Protein AF-00000000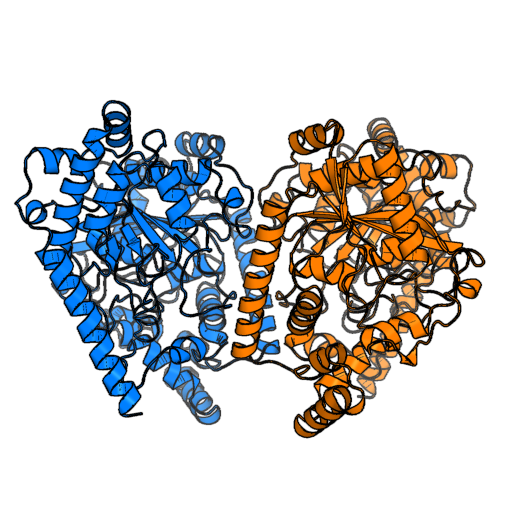80729461 (afdb_homodimer)

Organism: Metarhizium acridum (strain CQMa 102) (NCBI:txid655827)

Secondary structure (DSSP, 8-state):
-HHHHHHHHHHHHHHHHHHHHHHHH-GGGGSPPPHHHHHHHHS-HHHHHHHHHH-TTHHHHHHHHHHHHHHHHHHHH--EEEE-HHHHHHHHHTT-S-TTSTTTT-EEEEETTB--BTS---TT-GGGTT--BSS--HHHHHHHHHT-EEEEEE---TTS-SSS-EETTTEE---SS-TTB---SSSHHHHHHHHTT--EEEEEESSSTTHHHHHHHT-EEEEPPTTTS---SB--SSTT--SS--EEEEEESSHHHHHHHHHHHHHH-GGGT-TTS------HHHHHHHHH-S--EEEE----SSSPPPHHHHHHHHHHHHHHHHTTPEEEE---S-HHHHHHHHHHHHTTTTTHHHHTTPPTT----HHHHHHHHHHHS-HHHHHHHHHIIIIIS--HHHHHHHHT-SPPBHHHHHHHHHHHHHHHHHHHHHHHHHT-SEEEE-SSSSSPPBTTTHHHHTT--HHHHHHHHTT--EEEEEEEE--TTTTPPPTT--GGGS-HHHHHHHTT--TTTTTT-EEEEEEE--TT-HHHHHHHHHHHHHHHGGGPPPPPP--/-HHHHHHHHHHHHHHHHHHHHHHHH-GGGSSPPPHHHHHHHHS-HHHHHHHHHH-TTHHHHHHHHHHHHHHHHHHHH--EEEE-HHHHHHHHHTT-S-TTSTTTT-EEEEETTB--BTS---TT-GGGTT--BSS--HHHHHHHHHT-EEEEEE---GGG-SSS-EETTTEE---SS-TTB---SSSHHHHHHHHTT--EEEEEESSSTTHHHHHHHT-EEEEPPTTTS---SB--SSTT--SS--EEEEEESSHHHHHHHHHHHHHH-GGGT-TTS------HHHHHHHHH-S--EEEE----SSSPPPHHHHHHHHHHHHHHHHTTPEEEE---S-HHHHHHHHHHHHTTTTTHHHHTTPPTT----HHHHHHHHHHHS-HHHHHHHHHIIIIIS--HHHHHHHHT-SPPBHHHHHHHHHHHHHHHHHHHHHHHHHT-SEEEE-SSSSSPPBTTTHHHHTT--HHHHHHHHTT--EEEEEEEE--TTTTPPPTT--GGGS-HHHHHHHTT--TTTTTT-EEEEEEE--TT-HHHHHHHHHHHHHHHGGGPPPPPP--

pLDDT: mean 97.12, std 1.98, range [78.62, 98.94]

Nearest PDB structures (foldseek):
  8wdw-assembly2_B  TM=8.220E-01  e=3.013E-24  uncultured bacterium
  5h6t-assembly1_A  TM=8.114E-01  e=9.518E-24  Microbacterium sp. HM58-2
  3a2q-assembly1_A  TM=7.941E-01  e=1.878E-23  Paenarthrobacter ureafaciens
  3a2p-assembly1_A  TM=7.908E-01  e=3.511E-22  Paenarthrobacter ureafaciens
  8es6-assembly1_A  TM=7.743E-01  e=1.111E-22  Escherichia coli

Solvent-accessible surface area (backbone atoms only — not comparable to full-atom values): 54013 Å² total; per-residue (Å²): 102,69,65,43,30,51,48,40,52,50,45,24,49,49,54,46,48,50,38,51,51,56,56,63,68,40,62,83,36,70,56,78,83,46,73,64,37,53,50,57,67,72,47,58,56,71,58,52,21,51,47,15,59,76,37,62,72,46,25,57,54,46,43,46,39,52,45,23,34,49,52,53,30,25,76,72,16,40,15,58,49,52,77,34,49,72,58,35,55,48,33,71,70,68,66,61,36,30,51,84,29,86,34,10,34,40,53,31,36,33,33,32,28,49,29,39,51,72,35,53,35,35,44,37,36,59,74,34,56,97,49,50,31,91,50,58,11,49,60,48,49,52,37,20,58,32,5,24,35,62,34,35,23,15,29,31,11,38,68,54,76,34,60,44,13,34,24,71,42,76,38,60,29,22,13,78,81,43,70,66,23,16,5,12,8,30,21,7,10,47,20,22,33,24,29,44,52,35,60,36,31,39,30,41,31,50,48,31,9,40,39,38,2,13,26,24,29,40,18,23,22,40,44,47,16,79,30,65,42,55,75,57,38,54,50,74,60,53,64,35,60,63,72,40,54,68,24,37,24,50,30,14,43,41,65,68,46,38,48,52,51,51,50,52,51,37,60,71,38,42,38,80,72,23,90,72,21,51,87,62,69,63,53,64,68,50,29,54,49,55,66,61,53,74,66,47,39,36,29,37,43,77,54,58,85,65,42,66,44,33,52,42,30,42,46,33,44,49,52,51,50,52,22,40,44,73,64,55,32,44,79,39,83,51,83,73,80,56,46,57,58,38,41,46,51,40,51,46,44,67,38,27,41,30,52,47,63,50,52,68,52,56,49,46,86,59,75,68,59,57,31,51,49,50,54,34,52,56,22,66,48,57,64,70,60,48,50,52,52,25,50,43,33,33,68,72,68,59,22,57,69,41,20,59,56,53,64,73,45,34,61,35,43,34,58,55,47,17,49,52,42,36,51,50,53,52,50,42,49,53,47,53,53,49,46,62,73,65,59,52,68,34,34,38,31,41,46,40,37,56,62,53,47,45,69,78,37,41,53,49,24,60,73,54,38,51,60,26,25,39,38,36,64,58,32,26,11,38,29,29,42,38,39,44,53,31,37,46,79,82,20,42,79,60,90,81,73,53,68,84,77,45,46,58,43,30,33,25,48,51,72,72,66,46,29,64,83,40,44,60,34,24,26,21,32,25,36,32,33,52,64,74,29,56,51,48,33,52,29,45,50,51,54,52,51,57,37,38,49,92,55,44,52,78,73,63,77,75,128,100,69,67,42,30,50,49,40,54,49,46,24,50,48,54,45,50,50,39,52,51,55,56,64,68,40,62,84,36,72,54,76,83,46,75,65,38,54,50,57,67,72,46,57,56,72,57,51,24,51,48,16,57,76,37,63,70,46,24,57,54,46,43,46,39,49,45,23,34,49,52,54,32,24,74,75,18,40,16,57,50,52,77,33,49,72,58,33,55,48,32,70,71,70,67,63,36,31,53,84,29,87,33,9,33,41,52,30,37,32,32,34,29,49,29,39,52,74,34,54,34,36,51,40,35,58,74,34,56,94,50,50,32,91,49,58,10,49,59,49,49,52,36,19,60,30,5,25,34,62,33,36,21,14,30,32,7,31,66,53,74,33,57,43,12,32,24,73,44,79,39,61,31,22,14,80,80,44,71,65,22,18,6,12,8,30,21,7,10,46,20,24,32,23,29,44,52,36,59,36,31,40,30,41,30,49,47,30,9,40,38,38,2,12,27,24,29,39,19,23,22,39,44,46,16,79,30,64,42,56,75,55,38,52,49,73,54,53,65,35,61,62,72,40,54,67,24,39,25,49,30,14,42,39,65,70,45,38,48,52,51,53,50,52,53,36,60,72,38,39,37,80,72,22,89,73,22,50,88,61,69,62,53,65,66,52,29,53,49,57,64,63,53,75,66,46,39,35,29,36,43,75,53,57,84,64,42,67,43,33,52,44,28,43,48,33,45,49,54,51,50,52,22,38,44,74,62,54,31,44,80,38,84,50,83,73,80,56,46,57,58,38,40,46,52,41,51,48,44,65,38,27,41,29,51,48,63,46,54,66,51,57,49,46,84,59,73,68,48,58,31,50,49,50,54,35,53,55,23,66,47,56,65,69,59,47,51,51,50,25,50,43,34,34,68,74,67,58,22,57,71,42,20,60,56,53,63,73,46,32,61,34,42,34,58,56,47,18,49,51,41,36,51,49,54,52,50,42,49,54,45,53,51,49,44,62,73,66,60,53,68,33,32,39,30,41,45,40,37,56,62,55,49,45,69,80,40,42,54,50,23,59,73,54,38,51,58,28,24,37,38,37,65,58,31,25,11,36,28,28,42,38,39,44,54,30,37,46,78,82,21,43,79,60,92,81,71,54,68,88,76,44,45,58,44,30,31,25,48,52,72,72,66,46,30,65,84,40,44,61,35,24,26,20,33,25,37,32,30,51,64,74,28,55,52,46,33,51,29,46,49,51,53,51,49,58,37,37,49,91,57,45,53,77,72,62,78,74,127

Radius of gyration: 30.89 Å; Cα contacts (8 Å, |Δi|>4): 2671; chains: 2; bounding box: 71×91×83 Å

Sequence (1118 aa):
MLLDYLQHRRDCRFKQDERVRRIRALTAYHAPFSPLDREIINKPIEELVQEVHKDPSRAADLLHTYGKVALKAHAKTNCVTEVLIEDAEKWIKDGSINFKGPLAGIPVSLKDTIDVKDYDSSVGVTCNVHKPKAEDGVTVKLLKELGAVPYVKTNIPITLLSFESSNDLWGRSTNPYNSKYTPGGSTGGEGALLAMGGRIGIGSDVAGSVRCPAHFSGIYSLKCSTGRWPKLGMTTSMPGQDGIPAVYSPMARTLNDLFYFTRAVLEKGTYNYDYSCHPIPWRADVVKEYKEKKVMRVGVLQTDGVVDPSPACKRALEMTEAALCRAGHEIVEINPPEPYEALYLASRLLCADGLDTVRGFFRTGEWNDRGVAQMRFYAKLPSPIKYLYYLWVRYIRRDTLWAGLLRDWHRTTTTEYWALIGRREAYKRKWWEYWQATKLDFIIAPPNATPAVPHDGMHDAVSSCGYTFMFNLLDYSAGVIPVTHVDKTKDQLPAGFNIRNLNGIARGAYKLYDANDMHGLPVGVQVIGRRLEEEKVLALMERVEDALGDDKFKLLEVDMLLDYLQHRRDCRFKQDERVRRIRALTAYHAPFSPLDREIINKPIEELVQEVHKDPSRAADLLHTYGKVALKAHAKTNCVTEVLIEDAEKWIKDGSINFKGPLAGIPVSLKDTIDVKDYDSSVGVTCNVHKPKAEDGVTVKLLKELGAVPYVKTNIPITLLSFESSNDLWGRSTNPYNSKYTPGGSTGGEGALLAMGGRIGIGSDVAGSVRCPAHFSGIYSLKCSTGRWPKLGMTTSMPGQDGIPAVYSPMARTLNDLFYFTRAVLEKGTYNYDYSCHPIPWRADVVKEYKEKKVMRVGVLQTDGVVDPSPACKRALEMTEAALCRAGHEIVEINPPEPYEALYLASRLLCADGLDTVRGFFRTGEWNDRGVAQMRFYAKLPSPIKYLYYLWVRYIRRDTLWAGLLRDWHRTTTTEYWALIGRREAYKRKWWEYWQATKLDFIIAPPNATPAVPHDGMHDAVSSCGYTFMFNLLDYSAGVIPVTHVDKTKDQLPAGFNIRNLNGIARGAYKLYDANDMHGLPVGVQVIGRRLEEEKVLALMERVEDALGDDKFKLLEVD

InterPro domains:
  IPR023631 Amidase signature domain [PF01425] (63-538)
  IPR036928 Amidase signature (AS) superfamily [G3DSA:3.90.1300.10] (7-554)
  IPR036928 Amidase signature (AS) superfamily [SSF75304] (23-548)

Foldseek 3Di:
DVVLVVLQVVLLCVQQVVQVVVLVVPVLLCDDQDPVLQVLLPDAQQVLLVVCLVPVVCLLVQLSSLSNLLSVLCVQFLWFRFFCSVVLVVCSPPVQADSVASRASAEEEEALFFAAAPDWSQLQASLRGPPHDNHGKLVVSLCRDNRYGYGTHTFAPLQQLWQWGAWSRRGGTAAPQARQFGLTTRNSSVLSSQLQRHFKYKDKDQQQGQNQSCFFRFWKWKFAFWQQAAPTRGHHLDPPQDLQDMGMTMIGRDLSSRLSVSLSSQQVARCVRHVRHDRDGDDVVLLVCLLPDQEFEEEEAQDLVAAGAFLVQNVLSVLLVVLNVVSPYHYDYDDADNLLLLLQLLVCSNCQQLCPRSCVSHTPPIDHQLLSVVLSVLQPDDLVVLCVVLCCLCPVLVQPSVSSNSNPSYHDDVVVSVVSSVVLVVSLVRRVVVCVVSVGLWYKYFQWRYHTFGPSLCNLQSSGRSNRSSCSSNSWMKMKHWQAFQAQPRRDDDDPDDLSPHHRNNSSVCVGDHSVSRGRGIGIMMIIDHHRPSSSSSSVVVVSQVSSPVRGDDRDDND/DVVLVVLQVVLLCVQQVVQVVVLVVPVLLCDDQDPVLQVLLPDFQQVLLVVCLVPVVCLLVQLSSLSNLLSVLCVQFLWFRFFCSVVLVVCSPPVQADSVASRASAEEEEALFFAAAPDWSQLQASLRGPPHDNHGKLVVSLCRDNRYGHGTHTFAPQQQLWQWGAWSRRGGTAAPQARQFGLTTRNSSVLSSQLQRHFKYKDKDQQQGQNQSCFFRFWKWKFAFWQQAAPTRGHHLDPPQVLQDMGMTMIGRDLSSRLSVSLSSQQVARCVRHVRHDRDGDDVVLLVCLLPPQEFEEEEAQDLVAAGAFLVQNVLSVLLQVLNVVSPYHYDYDDADNLLLLLLLLVCSNCQQLCPRNCVSHTPPIDHQLLSVVLSVLQPDDLVVLCVVLCCCCPVLVQPSVSSNSNPSYHDDVVVSVVSSVVLVVSLVRRVVVCVVSVGLWYKYFQWRYHTFGPSLCNLQSSGRSNRSSCSSNSWMKMKHWQAFQAQPRRDDDDPDDLSPHHRNNSSVCVGDHSVSRGRGIGIMMIIDHHRPSSSSSSVVVVSQVSSPVRGDDRDDND

Structure (mmCIF, N/CA/C/O backbone):
data_AF-0000000080729461-model_v1
#
loop_
_entity.id
_entity.type
_entity.pdbx_description
1 polymer amidase
#
loop_
_atom_site.group_PDB
_atom_site.id
_atom_site.type_symbol
_atom_site.label_atom_id
_atom_site.label_alt_id
_atom_site.label_comp_id
_atom_site.label_asym_id
_atom_site.label_entity_id
_atom_site.label_seq_id
_atom_site.pdbx_PDB_ins_code
_atom_site.Cartn_x
_atom_site.Cartn_y
_atom_site.Cartn_z
_atom_site.occupancy
_atom_site.B_iso_or_equiv
_atom_site.auth_seq_id
_atom_site.auth_comp_id
_atom_site.auth_asym_id
_atom_site.auth_atom_id
_atom_site.pdbx_PDB_model_num
ATOM 1 N N . MET A 1 1 ? -35.156 -18.625 -7.285 1 87.19 1 MET A N 1
ATOM 2 C CA . MET A 1 1 ? -34.188 -19.703 -7.16 1 87.19 1 MET A CA 1
ATOM 3 C C . MET A 1 1 ? -34.156 -20.547 -8.43 1 87.19 1 MET A C 1
ATOM 5 O O . MET A 1 1 ? -33.094 -20.703 -9.055 1 87.19 1 MET A O 1
ATOM 9 N N . LEU A 1 2 ? -35.312 -21.078 -8.914 1 91.44 2 LEU A N 1
ATOM 10 C CA . LEU A 1 2 ? -35.344 -21.922 -10.109 1 91.44 2 LEU A CA 1
ATOM 11 C C . LEU A 1 2 ? -34.906 -21.125 -11.336 1 91.44 2 LEU A C 1
ATOM 13 O O . LEU A 1 2 ? -34.156 -21.609 -12.172 1 91.44 2 LEU A O 1
ATOM 17 N N . LEU A 1 3 ? -35.406 -19.938 -11.484 1 93.94 3 LEU A N 1
ATOM 18 C CA . LEU A 1 3 ? -35.031 -19.094 -12.617 1 93.94 3 LEU A CA 1
ATOM 19 C C . LEU A 1 3 ? -33.562 -18.781 -12.617 1 93.94 3 LEU A C 1
ATOM 21 O O . LEU A 1 3 ? -32.938 -18.719 -13.68 1 93.94 3 LEU A O 1
ATOM 25 N N . ASP A 1 4 ? -33.062 -18.547 -11.477 1 93.69 4 ASP A N 1
ATOM 26 C CA . ASP A 1 4 ? -31.641 -18.281 -11.328 1 93.69 4 ASP A CA 1
ATOM 27 C C . ASP A 1 4 ? -30.797 -19.484 -11.711 1 93.69 4 ASP A C 1
ATOM 29 O O . ASP A 1 4 ? -29.766 -19.359 -12.352 1 93.69 4 ASP A O 1
ATOM 33 N N . TYR A 1 5 ? -31.234 -20.656 -11.352 1 95.38 5 TYR A N 1
ATOM 34 C CA . TYR A 1 5 ? -30.562 -21.906 -11.703 1 95.38 5 TYR A CA 1
ATOM 35 C C . TYR A 1 5 ? -30.594 -22.125 -13.211 1 95.38 5 TYR A C 1
ATOM 37 O O . TYR A 1 5 ? -29.594 -22.516 -13.805 1 95.38 5 TYR A O 1
ATOM 45 N N . LEU A 1 6 ? -31.719 -21.922 -13.773 1 96.5 6 LEU A N 1
ATOM 46 C CA . LEU A 1 6 ? -31.844 -22.109 -15.211 1 96.5 6 LEU A CA 1
ATOM 47 C C . LEU A 1 6 ? -30.969 -21.125 -15.969 1 96.5 6 LEU A C 1
ATOM 49 O O . LEU A 1 6 ? -30.391 -21.469 -17 1 96.5 6 LEU A O 1
ATOM 53 N N . GLN A 1 7 ? -30.969 -19.906 -15.484 1 96.62 7 GLN A N 1
ATOM 54 C CA . GLN A 1 7 ? -30.094 -18.906 -16.094 1 96.62 7 GLN A CA 1
ATOM 55 C C . GLN A 1 7 ? -28.641 -19.344 -16.016 1 96.62 7 GLN A C 1
ATOM 57 O O . GLN A 1 7 ? -27.875 -19.156 -16.969 1 96.62 7 GLN A O 1
ATOM 62 N N . HIS A 1 8 ? -28.25 -19.875 -14.859 1 97.19 8 HIS A N 1
ATOM 63 C CA . HIS A 1 8 ? -26.906 -20.406 -14.688 1 97.19 8 HIS A CA 1
ATOM 64 C C . HIS A 1 8 ? -26.594 -21.453 -15.758 1 97.19 8 HIS A C 1
ATOM 66 O O . HIS A 1 8 ? -25.547 -21.359 -16.422 1 97.19 8 HIS A O 1
ATOM 72 N N . ARG A 1 9 ? -27.422 -22.391 -15.977 1 97.38 9 ARG A N 1
ATOM 73 C CA . ARG A 1 9 ? -27.219 -23.453 -16.953 1 97.38 9 ARG A CA 1
ATOM 74 C C . ARG A 1 9 ? -27.156 -22.906 -18.375 1 97.38 9 ARG A C 1
ATOM 76 O O . ARG A 1 9 ? -26.344 -23.359 -19.188 1 97.38 9 ARG A O 1
ATOM 83 N N . ARG A 1 10 ? -28.016 -21.984 -18.641 1 97.69 10 ARG A N 1
ATOM 84 C CA . ARG A 1 10 ? -28.047 -21.359 -19.953 1 97.69 10 ARG A CA 1
ATOM 85 C C . ARG A 1 10 ? -26.75 -20.609 -20.25 1 97.69 10 ARG A C 1
ATOM 87 O O . ARG A 1 10 ? -26.234 -20.688 -21.375 1 97.69 10 ARG A O 1
ATOM 94 N N . ASP A 1 11 ? -26.344 -19.891 -19.25 1 97.75 11 ASP A N 1
ATOM 95 C CA . ASP A 1 11 ? -25.125 -19.125 -19.422 1 97.75 11 ASP A CA 1
ATOM 96 C C . ASP A 1 11 ? -23.922 -20.047 -19.625 1 97.75 11 ASP A C 1
ATOM 98 O O . ASP A 1 11 ? -23.031 -19.75 -20.422 1 97.75 11 ASP A O 1
ATOM 102 N N . CYS A 1 12 ? -23.828 -21.156 -18.875 1 98 12 CYS A N 1
ATOM 103 C CA . CYS A 1 12 ? -22.766 -22.141 -19.078 1 98 12 CYS A CA 1
ATOM 104 C C . CYS A 1 12 ? -22.781 -22.672 -20.5 1 98 12 CYS A C 1
ATOM 106 O O . CYS A 1 12 ? -21.75 -22.703 -21.172 1 98 12 CYS A O 1
ATOM 108 N N . ARG A 1 13 ? -23.922 -23.094 -20.984 1 97.88 13 ARG A N 1
ATOM 109 C CA . ARG A 1 13 ? -24.062 -23.625 -22.328 1 97.88 13 ARG A CA 1
ATOM 110 C C . ARG A 1 13 ? -23.688 -22.594 -23.375 1 97.88 13 ARG A C 1
ATOM 112 O O . ARG A 1 13 ? -23.031 -22.922 -24.375 1 97.88 13 ARG A O 1
ATOM 119 N N . PHE A 1 14 ? -24.172 -21.406 -23.156 1 98.19 14 PHE A N 1
ATOM 120 C CA . PHE A 1 14 ? -23.891 -20.328 -24.109 1 98.19 14 PHE A CA 1
ATOM 121 C C . PHE A 1 14 ? -22.391 -20.141 -24.297 1 98.19 14 PHE A C 1
ATOM 123 O O . PHE A 1 14 ? -21.906 -20.141 -25.422 1 98.19 14 PHE A O 1
ATOM 130 N N . LYS A 1 15 ? -21.641 -19.953 -23.188 1 98.25 15 LYS A N 1
ATOM 131 C CA . LYS A 1 15 ? -20.219 -19.688 -23.266 1 98.25 15 LYS A CA 1
ATOM 132 C C . LYS A 1 15 ? -19.453 -20.891 -23.812 1 98.25 15 LYS A C 1
ATOM 134 O O . LYS A 1 15 ? -18.5 -20.734 -24.578 1 98.25 15 LYS A O 1
ATOM 139 N N . GLN A 1 16 ? -19.812 -22.078 -23.375 1 98.12 16 GLN A N 1
ATOM 140 C CA . GLN A 1 16 ? -19.172 -23.281 -23.875 1 98.12 16 GLN A CA 1
ATOM 141 C C . GLN A 1 16 ? -19.422 -23.453 -25.375 1 98.12 16 GLN A C 1
ATOM 143 O O . GLN A 1 16 ? -18.5 -23.797 -26.125 1 98.12 16 GLN A O 1
ATOM 148 N N . ASP A 1 17 ? -20.625 -23.188 -25.812 1 98.19 17 ASP A N 1
ATOM 149 C CA . ASP A 1 17 ? -20.953 -23.25 -27.234 1 98.19 17 ASP A CA 1
ATOM 150 C C . ASP A 1 17 ? -20.188 -22.203 -28.031 1 98.19 17 ASP A C 1
ATOM 152 O O . ASP A 1 17 ? -19.719 -22.469 -29.141 1 98.19 17 ASP A O 1
ATOM 156 N N . GLU A 1 18 ? -20.188 -21.031 -27.469 1 98.19 18 GLU A N 1
ATOM 157 C CA . GLU A 1 18 ? -19.438 -19.953 -28.125 1 98.19 18 GLU A CA 1
ATOM 158 C C . GLU A 1 18 ? -17.984 -20.344 -28.312 1 98.19 18 GLU A C 1
ATOM 160 O O . GLU A 1 18 ? -17.422 -20.109 -29.391 1 98.19 18 GLU A O 1
ATOM 165 N N . ARG A 1 19 ? -17.359 -20.859 -27.312 1 98.38 19 ARG A N 1
ATOM 166 C CA . ARG A 1 19 ? -15.961 -21.281 -27.406 1 98.38 19 ARG A CA 1
ATOM 167 C C . ARG A 1 19 ? -15.789 -22.359 -28.469 1 98.38 19 ARG A C 1
ATOM 169 O O . ARG A 1 19 ? -14.844 -22.297 -29.266 1 98.38 19 ARG A O 1
ATOM 176 N N . VAL A 1 20 ? -16.656 -23.344 -28.484 1 97.94 20 VAL A N 1
ATOM 177 C CA . VAL A 1 20 ? -16.594 -24.422 -29.453 1 97.94 20 VAL A CA 1
ATOM 178 C C . VAL A 1 20 ? -16.719 -23.859 -30.875 1 97.94 20 VAL A C 1
ATOM 180 O O . VAL A 1 20 ? -15.992 -24.25 -31.781 1 97.94 20 VAL A O 1
ATOM 183 N N . ARG A 1 21 ? -17.656 -22.953 -31.031 1 98.06 21 ARG A N 1
ATOM 184 C CA . ARG A 1 21 ? -17.875 -22.344 -32.344 1 98.06 21 ARG A CA 1
ATOM 185 C C . ARG A 1 21 ? -16.656 -21.562 -32.812 1 98.06 21 ARG A C 1
ATOM 187 O O . ARG A 1 21 ? -16.266 -21.656 -33.969 1 98.06 21 ARG A O 1
ATOM 194 N N . ARG A 1 22 ? -16.078 -20.812 -31.953 1 98.12 22 ARG A N 1
ATOM 195 C CA . ARG A 1 22 ? -14.914 -20.031 -32.312 1 98.12 22 ARG A CA 1
ATOM 196 C C . ARG A 1 22 ? -13.734 -20.922 -32.656 1 98.12 22 ARG A C 1
ATOM 198 O O . ARG A 1 22 ? -12.984 -20.625 -33.594 1 98.12 22 ARG A O 1
ATOM 205 N N . ILE A 1 23 ? -13.562 -21.969 -31.906 1 98.44 23 ILE A N 1
ATOM 206 C CA . ILE A 1 23 ? -12.469 -22.906 -32.156 1 98.44 23 ILE A CA 1
ATOM 207 C C . ILE A 1 23 ? -12.68 -23.578 -33.5 1 98.44 23 ILE A C 1
ATOM 209 O O . ILE A 1 23 ? -11.742 -23.703 -34.312 1 98.44 23 ILE A O 1
ATOM 213 N N . ARG A 1 24 ? -13.898 -23.969 -33.781 1 97.56 24 ARG A N 1
ATOM 214 C CA . ARG A 1 24 ? -14.227 -24.656 -35.031 1 97.56 24 ARG A CA 1
ATOM 215 C C . ARG A 1 24 ? -13.992 -23.734 -36.219 1 97.56 24 ARG A C 1
ATOM 217 O O . ARG A 1 24 ? -13.594 -24.203 -37.281 1 97.56 24 ARG A O 1
ATOM 224 N N . ALA A 1 25 ? -14.219 -22.516 -36.031 1 97.69 25 ALA A N 1
ATOM 225 C CA . ALA A 1 25 ? -14.102 -21.531 -37.125 1 97.69 25 ALA A CA 1
ATOM 226 C C . ALA A 1 25 ? -12.641 -21.312 -37.5 1 97.69 25 ALA A C 1
ATOM 228 O O . ALA A 1 25 ? -12.344 -20.781 -38.562 1 97.69 25 ALA A O 1
ATOM 229 N N . LEU A 1 26 ? -11.719 -21.75 -36.656 1 98.06 26 LEU A N 1
ATOM 230 C CA . LEU A 1 26 ? -10.297 -21.531 -36.906 1 98.06 26 LEU A CA 1
ATOM 231 C C . LEU A 1 26 ? -9.688 -22.672 -37.719 1 98.06 26 LEU A C 1
ATOM 233 O O . LEU A 1 26 ? -8.727 -23.297 -37.281 1 98.06 26 LEU A O 1
ATOM 237 N N . THR A 1 27 ? -10.125 -22.875 -38.906 1 96.81 27 THR A N 1
ATOM 238 C CA . THR A 1 27 ? -9.797 -24.031 -39.719 1 96.81 27 THR A CA 1
ATOM 239 C C . THR A 1 27 ? -8.297 -24.094 -40 1 96.81 27 THR A C 1
ATOM 241 O O . THR A 1 27 ? -7.703 -25.172 -39.938 1 96.81 27 THR A O 1
ATOM 244 N N . ALA A 1 28 ? -7.734 -22.922 -40.219 1 94.94 28 ALA A N 1
ATOM 245 C CA . ALA A 1 28 ? -6.316 -22.875 -40.562 1 94.94 28 ALA A CA 1
ATOM 246 C C . ALA A 1 28 ? -5.445 -23.281 -39.375 1 94.94 28 ALA A C 1
ATOM 248 O O . ALA A 1 28 ? -4.281 -23.641 -39.531 1 94.94 28 ALA A O 1
ATOM 249 N N . TYR A 1 29 ? -5.969 -23.281 -38.219 1 97.44 29 TYR A N 1
ATOM 250 C CA . TYR A 1 29 ? -5.191 -23.484 -37 1 97.44 29 TYR A CA 1
ATOM 251 C C . TYR A 1 29 ? -5.25 -24.938 -36.531 1 97.44 29 TYR A C 1
ATOM 253 O O . TYR A 1 29 ? -4.59 -25.312 -35.562 1 97.44 29 TYR A O 1
ATOM 261 N N . HIS A 1 30 ? -6.02 -25.75 -37.188 1 96.62 30 HIS A N 1
ATOM 262 C CA . HIS A 1 30 ? -6.156 -27.156 -36.781 1 96.62 30 HIS A CA 1
ATOM 263 C C . HIS A 1 30 ? -5.082 -28.016 -37.438 1 96.62 30 HIS A C 1
ATOM 265 O O . HIS A 1 30 ? -4.914 -29.188 -37.094 1 96.62 30 HIS A O 1
ATOM 271 N N . ALA A 1 31 ? -4.293 -27.453 -38.344 1 95 31 ALA A N 1
ATOM 272 C CA . ALA A 1 31 ? -3.242 -28.203 -39.031 1 95 31 ALA A CA 1
ATOM 273 C C . ALA A 1 31 ? -2.137 -28.625 -38.094 1 95 31 ALA A C 1
ATOM 275 O O . ALA A 1 31 ? -1.909 -27.953 -37.062 1 95 31 ALA A O 1
ATOM 276 N N . PRO A 1 32 ? -1.439 -29.734 -38.406 1 95 32 PRO A N 1
ATOM 277 C CA . PRO A 1 32 ? -0.3 -30.141 -37.562 1 95 32 PRO A CA 1
ATOM 278 C C . PRO A 1 32 ? 0.826 -29.109 -37.594 1 95 32 PRO A C 1
ATOM 280 O O . PRO A 1 32 ? 0.869 -28.25 -38.469 1 95 32 PRO A O 1
ATOM 283 N N . PHE A 1 33 ? 1.644 -29.25 -36.656 1 96.38 33 PHE A N 1
ATOM 284 C CA . PHE A 1 33 ? 2.791 -28.359 -36.562 1 96.38 33 PHE A CA 1
ATOM 285 C C . PHE A 1 33 ? 3.725 -28.578 -37.75 1 96.38 33 PHE A C 1
ATOM 287 O O . PHE A 1 33 ? 4.113 -29.719 -38.062 1 96.38 33 PHE A O 1
ATOM 294 N N . SER A 1 34 ? 4.09 -27.547 -38.438 1 95.56 34 SER A N 1
ATOM 295 C CA . SER A 1 34 ? 5.105 -27.562 -39.5 1 95.56 34 SER A CA 1
ATOM 296 C C . SER A 1 34 ? 6.504 -27.375 -38.906 1 95.56 34 SER A C 1
ATOM 298 O O . SER A 1 34 ? 6.648 -27.031 -37.75 1 95.56 34 SER A O 1
ATOM 300 N N . PRO A 1 35 ? 7.555 -27.641 -39.719 1 94.81 35 PRO A N 1
ATOM 301 C CA . PRO A 1 35 ? 8.906 -27.328 -39.25 1 94.81 35 PRO A CA 1
ATOM 302 C C . PRO A 1 35 ? 9.078 -25.859 -38.875 1 94.81 35 PRO A C 1
ATOM 304 O O . PRO A 1 35 ? 9.797 -25.531 -37.938 1 94.81 35 PRO A O 1
ATOM 307 N N . LEU A 1 36 ? 8.398 -25.047 -39.562 1 94.88 36 LEU A N 1
ATOM 308 C CA . LEU A 1 36 ? 8.445 -23.625 -39.25 1 94.88 36 LEU A CA 1
ATOM 309 C C . LEU A 1 36 ? 7.82 -23.344 -37.906 1 94.88 36 LEU A C 1
ATOM 311 O O . LEU A 1 36 ? 8.32 -22.516 -37.125 1 94.88 36 LEU A O 1
ATOM 315 N N . ASP A 1 37 ? 6.719 -23.969 -37.625 1 96.5 37 ASP A N 1
ATOM 316 C CA . ASP A 1 37 ? 6.086 -23.828 -36.312 1 96.5 37 ASP A CA 1
ATOM 317 C C . ASP A 1 37 ? 7.055 -24.203 -35.188 1 96.5 37 ASP A C 1
ATOM 319 O O . ASP A 1 37 ? 7.164 -23.484 -34.188 1 96.5 37 ASP A O 1
ATOM 323 N N . ARG A 1 38 ? 7.703 -25.312 -35.375 1 95.69 38 ARG A N 1
ATOM 324 C CA . ARG A 1 38 ? 8.633 -25.797 -34.344 1 95.69 38 ARG A CA 1
ATOM 325 C C . ARG A 1 38 ? 9.805 -24.828 -34.188 1 95.69 38 ARG A C 1
ATOM 327 O O . ARG A 1 38 ? 10.297 -24.641 -33.062 1 95.69 38 ARG A O 1
ATOM 334 N N . GLU A 1 39 ? 10.258 -24.328 -35.281 1 95.81 39 GLU A N 1
ATOM 335 C CA . GLU A 1 39 ? 11.32 -23.328 -35.219 1 95.81 39 GLU A CA 1
ATOM 336 C C . GLU A 1 39 ? 10.867 -22.094 -34.438 1 95.81 39 GLU A C 1
ATOM 338 O O . GLU A 1 39 ? 11.609 -21.594 -33.594 1 95.81 39 GLU A O 1
ATOM 343 N N . ILE A 1 40 ? 9.68 -21.625 -34.688 1 97.31 40 ILE A N 1
ATOM 344 C CA . ILE A 1 40 ? 9.125 -20.453 -34.031 1 97.31 40 ILE A CA 1
ATOM 345 C C . ILE A 1 40 ? 9 -20.703 -32.531 1 97.31 40 ILE A C 1
ATOM 347 O O . ILE A 1 40 ? 9.375 -19.875 -31.703 1 97.31 40 ILE A O 1
ATOM 351 N N . ILE A 1 41 ? 8.516 -21.859 -32.125 1 97.12 41 ILE A N 1
ATOM 352 C CA . ILE A 1 41 ? 8.273 -22.219 -30.75 1 97.12 41 ILE A CA 1
ATOM 353 C C . ILE A 1 41 ? 9.594 -22.266 -29.984 1 97.12 41 ILE A C 1
ATOM 355 O O . ILE A 1 41 ? 9.656 -21.906 -28.812 1 97.12 41 ILE A O 1
ATOM 359 N N . ASN A 1 42 ? 10.703 -22.641 -30.656 1 95 42 ASN A N 1
ATOM 360 C CA . ASN A 1 42 ? 11.969 -22.875 -29.969 1 95 42 ASN A CA 1
ATOM 361 C C . ASN A 1 42 ? 12.891 -21.656 -30.062 1 95 42 ASN A C 1
ATOM 363 O O . ASN A 1 42 ? 13.938 -21.625 -29.406 1 95 42 ASN A O 1
ATOM 367 N N . LYS A 1 43 ? 12.484 -20.656 -30.797 1 96.44 43 LYS A N 1
ATOM 368 C CA . LYS A 1 43 ? 13.281 -19.438 -30.938 1 96.44 43 LYS A CA 1
ATOM 369 C C . LYS A 1 43 ? 13.023 -18.484 -29.781 1 96.44 43 LYS A C 1
ATOM 371 O O . LYS A 1 43 ? 11.875 -18.297 -29.359 1 96.44 43 LYS A O 1
ATOM 376 N N . PRO A 1 44 ? 14.141 -17.828 -29.266 1 97.06 44 PRO A N 1
ATOM 377 C CA . PRO A 1 44 ? 13.922 -16.828 -28.219 1 97.06 44 PRO A CA 1
ATOM 378 C C . PRO A 1 44 ? 13.031 -15.672 -28.672 1 97.06 44 PRO A C 1
ATOM 380 O O . PRO A 1 44 ? 13.102 -15.258 -29.828 1 97.06 44 PRO A O 1
ATOM 383 N N . ILE A 1 45 ? 12.305 -15.141 -27.766 1 97.38 45 ILE A N 1
ATOM 384 C CA . ILE A 1 45 ? 11.328 -14.094 -28.047 1 97.38 45 ILE A CA 1
ATOM 385 C C . ILE A 1 45 ? 12.023 -12.891 -28.688 1 97.38 45 ILE A C 1
ATOM 387 O O . ILE A 1 45 ? 11.469 -12.25 -29.578 1 97.38 45 ILE A O 1
ATOM 391 N N . GLU A 1 46 ? 13.203 -12.508 -28.234 1 97.56 46 GLU A N 1
ATOM 392 C CA . GLU A 1 46 ? 13.938 -11.367 -28.766 1 97.56 46 GLU A CA 1
ATOM 393 C C . GLU A 1 46 ? 14.18 -11.516 -30.266 1 97.56 46 GLU A C 1
ATOM 395 O O . GLU A 1 46 ? 14.055 -10.555 -31.016 1 97.56 46 GLU A O 1
ATOM 400 N N . GLU A 1 47 ? 14.516 -12.727 -30.672 1 98.12 47 GLU A N 1
ATOM 401 C CA . GLU A 1 47 ? 14.758 -12.992 -32.094 1 98.12 47 GLU A CA 1
ATOM 402 C C . GLU A 1 47 ? 13.469 -12.898 -32.906 1 98.12 47 GLU A C 1
ATOM 404 O O . GLU A 1 47 ? 13.469 -12.383 -34.031 1 98.12 47 GLU A O 1
ATOM 409 N N . LEU A 1 48 ? 12.445 -13.398 -32.375 1 98.44 48 LEU A N 1
ATOM 410 C CA . LEU A 1 48 ? 11.156 -13.312 -33.031 1 98.44 48 LEU A CA 1
ATOM 411 C C . LEU A 1 48 ? 10.742 -11.859 -33.219 1 98.44 48 LEU A C 1
ATOM 413 O O . LEU A 1 48 ? 10.227 -11.492 -34.281 1 98.44 48 LEU A O 1
ATOM 417 N N . VAL A 1 49 ? 10.938 -11.031 -32.188 1 98.69 49 VAL A N 1
ATOM 418 C CA . VAL A 1 49 ? 10.609 -9.609 -32.25 1 98.69 49 VAL A CA 1
ATOM 419 C C . VAL A 1 49 ? 11.414 -8.938 -33.375 1 98.69 49 VAL A C 1
ATOM 421 O O . VAL A 1 49 ? 10.875 -8.141 -34.125 1 98.69 49 VAL A O 1
ATOM 424 N N . GLN A 1 50 ? 12.664 -9.273 -33.5 1 98.38 50 GLN A N 1
ATOM 425 C CA . GLN A 1 50 ? 13.523 -8.703 -34.531 1 98.38 50 GLN A CA 1
ATOM 426 C C . GLN A 1 50 ? 13.023 -9.07 -35.906 1 98.38 50 GLN A C 1
ATOM 428 O O . GLN A 1 50 ? 13.086 -8.258 -36.844 1 98.38 50 GLN A O 1
ATOM 433 N N . GLU A 1 51 ? 12.57 -10.289 -36.031 1 98.25 51 GLU A N 1
ATOM 434 C CA . GLU A 1 51 ? 12.023 -10.719 -37.312 1 98.25 51 GLU A CA 1
ATOM 435 C C . GLU A 1 51 ? 10.789 -9.898 -37.688 1 98.25 51 GLU A C 1
ATOM 437 O O . GLU A 1 51 ? 10.617 -9.531 -38.844 1 98.25 51 GLU A O 1
ATOM 442 N N . VAL A 1 52 ? 9.969 -9.633 -36.719 1 98.62 52 VAL A N 1
ATOM 443 C CA . VAL A 1 52 ? 8.773 -8.836 -36.969 1 98.62 52 VAL A CA 1
ATOM 444 C C . VAL A 1 52 ? 9.172 -7.395 -37.281 1 98.62 52 VAL A C 1
ATOM 446 O O . VAL A 1 52 ? 8.547 -6.742 -38.125 1 98.62 52 VAL A O 1
ATOM 449 N N . HIS A 1 53 ? 10.156 -6.895 -36.594 1 98.44 53 HIS A N 1
ATOM 450 C CA . HIS A 1 53 ? 10.648 -5.551 -36.906 1 98.44 53 HIS A CA 1
ATOM 451 C C . HIS A 1 53 ? 11.086 -5.434 -38.344 1 98.44 53 HIS A C 1
ATOM 453 O O . HIS A 1 53 ? 10.852 -4.41 -39 1 98.44 53 HIS A O 1
ATOM 459 N N . LYS A 1 54 ? 11.727 -6.457 -38.844 1 98.12 54 LYS A N 1
ATOM 460 C CA . LYS A 1 54 ? 12.219 -6.473 -40.219 1 98.12 54 LYS A CA 1
ATOM 461 C C . LYS A 1 54 ? 11.078 -6.688 -41.219 1 98.12 54 LYS A C 1
ATOM 463 O O . LYS A 1 54 ? 11.102 -6.137 -42.312 1 98.12 54 LYS A O 1
ATOM 468 N N . ASP A 1 55 ? 10.188 -7.578 -40.812 1 98.06 55 ASP A N 1
ATOM 469 C CA . ASP A 1 55 ? 9.047 -7.922 -41.656 1 98.06 55 ASP A CA 1
ATOM 470 C C . ASP A 1 55 ? 7.781 -8.109 -40.812 1 98.06 55 ASP A C 1
ATOM 472 O O . ASP A 1 55 ? 7.527 -9.203 -40.312 1 98.06 55 ASP A O 1
ATOM 476 N N . PRO A 1 56 ? 6.965 -7.086 -40.781 1 96.88 56 PRO A N 1
ATOM 477 C CA . PRO A 1 56 ? 5.773 -7.125 -39.938 1 96.88 56 PRO A CA 1
ATOM 478 C C . PRO A 1 56 ? 4.832 -8.273 -40.281 1 96.88 56 PRO A C 1
ATOM 480 O O . PRO A 1 56 ? 4.023 -8.695 -39.438 1 96.88 56 PRO A O 1
ATOM 483 N N . SER A 1 57 ? 4.898 -8.781 -41.469 1 95.88 57 SER A N 1
ATOM 484 C CA . SER A 1 57 ? 4.023 -9.883 -41.875 1 95.88 57 SER A CA 1
ATOM 485 C C . SER A 1 57 ? 4.301 -11.141 -41.062 1 95.88 57 SER A C 1
ATOM 487 O O . SER A 1 57 ? 3.447 -12.023 -40.969 1 95.88 57 SER A O 1
ATOM 489 N N . ARG A 1 58 ? 5.477 -11.156 -40.469 1 97.44 58 ARG A N 1
ATOM 490 C CA . ARG A 1 58 ? 5.848 -12.305 -39.625 1 97.44 58 ARG A CA 1
ATOM 491 C C . ARG A 1 58 ? 4.945 -12.406 -38.406 1 97.44 58 AR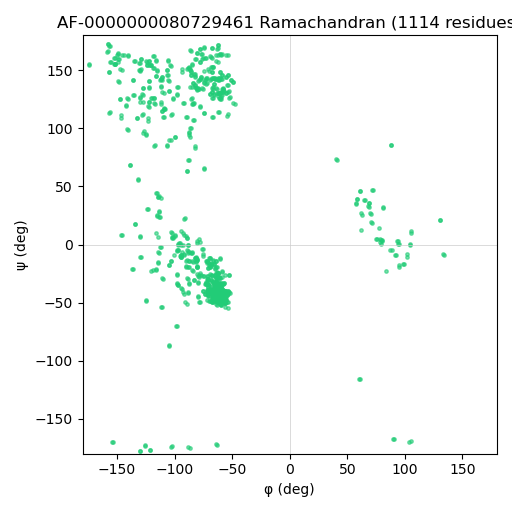G A C 1
ATOM 493 O O . ARG A 1 58 ? 4.82 -13.484 -37.812 1 97.44 58 ARG A O 1
ATOM 500 N N . ALA A 1 59 ? 4.316 -11.336 -38.031 1 98.44 59 ALA A N 1
ATOM 501 C CA . ALA A 1 59 ? 3.412 -11.367 -36.906 1 98.44 59 ALA A CA 1
ATOM 502 C C . ALA A 1 59 ? 2.275 -12.367 -37.125 1 98.44 59 ALA A C 1
ATOM 504 O O . ALA A 1 59 ? 1.834 -13.031 -36.188 1 98.44 59 ALA A O 1
ATOM 505 N N . ALA A 1 60 ? 1.793 -12.445 -38.281 1 97.69 60 ALA A N 1
ATOM 506 C CA . ALA A 1 60 ? 0.724 -13.383 -38.625 1 97.69 60 ALA A CA 1
ATOM 507 C C . ALA A 1 60 ? 1.203 -14.828 -38.469 1 97.69 60 ALA A C 1
ATOM 509 O O . ALA A 1 60 ? 0.443 -15.703 -38.062 1 97.69 60 ALA A O 1
ATOM 510 N N . ASP A 1 61 ? 2.463 -15.07 -38.875 1 97.81 61 ASP A N 1
ATOM 511 C CA . ASP A 1 61 ? 3.045 -16.406 -38.75 1 97.81 61 ASP A CA 1
ATOM 512 C C . ASP A 1 61 ? 3.123 -16.812 -37.281 1 97.81 61 ASP A C 1
ATOM 514 O O . ASP A 1 61 ? 2.842 -17.969 -36.906 1 97.81 61 ASP A O 1
ATOM 518 N N . LEU A 1 62 ? 3.559 -15.867 -36.5 1 98.62 62 LEU A N 1
ATOM 519 C CA . LEU A 1 62 ? 3.645 -16.141 -35.062 1 98.62 62 LEU A CA 1
ATOM 520 C C . LEU A 1 62 ? 2.27 -16.469 -34.469 1 98.62 62 LEU A C 1
ATOM 522 O O . LEU A 1 62 ? 2.119 -17.438 -33.719 1 98.62 62 LEU A O 1
ATOM 526 N N . LEU A 1 63 ? 1.269 -15.633 -34.844 1 98.69 63 LEU A N 1
ATOM 527 C CA . LEU A 1 63 ? -0.088 -15.875 -34.344 1 98.69 63 LEU A CA 1
ATOM 528 C C . LEU A 1 63 ? -0.583 -17.25 -34.812 1 98.69 63 LEU A C 1
ATOM 530 O O . LEU A 1 63 ? -1.23 -17.969 -34.031 1 98.69 63 LEU A O 1
ATOM 534 N N . HIS A 1 64 ? -0.271 -17.562 -36.031 1 98.38 64 HIS A N 1
ATOM 535 C CA . HIS A 1 64 ? -0.697 -18.844 -36.562 1 98.38 64 HIS A CA 1
ATOM 536 C C . HIS A 1 64 ? -0.078 -20 -35.781 1 98.38 64 HIS A C 1
ATOM 538 O O . HIS A 1 64 ? -0.774 -20.938 -35.406 1 98.38 64 HIS A O 1
ATOM 544 N N . THR A 1 65 ? 1.159 -19.922 -35.562 1 98.44 65 THR A N 1
ATOM 545 C CA . THR A 1 65 ? 1.866 -20.969 -34.812 1 98.44 65 THR A CA 1
ATOM 546 C C . THR A 1 65 ? 1.29 -21.109 -33.406 1 98.44 65 THR A C 1
ATOM 548 O O . THR A 1 65 ? 0.952 -22.219 -32.969 1 98.44 65 THR A O 1
ATOM 551 N N . TYR A 1 66 ? 1.182 -20.078 -32.719 1 98.69 66 TYR A N 1
ATOM 552 C CA . TYR A 1 66 ? 0.775 -20.156 -31.312 1 98.69 66 TYR A CA 1
ATOM 553 C C . TYR A 1 66 ? -0.727 -20.375 -31.188 1 98.69 66 TYR A C 1
ATOM 555 O O . TYR A 1 66 ? -1.206 -20.875 -30.172 1 98.69 66 TYR A O 1
ATOM 563 N N . GLY A 1 67 ? -1.497 -19.953 -32.25 1 98.69 67 GLY A N 1
ATOM 564 C CA . GLY A 1 67 ? -2.877 -20.406 -32.312 1 98.69 67 GLY A CA 1
ATOM 565 C C . GLY A 1 67 ? -3.008 -21.922 -32.344 1 98.69 67 GLY A C 1
ATOM 566 O O . GLY A 1 67 ? -3.865 -22.5 -31.688 1 98.69 67 GLY A O 1
ATOM 567 N N . LYS A 1 68 ? -2.146 -22.562 -33.188 1 98.44 68 LYS A N 1
ATOM 568 C CA . LYS A 1 68 ? -2.111 -24.016 -33.219 1 98.44 68 LYS A CA 1
ATOM 569 C C . LYS A 1 68 ? -1.776 -24.609 -31.859 1 98.44 68 LYS A C 1
ATOM 571 O O . LYS A 1 68 ? -2.41 -25.562 -31.406 1 98.44 68 LYS A O 1
ATOM 576 N N . VAL A 1 69 ? -0.798 -24 -31.25 1 98.5 69 VAL A N 1
ATOM 577 C CA . VAL A 1 69 ? -0.39 -24.453 -29.922 1 98.5 69 VAL A CA 1
ATOM 578 C C . VAL A 1 69 ? -1.577 -24.391 -28.969 1 98.5 69 VAL A C 1
ATOM 580 O O . VAL A 1 69 ? -1.839 -25.344 -28.219 1 98.5 69 VAL A O 1
ATOM 583 N N . ALA A 1 70 ? -2.279 -23.281 -28.984 1 98.69 70 ALA A N 1
ATOM 584 C CA . ALA A 1 70 ? -3.389 -23.062 -28.062 1 98.69 70 ALA A CA 1
ATOM 585 C C . ALA A 1 70 ? -4.5 -24.078 -28.281 1 98.69 70 ALA A C 1
ATOM 587 O O . ALA A 1 70 ? -5.074 -24.609 -27.328 1 98.69 70 ALA A O 1
ATOM 588 N N . LEU A 1 71 ? -4.836 -24.344 -29.516 1 98.31 71 LEU A N 1
ATOM 589 C CA . LEU A 1 71 ? -5.906 -25.281 -29.812 1 98.31 71 LEU A CA 1
ATOM 590 C C . LEU A 1 71 ? -5.52 -26.688 -29.391 1 98.31 71 LEU A C 1
ATOM 592 O O . LEU A 1 71 ? -6.34 -27.422 -28.812 1 98.31 71 LEU A O 1
ATOM 596 N N . LYS A 1 72 ? -4.297 -27.062 -29.625 1 97.69 72 LYS A N 1
ATOM 597 C CA . LYS A 1 72 ? -3.824 -28.375 -29.234 1 97.69 72 LYS A CA 1
ATOM 598 C C . LYS A 1 72 ? -3.787 -28.516 -27.703 1 97.69 72 LYS A C 1
ATOM 600 O O . LYS A 1 72 ? -4.191 -29.531 -27.156 1 97.69 72 LYS A O 1
ATOM 605 N N . ALA A 1 73 ? -3.234 -27.516 -27.109 1 98.44 73 ALA A N 1
ATOM 606 C CA . ALA A 1 73 ? -3.189 -27.516 -25.656 1 98.44 73 ALA A CA 1
ATOM 607 C C . ALA A 1 73 ? -4.594 -27.609 -25.062 1 98.44 73 ALA A C 1
ATOM 609 O O . ALA A 1 73 ? -4.816 -28.328 -24.078 1 98.44 73 ALA A O 1
ATOM 610 N N . HIS A 1 74 ? -5.5 -26.844 -25.656 1 98.56 74 HIS A N 1
ATOM 611 C CA . HIS A 1 74 ? -6.875 -26.844 -25.172 1 98.56 74 HIS A CA 1
ATOM 612 C C . HIS A 1 74 ? -7.523 -28.219 -25.328 1 98.56 74 HIS A C 1
ATOM 614 O O . HIS A 1 74 ? -8.203 -28.703 -24.422 1 98.56 74 HIS A O 1
ATOM 620 N N . ALA A 1 75 ? -7.316 -28.797 -26.438 1 97.94 75 ALA A N 1
ATOM 621 C CA . ALA A 1 75 ? -7.879 -30.125 -26.688 1 97.94 75 ALA A CA 1
ATOM 622 C C . ALA A 1 75 ? -7.41 -31.125 -25.641 1 97.94 75 ALA A C 1
ATOM 624 O O . ALA A 1 75 ? -8.172 -32 -25.219 1 97.94 75 ALA A O 1
ATOM 625 N N . LYS A 1 76 ? -6.211 -30.906 -25.219 1 97.88 76 LYS A N 1
ATOM 626 C CA . LYS A 1 76 ? -5.625 -31.859 -24.281 1 97.88 76 LYS A CA 1
ATOM 627 C C . LYS A 1 76 ? -5.977 -31.516 -22.844 1 97.88 76 LYS A C 1
ATOM 629 O O . LYS A 1 76 ? -6.152 -32.406 -22.016 1 97.88 76 LYS A O 1
ATOM 634 N N . THR A 1 77 ? -6.117 -30.25 -22.516 1 98.75 77 THR A N 1
ATOM 635 C CA . THR A 1 77 ? -6.094 -29.891 -21.109 1 98.75 77 THR A CA 1
ATOM 636 C C . THR A 1 77 ? -7.285 -29.016 -20.75 1 98.75 77 THR A C 1
ATOM 638 O O . THR A 1 77 ? -7.492 -28.672 -19.578 1 98.75 77 THR A O 1
ATOM 641 N N . ASN A 1 78 ? -8.031 -28.516 -21.688 1 98.75 78 ASN A N 1
ATOM 642 C CA . ASN A 1 78 ? -9.133 -27.578 -21.453 1 98.75 78 ASN A CA 1
ATOM 643 C C . ASN A 1 78 ? -8.641 -26.281 -20.812 1 98.75 78 ASN A C 1
ATOM 645 O O . ASN A 1 78 ? -9.242 -25.797 -19.859 1 98.75 78 ASN A O 1
ATOM 649 N N . CYS A 1 79 ? -7.574 -25.734 -21.328 1 98.81 79 CYS A N 1
ATOM 650 C CA . CYS A 1 79 ? -6.887 -24.656 -20.641 1 98.81 79 CYS A CA 1
ATOM 651 C C . CYS A 1 79 ? -7.367 -23.297 -21.141 1 98.81 79 CYS A C 1
ATOM 653 O O . CYS A 1 79 ? -7.109 -22.266 -20.516 1 98.81 79 CYS A O 1
ATOM 655 N N . VAL A 1 80 ? -8.125 -23.188 -22.203 1 98.81 80 VAL A N 1
ATOM 656 C CA . VAL A 1 80 ? -8.5 -21.922 -22.797 1 98.81 80 VAL A CA 1
ATOM 657 C C . VAL A 1 80 ? -9.953 -21.594 -22.469 1 98.81 80 VAL A C 1
ATOM 659 O O . VAL A 1 80 ? -10.805 -22.469 -22.438 1 98.81 80 VAL A O 1
ATOM 662 N N . THR A 1 81 ? -10.211 -20.312 -22.203 1 98.69 81 THR A N 1
ATOM 663 C CA . THR A 1 81 ? -11.57 -19.812 -22.016 1 98.69 81 THR A CA 1
ATOM 664 C C . THR A 1 81 ? -12.023 -19.031 -23.25 1 98.69 81 THR A C 1
ATOM 666 O O . THR A 1 81 ? -12.484 -19.625 -24.234 1 98.69 81 THR A O 1
ATOM 669 N N . GLU A 1 82 ? -11.711 -17.703 -23.297 1 98.69 82 GLU A N 1
ATOM 670 C CA . GLU A 1 82 ? -12.023 -16.906 -24.469 1 98.69 82 GLU A CA 1
ATOM 671 C C . GLU A 1 82 ? -10.984 -17.094 -25.562 1 98.69 82 GLU A C 1
ATOM 673 O O . GLU A 1 82 ? -9.781 -17.156 -25.297 1 98.69 82 GLU A O 1
ATOM 678 N N . VAL A 1 83 ? -11.484 -17.281 -26.781 1 98.81 83 VAL A N 1
ATOM 679 C CA . VAL A 1 83 ? -10.633 -17.406 -27.953 1 98.81 83 VAL A CA 1
ATOM 680 C C . VAL A 1 83 ? -10.648 -16.109 -28.734 1 98.81 83 VAL A C 1
ATOM 682 O O . VAL A 1 83 ? -11.656 -15.766 -29.375 1 98.81 83 VAL A O 1
ATOM 685 N N . LEU A 1 84 ? -9.531 -15.43 -28.734 1 98.81 84 LEU A N 1
ATOM 686 C CA . LEU A 1 84 ? -9.453 -14.094 -29.312 1 98.81 84 LEU A CA 1
ATOM 687 C C . LEU A 1 84 ? -8.797 -14.125 -30.688 1 98.81 84 LEU A C 1
ATOM 689 O O . LEU A 1 84 ? -8.609 -13.078 -31.312 1 98.81 84 LEU A O 1
ATOM 693 N N . ILE A 1 85 ? -8.492 -15.219 -31.266 1 98.81 85 ILE A N 1
ATOM 694 C CA . ILE A 1 85 ? -7.586 -15.406 -32.406 1 98.81 85 ILE A CA 1
ATOM 695 C C . ILE A 1 85 ? -8.125 -14.664 -33.625 1 98.81 85 ILE A C 1
ATOM 697 O O . ILE A 1 85 ? -7.367 -13.984 -34.312 1 98.81 85 ILE A O 1
ATOM 701 N N . GLU A 1 86 ? -9.398 -14.789 -33.938 1 98.12 86 GLU A N 1
ATOM 702 C CA . GLU A 1 86 ? -9.969 -14.078 -35.062 1 98.12 86 GLU A CA 1
ATOM 703 C C . GLU A 1 86 ? -9.797 -12.57 -34.938 1 98.12 86 GLU A C 1
ATOM 705 O O . GLU A 1 86 ? -9.453 -11.883 -35.906 1 98.12 86 GLU A O 1
ATOM 710 N N . ASP A 1 87 ? -10.086 -12.078 -33.812 1 98.31 87 ASP A N 1
ATOM 711 C CA . ASP A 1 87 ? -9.898 -10.656 -33.562 1 98.31 87 ASP A CA 1
ATOM 712 C C . ASP A 1 87 ? -8.414 -10.281 -33.562 1 98.31 87 ASP A C 1
ATOM 714 O O . ASP A 1 87 ? -8.055 -9.188 -34.031 1 98.31 87 ASP A O 1
ATOM 718 N N . ALA A 1 88 ? -7.57 -11.156 -33.031 1 98.69 88 ALA A N 1
ATOM 719 C CA . ALA A 1 88 ? -6.129 -10.922 -33.062 1 98.69 88 ALA A CA 1
ATOM 720 C C . ALA A 1 88 ? -5.648 -10.758 -34.5 1 98.69 88 ALA A C 1
ATOM 722 O O . ALA A 1 88 ? -4.777 -9.93 -34.781 1 98.69 88 ALA A O 1
ATOM 723 N N . GLU A 1 89 ? -6.184 -11.539 -35.406 1 98.19 89 GLU A N 1
ATOM 724 C CA . GLU A 1 89 ? -5.867 -11.391 -36.812 1 98.19 89 GLU A CA 1
ATOM 725 C C . GLU A 1 89 ? -6.223 -9.992 -37.312 1 98.19 89 GLU A C 1
ATOM 727 O O . GLU A 1 89 ? -5.465 -9.383 -38.094 1 98.19 89 GLU A O 1
ATOM 732 N N . LYS A 1 90 ? -7.359 -9.57 -36.906 1 98.12 90 LYS A N 1
ATOM 733 C CA . LYS A 1 90 ? -7.793 -8.227 -37.281 1 98.12 90 LYS A CA 1
ATOM 734 C C . LYS A 1 90 ? -6.879 -7.16 -36.688 1 98.12 90 LYS A C 1
ATOM 736 O O . LYS A 1 90 ? -6.523 -6.195 -37.375 1 98.12 90 LYS A O 1
ATOM 741 N N . TRP A 1 91 ? -6.508 -7.297 -35.406 1 98.31 91 TRP A N 1
ATOM 742 C CA . TRP A 1 91 ? -5.66 -6.32 -34.719 1 98.31 91 TRP A CA 1
ATOM 743 C C . TRP A 1 91 ? -4.301 -6.215 -35.406 1 98.31 91 TRP A C 1
ATOM 745 O O . TRP A 1 91 ? -3.711 -5.133 -35.469 1 98.31 91 TRP A O 1
ATOM 755 N N . ILE A 1 92 ? -3.764 -7.336 -35.875 1 98 92 ILE A N 1
ATOM 756 C CA . ILE A 1 92 ? -2.471 -7.379 -36.531 1 98 92 ILE A CA 1
ATOM 757 C C . ILE A 1 92 ? -2.539 -6.574 -37.844 1 98 92 ILE A C 1
ATOM 759 O O . ILE A 1 92 ? -1.554 -5.949 -38.219 1 98 92 ILE A O 1
ATOM 763 N N . LYS A 1 93 ? -3.725 -6.465 -38.469 1 96.38 93 LYS A N 1
ATOM 764 C CA . LYS A 1 93 ? -3.865 -5.871 -39.781 1 96.38 93 LYS A CA 1
ATOM 765 C C . LYS A 1 93 ? -4.312 -4.414 -39.688 1 96.38 93 LYS A C 1
ATOM 767 O O . LYS A 1 93 ? -3.988 -3.602 -40.562 1 96.38 93 LYS A O 1
ATOM 772 N N . ASP A 1 94 ? -4.98 -4.023 -38.656 1 96.31 94 ASP A N 1
ATOM 773 C CA . ASP A 1 94 ? -5.691 -2.75 -38.656 1 96.31 94 ASP A CA 1
ATOM 774 C C . ASP A 1 94 ? -4.914 -1.675 -37.906 1 96.31 94 ASP A C 1
ATOM 776 O O . ASP A 1 94 ? -5.465 -0.625 -37.562 1 96.31 94 ASP A O 1
ATOM 780 N N . GLY A 1 95 ? -3.764 -1.868 -37.469 1 93 95 GLY A N 1
ATOM 781 C CA . GLY A 1 95 ? -2.953 -0.853 -36.812 1 93 95 GLY A CA 1
ATOM 782 C C . GLY A 1 95 ? -3.09 -0.862 -35.281 1 93 95 GLY A C 1
ATOM 783 O O . GLY A 1 95 ? -2.457 -0.059 -34.594 1 93 95 GLY A O 1
ATOM 784 N N . SER A 1 96 ? -3.846 -1.79 -34.719 1 96.31 96 SER A N 1
ATOM 785 C CA . SER A 1 96 ? -4.066 -1.884 -33.281 1 96.31 96 SER A CA 1
ATOM 786 C C . SER A 1 96 ? -2.809 -2.35 -32.562 1 96.31 96 SER A C 1
ATOM 788 O O . SER A 1 96 ? -2.676 -2.156 -31.359 1 96.31 96 SER A O 1
ATOM 790 N N . ILE A 1 97 ? -1.91 -2.953 -33.25 1 98.5 97 ILE A N 1
ATOM 791 C CA . ILE A 1 97 ? -0.691 -3.49 -32.656 1 98.5 97 ILE A CA 1
ATOM 792 C C . ILE A 1 97 ? 0.511 -2.664 -33.125 1 98.5 97 ILE A C 1
ATOM 794 O O . ILE A 1 97 ? 0.702 -2.436 -34.312 1 98.5 97 ILE A O 1
ATOM 798 N N . ASN A 1 98 ? 1.35 -2.246 -32.188 1 98.38 98 ASN A N 1
ATOM 799 C CA . ASN A 1 98 ? 2.539 -1.456 -32.5 1 98.38 98 ASN A CA 1
ATOM 800 C C . ASN A 1 98 ? 3.729 -2.346 -32.844 1 98.38 98 ASN A C 1
ATOM 802 O O . ASN A 1 98 ? 4.465 -2.785 -31.953 1 98.38 98 ASN A O 1
ATOM 806 N N . PHE A 1 99 ? 4.055 -2.535 -34.094 1 98.19 99 PHE A N 1
ATOM 807 C CA . PHE A 1 99 ? 5.09 -3.459 -34.531 1 98.19 99 PHE A CA 1
ATOM 808 C C . PHE A 1 99 ? 6.473 -2.84 -34.375 1 98.19 99 PHE A C 1
ATOM 810 O O . PHE A 1 99 ? 7.484 -3.484 -34.656 1 98.19 99 PHE A O 1
ATOM 817 N N . LYS A 1 100 ? 6.535 -1.658 -33.844 1 97.88 100 LYS A N 1
ATOM 818 C CA . LYS A 1 100 ? 7.824 -1.053 -33.531 1 97.88 100 LYS A CA 1
ATOM 819 C C . LYS A 1 100 ? 8.203 -1.307 -32.062 1 97.88 100 LYS A C 1
ATOM 821 O O . LYS A 1 100 ? 9.336 -1.056 -31.672 1 97.88 100 LYS A O 1
ATOM 826 N N . GLY A 1 101 ? 7.258 -1.818 -31.297 1 98.44 101 GLY A N 1
ATOM 827 C CA . GLY A 1 101 ? 7.477 -2.029 -29.875 1 98.44 101 GLY A CA 1
ATOM 828 C C . GLY A 1 101 ? 8.367 -3.221 -29.578 1 98.44 101 GLY A C 1
ATOM 829 O O . GLY A 1 101 ? 8.625 -4.043 -30.469 1 98.44 101 GLY A O 1
ATOM 830 N N . PRO A 1 102 ? 8.781 -3.354 -28.359 1 98.75 102 PRO A N 1
ATOM 831 C CA . PRO A 1 102 ? 9.727 -4.391 -27.953 1 98.75 102 PRO A CA 1
ATOM 832 C C . PRO A 1 102 ? 9.086 -5.773 -27.859 1 98.75 102 PRO A C 1
ATOM 834 O O . PRO A 1 102 ? 9.773 -6.766 -27.625 1 98.75 102 PRO A O 1
ATOM 837 N N . LEU A 1 103 ? 7.777 -5.883 -28.062 1 98.81 103 LEU A N 1
ATOM 838 C CA . LEU A 1 103 ? 7.098 -7.176 -28.078 1 98.81 103 LEU A CA 1
ATOM 839 C C . LEU A 1 103 ? 6.352 -7.379 -29.391 1 98.81 103 LEU A C 1
ATOM 841 O O . LEU A 1 103 ? 5.344 -8.094 -29.438 1 98.81 103 LEU A O 1
ATOM 845 N N . ALA A 1 104 ? 6.879 -6.797 -30.406 1 98.75 104 ALA A N 1
ATOM 846 C CA . ALA A 1 104 ? 6.23 -6.75 -31.719 1 98.75 104 ALA A CA 1
ATOM 847 C C . ALA A 1 104 ? 5.867 -8.148 -32.188 1 98.75 104 ALA A C 1
ATOM 849 O O . ALA A 1 104 ? 6.75 -8.977 -32.438 1 98.75 104 ALA A O 1
ATOM 850 N N . GLY A 1 105 ? 4.551 -8.367 -32.25 1 98.69 105 GLY A N 1
ATOM 851 C CA . GLY A 1 105 ? 4.023 -9.57 -32.875 1 98.69 105 GLY A CA 1
ATOM 852 C C . GLY A 1 105 ? 3.928 -10.75 -31.906 1 98.69 105 GLY A C 1
ATOM 853 O O . GLY A 1 105 ? 3.373 -11.789 -32.25 1 98.69 105 GLY A O 1
ATOM 854 N N . ILE A 1 106 ? 4.387 -10.602 -30.703 1 98.75 106 ILE A N 1
ATOM 855 C CA . ILE A 1 106 ? 4.484 -11.727 -29.781 1 98.75 106 ILE A CA 1
ATOM 856 C C . ILE A 1 106 ? 3.104 -12.047 -29.203 1 98.75 106 ILE A C 1
ATOM 858 O O . ILE A 1 106 ? 2.488 -11.211 -28.547 1 98.75 106 ILE A O 1
ATOM 862 N N . PRO A 1 107 ? 2.557 -13.242 -29.438 1 98.81 107 PRO A N 1
ATOM 863 C CA . PRO A 1 107 ? 1.286 -13.633 -28.812 1 98.81 107 PRO A CA 1
ATOM 864 C C . PRO A 1 107 ? 1.391 -13.797 -27.297 1 98.81 107 PRO A C 1
ATOM 866 O O . PRO A 1 107 ? 2.344 -14.398 -26.812 1 98.81 107 PRO A O 1
ATOM 869 N N . VAL A 1 108 ? 0.457 -13.258 -26.609 1 98.88 108 VAL A N 1
ATOM 870 C CA . VAL A 1 108 ? 0.417 -13.328 -25.141 1 98.88 108 VAL A CA 1
ATOM 871 C C . VAL A 1 108 ? -0.945 -13.852 -24.688 1 98.88 108 VAL A C 1
ATOM 873 O O . VAL A 1 108 ? -1.984 -13.383 -25.156 1 98.88 108 VAL A O 1
ATOM 876 N N . SER A 1 109 ? -0.955 -14.867 -23.844 1 98.88 109 SER A N 1
ATOM 877 C CA . SER A 1 109 ? -2.189 -15.367 -23.25 1 98.88 109 SER A CA 1
ATOM 878 C C . SER A 1 109 ? -2.512 -14.625 -21.953 1 98.88 109 SER A C 1
ATOM 880 O O . SER A 1 109 ? -1.611 -14.117 -21.281 1 98.88 109 SER A O 1
ATOM 882 N N . LEU A 1 110 ? -3.812 -14.562 -21.672 1 98.81 110 LEU A N 1
ATOM 883 C CA . LEU A 1 110 ? -4.285 -13.758 -20.547 1 98.81 110 LEU A CA 1
ATOM 884 C C . LEU A 1 110 ? -5.172 -14.586 -19.625 1 98.81 110 LEU A C 1
ATOM 886 O O . LEU A 1 110 ? -6.059 -15.312 -20.078 1 98.81 110 LEU A O 1
ATOM 890 N N . LYS A 1 111 ? -4.898 -14.438 -18.281 1 98.44 111 LYS A N 1
ATOM 891 C CA . LYS A 1 111 ? -5.848 -14.984 -17.312 1 98.44 111 LYS A CA 1
ATOM 892 C C . LYS A 1 111 ? -7.258 -14.469 -17.578 1 98.44 111 LYS A C 1
ATOM 894 O O . LYS A 1 111 ? -7.438 -13.297 -17.938 1 98.44 111 LYS A O 1
ATOM 899 N N . ASP A 1 112 ? -8.211 -15.281 -17.328 1 98.5 112 ASP A N 1
ATOM 900 C CA . ASP A 1 112 ? -9.602 -14.977 -17.672 1 98.5 112 ASP A CA 1
ATOM 901 C C . ASP A 1 112 ? -10.07 -13.719 -16.938 1 98.5 112 ASP A C 1
ATOM 903 O O . ASP A 1 112 ? -11.109 -13.156 -17.281 1 98.5 112 ASP A O 1
ATOM 907 N N . THR A 1 113 ? -9.352 -13.242 -15.977 1 98.31 113 THR A N 1
ATOM 908 C CA . THR A 1 113 ? -9.742 -12.078 -15.195 1 98.31 113 THR A CA 1
ATOM 909 C C . THR A 1 113 ? -9.344 -10.781 -15.906 1 98.31 113 THR A C 1
ATOM 911 O O . THR A 1 113 ? -9.805 -9.703 -15.539 1 98.31 113 THR A O 1
ATOM 914 N N . ILE A 1 114 ? -8.516 -10.844 -16.875 1 98.5 114 ILE A N 1
ATOM 915 C CA . ILE A 1 114 ? -7.996 -9.664 -17.562 1 98.5 114 ILE A CA 1
ATOM 916 C C . ILE A 1 114 ? -9 -9.18 -18.594 1 98.5 114 ILE A C 1
ATOM 918 O O . ILE A 1 114 ? -9.516 -9.977 -19.391 1 98.5 114 ILE A O 1
ATOM 922 N N . ASP A 1 115 ? -9.242 -7.891 -18.641 1 98.62 115 ASP A N 1
ATOM 923 C CA . ASP A 1 115 ? -10.297 -7.32 -19.469 1 98.62 115 ASP A CA 1
ATOM 924 C C . ASP A 1 115 ? -9.789 -7.082 -20.891 1 98.62 115 ASP A C 1
ATOM 926 O O . ASP A 1 115 ? -8.742 -6.457 -21.094 1 98.62 115 ASP A O 1
ATOM 930 N N . VAL A 1 116 ? -10.484 -7.629 -21.812 1 98.75 116 VAL A N 1
ATOM 931 C CA . VAL A 1 116 ? -10.266 -7.398 -23.234 1 98.75 116 VAL A CA 1
ATOM 932 C C . VAL A 1 116 ? -11.539 -6.855 -23.875 1 98.75 116 VAL A C 1
ATOM 934 O O . VAL A 1 116 ? -12.641 -7.348 -23.594 1 98.75 116 VAL A O 1
ATOM 937 N N . LYS A 1 117 ? -11.398 -5.832 -24.688 1 98.38 117 LYS A N 1
ATOM 938 C CA . LYS A 1 117 ? -12.555 -5.25 -25.359 1 98.38 117 LYS A CA 1
ATOM 939 C C . LYS A 1 117 ? -13.367 -6.32 -26.094 1 98.38 117 LYS A C 1
ATOM 941 O O . LYS A 1 117 ? -12.797 -7.176 -26.781 1 98.38 117 LYS A O 1
ATOM 946 N N . ASP A 1 118 ? -14.68 -6.336 -25.922 1 98.25 118 ASP A N 1
ATOM 947 C CA . ASP A 1 118 ? -15.68 -7.129 -26.641 1 98.25 118 ASP A CA 1
ATOM 948 C C . ASP A 1 118 ? -15.734 -8.555 -26.094 1 98.25 118 ASP A C 1
ATOM 950 O O . ASP A 1 118 ? -16.469 -9.398 -26.625 1 98.25 118 ASP A O 1
ATOM 954 N N . TYR A 1 119 ? -15.016 -8.891 -25.094 1 98.69 119 TYR A N 1
ATOM 955 C CA . TYR A 1 119 ? -15.039 -10.211 -24.453 1 98.69 119 TYR A CA 1
ATOM 956 C C . TYR A 1 119 ? -15.422 -10.102 -22.984 1 98.69 119 TYR A C 1
ATOM 958 O O . TYR A 1 119 ? -15.266 -9.047 -22.375 1 98.69 119 TYR A O 1
ATOM 966 N N . ASP A 1 120 ? -15.977 -11.141 -22.422 1 98.44 120 ASP A N 1
ATOM 967 C CA . ASP A 1 120 ? -16.266 -11.219 -21 1 98.44 120 ASP A CA 1
ATOM 968 C C . ASP A 1 120 ? -15.008 -11.547 -20.203 1 98.44 120 ASP A C 1
ATOM 970 O O . ASP A 1 120 ? -14.109 -12.227 -20.688 1 98.44 120 ASP A O 1
ATOM 974 N N . SER A 1 121 ? -14.844 -10.992 -19.109 1 98.31 121 SER A N 1
ATOM 975 C CA . SER A 1 121 ? -14.008 -11.508 -18.031 1 98.31 121 SER A CA 1
ATOM 976 C C . SER A 1 121 ? -14.852 -12.203 -16.969 1 98.31 121 SER A C 1
ATOM 978 O O . SER A 1 121 ? -15.289 -11.57 -16 1 98.31 121 SER A O 1
ATOM 980 N N . SER A 1 122 ? -15.008 -13.484 -17.125 1 97.56 122 SER A N 1
ATOM 981 C CA . SER A 1 122 ? -16.047 -14.203 -16.391 1 97.56 122 SER A CA 1
ATOM 982 C C . SER A 1 122 ? -15.609 -14.492 -14.953 1 97.56 122 SER A C 1
ATOM 984 O O . SER A 1 122 ? -16.453 -14.578 -14.047 1 97.56 122 SER A O 1
ATOM 986 N N . VAL A 1 123 ? -14.375 -14.695 -14.766 1 96.88 123 VAL A N 1
ATOM 987 C CA . VAL A 1 123 ? -13.836 -15.039 -13.453 1 96.88 123 VAL A CA 1
ATOM 988 C C . VAL A 1 123 ? -14.43 -16.359 -12.977 1 96.88 123 VAL A C 1
ATOM 990 O O . VAL A 1 123 ? -14.617 -16.562 -11.781 1 96.88 123 VAL A O 1
ATOM 993 N N . GLY A 1 124 ? -14.805 -17.156 -13.898 1 96.88 124 GLY A N 1
ATOM 994 C CA . GLY A 1 124 ? -15.289 -18.5 -13.609 1 96.88 124 GLY A CA 1
ATOM 995 C C . GLY A 1 124 ? -16.719 -18.516 -13.109 1 96.88 124 GLY A C 1
ATOM 996 O O . GLY A 1 124 ? -17.219 -19.562 -12.703 1 96.88 124 GLY A O 1
ATOM 997 N N . VAL A 1 125 ? -17.438 -17.359 -13.07 1 97.81 125 VAL A N 1
ATOM 998 C CA . VAL A 1 125 ? -18.797 -17.328 -12.555 1 97.81 125 VAL A CA 1
ATOM 999 C C . VAL A 1 125 ? -19.75 -16.875 -13.664 1 97.81 125 VAL A C 1
ATOM 1001 O O . VAL A 1 125 ? -19.391 -16.047 -14.508 1 97.81 125 VAL A O 1
ATOM 1004 N N . THR A 1 126 ? -21.016 -17.312 -13.594 1 97.5 126 THR A N 1
ATOM 1005 C CA . THR A 1 126 ? -21.969 -17.062 -14.664 1 97.5 126 THR A CA 1
ATOM 1006 C C . THR A 1 126 ? -22.547 -15.656 -14.562 1 97.5 126 THR A C 1
ATOM 1008 O O . THR A 1 126 ? -23.047 -15.117 -15.547 1 97.5 126 THR A O 1
ATOM 1011 N N . CYS A 1 127 ? -22.453 -15.023 -13.391 1 96.88 127 CYS A N 1
ATOM 1012 C CA . CYS A 1 127 ? -23 -13.688 -13.234 1 96.88 127 CYS A CA 1
ATOM 1013 C C . CYS A 1 127 ? -22.25 -12.68 -14.094 1 96.88 127 CYS A C 1
ATOM 1015 O O . CYS A 1 127 ? -22.75 -11.586 -14.359 1 96.88 127 CYS A O 1
ATOM 1017 N N . ASN A 1 128 ? -21.094 -13.016 -14.555 1 97.62 128 ASN A N 1
ATOM 1018 C CA . ASN A 1 128 ? -20.281 -12.117 -15.367 1 97.62 128 ASN A CA 1
ATOM 1019 C C . ASN A 1 128 ? -20.406 -12.438 -16.844 1 97.62 128 ASN A C 1
ATOM 1021 O O . ASN A 1 128 ? -19.656 -11.906 -17.672 1 97.62 128 ASN A O 1
ATOM 1025 N N . VAL A 1 129 ? -21.297 -13.32 -17.219 1 98.06 129 VAL A N 1
ATOM 1026 C CA . VAL A 1 129 ? -21.547 -13.68 -18.609 1 98.06 129 VAL A CA 1
ATOM 1027 C C . VAL A 1 129 ? -22.469 -12.664 -19.266 1 98.06 129 VAL A C 1
ATOM 1029 O O . VAL A 1 129 ? -23.328 -12.086 -18.594 1 98.06 129 VAL A O 1
ATOM 1032 N N . HIS A 1 130 ? -22.312 -12.391 -20.578 1 97.88 130 HIS A N 1
ATOM 1033 C CA . HIS A 1 130 ? -23.062 -11.422 -21.359 1 97.88 130 HIS A CA 1
ATOM 1034 C C . HIS A 1 130 ? -22.75 -9.992 -20.922 1 97.88 130 HIS A C 1
ATOM 1036 O O . HIS A 1 130 ? -23.641 -9.141 -20.891 1 97.88 130 HIS A O 1
ATOM 1042 N N . LYS A 1 131 ? -21.562 -9.805 -20.516 1 97.56 131 LYS A N 1
ATOM 1043 C CA . LYS A 1 131 ? -21.078 -8.484 -20.125 1 97.56 131 LYS A CA 1
ATOM 1044 C C . LYS A 1 131 ? -19.734 -8.172 -20.781 1 97.56 131 LYS A C 1
ATOM 1046 O O . LYS A 1 131 ? -18.766 -7.871 -20.078 1 97.56 131 LYS A O 1
ATOM 1051 N N . PRO A 1 132 ? -19.688 -8.258 -22.078 1 98.12 132 PRO A N 1
ATOM 1052 C CA . PRO A 1 132 ? -18.406 -7.953 -22.734 1 98.12 132 PRO A CA 1
ATOM 1053 C C . PRO A 1 132 ? -17.875 -6.57 -22.359 1 98.12 132 PRO A C 1
ATOM 1055 O O . PRO A 1 132 ? -18.641 -5.625 -22.203 1 98.12 132 PRO A O 1
ATOM 1058 N N . LYS A 1 133 ? -16.609 -6.441 -22.234 1 98.25 133 LYS A N 1
ATOM 1059 C CA . LYS A 1 133 ? -15.992 -5.176 -21.828 1 98.25 133 LYS A CA 1
ATOM 1060 C C . LYS A 1 133 ? -16.062 -4.156 -22.969 1 98.25 133 LYS A C 1
ATOM 1062 O O . LYS A 1 133 ? -15.898 -4.508 -24.141 1 98.25 133 LYS A O 1
ATOM 1067 N N . ALA A 1 134 ? -16.266 -2.898 -22.641 1 97 134 ALA A N 1
ATOM 1068 C CA . ALA A 1 134 ? -16.422 -1.823 -23.625 1 97 134 ALA A CA 1
ATOM 1069 C C . ALA A 1 134 ? -15.078 -1.386 -24.172 1 97 134 ALA A C 1
ATOM 1071 O O . ALA A 1 134 ? -14.992 -0.864 -25.297 1 97 134 ALA A O 1
ATOM 1072 N N . GLU A 1 135 ? -14.062 -1.563 -23.422 1 97.06 135 GLU A N 1
ATOM 1073 C CA . GLU A 1 135 ? -12.703 -1.194 -23.828 1 97.06 135 GLU A CA 1
ATOM 1074 C C . GLU A 1 135 ? -11.68 -2.176 -23.266 1 97.06 135 GLU A C 1
ATOM 1076 O O . GLU A 1 135 ? -11.984 -2.957 -22.359 1 97.06 135 GLU A O 1
ATOM 1081 N N . ASP A 1 136 ? -10.484 -2.139 -23.844 1 98.12 136 ASP A N 1
ATOM 1082 C CA . ASP A 1 136 ? -9.367 -2.912 -23.297 1 98.12 136 ASP A CA 1
ATOM 1083 C C . ASP A 1 136 ? -8.992 -2.439 -21.906 1 98.12 136 ASP A C 1
ATOM 1085 O O . ASP A 1 136 ? -9.008 -1.238 -21.625 1 98.12 136 ASP A O 1
ATOM 1089 N N . GLY A 1 137 ? -8.812 -3.439 -21.047 1 97.56 137 GLY A N 1
ATOM 1090 C CA . GLY A 1 137 ? -8.188 -3.074 -19.797 1 97.56 137 GLY A CA 1
ATOM 1091 C C . GLY A 1 137 ? -6.785 -2.521 -19.953 1 97.56 137 GLY A C 1
ATOM 1092 O O . GLY A 1 137 ? -6.18 -2.66 -21.016 1 97.56 137 GLY A O 1
ATOM 1093 N N . VAL A 1 138 ? -6.211 -2.008 -18.906 1 96.69 138 VAL A N 1
ATOM 1094 C CA . VAL A 1 138 ? -4.926 -1.316 -18.906 1 96.69 138 VAL A CA 1
ATOM 1095 C C . VAL A 1 138 ? -3.822 -2.275 -19.344 1 96.69 138 VAL A C 1
ATOM 1097 O O . VAL A 1 138 ? -2.949 -1.905 -20.141 1 96.69 138 VAL A O 1
ATOM 1100 N N . THR A 1 139 ? -3.848 -3.48 -18.844 1 97.06 139 THR A N 1
ATOM 1101 C CA . THR A 1 139 ? -2.836 -4.469 -19.188 1 97.06 139 THR A CA 1
ATOM 1102 C C . THR A 1 139 ? -2.846 -4.746 -20.688 1 97.06 139 THR A C 1
ATOM 1104 O O . THR A 1 139 ? -1.791 -4.797 -21.328 1 97.06 139 THR A O 1
ATOM 1107 N N . VAL A 1 140 ? -4.016 -4.887 -21.219 1 98.19 140 VAL A N 1
ATOM 1108 C CA . VAL A 1 140 ? -4.141 -5.199 -22.641 1 98.19 140 VAL A CA 1
ATOM 1109 C C . VAL A 1 140 ? -3.711 -3.994 -23.469 1 98.19 140 VAL A C 1
ATOM 1111 O O . VAL A 1 140 ? -3.014 -4.145 -24.484 1 98.19 140 VAL A O 1
ATOM 1114 N N . LYS A 1 141 ? -4.094 -2.785 -23.078 1 97.75 141 LYS A N 1
ATOM 1115 C CA . LYS A 1 141 ? -3.65 -1.573 -23.75 1 97.75 141 LYS A CA 1
ATOM 1116 C C . LYS A 1 141 ? -2.127 -1.48 -23.781 1 97.75 141 LYS A C 1
ATOM 1118 O O . LYS A 1 141 ? -1.531 -1.202 -24.812 1 97.75 141 LYS A O 1
ATOM 1123 N N . LEU A 1 142 ? -1.567 -1.712 -22.641 1 97.81 142 LEU A N 1
ATOM 1124 C CA . LEU A 1 142 ? -0.116 -1.675 -22.5 1 97.81 142 LEU A CA 1
ATOM 1125 C C . LEU A 1 142 ? 0.544 -2.709 -23.406 1 97.81 142 LEU A C 1
ATOM 1127 O O . LEU A 1 142 ? 1.517 -2.404 -24.109 1 97.81 142 LEU A O 1
ATOM 1131 N N . LEU A 1 143 ? 0.006 -3.906 -23.438 1 98.25 143 LEU A N 1
ATOM 1132 C CA . LEU A 1 143 ? 0.564 -4.988 -24.234 1 98.25 143 LEU A CA 1
ATOM 1133 C C . LEU A 1 143 ? 0.501 -4.656 -25.734 1 98.25 143 LEU A C 1
ATOM 1135 O O . LEU A 1 143 ? 1.484 -4.832 -26.453 1 98.25 143 LEU A O 1
ATOM 1139 N N . LYS A 1 144 ? -0.606 -4.172 -26.156 1 98.56 144 LYS A N 1
ATOM 1140 C CA . LYS A 1 144 ? -0.752 -3.809 -27.562 1 98.56 144 LYS A CA 1
ATOM 1141 C C . LYS A 1 144 ? 0.199 -2.676 -27.938 1 98.56 144 LYS A C 1
ATOM 1143 O O . LYS A 1 144 ? 0.766 -2.674 -29.031 1 98.56 144 LYS A O 1
ATOM 1148 N N . GLU A 1 145 ? 0.355 -1.751 -27.047 1 98.25 145 GLU A N 1
ATOM 1149 C CA . GLU A 1 145 ? 1.285 -0.651 -27.281 1 98.25 145 GLU A CA 1
ATOM 1150 C C . GLU A 1 145 ? 2.723 -1.153 -27.375 1 98.25 145 GLU A C 1
ATOM 1152 O O . GLU A 1 145 ? 3.545 -0.576 -28.078 1 98.25 145 GLU A O 1
ATOM 1157 N N . LEU A 1 146 ? 3.025 -2.195 -26.656 1 98.62 146 LEU A N 1
ATOM 1158 C CA . LEU A 1 146 ? 4.359 -2.789 -26.703 1 98.62 146 LEU A CA 1
ATOM 1159 C C . LEU A 1 146 ? 4.512 -3.699 -27.906 1 98.62 146 LEU A C 1
ATOM 1161 O O . LEU A 1 146 ? 5.621 -4.137 -28.219 1 98.62 146 LEU A O 1
ATOM 1165 N N . GLY A 1 147 ? 3.443 -3.971 -28.547 1 98.75 147 GLY A N 1
ATOM 1166 C CA . GLY A 1 147 ? 3.463 -4.73 -29.781 1 98.75 147 GLY A CA 1
ATOM 1167 C C . GLY A 1 147 ? 3 -6.164 -29.609 1 98.75 147 GLY A C 1
ATOM 1168 O O . GLY A 1 147 ? 2.941 -6.922 -30.578 1 98.75 147 GLY A O 1
ATOM 1169 N N . ALA A 1 148 ? 2.646 -6.543 -28.422 1 98.81 148 ALA A N 1
ATOM 1170 C CA . ALA A 1 148 ? 2.188 -7.906 -28.156 1 98.81 148 ALA A CA 1
ATOM 1171 C C . ALA A 1 148 ? 0.786 -8.125 -28.719 1 98.81 148 ALA A C 1
ATOM 1173 O O . ALA A 1 148 ? 0.047 -7.168 -28.969 1 98.81 148 ALA A O 1
ATOM 1174 N N . VAL A 1 149 ? 0.427 -9.367 -28.906 1 98.81 149 VAL A N 1
ATOM 1175 C CA . VAL A 1 149 ? -0.848 -9.734 -29.516 1 98.81 149 VAL A CA 1
ATOM 1176 C C . VAL A 1 149 ? -1.608 -10.68 -28.578 1 98.81 149 VAL A C 1
ATOM 1178 O O . VAL A 1 149 ? -1.413 -11.898 -28.625 1 98.81 149 VAL A O 1
ATOM 1181 N N . PRO A 1 150 ? -2.521 -10.109 -27.75 1 98.81 150 PRO A N 1
ATOM 1182 C CA . PRO A 1 150 ? -3.383 -11.016 -26.984 1 98.81 150 PRO A CA 1
ATOM 1183 C C . PRO A 1 150 ? -4.188 -11.953 -27.891 1 98.81 150 PRO A C 1
ATOM 1185 O O . PRO A 1 150 ? -4.789 -11.508 -28.875 1 98.81 150 PRO A O 1
ATOM 1188 N N . TYR A 1 151 ? -4.188 -13.281 -27.5 1 98.88 151 TYR A N 1
ATOM 1189 C CA . TYR A 1 151 ? -4.785 -14.148 -28.516 1 98.88 151 TYR A CA 1
ATOM 1190 C C . TYR A 1 151 ? -5.711 -15.172 -27.875 1 98.88 151 TYR A C 1
ATOM 1192 O O . TYR A 1 151 ? -6.578 -15.742 -28.547 1 98.88 151 TYR A O 1
ATOM 1200 N N . VAL A 1 152 ? -5.551 -15.445 -26.578 1 98.88 152 VAL A N 1
ATOM 1201 C CA . VAL A 1 152 ? -6.492 -16.297 -25.859 1 98.88 152 VAL A CA 1
ATOM 1202 C C . VAL A 1 152 ? -6.527 -15.906 -24.391 1 98.88 152 VAL A C 1
ATOM 1204 O O . VAL A 1 152 ? -5.594 -15.273 -23.891 1 98.88 152 VAL A O 1
ATOM 1207 N N . LYS A 1 153 ? -7.613 -16.203 -23.734 1 98.88 153 LYS A N 1
ATOM 1208 C CA . LYS A 1 153 ? -7.684 -16.156 -22.281 1 98.88 153 LYS A CA 1
ATOM 1209 C C . LYS A 1 153 ? -7.688 -17.578 -21.688 1 98.88 153 LYS A C 1
ATOM 1211 O O . LYS A 1 153 ? -8.031 -18.531 -22.375 1 98.88 153 LYS A O 1
ATOM 1216 N N . THR A 1 154 ? -7.297 -17.672 -20.422 1 98.94 154 THR A N 1
ATOM 1217 C CA . THR A 1 154 ? -7.031 -19 -19.875 1 98.94 154 THR A CA 1
ATOM 1218 C C . THR A 1 154 ? -7.867 -19.266 -18.625 1 98.94 154 THR A C 1
ATOM 1220 O O . THR A 1 154 ? -8.281 -18.328 -17.953 1 98.94 154 THR A O 1
ATOM 1223 N N . ASN A 1 155 ? -8.078 -20.5 -18.312 1 98.81 155 ASN A N 1
ATOM 1224 C CA . ASN A 1 155 ? -9.031 -20.984 -17.312 1 98.81 155 ASN A CA 1
ATOM 1225 C C . ASN A 1 155 ? -8.523 -20.75 -15.891 1 98.81 155 ASN A C 1
ATOM 1227 O O . ASN A 1 155 ? -7.324 -20.547 -15.68 1 98.81 155 ASN A O 1
ATOM 1231 N N . ILE A 1 156 ? -9.453 -20.766 -14.945 1 98.5 156 ILE A N 1
ATOM 1232 C CA . ILE A 1 156 ? -9.227 -20.391 -13.555 1 98.5 156 ILE A CA 1
ATOM 1233 C C . ILE A 1 156 ? -10.18 -21.188 -12.656 1 98.5 156 ILE A C 1
ATOM 1235 O O . ILE A 1 156 ? -11.156 -21.766 -13.133 1 98.5 156 ILE A O 1
ATOM 1239 N N . PRO A 1 157 ? -9.898 -21.234 -11.383 1 97.62 157 PRO A N 1
ATOM 1240 C CA . PRO A 1 157 ? -10.93 -21.734 -10.469 1 97.62 157 PRO A CA 1
ATOM 1241 C C . PRO A 1 157 ? -12.055 -20.734 -10.242 1 97.62 157 PRO A C 1
ATOM 1243 O O . PRO A 1 157 ? -11.836 -19.516 -10.312 1 97.62 157 PRO A O 1
ATOM 1246 N N . ILE A 1 158 ? -13.336 -21.031 -9.984 1 94.06 158 ILE A N 1
ATOM 1247 C CA . ILE A 1 158 ? -14.508 -20.188 -9.781 1 94.06 158 ILE A CA 1
ATOM 1248 C C . ILE A 1 158 ? -14.211 -19.141 -8.719 1 94.06 158 ILE A C 1
ATOM 1250 O O . ILE A 1 158 ? -14.523 -17.953 -8.898 1 94.06 158 ILE A O 1
ATOM 1254 N N . THR A 1 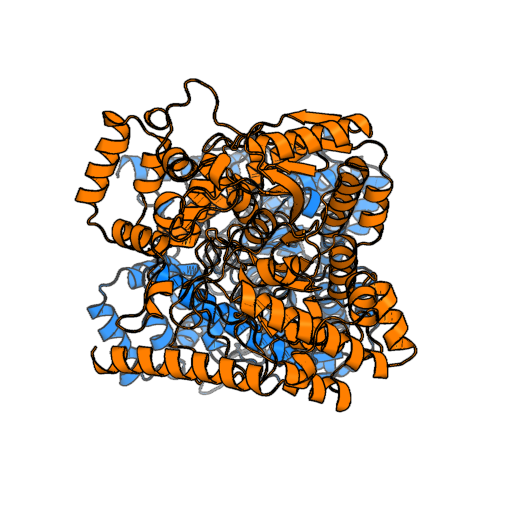159 ? -13.625 -19.141 -7.633 1 92.5 159 THR A N 1
ATOM 1255 C CA . THR A 1 159 ? -13.359 -18.219 -6.543 1 92.5 159 THR A CA 1
ATOM 1256 C C . THR A 1 159 ? -11.945 -17.656 -6.645 1 92.5 159 THR A C 1
ATOM 1258 O O . THR A 1 159 ? -11.602 -16.688 -5.965 1 92.5 159 THR A O 1
ATOM 1261 N N . LEU A 1 160 ? -11.164 -18.125 -7.461 1 95.62 160 LEU A N 1
ATOM 1262 C CA . LEU A 1 160 ? -9.75 -17.797 -7.574 1 95.62 160 LEU A CA 1
ATOM 1263 C C . LEU A 1 160 ? -9 -18.172 -6.301 1 95.62 160 LEU A C 1
ATOM 1265 O O . LEU A 1 160 ? -7.844 -17.781 -6.117 1 95.62 160 LEU A O 1
ATOM 1269 N N . LEU A 1 161 ? -9.648 -18.969 -5.363 1 96.12 161 LEU A N 1
ATOM 1270 C CA . LEU A 1 161 ? -9.055 -19.328 -4.078 1 96.12 161 LEU A CA 1
ATOM 1271 C C . LEU A 1 161 ? -8.727 -20.812 -4.023 1 96.12 161 LEU A C 1
ATOM 1273 O O . LEU A 1 161 ? -8.969 -21.469 -3.01 1 96.12 161 LEU A O 1
ATOM 1277 N N . SER A 1 162 ? -8.227 -21.312 -5.156 1 96.38 162 SER A N 1
ATOM 1278 C CA . SER A 1 162 ? -7.898 -22.734 -5.23 1 96.38 162 SER A CA 1
ATOM 1279 C C . SER A 1 162 ? -6.676 -22.969 -6.113 1 96.38 162 SER A C 1
ATOM 1281 O O . SER A 1 162 ? -6.453 -22.25 -7.082 1 96.38 162 SER A O 1
ATOM 1283 N N . PHE A 1 163 ? -5.973 -24.047 -5.742 1 96.19 163 PHE A N 1
ATOM 1284 C CA . PHE A 1 163 ? -4.871 -24.484 -6.598 1 96.19 163 PHE A CA 1
ATOM 1285 C C . PHE A 1 163 ? -5.348 -25.5 -7.629 1 96.19 163 PHE A C 1
ATOM 1287 O O . PHE A 1 163 ? -4.555 -26.297 -8.141 1 96.19 163 PHE A O 1
ATOM 1294 N N . GLU A 1 164 ? -6.637 -25.5 -7.945 1 96.38 164 GLU A N 1
ATOM 1295 C CA . GLU A 1 164 ? -7.246 -26.297 -9.008 1 96.38 164 GLU A CA 1
ATOM 1296 C C . GLU A 1 164 ? -8.117 -25.422 -9.914 1 96.38 164 GLU A C 1
ATOM 1298 O O . GLU A 1 164 ? -9.086 -24.812 -9.453 1 96.38 164 GLU A O 1
ATOM 1303 N N . SER A 1 165 ? -7.793 -25.438 -11.141 1 97.5 165 SER A N 1
ATOM 1304 C CA . SER A 1 165 ? -8.539 -24.594 -12.078 1 97.5 165 SER A CA 1
ATOM 1305 C C . SER A 1 165 ? -9.773 -25.328 -12.602 1 97.5 165 SER A C 1
ATOM 1307 O O . SER A 1 165 ? -9.703 -26.047 -13.602 1 97.5 165 SER A O 1
ATOM 1309 N N . SER A 1 166 ? -10.875 -25.094 -11.938 1 97.81 166 SER A N 1
ATOM 1310 C CA . SER A 1 166 ? -12.148 -25.703 -12.32 1 97.81 166 SER A CA 1
ATOM 1311 C C . SER A 1 166 ? -13.32 -24.797 -11.969 1 97.81 166 SER A C 1
ATOM 1313 O O . SER A 1 166 ? -13.312 -24.141 -10.93 1 97.81 166 SER A O 1
ATOM 1315 N N . ASN A 1 167 ? -14.289 -24.719 -12.797 1 97.94 167 ASN A N 1
ATOM 1316 C CA . ASN A 1 167 ? -15.555 -24 -12.617 1 97.94 167 ASN A CA 1
ATOM 1317 C C . ASN A 1 167 ? -16.641 -24.547 -13.547 1 97.94 167 ASN A C 1
ATOM 1319 O O . ASN A 1 167 ? -16.344 -25.297 -14.477 1 97.94 167 ASN A O 1
ATOM 1323 N N . ASP A 1 168 ? -17.859 -24.219 -13.328 1 97.56 168 ASP A N 1
ATOM 1324 C CA . ASP A 1 168 ? -18.969 -24.734 -14.117 1 97.56 168 ASP A CA 1
ATOM 1325 C C . ASP A 1 168 ? -18.938 -24.172 -15.539 1 97.56 168 ASP A C 1
ATOM 1327 O O . ASP A 1 168 ? -19.328 -24.844 -16.484 1 97.56 168 ASP A O 1
ATOM 1331 N N . LEU A 1 169 ? -18.547 -23 -15.641 1 97.88 169 LEU A N 1
ATOM 1332 C CA . LEU A 1 169 ? -18.641 -22.234 -16.891 1 97.88 169 LEU A CA 1
ATOM 1333 C C . LEU A 1 169 ? -17.719 -22.828 -17.953 1 97.88 169 LEU A C 1
ATOM 1335 O O . LEU A 1 169 ? -18.141 -23.047 -19.094 1 97.88 169 LEU A O 1
ATOM 1339 N N . TRP A 1 170 ? -16.484 -23.125 -17.609 1 98.38 170 TRP A N 1
ATOM 1340 C CA . TRP A 1 170 ? -15.469 -23.5 -18.578 1 98.38 170 TRP A CA 1
ATOM 1341 C C . TRP A 1 170 ? -15.023 -24.938 -18.391 1 98.38 170 TRP A C 1
ATOM 1343 O O . TRP A 1 170 ? -14.375 -25.531 -19.25 1 98.38 170 TRP A O 1
ATOM 1353 N N . GLY A 1 171 ? -15.352 -25.547 -17.203 1 98.12 171 GLY A N 1
ATOM 1354 C CA . GLY A 1 171 ? -14.93 -26.906 -16.906 1 98.12 171 GLY A CA 1
ATOM 1355 C C . GLY A 1 171 ? -13.586 -26.969 -16.203 1 98.12 171 GLY A C 1
ATOM 1356 O O . GLY A 1 171 ? -13.102 -25.953 -15.688 1 98.12 171 GLY A O 1
ATOM 1357 N N . ARG A 1 172 ? -13.062 -28.172 -16.156 1 98.12 172 ARG A N 1
ATOM 1358 C CA . ARG A 1 172 ? -11.828 -28.453 -15.438 1 98.12 172 ARG A CA 1
ATOM 1359 C C . ARG A 1 172 ? -10.633 -28.469 -16.391 1 98.12 172 ARG A C 1
ATOM 1361 O O . ARG A 1 172 ? -10.68 -29.109 -17.438 1 98.12 172 ARG A O 1
ATOM 1368 N N . SER A 1 173 ? -9.609 -27.719 -16.016 1 98.69 173 SER A N 1
ATOM 1369 C CA . SER A 1 173 ? -8.336 -27.859 -16.703 1 98.69 173 SER A CA 1
ATOM 1370 C C . SER A 1 173 ? -7.496 -28.984 -16.109 1 98.69 173 SER A C 1
ATOM 1372 O O . SER A 1 173 ? -7.48 -29.156 -14.883 1 98.69 173 SER A O 1
ATOM 1374 N N . THR A 1 174 ? -6.742 -29.672 -16.938 1 98.75 174 THR A N 1
ATOM 1375 C CA . THR A 1 174 ? -5.93 -30.797 -16.484 1 98.75 174 THR A CA 1
ATOM 1376 C C . THR A 1 174 ? -4.449 -30.531 -16.719 1 98.75 174 THR A C 1
ATOM 1378 O O . THR A 1 174 ? -4.09 -29.625 -17.469 1 98.75 174 THR A O 1
ATOM 1381 N N . ASN A 1 175 ? -3.631 -31.281 -16.031 1 98.62 175 ASN A N 1
ATOM 1382 C CA . ASN A 1 175 ? -2.182 -31.141 -16.141 1 98.62 175 ASN A CA 1
ATOM 1383 C C . ASN A 1 175 ? -1.65 -31.766 -17.422 1 98.62 175 ASN A C 1
ATOM 1385 O O . ASN A 1 175 ? -2.045 -32.875 -17.781 1 98.62 175 ASN A O 1
ATOM 1389 N N . PRO A 1 176 ? -0.783 -31.078 -18.109 1 97.88 176 PRO A N 1
ATOM 1390 C CA . PRO A 1 176 ? -0.262 -31.594 -19.391 1 97.88 176 PRO A CA 1
ATOM 1391 C C . PRO A 1 176 ? 0.531 -32.875 -19.219 1 97.88 176 PRO A C 1
ATOM 1393 O O . PRO A 1 176 ? 0.644 -33.656 -20.156 1 97.88 176 PRO A O 1
ATOM 1396 N N . TYR A 1 177 ? 1.097 -33.156 -18.094 1 98 177 TYR A N 1
ATOM 1397 C CA . TYR A 1 177 ? 1.942 -34.312 -17.859 1 98 177 TYR A CA 1
ATOM 1398 C C . TYR A 1 177 ? 1.108 -35.531 -17.406 1 98 177 TYR A C 1
ATOM 1400 O O . TYR A 1 177 ? 1.523 -36.656 -17.578 1 98 177 TYR A O 1
ATOM 1408 N N . ASN A 1 178 ? 0.013 -35.25 -16.766 1 98.19 178 ASN A N 1
ATOM 1409 C CA . ASN A 1 178 ? -0.897 -36.281 -16.25 1 98.19 178 ASN A CA 1
ATOM 1410 C C . ASN A 1 178 ? -2.312 -35.719 -16.078 1 98.19 178 ASN A C 1
ATOM 1412 O O . ASN A 1 178 ? -2.574 -34.938 -15.18 1 98.19 178 ASN A O 1
ATOM 1416 N N . SER A 1 179 ? -3.26 -36.188 -16.844 1 98.31 179 SER A N 1
ATOM 1417 C CA . SER A 1 179 ? -4.594 -35.625 -16.938 1 98.31 179 SER A CA 1
ATOM 1418 C C . SER A 1 179 ? -5.387 -35.844 -15.648 1 98.31 179 SER A C 1
ATOM 1420 O O . SER A 1 179 ? -6.426 -35.219 -15.438 1 98.31 179 SER A O 1
ATOM 1422 N N . LYS A 1 180 ? -4.898 -36.656 -14.781 1 98.31 180 LYS A N 1
ATOM 1423 C CA . LYS A 1 180 ? -5.586 -36.906 -13.516 1 98.31 180 LYS A CA 1
ATOM 1424 C C . LYS A 1 180 ? -5.219 -35.875 -12.469 1 98.31 180 LYS A C 1
ATOM 1426 O O . LYS A 1 180 ? -5.84 -35.812 -11.406 1 98.31 180 LYS A O 1
ATOM 1431 N N . TYR A 1 181 ? -4.301 -35.062 -12.781 1 98.56 181 TYR A N 1
ATOM 1432 C CA . TYR A 1 181 ? -3.793 -34.062 -11.844 1 98.56 181 TYR A CA 1
ATOM 1433 C C . TYR A 1 181 ? -4.086 -32.656 -12.336 1 98.56 181 TYR A C 1
ATOM 1435 O O . TYR A 1 181 ? -4.402 -32.438 -13.516 1 98.56 181 TYR A O 1
ATOM 1443 N N . THR A 1 182 ? -4.078 -31.719 -11.438 1 98.25 182 THR A N 1
ATOM 1444 C CA . THR A 1 182 ? -4.367 -30.312 -11.75 1 98.25 182 THR A CA 1
ATOM 1445 C C . THR A 1 182 ? -3.127 -29.609 -12.289 1 98.25 182 THR A C 1
ATOM 1447 O O . THR A 1 182 ? -2.002 -29.938 -11.906 1 98.25 182 THR A O 1
ATOM 1450 N N . PRO A 1 183 ? -3.289 -28.703 -13.219 1 98.62 183 PRO A N 1
ATOM 1451 C CA . PRO A 1 183 ? -2.174 -27.844 -13.594 1 98.62 183 PRO A CA 1
ATOM 1452 C C . PRO A 1 183 ? -1.946 -26.703 -12.594 1 98.62 183 PRO A C 1
ATOM 1454 O O . PRO A 1 183 ? -1.074 -25.859 -12.797 1 98.62 183 PRO A O 1
ATOM 1457 N N . GLY A 1 184 ? -2.691 -26.672 -11.492 1 97.25 184 GLY A N 1
ATOM 1458 C CA . GLY A 1 184 ? -2.594 -25.625 -10.477 1 97.25 184 GLY A CA 1
ATOM 1459 C C . GLY A 1 184 ? -3.729 -24.625 -10.547 1 97.25 184 GLY A C 1
ATOM 1460 O O . GLY A 1 184 ? -4.742 -24.859 -11.195 1 97.25 184 GLY A O 1
ATOM 1461 N N . GLY A 1 185 ? -3.621 -23.578 -9.828 1 96.62 185 GLY A N 1
ATOM 1462 C CA . GLY A 1 185 ? -4.543 -22.469 -9.703 1 96.62 185 GLY A CA 1
ATOM 1463 C C . GLY A 1 185 ? -3.998 -21.344 -8.836 1 96.62 185 GLY A C 1
ATOM 1464 O O . GLY A 1 185 ? -3.07 -21.547 -8.055 1 96.62 185 GLY A O 1
ATOM 1465 N N . SER A 1 186 ? -4.438 -20.047 -9.008 1 96.69 186 SER A N 1
ATOM 1466 C CA . SER A 1 186 ? -5.629 -19.719 -9.789 1 96.69 186 SER A CA 1
ATOM 1467 C C . SER A 1 186 ? -5.27 -19.375 -11.234 1 96.69 186 SER A C 1
ATOM 1469 O O . SER A 1 186 ? -6.066 -18.781 -11.953 1 96.69 186 SER A O 1
ATOM 1471 N N . THR A 1 187 ? -4.02 -19.641 -11.656 1 98.44 187 THR A N 1
ATOM 1472 C CA . THR A 1 187 ? -3.607 -19.406 -13.039 1 98.44 187 THR A CA 1
ATOM 1473 C C . THR A 1 187 ? -3.238 -20.719 -13.727 1 98.44 187 THR A C 1
ATOM 1475 O O . THR A 1 187 ? -2.217 -20.797 -14.414 1 98.44 187 THR A O 1
ATOM 1478 N N . GLY A 1 188 ? -4.055 -21.672 -13.516 1 98.56 188 GLY A N 1
ATOM 1479 C CA . GLY A 1 188 ? -3.75 -23.016 -13.984 1 98.56 188 GLY A CA 1
ATOM 1480 C C . GLY A 1 188 ? -3.848 -23.156 -15.492 1 98.56 188 GLY A C 1
ATOM 1481 O O . GLY A 1 188 ? -3.08 -23.906 -16.094 1 98.56 188 GLY A O 1
ATOM 1482 N N . GLY A 1 189 ? -4.879 -22.5 -16.125 1 98.81 189 GLY A N 1
ATOM 1483 C CA . GLY A 1 189 ? -4.949 -22.516 -17.578 1 98.81 189 GLY A CA 1
ATOM 1484 C C . GLY A 1 189 ? -3.678 -22.031 -18.234 1 98.81 189 GLY A C 1
ATOM 1485 O O . GLY A 1 189 ? -3.227 -22.609 -19.234 1 98.81 189 GLY A O 1
ATOM 1486 N N . GLU A 1 190 ? -3.135 -20.969 -17.719 1 98.69 190 GLU A N 1
ATOM 1487 C CA . GLU A 1 190 ? -1.87 -20.453 -18.219 1 98.69 190 GLU A CA 1
ATOM 1488 C C . GLU A 1 190 ? -0.754 -21.484 -18.094 1 98.69 190 GLU A C 1
ATOM 1490 O O . GLU A 1 190 ? 0.044 -21.672 -19.016 1 98.69 190 GLU A O 1
ATOM 1495 N N . GLY A 1 191 ? -0.71 -22.109 -16.891 1 98.75 191 GLY A N 1
ATOM 1496 C CA . GLY A 1 191 ? 0.312 -23.109 -16.672 1 98.75 191 GLY A CA 1
ATOM 1497 C C . GLY A 1 191 ? 0.276 -24.234 -17.703 1 98.75 191 GLY A C 1
ATOM 1498 O O . GLY A 1 191 ? 1.311 -24.609 -18.25 1 98.75 191 GLY A O 1
ATOM 1499 N N . ALA A 1 192 ? -0.881 -24.734 -17.953 1 98.81 192 ALA A N 1
ATOM 1500 C CA . ALA A 1 192 ? -1.052 -25.828 -18.906 1 98.81 192 ALA A CA 1
ATOM 1501 C C . ALA A 1 192 ? -0.679 -25.391 -20.312 1 98.81 192 ALA A C 1
ATOM 1503 O O . ALA A 1 192 ? 0.042 -26.094 -21.016 1 98.81 192 ALA A O 1
ATOM 1504 N N . LEU A 1 193 ? -1.182 -24.234 -20.719 1 98.88 193 LEU A N 1
ATOM 1505 C CA . LEU A 1 193 ? -0.934 -23.719 -22.062 1 98.88 193 LEU A CA 1
ATOM 1506 C C . LEU A 1 193 ? 0.559 -23.5 -22.297 1 98.88 193 LEU A C 1
ATOM 1508 O O . LEU A 1 193 ? 1.09 -23.922 -23.328 1 98.88 193 LEU A O 1
ATOM 1512 N N . LEU A 1 194 ? 1.229 -22.906 -21.375 1 98.75 194 LEU A N 1
ATOM 1513 C CA . LEU A 1 194 ? 2.646 -22.594 -21.531 1 98.75 194 LEU A CA 1
ATOM 1514 C C . LEU A 1 194 ? 3.484 -23.875 -21.547 1 98.75 194 LEU A C 1
ATOM 1516 O O . LEU A 1 194 ? 4.449 -23.969 -22.312 1 98.75 194 LEU A O 1
ATOM 1520 N N . ALA A 1 195 ? 3.109 -24.812 -20.719 1 98.5 195 ALA A N 1
ATOM 1521 C CA . ALA A 1 195 ? 3.836 -26.094 -20.703 1 98.5 195 ALA A CA 1
ATOM 1522 C C . ALA A 1 195 ? 3.752 -26.781 -22.062 1 98.5 195 ALA A C 1
ATOM 1524 O O . ALA A 1 195 ? 4.684 -27.484 -22.469 1 98.5 195 ALA A O 1
ATOM 1525 N N . MET A 1 196 ? 2.715 -26.531 -22.766 1 98 196 MET A N 1
ATOM 1526 C CA . MET A 1 196 ? 2.471 -27.266 -24 1 98 196 MET A CA 1
ATOM 1527 C C . MET A 1 196 ? 2.984 -26.469 -25.203 1 98 196 MET A C 1
ATOM 1529 O O . MET A 1 196 ? 2.764 -26.859 -26.359 1 98 196 MET A O 1
ATOM 1533 N N . GLY A 1 197 ? 3.535 -25.375 -24.953 1 97.88 197 GLY A N 1
ATOM 1534 C CA . GLY A 1 197 ? 4.184 -24.688 -26.062 1 97.88 197 GLY A CA 1
ATOM 1535 C C . GLY A 1 197 ? 3.844 -23.219 -26.141 1 97.88 197 GLY A C 1
ATOM 1536 O O . GLY A 1 197 ? 4.414 -22.484 -26.938 1 97.88 197 GLY A O 1
ATOM 1537 N N . GLY A 1 198 ? 2.885 -22.75 -25.312 1 97.81 198 GLY A N 1
ATOM 1538 C CA . GLY A 1 198 ? 2.627 -21.328 -25.266 1 97.81 198 GLY A CA 1
ATOM 1539 C C . GLY A 1 198 ? 3.867 -20.5 -24.953 1 97.81 198 GLY A C 1
ATOM 1540 O O . GLY A 1 198 ? 4.879 -21.047 -24.5 1 97.81 198 GLY A O 1
ATOM 1541 N N . ARG A 1 199 ? 3.844 -19.234 -25.203 1 96.56 199 ARG A N 1
ATOM 1542 C CA . ARG A 1 199 ? 5.031 -18.391 -25.109 1 96.56 199 ARG A CA 1
ATOM 1543 C C . ARG A 1 199 ? 5.078 -17.641 -23.766 1 96.56 199 ARG A C 1
ATOM 1545 O O . ARG A 1 199 ? 5.918 -17.938 -22.922 1 96.56 199 ARG A O 1
ATOM 1552 N N . ILE A 1 200 ? 4.199 -16.688 -23.594 1 98.06 200 ILE A N 1
ATOM 1553 C CA . ILE A 1 200 ? 4.113 -15.82 -22.422 1 98.06 200 ILE A CA 1
ATOM 1554 C C . ILE A 1 200 ? 2.654 -15.664 -22 1 98.06 200 ILE A C 1
ATOM 1556 O O . ILE A 1 200 ? 1.758 -15.633 -22.844 1 98.06 200 ILE A O 1
ATOM 1560 N N . GLY A 1 201 ? 2.475 -15.648 -20.719 1 98.5 201 GLY A N 1
ATOM 1561 C CA . GLY A 1 201 ? 1.152 -15.367 -20.188 1 98.5 201 GLY A CA 1
ATOM 1562 C C . GLY A 1 201 ? 1.183 -14.477 -18.953 1 98.5 201 GLY A C 1
ATOM 1563 O O . GLY A 1 201 ? 2.244 -14.25 -18.375 1 98.5 201 GLY A O 1
ATOM 1564 N N . ILE A 1 202 ? 0.035 -13.906 -18.656 1 98.62 202 ILE A N 1
ATOM 1565 C CA . ILE A 1 202 ? -0.121 -13.07 -17.469 1 98.62 202 ILE A CA 1
ATOM 1566 C C . ILE A 1 202 ? -1.151 -13.688 -16.531 1 98.62 202 ILE A C 1
ATOM 1568 O O . ILE A 1 202 ? -2.256 -14.039 -16.953 1 98.62 202 ILE A O 1
ATOM 1572 N N . GLY A 1 203 ? -0.749 -13.883 -15.312 1 98.19 203 GLY A N 1
ATOM 1573 C CA . GLY A 1 203 ? -1.633 -14.359 -14.258 1 98.19 203 GLY A CA 1
ATOM 1574 C C . GLY A 1 203 ? -1.645 -13.453 -13.039 1 98.19 203 GLY A C 1
ATOM 1575 O O . GLY A 1 203 ? -1.21 -12.305 -13.109 1 98.19 203 GLY A O 1
ATOM 1576 N N . SER A 1 204 ? -2.301 -13.891 -12.016 1 97.56 204 SER A N 1
ATOM 1577 C CA . SER A 1 204 ? -2.332 -13.164 -10.75 1 97.56 204 SER A CA 1
ATOM 1578 C C . SER A 1 204 ? -1.999 -14.086 -9.578 1 97.56 204 SER A C 1
ATOM 1580 O O . SER A 1 204 ? -2.125 -15.305 -9.688 1 97.56 204 SER A O 1
ATOM 1582 N N . ASP A 1 205 ? -1.533 -13.469 -8.508 1 98.25 205 ASP A N 1
ATOM 1583 C CA . ASP A 1 205 ? -1.044 -14.219 -7.355 1 98.25 205 ASP A CA 1
ATOM 1584 C C . ASP A 1 205 ? -1.425 -13.523 -6.051 1 98.25 205 ASP A C 1
ATOM 1586 O O . ASP A 1 205 ? -1.027 -12.383 -5.809 1 98.25 205 ASP A O 1
ATOM 1590 N N . VAL A 1 206 ? -2.213 -14.242 -5.223 1 97.25 206 VAL A N 1
ATOM 1591 C CA . VAL A 1 206 ? -2.584 -13.727 -3.91 1 97.25 206 VAL A CA 1
ATOM 1592 C C . VAL A 1 206 ? -2.074 -14.656 -2.816 1 97.25 206 VAL A C 1
ATOM 1594 O O . VAL A 1 206 ? -1.874 -14.242 -1.675 1 97.25 206 VAL A O 1
ATOM 1597 N N . ALA A 1 207 ? -1.824 -15.93 -3.186 1 97.5 207 ALA A N 1
ATOM 1598 C CA . ALA A 1 207 ? -1.359 -16.938 -2.236 1 97.5 207 ALA A CA 1
ATOM 1599 C C . ALA A 1 207 ? -0.417 -17.938 -2.908 1 97.5 207 ALA A C 1
ATOM 1601 O O . ALA A 1 207 ? -0.083 -18.969 -2.33 1 97.5 207 ALA A O 1
ATOM 1602 N N . GLY A 1 208 ? -0.051 -17.672 -4.113 1 98 208 GLY A N 1
ATOM 1603 C CA . GLY A 1 208 ? 0.784 -18.594 -4.867 1 98 208 GLY A CA 1
ATOM 1604 C C . GLY A 1 208 ? 0.238 -18.891 -6.246 1 98 208 GLY A C 1
ATOM 1605 O O . GLY A 1 208 ? 0.711 -19.812 -6.918 1 98 208 GLY A O 1
ATOM 1606 N N . SER A 1 209 ? -0.567 -18.078 -6.762 1 97.81 209 SER A N 1
ATOM 1607 C CA . SER A 1 209 ? -1.426 -18.422 -7.891 1 97.81 209 SER A CA 1
ATOM 1608 C C . SER A 1 209 ? -0.664 -18.344 -9.211 1 97.81 209 SER A C 1
ATOM 1610 O O . SER A 1 209 ? -1.149 -18.812 -10.242 1 97.81 209 SER A O 1
ATOM 1612 N N . VAL A 1 210 ? 0.447 -17.797 -9.281 1 98.56 210 VAL A N 1
ATOM 1613 C CA . VAL A 1 210 ? 1.268 -17.953 -10.484 1 98.56 210 VAL A CA 1
ATOM 1614 C C . VAL A 1 210 ? 2.412 -18.922 -10.203 1 98.56 210 VAL A C 1
ATOM 1616 O O . VAL A 1 210 ? 2.99 -19.5 -11.125 1 98.56 210 VAL A O 1
ATOM 1619 N N . ARG A 1 211 ? 2.732 -19.188 -8.953 1 98.75 211 ARG A N 1
ATOM 1620 C CA . ARG A 1 211 ? 3.879 -20 -8.555 1 98.75 211 ARG A CA 1
ATOM 1621 C C . ARG A 1 211 ? 3.504 -21.469 -8.477 1 98.75 211 ARG A C 1
ATOM 1623 O O . ARG A 1 211 ? 4.258 -22.328 -8.93 1 98.75 211 ARG A O 1
ATOM 1630 N N . CYS A 1 212 ? 2.334 -21.703 -7.941 1 98.56 212 CYS A N 1
ATOM 1631 C CA . CYS A 1 212 ? 1.9 -23.094 -7.871 1 98.56 212 CYS A CA 1
ATOM 1632 C C . CYS A 1 212 ? 1.655 -23.672 -9.266 1 98.56 212 CYS A C 1
ATOM 1634 O O . CYS A 1 212 ? 2.137 -24.75 -9.594 1 98.56 212 CYS A O 1
ATOM 1636 N N . PRO A 1 213 ? 0.95 -22.906 -10.109 1 98.69 213 PRO A N 1
ATOM 1637 C CA . PRO A 1 213 ? 0.8 -23.422 -11.477 1 98.69 213 PRO A CA 1
ATOM 1638 C C . PRO A 1 213 ? 2.141 -23.625 -12.18 1 98.69 213 PRO A C 1
ATOM 1640 O O . PRO A 1 213 ? 2.301 -24.594 -12.938 1 98.69 213 PRO A O 1
ATOM 1643 N N . ALA A 1 214 ? 3.066 -22.781 -11.938 1 98.88 214 ALA A N 1
ATOM 1644 C CA . ALA A 1 214 ? 4.391 -22.953 -12.531 1 98.88 214 ALA A CA 1
ATOM 1645 C C . ALA A 1 214 ? 5.055 -24.234 -12 1 98.88 214 ALA A C 1
ATOM 1647 O O . ALA A 1 214 ? 5.625 -25 -12.773 1 98.88 214 ALA A O 1
ATOM 1648 N N . HIS A 1 215 ? 4.977 -24.453 -10.727 1 98.75 215 HIS A N 1
ATOM 1649 C CA . HIS A 1 215 ? 5.504 -25.641 -10.047 1 98.75 215 HIS A CA 1
ATOM 1650 C C . HIS A 1 215 ? 4.836 -26.906 -10.562 1 98.75 215 HIS A C 1
ATOM 1652 O O . HIS A 1 215 ? 5.516 -27.891 -10.852 1 98.75 215 HIS A O 1
ATOM 1658 N N . PHE A 1 216 ? 3.527 -26.891 -10.75 1 98.75 216 PHE A N 1
ATOM 1659 C CA . PHE A 1 216 ? 2.725 -28.062 -11.078 1 98.75 216 PHE A CA 1
ATOM 1660 C C . PHE A 1 216 ? 2.824 -28.391 -12.562 1 98.75 216 PHE A C 1
ATOM 1662 O O . PHE A 1 216 ? 2.641 -29.531 -12.961 1 98.75 216 PHE A O 1
ATOM 1669 N N . SER A 1 217 ? 3.123 -27.359 -13.414 1 98.56 217 SER A N 1
ATOM 1670 C CA . SER A 1 217 ? 3.072 -27.578 -14.859 1 98.56 217 SER A CA 1
ATOM 1671 C C . SER A 1 217 ? 4.465 -27.5 -15.477 1 98.56 217 SER A C 1
ATOM 1673 O O . SER A 1 217 ? 4.629 -27.719 -16.688 1 98.56 217 SER A O 1
ATOM 1675 N N . GLY A 1 218 ? 5.469 -27.219 -14.711 1 98.44 218 GLY A N 1
ATOM 1676 C CA . GLY A 1 218 ? 6.836 -27.203 -15.203 1 98.44 218 GLY A CA 1
ATOM 1677 C C . GLY A 1 218 ? 7.137 -26.016 -16.094 1 98.44 218 GLY A C 1
ATOM 1678 O O . GLY A 1 218 ? 7.688 -26.172 -17.188 1 98.44 218 GLY A O 1
ATOM 1679 N N . ILE A 1 219 ? 6.746 -24.844 -15.68 1 98.69 219 ILE A N 1
ATOM 1680 C CA . ILE A 1 219 ? 7.047 -23.609 -16.406 1 98.69 219 ILE A CA 1
ATOM 1681 C C . ILE A 1 219 ? 7.629 -22.578 -15.438 1 98.69 219 ILE A C 1
ATOM 1683 O O . ILE A 1 219 ? 7.965 -22.906 -14.297 1 98.69 219 ILE A O 1
ATOM 1687 N N . TYR A 1 220 ? 7.914 -21.359 -15.938 1 98.88 220 TYR A N 1
ATOM 1688 C CA . TYR A 1 220 ? 8.539 -20.297 -15.164 1 98.88 220 TYR A CA 1
ATOM 1689 C C . TYR A 1 220 ? 7.531 -19.219 -14.805 1 98.88 220 TYR A C 1
ATOM 1691 O O . TYR A 1 220 ? 6.598 -18.953 -15.57 1 98.88 220 TYR A O 1
ATOM 1699 N N . SER A 1 221 ? 7.664 -18.625 -13.68 1 98.88 221 SER A N 1
ATOM 1700 C CA . SER A 1 221 ? 6.832 -17.5 -13.289 1 98.88 221 SER A CA 1
ATOM 1701 C C . SER A 1 221 ? 7.594 -16.531 -12.383 1 98.88 221 SER A C 1
ATOM 1703 O O . SER A 1 221 ? 8.648 -16.875 -11.852 1 98.88 221 SER A O 1
ATOM 1705 N N . LEU A 1 222 ? 7.137 -15.312 -12.289 1 98.81 222 LEU A N 1
ATOM 1706 C CA . LEU A 1 222 ? 7.613 -14.297 -11.359 1 98.81 222 LEU A CA 1
ATOM 1707 C C . LEU A 1 222 ? 6.449 -13.609 -10.656 1 98.81 222 LEU A C 1
ATOM 1709 O O . LEU A 1 222 ? 5.66 -12.906 -11.289 1 98.81 222 LEU A O 1
ATOM 1713 N N . LYS A 1 223 ? 6.301 -13.898 -9.367 1 98.75 223 LYS A N 1
ATOM 1714 C CA . LYS A 1 223 ? 5.375 -13.086 -8.578 1 98.75 223 LYS A CA 1
ATOM 1715 C C . LYS A 1 223 ? 5.969 -11.719 -8.273 1 98.75 223 LYS A C 1
ATOM 1717 O O . LYS A 1 223 ? 6.941 -11.609 -7.52 1 98.75 223 LYS A O 1
ATOM 1722 N N . CYS A 1 224 ? 5.406 -10.703 -8.805 1 98.44 224 CYS A N 1
ATOM 1723 C CA . CYS A 1 224 ? 5.855 -9.344 -8.547 1 98.44 224 CYS A CA 1
ATOM 1724 C C . CYS A 1 224 ? 5.383 -8.859 -7.184 1 98.44 224 CYS A C 1
ATOM 1726 O O . CYS A 1 224 ? 4.574 -9.523 -6.531 1 98.44 224 CYS A O 1
ATOM 1728 N N . SER A 1 225 ? 5.992 -7.797 -6.723 1 98.12 225 SER A N 1
ATOM 1729 C CA . SER A 1 225 ? 5.496 -7.098 -5.543 1 98.12 225 SER A CA 1
ATOM 1730 C C . SER A 1 225 ? 4.355 -6.148 -5.902 1 98.12 225 SER A C 1
ATOM 1732 O O . SER A 1 225 ? 4.203 -5.766 -7.062 1 98.12 225 SER A O 1
ATOM 1734 N N . THR A 1 226 ? 3.572 -5.797 -4.871 1 97.44 226 THR A N 1
ATOM 1735 C CA . THR A 1 226 ? 2.5 -4.824 -5.043 1 97.44 226 THR A CA 1
ATOM 1736 C C . THR A 1 226 ? 3.053 -3.5 -5.566 1 97.44 226 THR A C 1
ATOM 1738 O O . THR A 1 226 ? 4.062 -3 -5.066 1 97.44 226 THR A O 1
ATOM 1741 N N . GLY A 1 227 ? 2.393 -3 -6.586 1 97 227 GLY A N 1
ATOM 1742 C CA . GLY A 1 227 ? 2.752 -1.69 -7.105 1 97 227 GLY A CA 1
ATOM 1743 C C . GLY A 1 227 ? 3.717 -1.755 -8.273 1 97 227 GLY A C 1
ATOM 1744 O O . GLY A 1 227 ? 4.109 -0.722 -8.82 1 97 227 GLY A O 1
ATOM 1745 N N . ARG A 1 228 ? 4.117 -2.984 -8.703 1 97.19 228 ARG A N 1
ATOM 1746 C CA . ARG A 1 228 ? 5.059 -3.105 -9.812 1 97.19 228 ARG A CA 1
ATOM 1747 C C . ARG A 1 228 ? 4.328 -3.361 -11.125 1 97.19 228 ARG A C 1
ATOM 1749 O O . ARG A 1 228 ? 4.785 -2.941 -12.188 1 97.19 228 ARG A O 1
ATOM 1756 N N . TRP A 1 229 ? 3.225 -4.105 -11.078 1 96.94 229 TRP A N 1
ATOM 1757 C CA . TRP A 1 229 ? 2.4 -4.492 -12.219 1 96.94 229 TRP A CA 1
ATOM 1758 C C . TRP A 1 229 ? 1.004 -3.889 -12.109 1 96.94 229 TRP A C 1
ATOM 1760 O O . TRP A 1 229 ? 0.467 -3.742 -11.008 1 96.94 229 TRP A O 1
ATOM 1770 N N . PRO A 1 230 ? 0.39 -3.512 -13.266 1 96.12 230 PRO A N 1
ATOM 1771 C CA . PRO A 1 230 ? -0.94 -2.9 -13.195 1 96.12 230 PRO A CA 1
ATOM 1772 C C . PRO A 1 230 ? -1.989 -3.836 -12.594 1 96.12 230 PRO A C 1
ATOM 1774 O O . PRO A 1 230 ? -1.979 -5.039 -12.875 1 96.12 230 PRO A O 1
ATOM 1777 N N . LYS A 1 231 ? -2.855 -3.25 -11.852 1 93.25 231 LYS A N 1
ATOM 1778 C CA . LYS A 1 231 ? -3.971 -4.027 -11.32 1 93.25 231 LYS A CA 1
ATOM 1779 C C . LYS A 1 231 ? -5.301 -3.547 -11.891 1 93.25 231 LYS A C 1
ATOM 1781 O O . LYS A 1 231 ? -6.348 -4.141 -11.625 1 93.25 231 LYS A O 1
ATOM 1786 N N . LEU A 1 232 ? -5.281 -2.441 -12.656 1 92.94 232 LEU A N 1
ATOM 1787 C CA . LEU A 1 232 ? -6.492 -1.955 -13.305 1 92.94 232 LEU A CA 1
ATOM 1788 C C . LEU A 1 232 ? -6.801 -2.775 -14.555 1 92.94 232 LEU A C 1
ATOM 1790 O O . LEU A 1 232 ? -5.898 -3.344 -15.172 1 92.94 232 LEU A O 1
ATOM 1794 N N . GLY A 1 233 ? -8.039 -2.756 -14.93 1 94.12 233 GLY A N 1
ATOM 1795 C CA . GLY A 1 233 ? -8.453 -3.424 -16.156 1 94.12 233 GLY A CA 1
ATOM 1796 C C . GLY A 1 233 ? -8.648 -4.918 -15.977 1 94.12 233 GLY A C 1
ATOM 1797 O O . GLY A 1 233 ? -8.391 -5.695 -16.906 1 94.12 233 GLY A O 1
ATOM 1798 N N . MET A 1 234 ? -9.047 -5.324 -14.82 1 96.06 234 MET A N 1
ATOM 1799 C CA . MET A 1 234 ? -9.328 -6.719 -14.5 1 96.06 234 MET A CA 1
ATOM 1800 C C . MET A 1 234 ? -10.648 -6.848 -13.742 1 96.06 234 MET A C 1
ATOM 1802 O O . MET A 1 234 ? -11.133 -5.871 -13.164 1 96.06 234 MET A O 1
ATOM 1806 N N . THR A 1 235 ? -11.203 -7.953 -13.773 1 96.38 235 THR A N 1
ATOM 1807 C CA . THR A 1 235 ? -12.359 -8.32 -12.969 1 96.38 235 THR A CA 1
ATOM 1808 C C . THR A 1 235 ? -11.953 -9.242 -11.82 1 96.38 235 THR A C 1
ATOM 1810 O O . THR A 1 235 ? -11.148 -10.156 -12.008 1 96.38 235 THR A O 1
ATOM 1813 N N . THR A 1 236 ? -12.391 -8.961 -10.656 1 94.69 236 THR A N 1
ATOM 1814 C CA . THR A 1 236 ? -11.969 -9.727 -9.484 1 94.69 236 THR A CA 1
ATOM 1815 C C . THR A 1 236 ? -13.18 -10.328 -8.773 1 94.69 236 THR A C 1
ATOM 1817 O O . THR A 1 236 ? -14.305 -9.844 -8.922 1 94.69 236 THR A O 1
ATOM 1820 N N . SER A 1 237 ? -12.883 -11.375 -8.016 1 94.38 237 SER A N 1
ATOM 1821 C CA . SER A 1 237 ? -13.914 -12.008 -7.207 1 94.38 237 SER A CA 1
ATOM 1822 C C . SER A 1 237 ? -13.961 -11.414 -5.801 1 94.38 237 SER A C 1
ATOM 1824 O O . SER A 1 237 ? -14.883 -11.695 -5.031 1 94.38 237 SER A O 1
ATOM 1826 N N . MET A 1 238 ? -13.055 -10.617 -5.477 1 94.44 238 MET A N 1
ATOM 1827 C CA . MET A 1 238 ? -12.992 -10.07 -4.125 1 94.44 238 MET A CA 1
ATOM 1828 C C . MET A 1 238 ? -12.625 -8.586 -4.156 1 94.44 238 MET A C 1
ATOM 1830 O O . MET A 1 238 ? -11.586 -8.195 -3.629 1 94.44 238 MET A O 1
ATOM 1834 N N . PRO A 1 239 ? -13.516 -7.789 -4.652 1 94.25 239 PRO A N 1
ATOM 1835 C CA . PRO A 1 239 ? -13.203 -6.359 -4.703 1 94.25 239 PRO A CA 1
ATOM 1836 C C . PRO A 1 239 ? -12.961 -5.758 -3.32 1 94.25 239 PRO A C 1
ATOM 1838 O O . PRO A 1 239 ? -13.727 -6.016 -2.387 1 94.25 239 PRO A O 1
ATOM 1841 N N . GLY A 1 240 ? -11.875 -5.043 -3.178 1 94.94 240 GLY A N 1
ATOM 1842 C CA . GLY A 1 240 ? -11.617 -4.312 -1.948 1 94.94 240 GLY A CA 1
ATOM 1843 C C . GLY A 1 240 ? -10.75 -5.082 -0.971 1 94.94 240 GLY A C 1
ATOM 1844 O O . GLY A 1 240 ? -10.203 -4.504 -0.024 1 94.94 240 GLY A O 1
ATOM 1845 N N . GLN A 1 241 ? -10.617 -6.418 -1.127 1 95.38 241 GLN A N 1
ATOM 1846 C CA . GLN A 1 241 ? -9.742 -7.191 -0.258 1 95.38 241 GLN A CA 1
ATOM 1847 C C . GLN A 1 241 ? -8.289 -6.746 -0.405 1 95.38 241 GLN A C 1
ATOM 1849 O O . GLN A 1 241 ? -7.703 -6.859 -1.484 1 95.38 241 GLN A O 1
ATOM 1854 N N . ASP A 1 242 ? -7.758 -6.164 0.724 1 92.19 242 ASP A N 1
ATOM 1855 C CA . ASP A 1 242 ? -6.398 -5.641 0.619 1 92.19 242 ASP A CA 1
ATOM 1856 C C . ASP A 1 242 ? -5.523 -6.148 1.764 1 92.19 242 ASP A C 1
ATOM 1858 O O . ASP A 1 242 ? -4.402 -5.676 1.95 1 92.19 242 ASP A O 1
ATOM 1862 N N . GLY A 1 243 ? -6.094 -7.074 2.561 1 95.94 243 GLY A N 1
ATOM 1863 C CA . GLY A 1 243 ? -5.262 -7.695 3.58 1 95.94 243 GLY A CA 1
ATOM 1864 C C . GLY A 1 243 ? -4.062 -8.422 3.008 1 95.94 243 GLY A C 1
ATOM 1865 O O . GLY A 1 243 ? -2.961 -8.344 3.559 1 95.94 243 GLY A O 1
ATOM 1866 N N . ILE A 1 244 ? -4.332 -9.117 1.949 1 97.5 244 ILE A N 1
ATOM 1867 C CA . ILE A 1 244 ? -3.314 -9.734 1.105 1 97.5 244 ILE A CA 1
ATOM 1868 C C . ILE A 1 244 ? -3.533 -9.32 -0.349 1 97.5 244 ILE A C 1
ATOM 1870 O O . ILE A 1 244 ? -4.266 -9.984 -1.085 1 97.5 244 ILE A O 1
ATOM 1874 N N . PRO A 1 245 ? -2.836 -8.336 -0.755 1 95.25 245 PRO A N 1
ATOM 1875 C CA . PRO A 1 245 ? -3.105 -7.816 -2.098 1 95.25 245 PRO A CA 1
ATOM 1876 C C . PRO A 1 245 ? -2.771 -8.82 -3.199 1 95.25 245 PRO A C 1
ATOM 1878 O O . PRO A 1 245 ? -1.751 -9.508 -3.121 1 95.25 245 PRO A O 1
ATOM 1881 N N . ALA A 1 246 ? -3.658 -8.875 -4.176 1 95.75 246 ALA A N 1
ATOM 1882 C CA . ALA A 1 246 ? -3.355 -9.648 -5.379 1 95.75 246 ALA A CA 1
ATOM 1883 C C . ALA A 1 246 ? -2.393 -8.891 -6.289 1 95.75 246 ALA A C 1
ATOM 1885 O O . ALA A 1 246 ? -2.494 -7.668 -6.43 1 95.75 246 ALA A O 1
ATOM 1886 N N . VAL A 1 247 ? -1.526 -9.625 -6.914 1 97.12 247 VAL A N 1
ATOM 1887 C CA . VAL A 1 247 ? -0.564 -9 -7.82 1 97.12 247 VAL A CA 1
ATOM 1888 C C . VAL A 1 247 ? -0.568 -9.734 -9.156 1 97.12 247 VAL A C 1
ATOM 1890 O O . VAL A 1 247 ? -0.517 -10.969 -9.203 1 97.12 247 VAL A O 1
ATOM 1893 N N . TYR A 1 248 ? -0.76 -8.992 -10.195 1 97.88 248 TYR A N 1
ATOM 1894 C CA . TYR A 1 248 ? -0.61 -9.586 -11.516 1 97.88 248 TYR A CA 1
ATOM 1895 C C . TYR A 1 248 ? 0.861 -9.75 -11.875 1 97.88 248 TYR A C 1
ATOM 1897 O O . TYR A 1 248 ? 1.7 -8.945 -11.469 1 97.88 248 TYR A O 1
ATOM 1905 N N . SER A 1 249 ? 1.153 -10.836 -12.531 1 97.88 249 SER A N 1
ATOM 1906 C CA . SER A 1 249 ? 2.541 -11.242 -12.742 1 97.88 249 SER A CA 1
ATOM 1907 C C . SER A 1 249 ? 2.693 -12.07 -14.016 1 97.88 249 SER A C 1
ATOM 1909 O O . SER A 1 249 ? 1.732 -12.688 -14.477 1 97.88 249 SER A O 1
ATOM 1911 N N . PRO A 1 250 ? 3.881 -12.055 -14.562 1 98.69 250 PRO A N 1
ATOM 1912 C CA . PRO A 1 250 ? 4.133 -12.789 -15.805 1 98.69 250 PRO A CA 1
ATOM 1913 C C . PRO A 1 250 ? 4.516 -14.25 -15.555 1 98.69 250 PRO A C 1
ATOM 1915 O O . PRO A 1 250 ? 5.059 -14.578 -14.5 1 98.69 250 PRO A O 1
ATOM 1918 N N . MET A 1 251 ? 4.191 -15.078 -16.469 1 98.81 251 MET A N 1
ATOM 1919 C CA . MET A 1 251 ? 4.586 -16.484 -16.594 1 98.81 251 MET A CA 1
ATOM 1920 C C . MET A 1 251 ? 5.113 -16.781 -17.984 1 98.81 251 MET A C 1
ATOM 1922 O O . MET A 1 251 ? 4.73 -16.109 -18.953 1 98.81 251 MET A O 1
ATOM 1926 N N . ALA A 1 252 ? 6.023 -17.719 -18.094 1 98.81 252 ALA A N 1
ATOM 1927 C CA . ALA A 1 252 ? 6.582 -18.016 -19.422 1 98.81 252 ALA A CA 1
ATOM 1928 C C . ALA A 1 252 ? 7.043 -19.469 -19.5 1 98.81 252 ALA A C 1
ATOM 1930 O O . ALA A 1 252 ? 7.266 -20.125 -18.484 1 98.81 252 ALA A O 1
ATOM 1931 N N . ARG A 1 253 ? 7.156 -19.891 -20.719 1 98.19 253 ARG A N 1
ATOM 1932 C CA . ARG A 1 253 ? 7.664 -21.234 -20.984 1 98.19 253 ARG A CA 1
ATOM 1933 C C . ARG A 1 253 ? 9.156 -21.328 -20.688 1 98.19 253 ARG A C 1
ATOM 1935 O O . ARG A 1 253 ? 9.648 -22.359 -20.219 1 98.19 253 ARG A O 1
ATOM 1942 N N . THR A 1 254 ? 9.906 -20.25 -20.984 1 98.06 254 THR A N 1
ATOM 1943 C CA . THR A 1 254 ? 11.344 -20.219 -20.734 1 98.06 254 THR A CA 1
ATOM 1944 C C . THR A 1 254 ? 11.719 -19.031 -19.844 1 98.06 254 THR A C 1
ATOM 1946 O O . THR A 1 254 ? 11.016 -18.031 -19.828 1 98.06 254 THR A O 1
ATOM 1949 N N . LEU A 1 255 ? 12.828 -19.234 -19.156 1 98.38 255 LEU A N 1
ATOM 1950 C CA . LEU A 1 255 ? 13.32 -18.156 -18.297 1 98.38 255 LEU A CA 1
ATOM 1951 C C . LEU A 1 255 ? 13.742 -16.953 -19.141 1 98.38 255 LEU A C 1
ATOM 1953 O O . LEU A 1 255 ? 13.5 -15.805 -18.734 1 98.38 255 LEU A O 1
ATOM 1957 N N . ASN A 1 256 ? 14.391 -17.219 -20.266 1 97.81 256 ASN A N 1
ATOM 1958 C CA . ASN A 1 256 ? 14.812 -16.141 -21.172 1 97.81 256 ASN A CA 1
ATOM 1959 C C . ASN A 1 256 ? 13.633 -15.266 -21.594 1 97.81 256 ASN A C 1
ATOM 1961 O O . ASN A 1 256 ? 13.734 -14.039 -21.578 1 97.81 256 ASN A O 1
ATOM 1965 N N . ASP A 1 257 ? 12.531 -15.875 -21.938 1 98.19 257 ASP A N 1
ATOM 1966 C CA . ASP A 1 257 ? 11.336 -15.148 -22.344 1 98.19 257 ASP A CA 1
ATOM 1967 C C . ASP A 1 257 ? 10.734 -14.367 -21.172 1 98.19 257 ASP A C 1
ATOM 1969 O O . ASP A 1 257 ? 10.273 -13.242 -21.344 1 98.19 257 ASP A O 1
ATOM 1973 N N . LEU A 1 258 ? 10.727 -15.016 -20.016 1 98.75 258 LEU A N 1
ATOM 1974 C CA . LEU A 1 258 ? 10.211 -14.352 -18.828 1 98.75 258 LEU A CA 1
ATOM 1975 C C . LEU A 1 258 ? 10.984 -13.07 -18.531 1 98.75 258 LEU A C 1
ATOM 1977 O O . LEU A 1 258 ? 10.391 -12.031 -18.25 1 98.75 258 LEU A O 1
ATOM 1981 N N . PHE A 1 259 ? 12.305 -13.211 -18.609 1 98.69 259 PHE A N 1
ATOM 1982 C CA . PHE A 1 259 ? 13.195 -12.086 -18.344 1 98.69 259 PHE A CA 1
ATOM 1983 C C . PHE A 1 259 ? 12.977 -10.969 -19.344 1 98.69 259 PHE A C 1
ATOM 1985 O O . PHE A 1 259 ? 12.727 -9.82 -18.969 1 98.69 259 PHE A O 1
ATOM 1992 N N . TYR A 1 260 ? 12.961 -11.297 -20.625 1 98.69 260 TYR A N 1
ATOM 1993 C CA . TYR A 1 260 ? 12.805 -10.32 -21.703 1 98.69 260 TYR A CA 1
ATOM 1994 C C . TYR A 1 260 ? 11.469 -9.602 -21.594 1 98.69 260 TYR A C 1
ATOM 1996 O O . TYR A 1 260 ? 11.406 -8.375 -21.672 1 98.69 260 TYR A O 1
ATOM 2004 N N . PHE A 1 261 ? 10.43 -10.367 -21.453 1 98.62 261 PHE A N 1
ATOM 2005 C CA . PHE A 1 261 ? 9.078 -9.828 -21.375 1 98.62 261 PHE A CA 1
ATOM 2006 C C . PHE A 1 261 ? 8.922 -8.875 -20.203 1 98.62 261 PHE A C 1
ATOM 2008 O O . PHE A 1 261 ? 8.398 -7.77 -20.359 1 98.62 261 PHE A O 1
ATOM 2015 N N . THR A 1 262 ? 9.367 -9.328 -19.031 1 98.69 262 THR A N 1
ATOM 2016 C CA . THR A 1 262 ? 9.242 -8.516 -17.828 1 98.69 262 THR A CA 1
ATOM 2017 C C . THR A 1 262 ? 10 -7.203 -17.969 1 98.69 262 THR A C 1
ATOM 2019 O O . THR A 1 262 ? 9.492 -6.137 -17.625 1 98.69 262 THR A O 1
ATOM 2022 N N . ARG A 1 263 ? 11.195 -7.285 -18.516 1 98.62 263 ARG A N 1
ATOM 2023 C CA . ARG A 1 263 ? 11.992 -6.086 -18.75 1 98.62 263 ARG A CA 1
ATOM 2024 C C . ARG A 1 263 ? 11.273 -5.125 -19.688 1 98.62 263 ARG A C 1
ATOM 2026 O O . ARG A 1 263 ? 11.188 -3.928 -19.406 1 98.62 263 ARG A O 1
ATOM 2033 N N . ALA A 1 264 ? 10.695 -5.641 -20.797 1 98.5 264 ALA A N 1
ATOM 2034 C CA . ALA A 1 264 ? 10.008 -4.805 -21.766 1 98.5 264 ALA A CA 1
ATOM 2035 C C . ALA A 1 264 ? 8.836 -4.059 -21.141 1 98.5 264 ALA A C 1
ATOM 2037 O O . ALA A 1 264 ? 8.641 -2.869 -21.391 1 98.5 264 ALA A O 1
ATOM 2038 N N . VAL A 1 265 ? 8.117 -4.727 -20.297 1 98.19 265 VAL A N 1
ATOM 2039 C CA . VAL A 1 265 ? 6.93 -4.148 -19.688 1 98.19 265 VAL A CA 1
ATOM 2040 C C . VAL A 1 265 ? 7.344 -3.08 -18.672 1 98.19 265 VAL A C 1
ATOM 2042 O O . VAL A 1 265 ? 6.805 -1.97 -18.672 1 98.19 265 VAL A O 1
ATOM 2045 N N . LEU A 1 266 ? 8.273 -3.395 -17.828 1 97.88 266 LEU A N 1
ATOM 2046 C CA . LEU A 1 266 ? 8.656 -2.477 -16.75 1 97.88 266 LEU A CA 1
ATOM 2047 C C . LEU A 1 266 ? 9.422 -1.281 -17.312 1 97.88 266 LEU A C 1
ATOM 2049 O O . LEU A 1 266 ? 9.328 -0.176 -16.781 1 97.88 266 LEU A O 1
ATOM 2053 N N . GLU A 1 267 ? 10.141 -1.485 -18.422 1 97.75 267 GLU A N 1
ATOM 2054 C CA . GLU A 1 267 ? 10.836 -0.374 -19.062 1 97.75 267 GLU A CA 1
ATOM 2055 C C . GLU A 1 267 ? 9.852 0.634 -19.641 1 97.75 267 GLU A C 1
ATOM 2057 O O . GLU A 1 267 ? 10.148 1.826 -19.734 1 97.75 267 GLU A O 1
ATOM 2062 N N . LYS A 1 268 ? 8.711 0.144 -20.078 1 96.5 268 LYS A N 1
ATOM 2063 C CA . LYS A 1 268 ? 7.684 1.038 -20.594 1 96.5 268 LYS A CA 1
ATOM 2064 C C . LYS A 1 268 ? 7.18 1.989 -19.516 1 96.5 268 LYS A C 1
ATOM 2066 O O . LYS A 1 268 ? 6.754 3.105 -19.812 1 96.5 268 LYS A O 1
ATOM 2071 N N . GLY A 1 269 ? 7.254 1.552 -18.219 1 96.19 269 GLY A N 1
ATOM 2072 C CA . GLY A 1 269 ? 6.75 2.355 -17.125 1 96.19 269 GLY A CA 1
ATOM 2073 C C . GLY A 1 269 ? 5.277 2.123 -16.844 1 96.19 269 GLY A C 1
ATOM 2074 O O . GLY A 1 269 ? 4.43 2.924 -17.234 1 96.19 269 GLY A O 1
ATOM 2075 N N . THR A 1 270 ? 4.996 1.1 -16.031 1 96.88 270 THR A N 1
ATOM 2076 C CA . THR A 1 270 ? 3.621 0.716 -15.727 1 96.88 270 THR A CA 1
ATOM 2077 C C . THR A 1 270 ? 2.908 1.821 -14.953 1 96.88 270 THR A C 1
ATOM 2079 O O . THR A 1 270 ? 1.684 1.948 -15.031 1 96.88 270 THR A O 1
ATOM 2082 N N . TYR A 1 271 ? 3.635 2.654 -14.211 1 95.44 271 TYR A N 1
ATOM 2083 C CA . TYR A 1 271 ? 3.084 3.744 -13.414 1 95.44 271 TYR A CA 1
ATOM 2084 C C . TYR A 1 271 ? 2.471 4.816 -14.305 1 95.44 271 TYR A C 1
ATOM 2086 O O . TYR A 1 271 ? 1.713 5.668 -13.836 1 95.44 271 TYR A O 1
ATOM 2094 N N . ASN A 1 272 ? 2.734 4.797 -15.594 1 93.88 272 ASN A N 1
ATOM 2095 C CA . ASN A 1 272 ? 2.123 5.727 -16.531 1 93.88 272 ASN A CA 1
ATOM 2096 C C . ASN A 1 272 ? 0.72 5.277 -16.938 1 93.88 272 ASN A C 1
ATOM 2098 O O . ASN A 1 272 ? -0.045 6.055 -17.516 1 93.88 272 ASN A O 1
ATOM 2102 N N . TYR A 1 273 ? 0.372 4.059 -16.609 1 95.06 273 TYR A N 1
ATOM 2103 C CA . TYR A 1 273 ? -0.881 3.477 -17.078 1 95.06 273 TYR A CA 1
ATOM 2104 C C . TYR A 1 273 ? -1.809 3.17 -15.906 1 95.06 273 TYR A C 1
ATOM 2106 O O . TYR A 1 273 ? -3.02 3.025 -16.094 1 95.06 273 TYR A O 1
ATOM 2114 N N . ASP A 1 274 ? -1.271 3.041 -14.781 1 96.69 274 ASP A N 1
ATOM 2115 C CA . ASP A 1 274 ? -2.016 2.674 -13.586 1 96.69 274 ASP A CA 1
ATOM 2116 C C . ASP A 1 274 ? -1.518 3.449 -12.367 1 96.69 274 ASP A C 1
ATOM 2118 O O . ASP A 1 274 ? -0.353 3.328 -11.984 1 96.69 274 ASP A O 1
ATOM 2122 N N . TYR A 1 275 ? -2.439 4.137 -11.68 1 95 275 TYR A N 1
ATOM 2123 C CA . TYR A 1 275 ? -2.107 5.027 -10.57 1 95 275 TYR A CA 1
ATOM 2124 C C . TYR A 1 275 ? -1.614 4.234 -9.367 1 95 275 TYR A C 1
ATOM 2126 O O . TYR A 1 275 ? -1.016 4.797 -8.445 1 95 275 TYR A O 1
ATOM 2134 N N . SER A 1 276 ? -1.895 2.902 -9.281 1 95.12 276 SER A N 1
ATOM 2135 C CA . SER A 1 276 ? -1.482 2.08 -8.148 1 95.12 276 SER A CA 1
ATOM 2136 C C . SER A 1 276 ? -0.034 1.624 -8.289 1 95.12 276 SER A C 1
ATOM 2138 O O . SER A 1 276 ? 0.57 1.14 -7.332 1 95.12 276 SER A O 1
ATOM 2140 N N . CYS A 1 277 ? 0.583 1.791 -9.445 1 97.38 277 CYS A N 1
ATOM 2141 C CA . CYS A 1 277 ? 1.964 1.38 -9.672 1 97.38 277 CYS A CA 1
ATOM 2142 C C . CYS A 1 277 ? 2.938 2.439 -9.164 1 97.38 277 CYS A C 1
ATOM 2144 O O . CYS A 1 277 ? 2.682 3.639 -9.305 1 97.38 277 CYS A O 1
ATOM 2146 N N . HIS A 1 278 ? 3.986 1.98 -8.5 1 97.88 278 HIS A N 1
ATOM 2147 C CA . HIS A 1 278 ? 5.031 2.883 -8.031 1 97.88 278 HIS A CA 1
ATOM 2148 C C . HIS A 1 278 ? 5.91 3.354 -9.188 1 97.88 278 HIS A C 1
ATOM 2150 O O . HIS A 1 278 ? 6.219 2.578 -10.094 1 97.88 278 HIS A O 1
ATOM 2156 N N . PRO A 1 279 ? 6.281 4.625 -9.203 1 97 279 PRO A N 1
ATOM 2157 C CA . PRO A 1 279 ? 7.156 5.129 -10.266 1 97 279 PRO A CA 1
ATOM 2158 C C . PRO A 1 279 ? 8.609 4.684 -10.102 1 97 279 PRO A C 1
ATOM 2160 O O . PRO A 1 279 ? 9.5 5.52 -9.922 1 97 279 PRO A O 1
ATOM 2163 N N . ILE A 1 280 ? 8.844 3.379 -10.211 1 97.25 280 ILE A N 1
ATOM 2164 C CA . ILE A 1 280 ? 10.156 2.746 -10.141 1 97.25 280 ILE A CA 1
ATOM 2165 C C . ILE A 1 280 ? 10.562 2.236 -11.516 1 97.25 280 ILE A C 1
ATOM 2167 O O . ILE A 1 280 ? 9.945 1.312 -12.055 1 97.25 280 ILE A O 1
ATOM 2171 N N . PRO A 1 281 ? 11.508 2.842 -12.125 1 95.38 281 PRO A N 1
ATOM 2172 C CA . PRO A 1 281 ? 11.953 2.371 -13.438 1 95.38 281 PRO A CA 1
ATOM 2173 C C . PRO A 1 281 ? 12.664 1.021 -13.375 1 95.38 281 PRO A C 1
ATOM 2175 O O . PRO A 1 281 ? 13.023 0.562 -12.289 1 95.38 281 PRO A O 1
ATOM 2178 N N . TRP A 1 282 ? 12.75 0.354 -14.578 1 97.94 282 TRP A N 1
ATOM 2179 C CA . TRP A 1 282 ? 13.602 -0.826 -14.672 1 97.94 282 TRP A CA 1
ATOM 2180 C C . TRP A 1 282 ? 15.023 -0.501 -14.242 1 97.94 282 TRP A C 1
ATOM 2182 O O . TRP A 1 282 ? 15.609 0.482 -14.695 1 97.94 282 TRP A O 1
ATOM 2192 N N . ARG A 1 283 ? 15.625 -1.298 -13.344 1 97.94 283 ARG A N 1
ATOM 2193 C CA . ARG A 1 283 ? 16.953 -1.04 -12.781 1 97.94 283 ARG A CA 1
ATOM 2194 C C . ARG A 1 283 ? 17.984 -1.987 -13.367 1 97.94 283 ARG A C 1
ATOM 2196 O O . ARG A 1 283 ? 18.297 -3.023 -12.781 1 97.94 283 ARG A O 1
ATOM 2203 N N . ALA A 1 284 ? 18.5 -1.603 -14.469 1 98.31 284 ALA A N 1
ATOM 2204 C CA . ALA A 1 284 ? 19.453 -2.426 -15.203 1 98.31 284 ALA A CA 1
ATOM 2205 C C . ALA A 1 284 ? 20.734 -2.623 -14.406 1 98.31 284 ALA A C 1
ATOM 2207 O O . ALA A 1 284 ? 21.391 -3.662 -14.523 1 98.31 284 ALA A O 1
ATOM 2208 N N . ASP A 1 285 ? 21.078 -1.67 -13.57 1 97.88 285 ASP A N 1
ATOM 2209 C CA . ASP A 1 285 ? 22.297 -1.76 -12.75 1 97.88 285 ASP A CA 1
ATOM 2210 C C . ASP A 1 285 ? 22.188 -2.904 -11.75 1 97.88 285 ASP A C 1
ATOM 2212 O O . ASP A 1 285 ? 23.188 -3.576 -11.461 1 97.88 285 ASP A O 1
ATOM 2216 N N . VAL A 1 286 ? 20.984 -3.139 -11.227 1 98.12 286 VAL A N 1
ATOM 2217 C CA . VAL A 1 286 ? 20.781 -4.242 -10.297 1 98.12 286 VAL A CA 1
ATOM 2218 C C . VAL A 1 286 ? 20.969 -5.574 -11.023 1 98.12 286 VAL A C 1
ATOM 2220 O O . VAL A 1 286 ? 21.578 -6.496 -10.484 1 98.12 286 VAL A O 1
ATOM 2223 N N . VAL A 1 287 ? 20.406 -5.688 -12.25 1 98.56 287 VAL A N 1
ATOM 2224 C CA . VAL A 1 287 ? 20.562 -6.895 -13.055 1 98.56 287 VAL A CA 1
ATOM 2225 C C . VAL A 1 287 ? 22.062 -7.18 -13.25 1 98.56 287 VAL A C 1
ATOM 2227 O O . VAL A 1 287 ? 22.516 -8.305 -13.039 1 98.56 287 VAL A O 1
ATOM 2230 N N . LYS A 1 288 ? 22.812 -6.152 -13.688 1 98.44 288 LYS A N 1
ATOM 2231 C CA . LYS A 1 288 ? 24.25 -6.301 -13.93 1 98.44 288 LYS A CA 1
ATOM 2232 C C . LYS A 1 288 ? 24.969 -6.738 -12.664 1 98.44 288 LYS A C 1
ATOM 2234 O O . LYS A 1 288 ? 25.812 -7.641 -12.695 1 98.44 288 LYS A O 1
ATOM 2239 N N . GLU A 1 289 ? 24.625 -6.16 -11.586 1 98.25 289 GLU A N 1
ATOM 2240 C CA . GLU A 1 289 ? 25.25 -6.461 -10.305 1 98.25 289 GLU A CA 1
ATOM 2241 C C . GLU A 1 289 ? 25.109 -7.938 -9.953 1 98.25 289 GLU A C 1
ATOM 2243 O O . GLU A 1 289 ? 26.094 -8.602 -9.633 1 98.25 289 GLU A O 1
ATOM 2248 N N . TYR A 1 290 ? 23.953 -8.5 -10.078 1 98.19 290 TYR A N 1
ATOM 2249 C CA . TYR A 1 290 ? 23.703 -9.844 -9.57 1 98.19 290 TYR A CA 1
ATOM 2250 C C . TYR A 1 290 ? 24.047 -10.891 -10.625 1 98.19 290 TYR A C 1
ATOM 2252 O O . TYR A 1 290 ? 24.219 -12.07 -10.305 1 98.19 290 TYR A O 1
ATOM 2260 N N . LYS A 1 291 ? 24.125 -10.5 -11.883 1 97.31 291 LYS A N 1
ATOM 2261 C CA . LYS A 1 291 ? 24.672 -11.406 -12.891 1 97.31 291 LYS A CA 1
ATOM 2262 C C . LYS A 1 291 ? 26.172 -11.578 -12.727 1 97.31 291 LYS A C 1
ATOM 2264 O O . LYS A 1 291 ? 26.719 -12.633 -13.062 1 97.31 291 LYS A O 1
ATOM 2269 N N . GLU A 1 292 ? 26.812 -10.539 -12.156 1 97.25 292 GLU A N 1
ATOM 2270 C CA . GLU A 1 292 ? 28.281 -10.539 -12.102 1 97.25 292 GLU A CA 1
ATOM 2271 C C . GLU A 1 292 ? 28.766 -10.898 -10.703 1 97.25 292 GLU A C 1
ATOM 2273 O O . GLU A 1 292 ? 29.938 -11.234 -10.523 1 97.25 292 GLU A O 1
ATOM 2278 N N . LYS A 1 293 ? 27.906 -10.875 -9.734 1 97.19 293 LYS A N 1
ATOM 2279 C CA . LYS A 1 293 ? 28.344 -11.188 -8.375 1 97.19 293 LYS A CA 1
ATOM 2280 C C . LYS A 1 293 ? 28.922 -12.602 -8.289 1 97.19 293 LYS A C 1
ATOM 2282 O O . LYS A 1 293 ? 28.25 -13.57 -8.656 1 97.19 293 LYS A O 1
ATOM 2287 N N . LYS A 1 294 ? 30.078 -12.758 -7.793 1 97.56 294 LYS A N 1
ATOM 2288 C CA . LYS A 1 294 ? 30.812 -14.023 -7.855 1 97.56 294 LYS A CA 1
ATOM 2289 C C . LYS A 1 294 ? 30.297 -15.008 -6.809 1 97.56 294 LYS A C 1
ATOM 2291 O O . LYS A 1 294 ? 30.094 -16.188 -7.109 1 97.56 294 LYS A O 1
ATOM 2296 N N . VAL A 1 295 ? 30.188 -14.555 -5.59 1 98.38 295 VAL A N 1
ATOM 2297 C CA . VAL A 1 295 ? 29.75 -15.422 -4.504 1 98.38 295 VAL A CA 1
ATOM 2298 C C . VAL A 1 295 ? 28.5 -14.82 -3.854 1 98.38 295 VAL A C 1
ATOM 2300 O O . VAL A 1 295 ? 28.516 -13.68 -3.396 1 98.38 295 VAL A O 1
ATOM 2303 N N . MET A 1 296 ? 27.5 -15.602 -3.857 1 98.31 296 MET A N 1
ATOM 2304 C CA . MET A 1 296 ? 26.266 -15.18 -3.223 1 98.31 296 MET A CA 1
ATOM 2305 C C . MET A 1 296 ? 25.984 -15.992 -1.963 1 98.31 296 MET A C 1
ATOM 2307 O O . MET A 1 296 ? 26.406 -17.141 -1.863 1 98.31 296 MET A O 1
ATOM 2311 N N . ARG A 1 297 ? 25.422 -15.32 -0.987 1 98.62 297 ARG A N 1
ATOM 2312 C CA . ARG A 1 297 ? 24.938 -15.992 0.214 1 98.62 297 ARG A CA 1
ATOM 2313 C C . ARG A 1 297 ? 23.484 -16.422 0.043 1 98.62 297 ARG A C 1
ATOM 2315 O O . ARG A 1 297 ? 22.578 -15.594 0.056 1 98.62 297 ARG A O 1
ATOM 2322 N N . VAL A 1 298 ? 23.219 -17.719 -0.064 1 98.81 298 VAL A N 1
ATOM 2323 C CA . VAL A 1 298 ? 21.906 -18.281 -0.416 1 98.81 298 VAL A CA 1
ATOM 2324 C C . VAL A 1 298 ? 21.281 -18.938 0.807 1 98.81 298 VAL A C 1
ATOM 2326 O O . VAL A 1 298 ? 21.844 -19.875 1.367 1 98.81 298 VAL A O 1
ATOM 2329 N N . GLY A 1 299 ? 20.141 -18.375 1.228 1 98.88 299 GLY A N 1
ATOM 2330 C CA . GLY A 1 299 ? 19.375 -19.047 2.266 1 98.88 299 GLY A CA 1
ATOM 2331 C C . GLY A 1 299 ? 18.531 -20.188 1.736 1 98.88 299 GLY A C 1
ATOM 2332 O O . GLY A 1 299 ? 17.844 -20.031 0.719 1 98.88 299 GLY A O 1
ATOM 2333 N N . VAL A 1 300 ? 18.531 -21.344 2.391 1 98.81 300 VAL A N 1
ATOM 2334 C CA . VAL A 1 300 ? 17.703 -22.484 2.014 1 98.81 300 VAL A CA 1
ATOM 2335 C C . VAL A 1 300 ? 16.625 -22.719 3.068 1 98.81 300 VAL A C 1
ATOM 2337 O O . VAL A 1 300 ? 16.922 -23 4.23 1 98.81 300 VAL A O 1
ATOM 2340 N N . LEU A 1 301 ? 15.406 -22.547 2.701 1 98.56 301 LEU A N 1
ATOM 2341 C CA . LEU A 1 301 ? 14.273 -22.891 3.553 1 98.56 301 LEU A CA 1
ATOM 2342 C C . LEU A 1 301 ? 13.875 -24.344 3.359 1 98.56 301 LEU A C 1
ATOM 2344 O O . LEU A 1 301 ? 13.047 -24.656 2.504 1 98.56 301 LEU A O 1
ATOM 2348 N N . GLN A 1 302 ? 14.352 -25.172 4.211 1 97.75 302 GLN A N 1
ATOM 2349 C CA . GLN A 1 302 ? 14.141 -26.609 4.074 1 97.75 302 GLN A CA 1
ATOM 2350 C C . GLN A 1 302 ? 12.703 -27 4.414 1 97.75 302 GLN A C 1
ATOM 2352 O O . GLN A 1 302 ? 12.164 -27.953 3.863 1 97.75 302 GLN A O 1
ATOM 2357 N N . THR A 1 303 ? 12.164 -26.297 5.332 1 97.56 303 THR A N 1
ATOM 2358 C CA . THR A 1 303 ? 10.797 -26.562 5.785 1 97.56 303 THR A CA 1
ATOM 2359 C C . THR A 1 303 ? 10.195 -25.312 6.418 1 97.56 303 THR A C 1
ATOM 2361 O O . THR A 1 303 ? 10.922 -24.469 6.973 1 97.56 303 THR A O 1
ATOM 2364 N N . ASP A 1 304 ? 8.914 -25.156 6.297 1 96.81 304 ASP A N 1
ATOM 2365 C CA . ASP A 1 304 ? 8.234 -24.047 6.977 1 96.81 304 ASP A CA 1
ATOM 2366 C C . ASP A 1 304 ? 7.809 -24.453 8.383 1 96.81 304 ASP A C 1
ATOM 2368 O O . ASP A 1 304 ? 7.199 -23.656 9.102 1 96.81 304 ASP A O 1
ATOM 2372 N N . GLY A 1 305 ? 8.102 -25.672 8.742 1 96.19 305 GLY A N 1
ATOM 2373 C CA . GLY A 1 305 ? 7.773 -26.141 10.078 1 96.19 305 GLY A CA 1
ATOM 2374 C C . GLY A 1 305 ? 6.312 -26.531 10.234 1 96.19 305 GLY A C 1
ATOM 2375 O O . GLY A 1 305 ? 5.891 -26.953 11.305 1 96.19 305 GLY A O 1
ATOM 2376 N N . VAL A 1 306 ? 5.539 -26.422 9.18 1 97.25 306 VAL A N 1
ATOM 2377 C CA . VAL A 1 306 ? 4.113 -26.75 9.195 1 97.25 306 VAL A CA 1
ATOM 2378 C C . VAL A 1 306 ? 3.852 -28 8.359 1 97.25 306 VAL A C 1
ATOM 2380 O O . VAL A 1 306 ? 3.244 -28.953 8.844 1 97.25 306 VAL A O 1
ATOM 2383 N N . VAL A 1 307 ? 4.281 -28 7.16 1 97.81 307 VAL A N 1
ATOM 2384 C CA . VAL A 1 307 ? 4.238 -29.141 6.246 1 97.81 307 VAL A CA 1
ATOM 2385 C C . VAL A 1 307 ? 5.629 -29.391 5.66 1 97.81 307 VAL A C 1
ATOM 2387 O O . VAL A 1 307 ? 6.117 -28.594 4.859 1 97.81 307 VAL A O 1
ATOM 2390 N N . ASP A 1 308 ? 6.234 -30.453 5.988 1 97.44 308 ASP A N 1
ATOM 2391 C CA . ASP A 1 308 ? 7.523 -30.781 5.387 1 97.44 308 ASP A CA 1
ATOM 2392 C C . ASP A 1 308 ? 7.383 -31.031 3.891 1 97.44 308 ASP A C 1
ATOM 2394 O O . ASP A 1 308 ? 6.391 -31.625 3.449 1 97.44 308 ASP A O 1
ATOM 2398 N N . PRO A 1 309 ? 8.375 -30.594 3.127 1 98.19 309 PRO A N 1
ATOM 2399 C CA . PRO A 1 309 ? 8.297 -30.922 1.702 1 98.19 309 PRO A CA 1
ATOM 2400 C C . PRO A 1 309 ? 8.305 -32.438 1.446 1 98.19 309 PRO A C 1
ATOM 2402 O O . PRO A 1 309 ? 9.008 -33.156 2.135 1 98.19 309 PRO A O 1
ATOM 2405 N N . SER A 1 310 ? 7.551 -32.875 0.482 1 98.44 310 SER A N 1
ATOM 2406 C CA . SER A 1 310 ? 7.566 -34.281 0.054 1 98.44 310 SER A CA 1
ATOM 2407 C C . SER A 1 310 ? 8.953 -34.688 -0.439 1 98.44 310 SER A C 1
ATOM 2409 O O . SER A 1 310 ? 9.789 -33.812 -0.73 1 98.44 310 SER A O 1
ATOM 2411 N N . PRO A 1 311 ? 9.172 -35.969 -0.53 1 98.56 311 PRO A N 1
ATOM 2412 C CA . PRO A 1 311 ? 10.469 -36.438 -1.036 1 98.56 311 PRO A CA 1
ATOM 2413 C C . PRO A 1 311 ? 10.82 -35.812 -2.393 1 98.56 311 PRO A C 1
ATOM 2415 O O . PRO A 1 311 ? 11.969 -35.438 -2.625 1 98.56 311 PRO A O 1
ATOM 2418 N N . ALA A 1 312 ? 9.883 -35.719 -3.266 1 98.75 312 ALA A N 1
ATOM 2419 C CA . ALA A 1 312 ? 10.125 -35.125 -4.586 1 98.75 312 ALA A CA 1
ATOM 2420 C C . ALA A 1 312 ? 10.531 -33.656 -4.484 1 98.75 312 ALA A C 1
ATOM 2422 O O . ALA A 1 312 ? 11.484 -33.219 -5.141 1 98.75 312 ALA A O 1
ATOM 2423 N N . CYS A 1 313 ? 9.781 -32.875 -3.707 1 98.75 313 CYS A N 1
ATOM 2424 C CA . CYS A 1 313 ? 10.062 -31.469 -3.547 1 98.75 313 CYS A CA 1
ATOM 2425 C C . CYS A 1 313 ? 11.383 -31.25 -2.82 1 98.75 313 CYS A C 1
ATOM 2427 O O . CYS A 1 313 ? 12.141 -30.328 -3.148 1 98.75 313 CYS A O 1
ATOM 2429 N N . LYS A 1 314 ? 11.625 -32.062 -1.835 1 98.62 314 LYS A N 1
ATOM 2430 C CA . LYS A 1 314 ? 12.914 -32.031 -1.14 1 98.62 314 LYS A CA 1
ATOM 2431 C C . LYS A 1 314 ? 14.062 -32.312 -2.098 1 98.62 314 LYS A C 1
ATOM 2433 O O . LYS A 1 314 ? 15.102 -31.641 -2.051 1 98.62 314 LYS A O 1
ATOM 2438 N N . ARG A 1 315 ? 13.906 -33.281 -2.918 1 98.69 315 ARG A N 1
ATOM 2439 C CA . ARG A 1 315 ? 14.945 -33.656 -3.873 1 98.69 315 ARG A CA 1
ATOM 2440 C C . ARG A 1 315 ? 15.227 -32.5 -4.844 1 98.69 315 ARG A C 1
ATOM 2442 O O . ARG A 1 315 ? 16.375 -32.219 -5.156 1 98.69 315 ARG A O 1
ATOM 2449 N N . ALA A 1 316 ? 14.188 -31.875 -5.34 1 98.75 316 ALA A N 1
ATOM 2450 C CA . ALA A 1 316 ? 14.367 -30.719 -6.219 1 98.75 316 ALA A CA 1
ATOM 2451 C C . ALA A 1 316 ? 15.164 -29.625 -5.527 1 98.75 316 ALA A C 1
ATOM 2453 O O . ALA A 1 316 ? 16.047 -29 -6.133 1 98.75 316 ALA A O 1
ATOM 2454 N N . LEU A 1 317 ? 14.805 -29.344 -4.277 1 98.75 317 LEU A N 1
ATOM 2455 C CA . LEU A 1 317 ? 15.508 -28.328 -3.502 1 98.75 317 LEU A CA 1
ATOM 2456 C C . LEU A 1 317 ? 16.969 -28.719 -3.295 1 98.75 317 LEU A C 1
ATOM 2458 O O . LEU A 1 317 ? 17.859 -27.875 -3.441 1 98.75 317 LEU A O 1
ATOM 2462 N N . GLU A 1 318 ? 17.203 -29.984 -2.961 1 98.5 318 GLU A N 1
ATOM 2463 C CA . GLU A 1 318 ? 18.547 -30.484 -2.74 1 98.5 318 GLU A CA 1
ATOM 2464 C C . GLU A 1 318 ? 19.391 -30.422 -4.02 1 98.5 318 GLU A C 1
ATOM 2466 O O . GLU A 1 318 ? 20.578 -30.094 -3.977 1 98.5 318 GLU A O 1
ATOM 2471 N N . MET A 1 319 ? 18.781 -30.781 -5.125 1 98.62 319 MET A N 1
ATOM 2472 C CA . MET A 1 319 ? 19.469 -30.672 -6.414 1 98.62 319 MET A CA 1
ATOM 2473 C C . MET A 1 319 ? 19.922 -29.234 -6.668 1 98.62 319 MET A C 1
ATOM 2475 O O . MET A 1 319 ? 21.047 -29 -7.117 1 98.62 319 MET A O 1
ATOM 2479 N N . THR A 1 320 ? 19.047 -28.281 -6.398 1 98.75 320 THR A N 1
ATOM 2480 C CA . THR A 1 320 ? 19.328 -26.875 -6.605 1 98.75 320 THR A CA 1
ATOM 2481 C C . THR A 1 320 ? 20.422 -26.406 -5.652 1 98.75 320 THR A C 1
ATOM 2483 O O . THR A 1 320 ? 21.344 -25.688 -6.059 1 98.75 320 THR A O 1
ATOM 2486 N N . GLU A 1 321 ? 20.297 -26.797 -4.43 1 98.5 321 GLU A N 1
ATOM 2487 C CA . GLU A 1 321 ? 21.312 -26.469 -3.424 1 98.5 321 GLU A CA 1
ATOM 2488 C C . GLU A 1 321 ? 22.688 -26.969 -3.838 1 98.5 321 GLU A C 1
ATOM 2490 O O . GLU A 1 321 ? 23.672 -26.234 -3.771 1 98.5 321 GLU A O 1
ATOM 2495 N N . ALA A 1 322 ? 22.734 -28.203 -4.203 1 98.38 322 ALA A N 1
ATOM 2496 C CA . ALA A 1 322 ? 24 -28.812 -4.613 1 98.38 322 ALA A CA 1
ATOM 2497 C C . ALA A 1 322 ? 24.594 -28.094 -5.816 1 98.38 322 ALA A C 1
ATOM 2499 O O . ALA A 1 322 ? 25.812 -27.891 -5.887 1 98.38 322 ALA A O 1
ATOM 2500 N N . ALA A 1 323 ? 23.797 -27.766 -6.766 1 98.56 323 ALA A N 1
ATOM 2501 C CA . ALA A 1 323 ? 24.25 -27.047 -7.953 1 98.56 323 ALA A CA 1
ATOM 2502 C C . ALA A 1 323 ? 24.859 -25.688 -7.582 1 98.56 323 ALA A C 1
ATOM 2504 O O . ALA A 1 323 ? 25.891 -25.297 -8.125 1 98.56 323 ALA A O 1
ATOM 2505 N N . LEU A 1 324 ? 24.188 -24.938 -6.711 1 98.56 324 LEU A N 1
ATOM 2506 C CA . LEU A 1 324 ? 24.672 -23.625 -6.281 1 98.56 324 LEU A CA 1
ATOM 2507 C C . LEU A 1 324 ? 25.969 -23.75 -5.492 1 98.56 324 LEU A C 1
ATOM 2509 O O . LEU A 1 324 ? 26.859 -22.922 -5.617 1 98.56 324 LEU A O 1
ATOM 2513 N N . CYS A 1 325 ? 26 -24.812 -4.699 1 98.06 325 CYS A N 1
ATOM 2514 C CA . CYS A 1 325 ? 27.219 -25.078 -3.965 1 98.06 325 CYS A CA 1
ATOM 2515 C C . CYS A 1 325 ? 28.391 -25.344 -4.918 1 98.06 325 CYS A C 1
ATOM 2517 O O . CYS A 1 325 ? 29.484 -24.797 -4.734 1 98.06 325 CYS A O 1
ATOM 2519 N N . ARG A 1 326 ? 28.188 -26.125 -5.891 1 97.69 326 ARG A N 1
ATOM 2520 C CA . ARG A 1 326 ? 29.219 -26.438 -6.879 1 97.69 326 ARG A CA 1
ATOM 2521 C C . ARG A 1 326 ? 29.656 -25.188 -7.633 1 97.69 326 ARG A C 1
ATOM 2523 O O . ARG A 1 326 ? 30.812 -25.062 -8.008 1 97.69 326 ARG A O 1
ATOM 2530 N N . ALA A 1 327 ? 28.703 -24.312 -7.84 1 97.62 327 ALA A N 1
ATOM 2531 C CA . ALA A 1 327 ? 29 -23.078 -8.555 1 97.62 327 ALA A CA 1
ATOM 2532 C C . ALA A 1 327 ? 29.766 -22.109 -7.668 1 97.62 327 ALA A C 1
ATOM 2534 O O . ALA A 1 327 ? 30.172 -21.031 -8.117 1 97.62 327 ALA A O 1
ATOM 2535 N N . GLY A 1 328 ? 29.938 -22.344 -6.387 1 98.06 328 GLY A N 1
ATOM 2536 C CA . GLY A 1 328 ? 30.812 -21.578 -5.52 1 98.06 328 GLY A CA 1
ATOM 2537 C C . GLY A 1 328 ? 30.062 -20.641 -4.594 1 98.06 328 GLY A C 1
ATOM 2538 O O . GLY A 1 328 ? 30.672 -19.797 -3.926 1 98.06 328 GLY A O 1
ATOM 2539 N N . HIS A 1 329 ? 28.766 -20.766 -4.496 1 98.56 329 HIS A N 1
ATOM 2540 C CA . HIS A 1 329 ? 27.969 -19.906 -3.631 1 98.56 329 HIS A CA 1
ATOM 2541 C C . HIS A 1 329 ? 27.938 -20.422 -2.201 1 98.56 329 HIS A C 1
ATOM 2543 O O . HIS A 1 329 ? 28.203 -21.609 -1.965 1 98.56 329 HIS A O 1
ATOM 2549 N N . GLU A 1 330 ? 27.719 -19.484 -1.253 1 98.5 330 GLU A N 1
ATOM 2550 C CA . GLU A 1 330 ? 27.578 -19.844 0.154 1 98.5 330 GLU A CA 1
ATOM 2551 C C . GLU A 1 330 ? 26.141 -20.266 0.474 1 98.5 330 GLU A C 1
ATOM 2553 O O . GLU A 1 330 ? 25.219 -19.484 0.276 1 98.5 330 GLU A O 1
ATOM 2558 N N . ILE A 1 331 ? 26.016 -21.5 0.952 1 98.31 331 ILE A N 1
ATOM 2559 C CA . ILE A 1 331 ? 24.688 -22.016 1.286 1 98.31 331 ILE A CA 1
ATOM 2560 C C . ILE A 1 331 ? 24.469 -21.953 2.795 1 98.31 331 ILE A C 1
ATOM 2562 O O . ILE A 1 331 ? 25.297 -22.438 3.574 1 98.31 331 ILE A O 1
ATOM 2566 N N . VAL A 1 332 ? 23.391 -21.312 3.166 1 97.56 332 VAL A N 1
ATOM 2567 C CA . VAL A 1 332 ? 23.031 -21.156 4.574 1 97.56 332 VAL A CA 1
ATOM 2568 C C . VAL A 1 332 ? 21.656 -21.734 4.832 1 97.56 332 VAL A C 1
ATOM 2570 O O . VAL A 1 332 ? 20.672 -21.328 4.215 1 97.56 332 VAL A O 1
ATOM 2573 N N . GLU A 1 333 ? 21.531 -22.766 5.707 1 96.5 333 GLU A N 1
ATOM 2574 C CA . GLU A 1 333 ? 20.203 -23.203 6.152 1 96.5 333 GLU A CA 1
ATOM 2575 C C . GLU A 1 333 ? 19.562 -22.156 7.055 1 96.5 333 GLU A C 1
ATOM 2577 O O . GLU A 1 333 ? 20.172 -21.688 8.016 1 96.5 333 GLU A O 1
ATOM 2582 N N . ILE A 1 334 ? 18.344 -21.828 6.703 1 97 334 ILE A N 1
ATOM 2583 C CA . ILE A 1 334 ? 17.766 -20.719 7.461 1 97 334 ILE A CA 1
ATOM 2584 C C . ILE A 1 334 ? 16.578 -21.203 8.273 1 97 334 ILE A C 1
ATOM 2586 O O . ILE A 1 334 ? 15.938 -22.203 7.918 1 97 334 ILE A O 1
ATOM 2590 N N . ASN A 1 335 ? 16.344 -20.547 9.438 1 95.06 335 ASN A N 1
ATOM 2591 C CA . ASN A 1 335 ? 15.148 -20.672 10.281 1 95.06 335 ASN A CA 1
ATOM 2592 C C . ASN A 1 335 ? 14.398 -19.344 10.383 1 95.06 335 ASN A C 1
ATOM 2594 O O . ASN A 1 335 ? 14.562 -18.609 11.359 1 95.06 335 ASN A O 1
ATOM 2598 N N . PRO A 1 336 ? 13.562 -19.141 9.406 1 94.44 336 PRO A N 1
ATOM 2599 C CA . PRO A 1 336 ? 12.898 -17.828 9.359 1 94.44 336 PRO A CA 1
ATOM 2600 C C . PRO A 1 336 ? 11.922 -17.625 10.516 1 94.44 336 PRO A C 1
ATOM 2602 O O . PRO A 1 336 ? 11.562 -18.578 11.203 1 94.44 336 PRO A O 1
ATOM 2605 N N . PRO A 1 337 ? 11.438 -16.344 10.672 1 95.31 337 PRO A N 1
ATOM 2606 C CA . PRO A 1 337 ? 10.539 -16.016 11.781 1 95.31 337 PRO A CA 1
ATOM 2607 C C . PRO A 1 337 ? 9.172 -16.688 11.648 1 95.31 337 PRO A C 1
ATOM 2609 O O . PRO A 1 337 ? 8.359 -16.297 10.812 1 95.31 337 PRO A O 1
ATOM 2612 N N . GLU A 1 338 ? 8.859 -17.625 12.445 1 95.81 338 GLU A N 1
ATOM 2613 C CA . GLU A 1 338 ? 7.566 -18.234 12.742 1 95.81 338 GLU A CA 1
ATOM 2614 C C . GLU A 1 338 ? 6.734 -18.406 11.469 1 95.81 338 GLU A C 1
ATOM 2616 O O . GLU A 1 338 ? 5.676 -17.797 11.328 1 95.81 338 GLU A O 1
ATOM 2621 N N . PRO A 1 339 ? 7.047 -19.312 10.648 1 97.12 339 PRO A N 1
ATOM 2622 C CA . PRO A 1 339 ? 6.301 -19.516 9.406 1 97.12 339 PRO A CA 1
ATOM 2623 C C . PRO A 1 339 ? 4.828 -19.828 9.648 1 97.12 339 PRO A C 1
ATOM 2625 O O . PRO A 1 339 ? 3.971 -19.453 8.844 1 97.12 339 PRO A O 1
ATOM 2628 N N . TYR A 1 340 ? 4.496 -20.531 10.75 1 97.62 340 TYR A N 1
ATOM 2629 C CA . TYR A 1 340 ? 3.098 -20.812 11.07 1 97.62 340 TYR A CA 1
ATOM 2630 C C . TYR A 1 340 ? 2.311 -19.516 11.25 1 97.62 340 TYR A C 1
ATOM 2632 O O . TYR A 1 340 ? 1.151 -19.422 10.836 1 97.62 340 TYR A O 1
ATOM 2640 N N . GLU A 1 341 ? 2.895 -18.516 11.906 1 97.94 341 GLU A N 1
ATOM 2641 C CA . GLU A 1 341 ? 2.238 -17.234 12.094 1 97.94 341 GLU A CA 1
ATOM 2642 C C . GLU A 1 341 ? 1.891 -16.594 10.758 1 97.94 341 GLU A C 1
ATOM 2644 O O . GLU A 1 341 ? 0.85 -15.938 10.625 1 97.94 341 GLU A O 1
ATOM 2649 N N . ALA A 1 342 ? 2.781 -16.734 9.781 1 98.06 342 ALA A N 1
ATOM 2650 C CA . ALA A 1 342 ? 2.502 -16.234 8.438 1 98.06 342 ALA A CA 1
ATOM 2651 C C . ALA A 1 342 ? 1.249 -16.891 7.859 1 98.06 342 ALA A C 1
ATOM 2653 O O . ALA A 1 342 ? 0.398 -16.203 7.285 1 98.06 342 ALA A O 1
ATOM 2654 N N . LEU A 1 343 ? 1.179 -18.203 7.98 1 98.06 343 LEU A N 1
ATOM 2655 C CA . LEU A 1 343 ? 0.022 -18.938 7.469 1 98.06 343 LEU A CA 1
ATOM 2656 C C . LEU A 1 343 ? -1.255 -18.484 8.172 1 98.06 343 LEU A C 1
ATOM 2658 O O . LEU A 1 343 ? -2.277 -18.25 7.52 1 98.06 343 LEU A O 1
ATOM 2662 N N . TYR A 1 344 ? -1.163 -18.375 9.492 1 97.81 344 TYR A N 1
ATOM 2663 C CA . TYR A 1 344 ? -2.305 -17.953 10.289 1 97.81 344 TYR A CA 1
ATOM 2664 C C . TYR A 1 344 ? -2.779 -16.562 9.883 1 97.81 344 TYR A C 1
ATOM 2666 O O . TYR A 1 344 ? -3.957 -16.375 9.562 1 97.81 344 TYR A O 1
ATOM 2674 N N . LEU A 1 345 ? -1.878 -15.562 9.828 1 98.06 345 LEU A N 1
ATOM 2675 C CA . LEU A 1 345 ? -2.225 -14.18 9.531 1 98.06 345 LEU A CA 1
ATOM 2676 C C . LEU A 1 345 ? -2.754 -14.047 8.109 1 98.06 345 LEU A C 1
ATOM 2678 O O . LEU A 1 345 ? -3.783 -13.406 7.883 1 98.06 345 LEU A O 1
ATOM 2682 N N . ALA A 1 346 ? -2.049 -14.672 7.176 1 98.06 346 ALA A N 1
ATOM 2683 C CA . ALA A 1 346 ? -2.426 -14.539 5.77 1 98.06 346 ALA A CA 1
ATOM 2684 C C . ALA A 1 346 ? -3.807 -15.141 5.512 1 98.06 346 ALA A C 1
ATOM 2686 O O . ALA A 1 346 ? -4.621 -14.547 4.797 1 98.06 346 ALA A O 1
ATOM 2687 N N . SER A 1 347 ? -4.047 -16.281 6.082 1 97.69 347 SER A N 1
ATOM 2688 C CA . SER A 1 347 ? -5.336 -16.938 5.875 1 97.69 347 SER A CA 1
ATOM 2689 C C . SER A 1 347 ? -6.469 -16.125 6.504 1 97.69 347 SER A C 1
ATOM 2691 O O . SER A 1 347 ? -7.531 -15.961 5.895 1 97.69 347 SER A O 1
ATOM 2693 N N . ARG A 1 348 ? 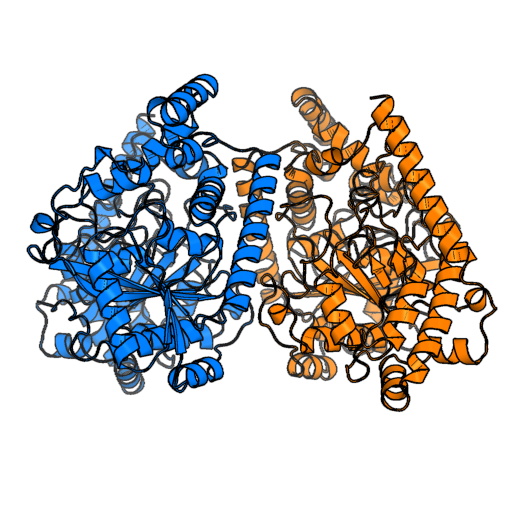-6.219 -15.602 7.695 1 97.56 348 ARG A N 1
ATOM 2694 C CA . ARG A 1 348 ? -7.242 -14.82 8.383 1 97.56 348 ARG A CA 1
ATOM 2695 C C . ARG A 1 348 ? -7.516 -13.508 7.656 1 97.56 348 ARG A C 1
ATOM 2697 O O . ARG A 1 348 ? -8.664 -13.07 7.562 1 97.56 348 ARG A O 1
ATOM 2704 N N . LEU A 1 349 ? -6.512 -12.898 7.156 1 98 349 LEU A N 1
ATOM 2705 C CA . LEU A 1 349 ? -6.664 -11.625 6.457 1 98 349 LEU A CA 1
ATOM 2706 C C . LEU A 1 349 ? -7.355 -11.82 5.113 1 98 349 LEU A C 1
ATOM 2708 O O . LEU A 1 349 ? -8.25 -11.055 4.754 1 98 349 LEU A O 1
ATOM 2712 N N . LEU A 1 350 ? -6.969 -12.836 4.355 1 97.44 350 LEU A N 1
ATOM 2713 C CA . LEU A 1 350 ? -7.523 -13.102 3.031 1 97.44 350 LEU A CA 1
ATOM 2714 C C . LEU A 1 350 ? -8.992 -13.492 3.125 1 97.44 350 LEU A C 1
ATOM 2716 O O . LEU A 1 350 ? -9.789 -13.156 2.244 1 97.44 350 LEU A O 1
ATOM 2720 N N . CYS A 1 351 ? -9.359 -14.18 4.191 1 97.31 351 CYS A N 1
ATOM 2721 C CA . CYS A 1 351 ? -10.711 -14.711 4.34 1 97.31 351 CYS A CA 1
ATOM 2722 C C . CYS A 1 351 ? -11.438 -14.031 5.492 1 97.31 351 CYS A C 1
ATOM 2724 O O . CYS A 1 351 ? -12.312 -14.633 6.125 1 97.31 351 CYS A O 1
ATOM 2726 N N . ALA A 1 352 ? -11.094 -12.805 5.789 1 96.81 352 ALA A N 1
ATOM 2727 C CA . ALA A 1 352 ? -11.57 -12.102 6.977 1 96.81 352 ALA A CA 1
ATOM 2728 C C . ALA A 1 352 ? -13.086 -11.93 6.938 1 96.81 352 ALA A C 1
ATOM 2730 O O . ALA A 1 352 ? -13.727 -11.773 7.977 1 96.81 352 ALA A O 1
ATOM 2731 N N . ASP A 1 353 ? -13.719 -11.938 5.746 1 96.44 353 ASP A N 1
ATOM 2732 C CA . ASP A 1 353 ? -15.156 -11.727 5.625 1 96.44 353 ASP A CA 1
ATOM 2733 C C . ASP A 1 353 ? -15.914 -13.047 5.727 1 96.44 353 ASP A C 1
ATOM 2735 O O . ASP A 1 353 ? -17.109 -13.102 5.449 1 96.44 353 ASP A O 1
ATOM 2739 N N . GLY A 1 354 ? -15.156 -14.156 6.031 1 95.25 354 GLY A N 1
ATOM 2740 C CA . GLY A 1 354 ? -15.781 -15.469 6.09 1 95.25 354 GLY A CA 1
ATOM 2741 C C . GLY A 1 354 ? -16.188 -16 4.727 1 95.25 354 GLY A C 1
ATOM 2742 O O . GLY A 1 354 ? -17.125 -16.797 4.621 1 95.25 354 GLY A O 1
ATOM 2743 N N . LEU A 1 355 ? -15.609 -15.445 3.67 1 96.06 355 LEU A N 1
ATOM 2744 C CA . LEU A 1 355 ? -15.82 -15.844 2.283 1 96.06 355 LEU A CA 1
ATOM 2745 C C . LEU A 1 355 ? -17.219 -15.461 1.816 1 96.06 355 LEU A C 1
ATOM 2747 O O . LEU A 1 355 ? -17.781 -16.109 0.932 1 96.06 355 LEU A O 1
ATOM 2751 N N . ASP A 1 356 ? -17.766 -14.43 2.436 1 94.31 356 ASP A N 1
ATOM 2752 C CA . ASP A 1 356 ? -19.078 -13.898 2.043 1 94.31 356 ASP A CA 1
ATOM 2753 C C . ASP A 1 356 ? -19 -13.211 0.681 1 94.31 356 ASP A C 1
ATOM 2755 O O . ASP A 1 356 ? -19.891 -13.391 -0.156 1 94.31 356 ASP A O 1
ATOM 2759 N N . THR A 1 357 ? -18 -12.477 0.424 1 94.81 357 THR A N 1
ATOM 2760 C CA . THR A 1 357 ? -17.875 -11.695 -0.798 1 94.81 357 THR A CA 1
ATOM 2761 C C . THR A 1 357 ? -17.812 -12.602 -2.021 1 94.81 357 THR A C 1
ATOM 2763 O O . THR A 1 357 ? -18.547 -12.391 -2.994 1 94.81 357 THR A O 1
ATOM 2766 N N . VAL A 1 358 ? -16.984 -13.617 -2.004 1 94.44 358 VAL A N 1
ATOM 2767 C CA . VAL A 1 358 ? -16.828 -14.492 -3.162 1 94.44 358 VAL A CA 1
ATOM 2768 C C . VAL A 1 358 ? -18.141 -15.242 -3.414 1 94.44 358 VAL A C 1
ATOM 2770 O O . VAL A 1 358 ? -18.484 -15.523 -4.562 1 94.44 358 VAL A O 1
ATOM 2773 N N . ARG A 1 359 ? -18.812 -15.609 -2.383 1 94.19 359 ARG A N 1
ATOM 2774 C CA . ARG A 1 359 ? -20.047 -16.359 -2.51 1 94.19 359 ARG A CA 1
ATOM 2775 C C . ARG A 1 359 ? -21.156 -15.484 -3.115 1 94.19 359 ARG A C 1
ATOM 2777 O O . ARG A 1 359 ? -22.078 -16 -3.744 1 94.19 359 ARG A O 1
ATOM 2784 N N . GLY A 1 360 ? -21.016 -14.211 -2.926 1 93.75 360 GLY A N 1
ATOM 2785 C CA . GLY A 1 360 ? -22.031 -13.289 -3.4 1 93.75 360 GLY A CA 1
ATOM 2786 C C . GLY A 1 360 ? -22.172 -13.273 -4.91 1 93.75 360 GLY A C 1
ATOM 2787 O O . GLY A 1 360 ? -23.188 -12.828 -5.445 1 93.75 360 GLY A O 1
ATOM 2788 N N . PHE A 1 361 ? -21.25 -13.82 -5.609 1 95 361 PHE A N 1
ATOM 2789 C CA . PHE A 1 361 ? -21.25 -13.789 -7.07 1 95 361 PHE A CA 1
ATOM 2790 C C . PHE A 1 361 ? -21.844 -15.07 -7.641 1 95 361 PHE A C 1
ATOM 2792 O O . PHE A 1 361 ? -21.984 -15.203 -8.859 1 95 361 PHE A O 1
ATOM 2799 N N . PHE A 1 362 ? -22.25 -15.961 -6.766 1 96.12 362 PHE A N 1
ATOM 2800 C CA . PHE A 1 362 ? -22.734 -17.25 -7.223 1 96.12 362 PHE A CA 1
ATOM 2801 C C . PHE A 1 362 ? -24.219 -17.188 -7.559 1 96.12 362 PHE A C 1
ATOM 2803 O O . PHE A 1 362 ? -25 -16.547 -6.84 1 96.12 362 PHE A O 1
ATOM 2810 N N . ARG A 1 363 ? -24.562 -17.75 -8.625 1 95.44 363 ARG A N 1
ATOM 2811 C CA . ARG A 1 363 ? -25.969 -18.047 -8.883 1 95.44 363 ARG A CA 1
ATOM 2812 C C . ARG A 1 363 ? -26.406 -19.312 -8.164 1 95.44 363 ARG A C 1
ATOM 2814 O O . ARG A 1 363 ? -25.562 -20.109 -7.723 1 95.44 363 ARG A O 1
ATOM 2821 N N . THR A 1 364 ? -27.719 -19.438 -8.102 1 94.81 364 THR A N 1
ATOM 2822 C CA . THR A 1 364 ? -28.25 -20.656 -7.504 1 94.81 364 THR A CA 1
ATOM 2823 C C . THR A 1 364 ? -27.797 -21.875 -8.281 1 94.81 364 THR A C 1
ATOM 2825 O O . THR A 1 364 ? -27.922 -21.938 -9.5 1 94.81 364 THR A O 1
ATOM 2828 N N . GLY A 1 365 ? -27.203 -22.812 -7.551 1 93.56 365 GLY A N 1
ATOM 2829 C CA . GLY A 1 365 ? -26.812 -24.078 -8.156 1 93.56 365 GLY A CA 1
ATOM 2830 C C . GLY A 1 365 ? -25.391 -24.078 -8.695 1 93.56 365 GLY A C 1
ATOM 2831 O O . GLY A 1 365 ? -24.891 -25.109 -9.141 1 93.56 365 GLY A O 1
ATOM 2832 N N . GLU A 1 366 ? -24.797 -22.969 -8.727 1 95.75 366 GLU A N 1
ATOM 2833 C CA . GLU A 1 366 ? -23.422 -22.891 -9.211 1 95.75 366 GLU A CA 1
ATOM 2834 C C . GLU A 1 366 ? -22.469 -23.609 -8.258 1 95.75 366 GLU A C 1
ATOM 2836 O O . GLU A 1 366 ? -22.578 -23.484 -7.039 1 95.75 366 GLU A O 1
ATOM 2841 N N . TRP A 1 367 ? -21.641 -24.438 -8.867 1 94.38 367 TRP A N 1
ATOM 2842 C CA . TRP A 1 367 ? -20.719 -25.281 -8.109 1 94.38 367 TRP A CA 1
ATOM 2843 C C . TRP A 1 367 ? -19.641 -24.438 -7.441 1 94.38 367 TRP A C 1
ATOM 2845 O O . TRP A 1 367 ? -19.188 -23.438 -8.008 1 94.38 367 TRP A O 1
ATOM 2855 N N . ASN A 1 368 ? -19.281 -24.844 -6.215 1 93.81 368 ASN A N 1
ATOM 2856 C CA . ASN A 1 368 ? -18.203 -24.203 -5.484 1 93.81 368 ASN A CA 1
ATOM 2857 C C . ASN A 1 368 ? -17 -25.125 -5.309 1 93.81 368 ASN A C 1
ATOM 2859 O O . ASN A 1 368 ? -17.172 -26.344 -5.188 1 93.81 368 ASN A O 1
ATOM 2863 N N . ASP A 1 369 ? -15.797 -24.547 -5.418 1 93.94 369 ASP A N 1
ATOM 2864 C CA . ASP A 1 369 ? -14.602 -25.328 -5.094 1 93.94 369 ASP A CA 1
ATOM 2865 C C . ASP A 1 369 ? -14.758 -26.031 -3.748 1 93.94 369 ASP A C 1
ATOM 2867 O O . ASP A 1 369 ? -15.195 -25.422 -2.77 1 93.94 369 ASP A O 1
ATOM 2871 N N . ARG A 1 370 ? -14.328 -27.219 -3.65 1 93.25 370 ARG A N 1
ATOM 2872 C CA . ARG A 1 370 ? -14.57 -28.016 -2.457 1 93.25 370 ARG A CA 1
ATOM 2873 C C . ARG A 1 370 ? -13.789 -27.484 -1.265 1 93.25 370 ARG A C 1
ATOM 2875 O O . ARG A 1 370 ? -14.258 -27.531 -0.128 1 93.25 370 ARG A O 1
ATOM 2882 N N . GLY A 1 371 ? -12.57 -27.125 -1.526 1 94.38 371 GLY A N 1
ATOM 2883 C CA . GLY A 1 371 ? -11.797 -26.5 -0.458 1 94.38 371 GLY A CA 1
ATOM 2884 C C . GLY A 1 371 ? -12.414 -25.219 0.058 1 94.38 371 GLY A C 1
ATOM 2885 O O . GLY A 1 371 ? -12.508 -25.016 1.27 1 94.38 371 GLY A O 1
ATOM 2886 N N . VAL A 1 372 ? -12.906 -24.391 -0.796 1 95.12 372 VAL A N 1
ATOM 2887 C CA . VAL A 1 372 ? -13.508 -23.109 -0.436 1 95.12 372 VAL A CA 1
ATOM 2888 C C . VAL A 1 372 ? -14.844 -23.344 0.271 1 95.12 372 VAL A C 1
ATOM 2890 O O . VAL A 1 372 ? -15.172 -22.656 1.238 1 95.12 372 VAL A O 1
ATOM 2893 N N . ALA A 1 373 ? -15.57 -24.328 -0.239 1 95.31 373 ALA A N 1
ATOM 2894 C CA . ALA A 1 373 ? -16.844 -24.672 0.383 1 95.31 373 ALA A CA 1
ATOM 2895 C C . ALA A 1 373 ? -16.656 -25.078 1.839 1 95.31 373 ALA A C 1
ATOM 2897 O O . ALA A 1 373 ? -17.453 -24.703 2.707 1 95.31 373 ALA A O 1
ATOM 2898 N N . GLN A 1 374 ? -15.648 -25.828 2.057 1 95.12 374 GLN A N 1
ATOM 2899 C CA . GLN A 1 374 ? -15.352 -26.281 3.41 1 95.12 374 GLN A CA 1
ATOM 2900 C C . GLN A 1 374 ? -14.969 -25.125 4.312 1 95.12 374 GLN A C 1
ATOM 2902 O O . GLN A 1 374 ? -15.391 -25.047 5.469 1 95.12 374 GLN A O 1
ATOM 2907 N N . MET A 1 375 ? -14.141 -24.25 3.834 1 95.69 375 MET A N 1
ATOM 2908 C CA . MET A 1 375 ? -13.734 -23.078 4.598 1 95.69 375 MET A CA 1
ATOM 2909 C C . MET A 1 375 ? -14.938 -22.219 4.969 1 95.69 375 MET A C 1
ATOM 2911 O O . MET A 1 375 ? -15.047 -21.766 6.105 1 95.69 375 MET A O 1
ATOM 2915 N N . ARG A 1 376 ? -15.828 -22.031 3.988 1 95.56 376 ARG A N 1
ATOM 2916 C CA . ARG A 1 376 ? -17 -21.203 4.227 1 95.56 376 ARG A CA 1
ATOM 2917 C C . ARG A 1 376 ? -17.953 -21.875 5.227 1 95.56 376 ARG A C 1
ATOM 2919 O O . ARG A 1 376 ? -18.516 -21.203 6.094 1 95.56 376 ARG A O 1
ATOM 2926 N N . PHE A 1 377 ? -18.125 -23.188 5.098 1 95.88 377 PHE A N 1
ATOM 2927 C CA . PHE A 1 377 ? -18.953 -23.938 6.023 1 95.88 377 PHE A CA 1
ATOM 2928 C C . PHE A 1 377 ? -18.484 -23.75 7.457 1 95.88 377 PHE A C 1
ATOM 2930 O O . PHE A 1 377 ? -19.266 -23.422 8.344 1 95.88 377 PHE A O 1
ATOM 2937 N N . TYR A 1 378 ? -17.203 -23.938 7.648 1 96.12 378 TYR A N 1
ATOM 2938 C CA . TYR A 1 378 ? -16.641 -23.812 8.992 1 96.12 378 TYR A CA 1
ATOM 2939 C C . TYR A 1 378 ? -16.781 -22.391 9.516 1 96.12 378 TYR A C 1
ATOM 2941 O O . TYR A 1 378 ? -17.047 -22.188 10.703 1 96.12 378 TYR A O 1
ATOM 2949 N N . ALA A 1 379 ? -16.609 -21.422 8.664 1 95.75 379 ALA A N 1
ATOM 2950 C CA . ALA A 1 379 ? -16.719 -20.016 9.07 1 95.75 379 ALA A CA 1
ATOM 2951 C C . ALA A 1 379 ? -18.125 -19.703 9.586 1 95.75 379 ALA A C 1
ATOM 2953 O O . ALA A 1 379 ? -18.297 -18.844 10.453 1 95.75 379 ALA A O 1
ATOM 2954 N N . LYS A 1 380 ? -19.109 -20.391 9.133 1 95.12 380 LYS A N 1
ATOM 2955 C CA . LYS A 1 380 ? -20.5 -20.062 9.438 1 95.12 380 LYS A CA 1
ATOM 2956 C C . LYS A 1 380 ? -20.984 -20.859 10.648 1 95.12 380 LYS A C 1
ATOM 2958 O O . LYS A 1 380 ? -22.047 -20.578 11.195 1 95.12 380 LYS A O 1
ATOM 2963 N N . LEU A 1 381 ? -20.172 -21.797 11.062 1 95.81 381 LEU A N 1
ATOM 2964 C CA . LEU A 1 381 ? -20.562 -22.578 12.234 1 95.81 381 LEU A CA 1
ATOM 2965 C C . LEU A 1 381 ? -20.734 -21.688 13.453 1 95.81 381 LEU A C 1
ATOM 2967 O O . LEU A 1 381 ? -19.953 -20.734 13.648 1 95.81 381 LEU A O 1
ATOM 2971 N N . PRO A 1 382 ? -21.75 -22 14.32 1 95.38 382 PRO A N 1
ATOM 2972 C CA . PRO A 1 382 ? -21.922 -21.219 15.555 1 95.38 382 PRO A CA 1
ATOM 2973 C C . PRO A 1 382 ? -20.688 -21.266 16.453 1 95.38 382 PRO A C 1
ATOM 2975 O O . PRO A 1 382 ? -20.047 -22.312 16.562 1 95.38 382 PRO A O 1
ATOM 2978 N N . SER A 1 383 ? -20.453 -20.234 17.094 1 93.62 383 SER A N 1
ATOM 2979 C CA . SER A 1 383 ? -19.234 -20.047 17.875 1 93.62 383 SER A CA 1
ATOM 2980 C C . SER A 1 383 ? -19.062 -21.141 18.922 1 93.62 383 SER A C 1
ATOM 2982 O O . SER A 1 383 ? -17.953 -21.625 19.141 1 93.62 383 SER A O 1
ATOM 2984 N N . PRO A 1 384 ? -20.141 -21.562 19.641 1 95.69 384 PRO A N 1
ATOM 2985 C CA . PRO A 1 384 ? -19.938 -22.609 20.641 1 95.69 384 PRO A CA 1
ATOM 2986 C C . PRO A 1 384 ? -19.5 -23.938 20.047 1 95.69 384 PRO A C 1
ATOM 2988 O O . PRO A 1 384 ? -18.688 -24.656 20.641 1 95.69 384 PRO A O 1
ATOM 2991 N N . ILE A 1 385 ? -20.031 -24.25 18.891 1 96.5 385 ILE A N 1
ATOM 2992 C CA . ILE A 1 385 ? -19.656 -25.484 18.203 1 96.5 385 ILE A CA 1
ATOM 2993 C C . ILE A 1 385 ? -18.203 -25.406 17.75 1 96.5 385 ILE A C 1
ATOM 2995 O O . ILE A 1 385 ? -17.453 -26.375 17.922 1 96.5 385 ILE A O 1
ATOM 2999 N N . LYS A 1 386 ? -17.828 -24.344 17.188 1 95.44 386 LYS A N 1
ATOM 3000 C CA . LYS A 1 386 ? -16.453 -24.125 16.75 1 95.44 386 LYS A CA 1
ATOM 3001 C C . LYS A 1 386 ? -15.484 -24.219 17.922 1 95.44 386 LYS A C 1
ATOM 3003 O O . LYS A 1 386 ? -14.414 -24.828 17.812 1 95.44 386 LYS A O 1
ATOM 3008 N N . TYR A 1 387 ? -15.898 -23.625 19.016 1 95.62 387 TYR A N 1
ATOM 3009 C CA . TYR A 1 387 ? -15.023 -23.625 20.188 1 95.62 387 TYR A CA 1
ATOM 3010 C C . TYR A 1 387 ? -14.828 -25.031 20.719 1 95.62 387 TYR A C 1
ATOM 3012 O O . TYR A 1 387 ? -13.711 -25.422 21.094 1 95.62 387 TYR A O 1
ATOM 3020 N N . LEU A 1 388 ? -15.844 -25.812 20.75 1 96.69 388 LEU A N 1
ATOM 3021 C CA . LEU A 1 388 ? -15.75 -27.203 21.203 1 96.69 388 LEU A CA 1
ATOM 3022 C C . LEU A 1 388 ? -14.852 -28.016 20.281 1 96.69 388 LEU A C 1
ATOM 3024 O O . LEU A 1 388 ? -14.055 -28.844 20.75 1 96.69 388 LEU A O 1
ATOM 3028 N N . TYR A 1 389 ? -15.094 -27.828 19.031 1 96.25 389 TYR A N 1
ATOM 3029 C CA . TYR A 1 389 ? -14.25 -28.531 18.078 1 96.25 389 TYR A CA 1
ATOM 3030 C C . TYR A 1 389 ? -12.789 -28.125 18.234 1 96.25 389 TYR A C 1
ATOM 3032 O O . TYR A 1 389 ? -11.891 -28.969 18.156 1 96.25 389 TYR A O 1
ATOM 3040 N N . TYR A 1 390 ? -12.523 -26.859 18.453 1 96.06 390 TYR A N 1
ATOM 3041 C CA . TYR A 1 390 ? -11.18 -26.344 18.703 1 96.06 390 TYR A CA 1
ATOM 3042 C C . TYR A 1 390 ? -10.555 -27.047 19.906 1 96.06 390 TYR A C 1
ATOM 3044 O O . TYR A 1 390 ? -9.406 -27.484 19.844 1 96.06 390 TYR A O 1
ATOM 3052 N N . LEU A 1 391 ? -11.297 -27.141 20.969 1 97 391 LEU A N 1
ATOM 3053 C CA . LEU A 1 391 ? -10.797 -27.781 22.172 1 97 391 LEU A CA 1
ATOM 3054 C C . LEU A 1 391 ? -10.461 -29.25 21.906 1 97 391 LEU A C 1
ATOM 3056 O O . LEU A 1 391 ? -9.453 -29.766 22.391 1 97 391 LEU A O 1
ATOM 3060 N N . TRP A 1 392 ? -11.305 -29.891 21.141 1 97.25 392 TRP A N 1
ATOM 3061 C CA . TRP A 1 392 ? -11.078 -31.281 20.797 1 97.25 392 TRP A CA 1
ATOM 3062 C C . TRP A 1 392 ? -9.797 -31.438 19.984 1 97.25 392 TRP A C 1
ATOM 3064 O O . TRP A 1 392 ? -8.969 -32.312 20.281 1 97.25 392 TRP A O 1
ATOM 3074 N N . VAL A 1 393 ? -9.594 -30.625 19 1 96.94 393 VAL A N 1
ATOM 3075 C CA . VAL A 1 393 ? -8.422 -30.688 18.125 1 96.94 393 VAL A CA 1
ATOM 3076 C C . VAL A 1 393 ? -7.168 -30.328 18.938 1 96.94 393 VAL A C 1
ATOM 3078 O O . VAL A 1 393 ? -6.125 -30.969 18.781 1 96.94 393 VAL A O 1
ATOM 3081 N N . ARG A 1 394 ? -7.277 -29.344 19.797 1 96.94 394 ARG A N 1
ATOM 3082 C CA . ARG A 1 394 ? -6.129 -28.828 20.531 1 96.94 394 ARG A CA 1
ATOM 3083 C C . ARG A 1 394 ? -5.691 -29.797 21.625 1 96.94 394 ARG A C 1
ATOM 3085 O O . ARG A 1 394 ? -4.496 -30.047 21.797 1 96.94 394 ARG A O 1
ATOM 3092 N N . TYR A 1 395 ? -6.605 -30.375 22.359 1 96.31 395 TYR A N 1
ATOM 3093 C CA . TYR A 1 395 ? -6.23 -31.062 23.594 1 96.31 395 TYR A CA 1
ATOM 3094 C C . TYR A 1 395 ? -6.391 -32.562 23.453 1 96.31 395 TYR A C 1
ATOM 3096 O O . TYR A 1 395 ? -5.707 -33.344 24.125 1 96.31 395 TYR A O 1
ATOM 3104 N N . ILE A 1 396 ? -7.297 -33.094 22.656 1 95.88 396 ILE A N 1
ATOM 3105 C CA . ILE A 1 396 ? -7.488 -34.5 22.453 1 95.88 396 ILE A CA 1
ATOM 3106 C C . ILE A 1 396 ? -6.617 -35 21.312 1 95.88 396 ILE A C 1
ATOM 3108 O O . ILE A 1 396 ? -5.797 -35.906 21.484 1 95.88 396 ILE A O 1
ATOM 3112 N N . ARG A 1 397 ? -6.684 -34.344 20.188 1 95.12 397 ARG A N 1
ATOM 3113 C CA . ARG A 1 397 ? -5.836 -34.719 19.062 1 95.12 397 ARG A CA 1
ATOM 3114 C C . ARG A 1 397 ? -4.434 -34.125 19.219 1 95.12 397 ARG A C 1
ATOM 3116 O O . ARG A 1 397 ? -3.51 -34.531 18.5 1 95.12 397 ARG A O 1
ATOM 3123 N N . ARG A 1 398 ? -4.254 -33.156 20.125 1 96.25 398 ARG A N 1
ATOM 3124 C CA . ARG A 1 398 ? -2.99 -32.531 20.453 1 96.25 398 ARG A CA 1
ATOM 3125 C C . ARG A 1 398 ? -2.348 -31.906 19.219 1 96.25 398 ARG A C 1
ATOM 3127 O O . ARG A 1 398 ? -1.147 -32.062 19 1 96.25 398 ARG A O 1
ATOM 3134 N N . ASP A 1 399 ? -3.152 -31.375 18.359 1 96.94 399 ASP A N 1
ATOM 3135 C CA . ASP A 1 399 ? -2.727 -30.672 17.156 1 96.94 399 ASP A CA 1
ATOM 3136 C C . ASP A 1 399 ? -2.873 -29.172 17.312 1 96.94 399 ASP A C 1
ATOM 3138 O O . ASP A 1 399 ? -3.881 -28.594 16.906 1 96.94 399 ASP A O 1
ATOM 3142 N N . THR A 1 400 ? -1.859 -28.531 17.781 1 95.75 400 THR A N 1
ATOM 3143 C CA . THR A 1 400 ? -1.902 -27.109 18.094 1 95.75 400 THR A CA 1
ATOM 3144 C C . THR A 1 400 ? -1.94 -26.266 16.828 1 95.75 400 THR A C 1
ATOM 3146 O O . THR A 1 400 ? -2.562 -25.203 16.797 1 95.75 400 THR A O 1
ATOM 3149 N N . LEU A 1 401 ? -1.289 -26.719 15.773 1 95.94 401 LEU A N 1
ATOM 3150 C CA . LEU A 1 401 ? -1.231 -25.953 14.531 1 95.94 401 LEU A CA 1
ATOM 3151 C C . LEU A 1 401 ? -2.605 -25.875 13.875 1 95.94 401 LEU A C 1
ATOM 3153 O O . LEU A 1 401 ? -3.078 -24.797 13.531 1 95.94 401 LEU A O 1
ATOM 3157 N N . TRP A 1 402 ? -3.223 -27.016 13.758 1 96 402 TRP A N 1
ATOM 3158 C CA . TRP A 1 402 ? -4.551 -27.047 13.156 1 96 402 TRP A CA 1
ATOM 3159 C C . TRP A 1 402 ? -5.562 -26.312 14.031 1 96 402 TRP A C 1
ATOM 3161 O O . TRP A 1 402 ? -6.398 -25.562 13.523 1 96 402 TRP A O 1
ATOM 3171 N N . ALA A 1 403 ? -5.488 -26.562 15.312 1 96.94 403 ALA A N 1
ATOM 3172 C CA . ALA A 1 403 ? -6.391 -25.906 16.25 1 96.94 403 ALA A CA 1
ATOM 3173 C C . ALA A 1 403 ? -6.277 -24.391 16.156 1 96.94 403 ALA A C 1
ATOM 3175 O O . ALA A 1 403 ? -7.281 -23.672 16.25 1 96.94 403 ALA A O 1
ATOM 3176 N N . GLY A 1 404 ? -5.066 -23.938 16 1 95.69 404 GLY A N 1
ATOM 3177 C CA . GLY A 1 404 ? -4.848 -22.5 15.891 1 95.69 404 GLY A CA 1
ATOM 3178 C C . GLY A 1 404 ? -5.531 -21.875 14.688 1 95.69 404 GLY A C 1
ATOM 3179 O O . GLY A 1 404 ? -6.047 -20.766 14.766 1 95.69 404 GLY A O 1
ATOM 3180 N N . LEU A 1 405 ? -5.551 -22.547 13.562 1 95.19 405 LEU A N 1
ATOM 3181 C CA . LEU A 1 405 ? -6.199 -22.047 12.352 1 95.19 405 LEU A CA 1
ATOM 3182 C C . LEU A 1 405 ? -7.715 -22.062 12.5 1 95.19 405 LEU A C 1
ATOM 3184 O O . LEU A 1 405 ? -8.406 -21.219 11.922 1 95.19 405 LEU A O 1
ATOM 3188 N N . LEU A 1 406 ? -8.219 -22.969 13.266 1 94.75 406 LEU A N 1
ATOM 3189 C CA . LEU A 1 406 ? -9.656 -23.188 13.375 1 94.75 406 LEU A CA 1
ATOM 3190 C C . LEU A 1 406 ? -10.281 -22.219 14.375 1 94.75 406 LEU A C 1
ATOM 3192 O O . LEU A 1 406 ? -11.445 -21.828 14.219 1 94.75 406 LEU A O 1
ATOM 3196 N N . ARG A 1 407 ? -9.555 -21.828 15.352 1 93.19 407 ARG A N 1
ATOM 3197 C CA . ARG A 1 407 ? -10.094 -21.125 16.516 1 93.19 407 ARG A CA 1
ATOM 3198 C C . ARG A 1 407 ? -10.82 -19.859 16.109 1 93.19 407 ARG A C 1
ATOM 3200 O O . ARG A 1 407 ? -11.945 -19.609 16.547 1 93.19 407 ARG A O 1
ATOM 3207 N N . ASP A 1 408 ? -10.203 -19.078 15.195 1 90.5 408 ASP A N 1
ATOM 3208 C CA . ASP A 1 408 ? -10.727 -17.75 14.898 1 90.5 408 ASP A CA 1
ATOM 3209 C C . ASP A 1 408 ? -11.219 -17.672 13.453 1 90.5 408 ASP A C 1
ATOM 3211 O O . ASP A 1 408 ? -11.258 -16.578 12.867 1 90.5 408 ASP A O 1
ATOM 3215 N N . TRP A 1 409 ? -11.578 -18.844 12.914 1 95.06 409 TRP A N 1
ATOM 3216 C CA . TRP A 1 409 ? -12.008 -18.859 11.523 1 95.06 409 TRP A CA 1
ATOM 3217 C C . TRP A 1 409 ? -13.477 -18.453 11.398 1 95.06 409 TRP A C 1
ATOM 3219 O O . TRP A 1 409 ? -14.359 -19.297 11.32 1 95.06 409 TRP A O 1
ATOM 3229 N N . HIS A 1 410 ? -13.805 -17.219 11.367 1 94.5 410 HIS A N 1
ATOM 3230 C CA . HIS A 1 410 ? -15.133 -16.641 11.219 1 94.5 410 HIS A CA 1
ATOM 3231 C C . HIS A 1 410 ? -15.047 -15.219 10.656 1 94.5 410 HIS A C 1
ATOM 3233 O O . HIS A 1 410 ? -13.961 -14.672 10.516 1 94.5 410 HIS A O 1
ATOM 3239 N N . ARG A 1 411 ? -16.203 -14.656 10.289 1 93.88 411 ARG A N 1
ATOM 3240 C CA . ARG A 1 411 ? -16.266 -13.266 9.859 1 93.88 411 ARG A CA 1
ATOM 3241 C C . ARG A 1 411 ? -15.766 -12.328 10.961 1 93.88 411 ARG A C 1
ATOM 3243 O O . ARG A 1 411 ? -16.188 -12.43 12.109 1 93.88 411 ARG A O 1
ATOM 3250 N N . THR A 1 412 ? -14.844 -11.422 10.57 1 94.44 412 THR A N 1
ATOM 3251 C CA . THR A 1 412 ? -14.258 -10.531 11.562 1 94.44 412 THR A CA 1
ATOM 3252 C C . THR A 1 412 ? -14.867 -9.141 11.477 1 94.44 412 THR A C 1
ATOM 3254 O O . THR A 1 412 ? -15.422 -8.766 10.438 1 94.44 412 THR A O 1
ATOM 3257 N N . THR A 1 413 ? -14.844 -8.383 12.641 1 94.25 413 THR A N 1
ATOM 3258 C CA . THR A 1 413 ? -15.141 -6.953 12.656 1 94.25 413 THR A CA 1
ATOM 3259 C C . THR A 1 413 ? -13.945 -6.148 12.156 1 94.25 413 THR A C 1
ATOM 3261 O O . THR A 1 413 ? -12.844 -6.688 12.023 1 94.25 413 THR A O 1
ATOM 3264 N N . THR A 1 414 ? -14.219 -4.902 11.914 1 95.81 414 THR A N 1
ATOM 3265 C CA . THR A 1 414 ? -13.109 -4.062 11.477 1 95.81 414 THR A CA 1
ATOM 3266 C C . THR A 1 414 ? -12.094 -3.885 12.609 1 95.81 414 THR A C 1
ATOM 3268 O O . THR A 1 414 ? -10.891 -3.785 12.359 1 95.81 414 THR A O 1
ATOM 3271 N N . THR A 1 415 ? -12.523 -3.879 13.859 1 95.56 415 THR A N 1
ATOM 3272 C CA . THR A 1 415 ? -11.617 -3.807 15 1 95.56 415 THR A CA 1
ATOM 3273 C C . THR A 1 415 ? -10.664 -5 15.008 1 95.56 415 THR A C 1
ATOM 3275 O O . THR A 1 415 ? -9.453 -4.836 15.164 1 95.56 415 THR A O 1
ATOM 3278 N N . GLU A 1 416 ? -11.227 -6.164 14.797 1 95.38 416 GLU A N 1
ATOM 3279 C CA . GLU A 1 416 ? -10.422 -7.383 14.742 1 95.38 416 GLU A CA 1
ATOM 3280 C C . GLU A 1 416 ? -9.508 -7.383 13.516 1 95.38 416 GLU A C 1
ATOM 3282 O O . GLU A 1 416 ? -8.352 -7.805 13.602 1 95.38 416 GLU A O 1
ATOM 3287 N N . TYR A 1 417 ? -10.109 -6.941 12.477 1 97.06 417 TYR A N 1
ATOM 3288 C CA . TYR A 1 417 ? -9.375 -6.898 11.219 1 97.06 417 TYR A CA 1
ATOM 3289 C C . TYR A 1 417 ? -8.148 -5.996 11.336 1 97.06 417 TYR A C 1
ATOM 3291 O O . TYR A 1 417 ? -7.055 -6.363 10.891 1 97.06 417 TYR A O 1
ATOM 3299 N N . TRP A 1 418 ? -8.297 -4.82 11.977 1 97.31 418 TRP A N 1
ATOM 3300 C CA . TRP A 1 418 ? -7.18 -3.902 12.18 1 97.31 418 TRP A CA 1
ATOM 3301 C C . TRP A 1 418 ? -6.117 -4.523 13.078 1 97.31 418 TRP A C 1
ATOM 3303 O O . TRP A 1 418 ? -4.918 -4.332 12.859 1 97.31 418 TRP A O 1
ATOM 3313 N N . ALA A 1 419 ? -6.531 -5.238 14.031 1 96.62 419 ALA A N 1
ATOM 3314 C CA . ALA A 1 419 ? -5.578 -5.922 14.898 1 96.62 419 ALA A CA 1
ATOM 3315 C C . ALA A 1 419 ? -4.738 -6.922 14.117 1 96.62 419 ALA A C 1
ATOM 3317 O O . ALA A 1 419 ? -3.531 -7.039 14.336 1 96.62 419 ALA A O 1
ATOM 3318 N N . LEU A 1 420 ? -5.391 -7.629 13.211 1 97.75 420 LEU A N 1
ATOM 3319 C CA . LEU A 1 420 ? -4.68 -8.57 12.352 1 97.75 420 LEU A CA 1
ATOM 3320 C C . LEU A 1 420 ? -3.693 -7.836 11.445 1 97.75 420 LEU A C 1
ATOM 3322 O O . LEU A 1 420 ? -2.576 -8.312 11.234 1 97.75 420 LEU A O 1
ATOM 3326 N N . ILE A 1 421 ? -4.105 -6.695 10.953 1 97.81 421 ILE A N 1
ATOM 3327 C CA . ILE A 1 421 ? -3.221 -5.898 10.109 1 97.81 421 ILE A CA 1
ATOM 3328 C C . ILE A 1 421 ? -2.008 -5.445 10.914 1 97.81 421 ILE A C 1
ATOM 3330 O O . ILE A 1 421 ? -0.877 -5.48 10.422 1 97.81 421 ILE A O 1
ATOM 3334 N N . GLY A 1 422 ? -2.262 -4.984 12.164 1 96.94 422 GLY A N 1
ATOM 3335 C CA . GLY A 1 422 ? -1.149 -4.629 13.031 1 96.94 422 GLY A CA 1
ATOM 3336 C C . GLY A 1 422 ? -0.153 -5.758 13.219 1 96.94 422 GLY A C 1
ATOM 3337 O O . GLY A 1 422 ? 1.059 -5.535 13.172 1 96.94 422 GLY A O 1
ATOM 3338 N N . ARG A 1 423 ? -0.626 -6.953 13.391 1 97.5 423 ARG A N 1
ATOM 3339 C CA . ARG A 1 423 ? 0.225 -8.125 13.539 1 97.5 423 ARG A CA 1
ATOM 3340 C C . ARG A 1 423 ? 0.972 -8.438 12.25 1 97.5 423 ARG A C 1
ATOM 3342 O O . ARG A 1 423 ? 2.129 -8.859 12.281 1 97.5 423 ARG A O 1
ATOM 3349 N N . ARG A 1 424 ? 0.287 -8.297 11.086 1 97.81 424 ARG A N 1
ATOM 3350 C CA . ARG A 1 424 ? 0.929 -8.469 9.789 1 97.81 424 ARG A CA 1
ATOM 3351 C C . ARG A 1 424 ? 2.141 -7.555 9.648 1 97.81 424 ARG A C 1
ATOM 3353 O O . ARG A 1 424 ? 3.215 -7.996 9.242 1 97.81 424 ARG A O 1
ATOM 3360 N N . GLU A 1 425 ? 1.959 -6.285 10 1 96.69 425 GLU A N 1
ATOM 3361 C CA . GLU A 1 425 ? 3.053 -5.328 9.875 1 96.69 425 GLU A CA 1
ATOM 3362 C C . GLU A 1 425 ? 4.195 -5.664 10.82 1 96.69 425 GLU A C 1
ATOM 3364 O O . GLU A 1 425 ? 5.367 -5.527 10.469 1 96.69 425 GLU A O 1
ATOM 3369 N N . ALA A 1 426 ? 3.82 -6.066 12.008 1 96.69 426 ALA A N 1
ATOM 3370 C CA . ALA A 1 426 ? 4.852 -6.504 12.945 1 96.69 426 ALA A CA 1
ATOM 3371 C C . ALA A 1 426 ? 5.617 -7.703 12.398 1 96.69 426 ALA A C 1
ATOM 3373 O O . ALA A 1 426 ? 6.832 -7.805 12.578 1 96.69 426 ALA A O 1
ATOM 3374 N N . TYR A 1 427 ? 4.922 -8.648 11.805 1 97.81 427 TYR A N 1
ATOM 3375 C CA . TYR A 1 427 ? 5.543 -9.82 11.203 1 97.81 427 TYR A CA 1
ATOM 3376 C C . TYR A 1 427 ? 6.488 -9.422 10.07 1 97.81 427 TYR A C 1
ATOM 3378 O O . TYR A 1 427 ? 7.598 -9.945 9.969 1 97.81 427 TYR A O 1
ATOM 3386 N N . LYS A 1 428 ? 6.043 -8.523 9.211 1 97.81 428 LYS A N 1
ATOM 3387 C CA . LYS A 1 428 ? 6.891 -8.008 8.141 1 97.81 428 LYS A CA 1
ATOM 3388 C C . LYS A 1 428 ? 8.188 -7.418 8.695 1 97.81 428 LYS A C 1
ATOM 3390 O O . LYS A 1 428 ? 9.258 -7.621 8.133 1 97.81 428 LYS A O 1
ATOM 3395 N N . ARG A 1 429 ? 8.117 -6.723 9.758 1 96.38 429 ARG A N 1
ATOM 3396 C CA . ARG A 1 429 ? 9.297 -6.133 10.383 1 96.38 429 ARG A CA 1
ATOM 3397 C C . ARG A 1 429 ? 10.266 -7.215 10.852 1 96.38 429 ARG A C 1
ATOM 3399 O O . ARG A 1 429 ? 11.469 -7.109 10.633 1 96.38 429 ARG A O 1
ATOM 3406 N N . LYS A 1 430 ? 9.727 -8.25 11.492 1 97.25 430 LYS A N 1
ATOM 3407 C CA . LYS A 1 430 ? 10.562 -9.344 11.969 1 97.25 430 LYS A CA 1
ATOM 3408 C C . LYS A 1 430 ? 11.359 -9.969 10.828 1 97.25 430 LYS A C 1
ATOM 3410 O O . LYS A 1 430 ? 12.547 -10.258 10.977 1 97.25 430 LYS A O 1
ATOM 3415 N N . TRP A 1 431 ? 10.695 -10.188 9.75 1 98 431 TRP A N 1
ATOM 3416 C CA . TRP A 1 431 ? 11.352 -10.781 8.594 1 98 431 TRP A CA 1
ATOM 3417 C C . TRP A 1 431 ? 12.414 -9.844 8.023 1 98 431 TRP A C 1
ATOM 3419 O O . TRP A 1 431 ? 13.484 -10.289 7.602 1 98 431 TRP A O 1
ATOM 3429 N N . TRP A 1 432 ? 12.078 -8.547 7.91 1 96.88 432 TRP A N 1
ATOM 3430 C CA . TRP A 1 432 ? 13.031 -7.551 7.418 1 96.88 432 TRP A CA 1
ATOM 3431 C C . TRP A 1 432 ? 14.297 -7.539 8.266 1 96.88 432 TRP A C 1
ATOM 3433 O O . TRP A 1 432 ? 15.406 -7.551 7.73 1 96.88 432 TRP A O 1
ATOM 3443 N N . GLU A 1 433 ? 14.125 -7.547 9.586 1 96.12 433 GLU A N 1
ATOM 3444 C CA . GLU A 1 433 ? 15.258 -7.562 10.508 1 96.12 433 GLU A CA 1
ATOM 3445 C C . GLU A 1 433 ? 16.047 -8.859 10.383 1 96.12 433 GLU A C 1
ATOM 3447 O O . GLU A 1 433 ? 17.281 -8.844 10.422 1 96.12 433 GLU A O 1
ATOM 3452 N N . TYR A 1 434 ? 15.367 -10 10.234 1 97.69 434 TYR A N 1
ATOM 3453 C CA . TYR A 1 434 ? 16.016 -11.289 10.055 1 97.69 434 TYR A CA 1
ATOM 3454 C C . TYR A 1 434 ? 16.875 -11.297 8.797 1 97.69 434 TYR A C 1
ATOM 3456 O O . TYR A 1 434 ? 18.016 -11.773 8.828 1 97.69 434 TYR A O 1
ATOM 3464 N N . TRP A 1 435 ? 16.312 -10.781 7.723 1 97.75 435 TRP A N 1
ATOM 3465 C CA . TRP A 1 435 ? 17.047 -10.727 6.461 1 97.75 435 TRP A CA 1
ATOM 3466 C C . TRP A 1 435 ? 18.281 -9.836 6.586 1 97.75 435 TRP A C 1
ATOM 3468 O O . TRP A 1 435 ? 19.359 -10.172 6.078 1 97.75 435 TRP A O 1
ATOM 3478 N N . GLN A 1 436 ? 18.156 -8.711 7.277 1 95.12 436 GLN A N 1
ATOM 3479 C CA . GLN A 1 436 ? 19.281 -7.816 7.512 1 95.12 436 GLN A CA 1
ATOM 3480 C C . GLN A 1 436 ? 20.375 -8.516 8.312 1 95.12 436 GLN A C 1
ATOM 3482 O O . GLN A 1 436 ? 21.562 -8.406 7.984 1 95.12 436 GLN A O 1
ATOM 3487 N N . ALA A 1 437 ? 19.969 -9.266 9.297 1 96.25 437 ALA A N 1
ATOM 3488 C CA . ALA A 1 437 ? 20.922 -9.914 10.203 1 96.25 437 ALA A CA 1
ATOM 3489 C C . ALA A 1 437 ? 21.656 -11.047 9.5 1 96.25 437 ALA A C 1
ATOM 3491 O O . ALA A 1 437 ? 22.844 -11.289 9.766 1 96.25 437 ALA A O 1
ATOM 3492 N N . THR A 1 438 ? 20.969 -11.719 8.609 1 97.38 438 THR A N 1
ATOM 3493 C CA . THR A 1 438 ? 21.547 -12.906 7.973 1 97.38 438 THR A CA 1
ATOM 3494 C C . THR A 1 438 ? 22.297 -12.523 6.703 1 97.38 438 THR A C 1
ATOM 3496 O O . THR A 1 438 ? 23.078 -13.32 6.176 1 97.38 438 THR A O 1
ATOM 3499 N N . LYS A 1 439 ? 22.062 -11.375 6.141 1 97.12 439 LYS A N 1
ATOM 3500 C CA . LYS A 1 439 ? 22.734 -10.82 4.973 1 97.12 439 LYS A CA 1
ATOM 3501 C C . LYS A 1 439 ? 22.594 -11.742 3.766 1 97.12 439 LYS A C 1
ATOM 3503 O O . LYS A 1 439 ? 23.578 -11.977 3.047 1 97.12 439 LYS A O 1
ATOM 3508 N N . LEU A 1 440 ? 21.438 -12.328 3.629 1 98.25 440 LEU A N 1
ATOM 3509 C CA . LEU A 1 440 ? 21.172 -13.211 2.498 1 98.25 440 LEU A CA 1
ATOM 3510 C C . LEU A 1 440 ? 21 -12.406 1.212 1 98.25 440 LEU A C 1
ATOM 3512 O O . LEU A 1 440 ? 20.453 -11.305 1.227 1 98.25 440 LEU A O 1
ATOM 3516 N N . ASP A 1 441 ? 21.516 -12.953 0.138 1 98.62 441 ASP A N 1
ATOM 3517 C CA . ASP A 1 441 ? 21.219 -12.375 -1.171 1 98.62 441 ASP A CA 1
ATOM 3518 C C . ASP A 1 441 ? 19.828 -12.812 -1.66 1 98.62 441 ASP A C 1
ATOM 3520 O O . ASP A 1 441 ? 19.094 -12.016 -2.24 1 98.62 441 ASP A O 1
ATOM 3524 N N . PHE A 1 442 ? 19.531 -14.039 -1.525 1 98.75 442 PHE A N 1
ATOM 3525 C CA . PHE A 1 442 ? 18.203 -14.562 -1.857 1 98.75 442 PHE A CA 1
ATOM 3526 C C . PHE A 1 442 ? 17.953 -15.875 -1.126 1 98.75 442 PHE A C 1
ATOM 3528 O O . PHE A 1 442 ? 18.812 -16.375 -0.4 1 98.75 442 PHE A O 1
ATOM 3535 N N . ILE A 1 443 ? 16.719 -16.359 -1.226 1 98.88 443 ILE A N 1
ATOM 3536 C CA . ILE A 1 443 ? 16.297 -17.609 -0.587 1 98.88 443 ILE A CA 1
ATOM 3537 C C . ILE A 1 443 ? 15.773 -18.578 -1.643 1 98.88 443 ILE A C 1
ATOM 3539 O O . ILE A 1 443 ? 15.125 -18.156 -2.605 1 98.88 443 ILE A O 1
ATOM 3543 N N . ILE A 1 444 ? 16.094 -19.844 -1.472 1 98.88 444 ILE A N 1
ATOM 3544 C CA . ILE A 1 444 ? 15.414 -20.875 -2.25 1 98.88 444 ILE A CA 1
ATOM 3545 C C . ILE A 1 444 ? 14.531 -21.719 -1.333 1 98.88 444 ILE A C 1
ATOM 3547 O O . ILE A 1 444 ? 14.875 -21.953 -0.175 1 98.88 444 ILE A O 1
ATOM 3551 N N . ALA A 1 445 ? 13.422 -22.109 -1.789 1 98.81 445 ALA A N 1
ATOM 3552 C CA . ALA A 1 445 ? 12.422 -22.875 -1.05 1 98.81 445 ALA A CA 1
ATOM 3553 C C . ALA A 1 445 ? 11.516 -23.656 -2 1 98.81 445 ALA A C 1
ATOM 3555 O O . ALA A 1 445 ? 11.469 -23.359 -3.197 1 98.81 445 ALA A O 1
ATOM 3556 N N . PRO A 1 446 ? 10.898 -24.719 -1.505 1 98.56 446 PRO A N 1
ATOM 3557 C CA . PRO A 1 446 ? 9.844 -25.297 -2.336 1 98.56 446 PRO A CA 1
ATOM 3558 C C . PRO A 1 446 ? 8.695 -24.328 -2.592 1 98.56 446 PRO A C 1
ATOM 3560 O O . PRO A 1 446 ? 8.32 -23.562 -1.703 1 98.56 446 PRO A O 1
ATOM 3563 N N . PRO A 1 447 ? 8.133 -24.344 -3.805 1 98.38 447 PRO A N 1
ATOM 3564 C CA . PRO A 1 447 ? 6.93 -23.531 -4.016 1 98.38 447 PRO A CA 1
ATOM 3565 C C . PRO A 1 447 ? 5.723 -24.062 -3.254 1 98.38 447 PRO A C 1
ATOM 3567 O O . PRO A 1 447 ? 4.824 -23.297 -2.893 1 98.38 447 PRO A O 1
ATOM 3570 N N . ASN A 1 448 ? 5.676 -25.328 -3.064 1 98 448 ASN A N 1
ATOM 3571 C CA . ASN A 1 448 ? 4.672 -26.062 -2.303 1 98 448 ASN A CA 1
ATOM 3572 C C . ASN A 1 448 ? 5.254 -27.312 -1.669 1 98 448 ASN A C 1
ATOM 3574 O O . ASN A 1 448 ? 6.328 -27.781 -2.066 1 98 448 ASN A O 1
ATOM 3578 N N . ALA A 1 449 ? 4.574 -27.922 -0.709 1 97.88 449 ALA A N 1
ATOM 3579 C CA . ALA A 1 449 ? 5.09 -29.094 0.003 1 97.88 449 ALA A CA 1
ATOM 3580 C C . ALA A 1 449 ? 5.008 -30.344 -0.864 1 97.88 449 ALA A C 1
ATOM 3582 O O . ALA A 1 449 ? 5.781 -31.281 -0.677 1 97.88 449 ALA A O 1
ATOM 3583 N N . THR A 1 450 ? 4.078 -30.344 -1.77 1 98.19 450 THR A N 1
ATOM 3584 C CA . THR A 1 450 ? 3.885 -31.5 -2.637 1 98.19 450 THR A CA 1
ATOM 3585 C C . THR A 1 450 ? 3.842 -31.078 -4.102 1 98.19 450 THR A C 1
ATOM 3587 O O . THR A 1 450 ? 3.672 -29.891 -4.406 1 98.19 450 THR A O 1
ATOM 3590 N N . PRO A 1 451 ? 4.109 -32.094 -5.066 1 98.31 451 PRO A N 1
ATOM 3591 C CA . PRO A 1 451 ? 3.793 -31.828 -6.473 1 98.31 451 PRO A CA 1
ATOM 3592 C C . PRO A 1 451 ? 2.301 -31.609 -6.711 1 98.31 451 PRO A C 1
ATOM 3594 O O . PRO A 1 451 ? 1.532 -31.453 -5.758 1 98.31 451 PRO A O 1
ATOM 3597 N N . ALA A 1 452 ? 1.865 -31.516 -7.98 1 98.31 452 ALA A N 1
ATOM 3598 C CA . ALA A 1 452 ? 0.466 -31.281 -8.328 1 98.31 452 ALA A CA 1
ATOM 3599 C C . ALA A 1 452 ? -0.449 -32.281 -7.605 1 98.31 452 ALA A C 1
ATOM 3601 O O . ALA A 1 452 ? -0.105 -33.438 -7.441 1 98.31 452 ALA A O 1
ATOM 3602 N N . VAL A 1 453 ? -1.551 -31.828 -7.191 1 96.5 453 VAL A N 1
ATOM 3603 C CA . VAL A 1 453 ? -2.518 -32.688 -6.5 1 96.5 453 VAL A CA 1
ATOM 3604 C C . VAL A 1 453 ? -3.518 -33.25 -7.504 1 96.5 453 VAL A C 1
ATOM 3606 O O . VAL A 1 453 ? -3.766 -32.656 -8.547 1 96.5 453 VAL A O 1
ATOM 3609 N N . PRO A 1 454 ? -4.023 -34.438 -7.18 1 97.38 454 PRO A N 1
ATOM 3610 C CA . PRO A 1 454 ? -5.086 -34.938 -8.047 1 97.38 454 PRO A CA 1
ATOM 3611 C C . PRO A 1 454 ? -6.344 -34.062 -8.016 1 97.38 454 PRO A C 1
ATOM 3613 O O . PRO A 1 454 ? -6.535 -33.312 -7.074 1 97.38 454 PRO A O 1
ATOM 3616 N N . HIS A 1 455 ? -7.141 -34.156 -9.047 1 97.06 455 HIS A N 1
ATOM 3617 C CA . HIS A 1 455 ? -8.375 -33.375 -9.109 1 97.06 455 HIS A CA 1
ATOM 3618 C C . HIS A 1 455 ? -9.227 -33.625 -7.867 1 97.06 455 HIS A C 1
ATOM 3620 O O . HIS A 1 455 ? -9.312 -34.719 -7.363 1 97.06 455 HIS A O 1
ATOM 3626 N N . ASP A 1 456 ? -9.781 -32.469 -7.352 1 94.62 456 ASP A N 1
ATOM 3627 C CA . ASP A 1 456 ? -10.641 -32.438 -6.176 1 94.62 456 ASP A CA 1
ATOM 3628 C C . ASP A 1 456 ? -9.828 -32.594 -4.891 1 94.62 456 ASP A C 1
ATOM 3630 O O . ASP A 1 456 ? -10.391 -32.656 -3.799 1 94.62 456 ASP A O 1
ATOM 3634 N N . GLY A 1 457 ? -8.539 -32.625 -5.051 1 94.5 457 GLY A N 1
ATOM 3635 C CA . GLY A 1 457 ? -7.648 -32.812 -3.912 1 94.5 457 GLY A CA 1
ATOM 3636 C C . GLY A 1 457 ? -7.605 -31.625 -2.988 1 94.5 457 GLY A C 1
ATOM 3637 O O . GLY A 1 457 ? -7.227 -31.734 -1.822 1 94.5 457 GLY A O 1
ATOM 3638 N N . MET A 1 458 ? -8.047 -30.469 -3.445 1 92.75 458 MET A N 1
ATOM 3639 C CA . MET A 1 458 ? -7.969 -29.25 -2.643 1 92.75 458 MET A CA 1
ATOM 3640 C C . MET A 1 458 ? -8.977 -29.281 -1.504 1 92.75 458 MET A C 1
ATOM 3642 O O . MET A 1 458 ? -8.883 -28.484 -0.561 1 92.75 458 MET A O 1
ATOM 3646 N N . HIS A 1 459 ? -9.906 -30.219 -1.604 1 93.88 459 HIS A N 1
ATOM 3647 C CA . HIS A 1 459 ? -10.75 -30.484 -0.44 1 93.88 459 HIS A CA 1
ATOM 3648 C C . HIS A 1 459 ? -9.906 -30.766 0.799 1 93.88 459 HIS A C 1
ATOM 3650 O O . HIS A 1 459 ? -10.227 -30.297 1.895 1 93.88 459 HIS A O 1
ATOM 3656 N N . ASP A 1 460 ? -8.836 -31.5 0.576 1 94.5 460 ASP A N 1
ATOM 3657 C CA . ASP A 1 460 ? -7.992 -31.938 1.684 1 94.5 460 ASP A CA 1
ATOM 3658 C C . ASP A 1 460 ? -6.777 -31.031 1.842 1 94.5 460 ASP A C 1
ATOM 3660 O O . ASP A 1 460 ? -6.332 -30.766 2.961 1 94.5 460 ASP A O 1
ATOM 3664 N N . ALA A 1 461 ? -6.27 -30.516 0.787 1 93.75 461 ALA A N 1
ATOM 3665 C CA . ALA A 1 461 ? -4.953 -29.891 0.795 1 93.75 461 ALA A CA 1
ATOM 3666 C C . ALA A 1 461 ? -5.07 -28.375 0.808 1 93.75 461 ALA A C 1
ATOM 3668 O O . ALA A 1 461 ? -4.07 -27.656 0.683 1 93.75 461 ALA A O 1
ATOM 3669 N N . VAL A 1 462 ? -6.195 -27.812 1.011 1 92.25 462 VAL A N 1
ATOM 3670 C CA . VAL A 1 462 ? -6.48 -26.391 0.832 1 92.25 462 VAL A CA 1
ATOM 3671 C C . VAL A 1 462 ? -5.629 -25.562 1.792 1 92.25 462 VAL A C 1
ATOM 3673 O O . VAL A 1 462 ? -5.23 -24.438 1.472 1 92.25 462 VAL A O 1
ATOM 3676 N N . SER A 1 463 ? -5.289 -26.125 2.914 1 92.19 463 SER A N 1
ATOM 3677 C CA . SER A 1 463 ? -4.562 -25.359 3.928 1 92.19 463 SER A CA 1
ATOM 3678 C C . SER A 1 463 ? -3.057 -25.469 3.727 1 92.19 463 SER A C 1
ATOM 3680 O O . SER A 1 463 ? -2.281 -24.828 4.438 1 92.19 463 SER A O 1
ATOM 3682 N N . SER A 1 464 ? -2.637 -26.281 2.762 1 93.06 464 SER A N 1
ATOM 3683 C CA . SER A 1 464 ? -1.217 -26.453 2.48 1 93.06 464 SER A CA 1
ATOM 3684 C C . SER A 1 464 ? -0.714 -25.422 1.484 1 93.06 464 SER A C 1
ATOM 3686 O O . SER A 1 464 ? -0.452 -25.734 0.323 1 93.06 464 SER A O 1
ATOM 3688 N N . CYS A 1 465 ? -0.589 -24.203 1.901 1 94.56 465 CYS A N 1
ATOM 3689 C CA . CYS A 1 465 ? -0.181 -23.125 1.002 1 94.56 465 CYS A CA 1
ATOM 3690 C C . CYS A 1 465 ? 0.885 -22.25 1.647 1 94.56 465 CYS A C 1
ATOM 3692 O O . CYS A 1 465 ? 1.157 -21.156 1.174 1 94.56 465 CYS A O 1
ATOM 3694 N N . GLY A 1 466 ? 1.52 -22.75 2.678 1 97.38 466 GLY A N 1
ATOM 3695 C CA . GLY A 1 466 ? 2.398 -21.938 3.506 1 97.38 466 GLY A CA 1
ATOM 3696 C C . GLY A 1 466 ? 3.621 -21.438 2.762 1 97.38 466 GLY A C 1
ATOM 3697 O O . GLY A 1 466 ? 4.059 -20.297 2.975 1 97.38 466 GLY A O 1
ATOM 3698 N N . TYR A 1 467 ? 4.156 -22.156 1.841 1 98.06 467 TYR A N 1
ATOM 3699 C CA . TYR A 1 467 ? 5.434 -21.859 1.21 1 98.06 467 TYR A CA 1
ATOM 3700 C C . TYR A 1 467 ? 5.309 -20.672 0.261 1 98.06 467 TYR A C 1
ATOM 3702 O O . TYR A 1 467 ? 6.266 -19.922 0.067 1 98.06 467 TYR A O 1
ATOM 3710 N N . THR A 1 468 ? 4.176 -20.516 -0.353 1 98.06 468 THR A N 1
ATOM 3711 C CA . THR A 1 468 ? 3.975 -19.359 -1.222 1 98.06 468 THR A CA 1
ATOM 3712 C C . THR A 1 468 ? 3.309 -18.219 -0.459 1 98.06 468 THR A C 1
ATOM 3714 O O . THR A 1 468 ? 3.674 -17.047 -0.63 1 98.06 468 THR A O 1
ATOM 3717 N N . PHE A 1 469 ? 2.381 -18.594 0.426 1 98.19 469 PHE A N 1
ATOM 3718 C CA . PHE A 1 469 ? 1.519 -17.625 1.099 1 98.19 469 PHE A CA 1
ATOM 3719 C C . PHE A 1 469 ? 2.342 -16.672 1.951 1 98.19 469 PHE A C 1
ATOM 3721 O O . PHE A 1 469 ? 2.008 -15.492 2.064 1 98.19 469 PHE A O 1
ATOM 3728 N N . MET A 1 470 ? 3.395 -17.203 2.539 1 98.44 470 MET A N 1
ATOM 3729 C CA . MET A 1 470 ? 4.285 -16.406 3.377 1 98.44 470 MET A CA 1
ATOM 3730 C C . MET A 1 470 ? 4.828 -15.211 2.607 1 98.44 470 MET A C 1
ATOM 3732 O O . MET A 1 470 ? 4.852 -14.094 3.127 1 98.44 470 MET A O 1
ATOM 3736 N N . PHE A 1 471 ? 5.16 -15.375 1.411 1 98.62 471 PHE A N 1
ATOM 3737 C CA . PHE A 1 471 ? 5.816 -14.32 0.646 1 98.62 471 PHE A CA 1
ATOM 3738 C C . PHE A 1 471 ? 4.793 -13.398 -0.005 1 98.62 471 PHE A C 1
ATOM 3740 O O . PHE A 1 471 ? 5.141 -12.328 -0.506 1 98.62 471 PHE A O 1
ATOM 3747 N N . ASN A 1 472 ? 3.5 -13.836 -0.052 1 98.62 472 ASN A N 1
ATOM 3748 C CA . ASN A 1 472 ? 2.426 -12.891 -0.33 1 98.62 472 ASN A CA 1
ATOM 3749 C C . ASN A 1 472 ? 2.188 -11.953 0.848 1 98.62 472 ASN A C 1
ATOM 3751 O O . ASN A 1 472 ? 1.99 -10.75 0.659 1 98.62 472 ASN A O 1
ATOM 3755 N N . LEU A 1 473 ? 2.205 -12.586 2.055 1 98.5 473 LEU A N 1
ATOM 3756 C CA . LEU A 1 473 ? 2.039 -11.773 3.256 1 98.5 473 LEU A CA 1
ATOM 3757 C C . LEU A 1 473 ? 3.135 -10.719 3.354 1 98.5 473 LEU A C 1
ATOM 3759 O O . LEU A 1 473 ? 2.867 -9.562 3.709 1 98.5 473 LEU A O 1
ATOM 3763 N N . LEU A 1 474 ? 4.336 -11.086 3.023 1 98.44 474 LEU A N 1
ATOM 3764 C CA . LEU A 1 474 ? 5.492 -10.203 3.127 1 98.44 474 LEU A CA 1
ATOM 3765 C C . LEU A 1 474 ? 5.562 -9.258 1.933 1 98.44 474 LEU A C 1
ATOM 3767 O O . LEU A 1 474 ? 6.285 -8.258 1.967 1 98.44 474 LEU A O 1
ATOM 3771 N N . ASP A 1 475 ? 4.891 -9.57 0.841 1 98.25 475 ASP A N 1
ATOM 3772 C CA . ASP A 1 475 ? 4.926 -8.859 -0.432 1 98.25 475 ASP A CA 1
ATOM 3773 C C . ASP A 1 475 ? 6.309 -8.945 -1.07 1 98.25 475 ASP A C 1
ATOM 3775 O O . ASP A 1 475 ? 6.789 -7.965 -1.651 1 98.25 475 ASP A O 1
ATOM 3779 N N . TYR A 1 476 ? 6.934 -10.086 -0.951 1 98.56 476 TYR A N 1
ATOM 3780 C CA . TYR A 1 476 ? 8.25 -10.305 -1.536 1 98.56 476 TYR A CA 1
ATOM 3781 C C . TYR A 1 476 ? 8.133 -10.781 -2.979 1 98.56 476 TYR A C 1
ATOM 3783 O O . TYR A 1 476 ? 7.098 -11.312 -3.379 1 98.56 476 TYR A O 1
ATOM 3791 N N . SER A 1 477 ? 9.156 -10.484 -3.793 1 98.56 477 SER A N 1
ATOM 3792 C CA . SER A 1 477 ? 9.258 -11.016 -5.148 1 98.56 477 SER A CA 1
ATOM 3793 C C . SER A 1 477 ? 9.781 -12.453 -5.145 1 98.56 477 SER A C 1
ATOM 3795 O O . SER A 1 477 ? 10.711 -12.773 -4.395 1 98.56 477 SER A O 1
ATOM 3797 N N . ALA A 1 478 ? 9.102 -13.281 -5.93 1 98.81 478 ALA A N 1
ATOM 3798 C CA . ALA A 1 478 ? 9.477 -14.688 -5.914 1 98.81 478 ALA A CA 1
ATOM 3799 C C . ALA A 1 478 ? 9.258 -15.336 -7.277 1 98.81 478 ALA A C 1
ATOM 3801 O O . ALA A 1 478 ? 8.164 -15.234 -7.844 1 98.81 478 ALA A O 1
ATOM 3802 N N . GLY A 1 479 ? 10.305 -15.945 -7.824 1 98.81 479 GLY A N 1
ATOM 3803 C CA . GLY A 1 479 ? 10.203 -16.656 -9.086 1 98.81 479 GLY A CA 1
ATOM 3804 C C . GLY A 1 479 ? 10.25 -18.172 -8.922 1 98.81 479 GLY A C 1
ATOM 3805 O O . GLY A 1 479 ? 10.828 -18.672 -7.957 1 98.81 479 GLY A O 1
ATOM 3806 N N . VAL A 1 480 ? 9.602 -18.922 -9.805 1 98.94 480 VAL A N 1
ATOM 3807 C CA . VAL A 1 480 ? 9.641 -20.375 -9.797 1 98.94 480 VAL A CA 1
ATOM 3808 C C . VAL A 1 480 ? 10.406 -20.891 -11.016 1 98.94 480 VAL A C 1
ATOM 3810 O O . VAL A 1 480 ? 10.234 -20.359 -12.125 1 98.94 480 VAL A O 1
ATOM 3813 N N . ILE A 1 481 ? 11.281 -21.875 -10.789 1 98.62 481 ILE A N 1
ATOM 3814 C CA . ILE A 1 481 ? 12.023 -22.609 -11.82 1 98.62 481 ILE A CA 1
ATOM 3815 C C . ILE A 1 481 ? 11.688 -24.094 -11.75 1 98.62 481 ILE A C 1
ATOM 3817 O O . ILE A 1 481 ? 11.766 -24.703 -10.68 1 98.62 481 ILE A O 1
ATOM 3821 N N . PRO A 1 482 ? 11.258 -24.672 -12.867 1 98.75 482 PRO A N 1
ATOM 3822 C CA . PRO A 1 482 ? 11.172 -26.125 -12.836 1 98.75 482 PRO A CA 1
ATOM 3823 C C . PRO A 1 482 ? 12.539 -26.797 -12.734 1 98.75 482 PRO A C 1
ATOM 3825 O O . PRO A 1 482 ? 13.5 -26.359 -13.359 1 98.75 482 PRO A O 1
ATOM 3828 N N . VAL A 1 483 ? 12.648 -27.891 -12 1 98.69 483 VAL A N 1
ATOM 3829 C CA . VAL A 1 483 ? 13.961 -28.469 -11.711 1 98.69 483 VAL A CA 1
ATOM 3830 C C . VAL A 1 483 ? 13.992 -29.922 -12.141 1 98.69 483 VAL A C 1
ATOM 3832 O O . VAL A 1 483 ? 14.961 -30.375 -12.773 1 98.69 483 VAL A O 1
ATOM 3835 N N . THR A 1 484 ? 13 -30.703 -11.773 1 98.44 484 THR A N 1
ATOM 3836 C CA . THR A 1 484 ? 12.984 -32.125 -12.062 1 98.44 484 THR A CA 1
ATOM 3837 C C . THR A 1 484 ? 11.555 -32.656 -12.133 1 98.44 484 THR A C 1
ATOM 3839 O O . THR A 1 484 ? 10.617 -31.875 -12.312 1 98.44 484 THR A O 1
ATOM 3842 N N . HIS A 1 485 ? 11.406 -34 -12.18 1 98.56 485 HIS A N 1
ATOM 3843 C CA . HIS A 1 485 ? 10.117 -34.688 -12.164 1 98.56 485 HIS A CA 1
ATOM 3844 C C . HIS A 1 485 ? 10.023 -35.656 -10.992 1 98.56 485 HIS A C 1
ATOM 3846 O O . HIS A 1 485 ? 11.047 -36.094 -10.469 1 98.56 485 HIS A O 1
ATOM 3852 N N . VAL A 1 486 ? 8.805 -35.875 -10.625 1 98.81 486 VAL A N 1
ATOM 3853 C CA . VAL A 1 486 ? 8.609 -36.938 -9.625 1 98.81 486 VAL A CA 1
ATOM 3854 C C . VAL A 1 486 ? 9.133 -38.25 -10.172 1 98.81 486 VAL A C 1
ATOM 3856 O O . VAL A 1 486 ? 8.867 -38.625 -11.32 1 98.81 486 VAL A O 1
ATOM 3859 N N . ASP A 1 487 ? 9.914 -38.906 -9.367 1 98.69 487 ASP A N 1
ATOM 3860 C CA . ASP A 1 487 ? 10.438 -40.219 -9.703 1 98.69 487 ASP A CA 1
ATOM 3861 C C . ASP A 1 487 ? 9.844 -41.312 -8.797 1 98.69 487 ASP A C 1
ATOM 3863 O O . ASP A 1 487 ? 10.008 -41.25 -7.578 1 98.69 487 ASP A O 1
ATOM 3867 N N . LYS A 1 488 ? 9.188 -42.281 -9.391 1 98.25 488 LYS A N 1
ATOM 3868 C CA . LYS A 1 488 ? 8.445 -43.281 -8.625 1 98.25 488 LYS A CA 1
ATOM 3869 C C . LYS A 1 488 ? 9.375 -44.094 -7.707 1 98.25 488 LYS A C 1
ATOM 3871 O O . LYS A 1 488 ? 8.953 -44.594 -6.664 1 98.25 488 LYS A O 1
ATOM 3876 N N . THR A 1 489 ? 10.633 -44.188 -8.031 1 98.25 489 THR A N 1
ATOM 3877 C CA . THR A 1 489 ? 11.578 -44.938 -7.223 1 98.25 489 THR A CA 1
ATOM 3878 C C . THR A 1 489 ? 12.258 -44.062 -6.191 1 98.25 489 THR A C 1
ATOM 3880 O O . THR A 1 489 ? 12.344 -44.406 -5.016 1 98.25 489 THR A O 1
ATOM 3883 N N . LYS A 1 490 ? 12.664 -42.844 -6.566 1 98.25 490 LYS A N 1
ATOM 3884 C CA . LYS A 1 490 ? 13.484 -42 -5.727 1 98.25 490 LYS A CA 1
ATOM 3885 C C . LYS A 1 490 ? 12.633 -41.219 -4.723 1 98.25 490 LYS A C 1
ATOM 3887 O O . LYS A 1 490 ? 13.125 -40.812 -3.67 1 98.25 490 LYS A O 1
ATOM 3892 N N . ASP A 1 491 ? 11.367 -41.062 -5.059 1 98.69 491 ASP A N 1
ATOM 3893 C CA . ASP A 1 491 ? 10.586 -40.094 -4.309 1 98.69 491 ASP A CA 1
ATOM 3894 C C . ASP A 1 491 ? 9.508 -40.75 -3.469 1 98.69 491 ASP A C 1
ATOM 3896 O O . ASP A 1 491 ? 8.484 -40.156 -3.146 1 98.69 491 ASP A O 1
ATOM 3900 N N . GLN A 1 492 ? 9.734 -42 -3.158 1 98.12 492 GLN A N 1
ATOM 3901 C CA . GLN A 1 492 ? 8.828 -42.719 -2.273 1 98.12 492 GLN A CA 1
ATOM 3902 C C . GLN A 1 492 ? 8.875 -42.156 -0.856 1 98.12 492 GLN A C 1
ATOM 3904 O O . GLN A 1 492 ? 9.906 -41.625 -0.419 1 98.12 492 GLN A O 1
ATOM 3909 N N . LEU A 1 493 ? 7.707 -42.25 -0.201 1 97.06 493 LEU A N 1
ATOM 3910 C CA . LEU A 1 493 ? 7.723 -41.938 1.222 1 97.06 493 LEU A CA 1
ATOM 3911 C C . LEU A 1 493 ? 8.617 -42.906 1.988 1 97.06 493 LEU A C 1
ATOM 3913 O O . LEU A 1 493 ? 8.719 -44.062 1.624 1 97.06 493 LEU A O 1
ATOM 3917 N N . PRO A 1 494 ? 9.344 -42.344 2.982 1 93.88 494 PRO A N 1
ATOM 3918 C CA . PRO A 1 494 ? 10.242 -43.219 3.723 1 93.88 494 PRO A CA 1
ATOM 3919 C C . PRO A 1 494 ? 9.492 -44.375 4.391 1 93.88 494 PRO A C 1
ATOM 3921 O O . PRO A 1 494 ? 8.305 -44.281 4.688 1 93.88 494 PRO A O 1
ATOM 3924 N N . ALA A 1 495 ? 10.383 -45.344 4.75 1 90.19 495 ALA A N 1
ATOM 3925 C CA . ALA A 1 495 ? 9.828 -46.469 5.484 1 90.19 495 ALA A CA 1
ATOM 3926 C C . ALA A 1 495 ? 9.352 -46.062 6.867 1 90.19 495 ALA A C 1
ATOM 3928 O O . ALA A 1 495 ? 10 -45.25 7.539 1 90.19 495 ALA A O 1
ATOM 3929 N N . GLY A 1 496 ? 8.211 -46.281 7.266 1 91.38 496 GLY A N 1
ATOM 3930 C CA . GLY A 1 496 ? 7.699 -45.906 8.578 1 91.38 496 GLY A CA 1
ATOM 3931 C C . GLY A 1 496 ? 6.832 -44.688 8.562 1 91.38 496 GLY A C 1
ATOM 3932 O O . GLY A 1 496 ? 6.301 -44.281 9.594 1 91.38 496 GLY A O 1
ATOM 3933 N N . PHE A 1 497 ? 6.863 -44 7.336 1 93.69 497 PHE A N 1
ATOM 3934 C CA . PHE A 1 497 ? 5.996 -42.844 7.23 1 93.69 497 PHE A CA 1
ATOM 3935 C C . PHE A 1 497 ? 4.59 -43.156 7.723 1 93.69 497 PHE A C 1
ATOM 3937 O O . PHE A 1 497 ? 3.986 -44.156 7.293 1 93.69 497 PHE A O 1
ATOM 3944 N N . ASN A 1 498 ? 4.117 -42.406 8.75 1 94.38 498 ASN A N 1
ATOM 3945 C CA . ASN A 1 498 ? 2.771 -42.562 9.297 1 94.38 498 ASN A CA 1
ATOM 3946 C C . ASN A 1 498 ? 2.01 -41.219 9.234 1 94.38 498 ASN A C 1
ATOM 3948 O O . ASN A 1 498 ? 2.287 -40.312 10.016 1 94.38 498 ASN A O 1
ATOM 3952 N N . ILE A 1 499 ? 1.061 -41.156 8.367 1 94.19 499 ILE A N 1
ATOM 3953 C CA . ILE A 1 499 ? 0.289 -39.938 8.109 1 94.19 499 ILE A CA 1
ATOM 3954 C C . ILE A 1 499 ? -0.404 -39.469 9.398 1 94.19 499 ILE A C 1
ATOM 3956 O O . ILE A 1 499 ? -0.684 -38.281 9.57 1 94.19 499 ILE A O 1
ATOM 3960 N N . ARG A 1 500 ? -0.746 -40.375 10.352 1 91.94 500 ARG A N 1
ATOM 3961 C CA . ARG A 1 500 ? -1.46 -40.062 11.586 1 91.94 500 ARG A CA 1
ATOM 3962 C C . ARG A 1 500 ? -0.603 -39.219 12.531 1 91.94 500 ARG A C 1
ATOM 3964 O O . ARG A 1 500 ? -1.122 -38.594 13.445 1 91.94 500 ARG A O 1
ATOM 3971 N N . ASN A 1 501 ? 0.714 -39.25 12.281 1 93.06 501 ASN A N 1
ATOM 3972 C CA . ASN A 1 501 ? 1.633 -38.5 13.133 1 93.06 501 ASN A CA 1
ATOM 3973 C C . ASN A 1 501 ? 1.751 -37.031 12.688 1 93.06 501 ASN A C 1
ATOM 3975 O O . ASN A 1 501 ? 2.344 -36.219 13.391 1 93.06 501 ASN A O 1
ATOM 3979 N N . LEU A 1 502 ? 1.158 -36.719 11.609 1 95.69 502 LEU A N 1
ATOM 3980 C CA . LEU A 1 502 ? 1.249 -35.375 11.062 1 95.69 502 LEU A CA 1
ATOM 3981 C C . LEU A 1 502 ? 0.189 -34.469 11.672 1 95.69 502 LEU A C 1
ATOM 3983 O O . LEU A 1 502 ? -0.857 -34.938 12.125 1 95.69 502 LEU A O 1
ATOM 3987 N N . ASN A 1 503 ? 0.531 -33.125 11.805 1 95.69 503 ASN A N 1
ATOM 3988 C CA . ASN A 1 503 ? -0.525 -32.188 12.133 1 95.69 503 ASN A CA 1
ATOM 3989 C C . ASN A 1 503 ? -1.594 -32.156 11.039 1 95.69 503 ASN A C 1
ATOM 3991 O O . ASN A 1 503 ? -1.393 -32.688 9.945 1 95.69 503 ASN A O 1
ATOM 3995 N N . GLY A 1 504 ? -2.701 -31.5 11.344 1 95.19 504 GLY A N 1
ATOM 3996 C CA . GLY A 1 504 ? -3.863 -31.531 10.469 1 95.19 504 GLY A CA 1
ATOM 3997 C C . GLY A 1 504 ? -3.596 -30.922 9.109 1 95.19 504 GLY A C 1
ATOM 3998 O O . GLY A 1 504 ? -4.121 -31.391 8.102 1 95.19 504 GLY A O 1
ATOM 3999 N N . ILE A 1 505 ? -2.781 -29.906 9 1 96.12 505 ILE A N 1
ATOM 4000 C CA . ILE A 1 505 ? -2.465 -29.25 7.734 1 96.12 505 ILE A CA 1
ATOM 4001 C C . ILE A 1 505 ? -1.633 -30.188 6.863 1 96.12 505 ILE A C 1
ATOM 4003 O O . ILE A 1 505 ? -1.94 -30.391 5.684 1 96.12 505 ILE A O 1
ATOM 4007 N N . ALA A 1 506 ? -0.612 -30.766 7.418 1 97.25 506 ALA A N 1
ATOM 4008 C CA . ALA A 1 506 ? 0.269 -31.688 6.719 1 97.25 506 ALA A CA 1
ATOM 4009 C C . ALA A 1 506 ? -0.483 -32.938 6.305 1 97.25 506 ALA A C 1
ATOM 4011 O O . ALA A 1 506 ? -0.209 -33.531 5.246 1 97.25 506 ALA A O 1
ATOM 4012 N N . ARG A 1 507 ? -1.372 -33.375 7.18 1 96.69 507 ARG A N 1
ATOM 4013 C CA . ARG A 1 507 ? -2.168 -34.562 6.844 1 96.69 507 ARG A CA 1
ATOM 4014 C C . ARG A 1 507 ? -2.967 -34.344 5.562 1 96.69 507 ARG A C 1
ATOM 4016 O O . ARG A 1 507 ? -3.088 -35.25 4.734 1 96.69 507 ARG A O 1
ATOM 4023 N N . GLY A 1 508 ? -3.535 -33.188 5.48 1 94.88 508 GLY A N 1
ATOM 4024 C CA . GLY A 1 508 ? -4.277 -32.875 4.273 1 94.88 508 GLY A CA 1
ATOM 4025 C C . GLY A 1 508 ? -3.416 -32.875 3.025 1 94.88 508 GLY A C 1
ATOM 4026 O O . GLY A 1 508 ? -3.859 -33.312 1.963 1 94.88 508 GLY A O 1
ATOM 4027 N N . ALA A 1 509 ? -2.229 -32.438 3.105 1 93.75 509 ALA A N 1
ATOM 4028 C CA . ALA A 1 509 ? -1.299 -32.375 1.981 1 93.75 509 ALA A CA 1
ATOM 4029 C C . ALA A 1 509 ? -0.837 -33.75 1.559 1 93.75 509 ALA A C 1
ATOM 4031 O O . ALA A 1 509 ? -0.744 -34.062 0.365 1 93.75 509 ALA A O 1
ATOM 4032 N N . TYR A 1 510 ? -0.541 -34.625 2.516 1 96.5 510 TYR A N 1
ATOM 4033 C CA . TYR A 1 510 ? 0.118 -35.906 2.24 1 96.5 510 TYR A CA 1
ATOM 4034 C C . TYR A 1 510 ? -0.904 -37 1.953 1 96.5 510 TYR A C 1
ATOM 4036 O O . TYR A 1 510 ? -0.553 -38.062 1.455 1 96.5 510 TYR A O 1
ATOM 4044 N N . LYS A 1 511 ? -2.164 -36.656 2.289 1 95.81 511 LYS A N 1
ATOM 4045 C CA . LYS A 1 511 ? -3.221 -37.625 2.031 1 95.81 511 LYS A CA 1
ATOM 4046 C C . LYS A 1 511 ? -3.199 -38.094 0.577 1 95.81 511 LYS A C 1
ATOM 4048 O O . LYS A 1 511 ? -3.523 -39.25 0.282 1 95.81 511 LYS A O 1
ATOM 4053 N N . LEU A 1 512 ? -2.693 -37.25 -0.25 1 93.56 512 LEU A N 1
ATOM 4054 C CA . LEU A 1 512 ? -2.82 -37.5 -1.679 1 93.56 512 LEU A CA 1
ATOM 4055 C C . LEU A 1 512 ? -1.453 -37.75 -2.312 1 93.56 512 LEU A C 1
ATOM 4057 O O . LEU A 1 512 ? -1.339 -37.844 -3.537 1 93.56 512 LEU A O 1
ATOM 4061 N N . TYR A 1 513 ? -0.429 -37.844 -1.572 1 97.56 513 TYR A N 1
ATOM 4062 C CA . TYR A 1 513 ? 0.905 -38.031 -2.131 1 97.56 513 TYR A CA 1
ATOM 4063 C C . TYR A 1 513 ? 1.166 -39.5 -2.445 1 97.56 513 TYR A C 1
ATOM 4065 O O . TYR A 1 513 ? 1.097 -40.375 -1.557 1 97.56 513 TYR A O 1
ATOM 4073 N N . ASP A 1 514 ? 1.458 -39.812 -3.635 1 97.62 514 ASP A N 1
ATOM 4074 C CA . ASP A 1 514 ? 1.862 -41.156 -4.109 1 97.62 514 ASP A CA 1
ATOM 4075 C C . ASP A 1 514 ? 2.867 -41.031 -5.254 1 97.62 514 ASP A C 1
ATOM 4077 O O . ASP A 1 514 ? 2.5 -40.688 -6.375 1 97.62 514 ASP A O 1
ATOM 4081 N N . ALA A 1 515 ? 4.09 -41.438 -4.965 1 98 515 ALA A N 1
ATOM 4082 C CA . ALA A 1 515 ? 5.168 -41.219 -5.93 1 98 515 ALA A CA 1
ATOM 4083 C C . ALA A 1 515 ? 4.906 -42 -7.219 1 98 515 ALA A C 1
ATOM 4085 O O . ALA A 1 515 ? 5.27 -41.562 -8.305 1 98 515 ALA A O 1
ATOM 4086 N N . ASN A 1 516 ? 4.293 -43.188 -7.09 1 98.06 516 ASN A N 1
ATOM 4087 C CA . ASN A 1 516 ? 4.004 -43.969 -8.273 1 98.06 516 ASN A CA 1
ATOM 4088 C C . ASN A 1 516 ? 3.016 -43.25 -9.203 1 98.06 516 ASN A C 1
ATOM 4090 O O . ASN A 1 516 ? 3.256 -43.156 -10.406 1 98.06 516 ASN A O 1
ATOM 4094 N N . ASP A 1 517 ? 1.951 -42.844 -8.641 1 98 517 ASP A N 1
ATOM 4095 C CA . ASP A 1 517 ? 0.907 -42.188 -9.422 1 98 517 ASP A CA 1
ATOM 4096 C C . ASP A 1 517 ? 1.379 -40.844 -9.945 1 98 517 ASP A C 1
ATOM 4098 O O . ASP A 1 517 ? 0.91 -40.375 -10.984 1 98 517 ASP A O 1
ATOM 4102 N N . MET A 1 518 ? 2.311 -40.25 -9.258 1 98.44 518 MET A N 1
ATOM 4103 C CA . MET A 1 518 ? 2.762 -38.875 -9.562 1 98.44 518 MET A CA 1
ATOM 4104 C C . MET A 1 518 ? 3.977 -38.906 -10.484 1 98.44 518 MET A C 1
ATOM 4106 O O . MET A 1 518 ? 4.496 -37.875 -10.867 1 98.44 518 MET A O 1
ATOM 4110 N N . HIS A 1 519 ? 4.426 -40.125 -10.836 1 98.62 519 HIS A N 1
ATOM 4111 C CA . HIS A 1 519 ? 5.637 -40.25 -11.648 1 98.62 519 HIS A CA 1
ATOM 4112 C C . HIS A 1 519 ? 5.543 -39.375 -12.906 1 98.62 519 HIS A C 1
ATOM 4114 O O . HIS A 1 519 ? 4.551 -39.438 -13.633 1 98.62 519 HIS A O 1
ATOM 4120 N N . GLY A 1 520 ? 6.594 -38.531 -13.086 1 98.31 520 GLY A N 1
ATOM 4121 C CA . GLY A 1 520 ? 6.66 -37.719 -14.297 1 98.31 520 GLY A CA 1
ATOM 4122 C C . GLY A 1 520 ? 6.16 -36.312 -14.102 1 98.31 520 GLY A C 1
ATOM 4123 O O . GLY A 1 520 ? 6.43 -35.438 -14.922 1 98.31 520 GLY A O 1
ATOM 4124 N N . LEU A 1 521 ? 5.406 -36 -13.016 1 98.75 521 LEU A N 1
ATOM 4125 C CA . LEU A 1 521 ? 4.941 -34.656 -12.75 1 98.75 521 LEU A CA 1
ATOM 4126 C C . LEU A 1 521 ? 6.113 -33.719 -12.453 1 98.75 521 LEU A C 1
ATOM 4128 O O . LEU A 1 521 ? 7.09 -34.125 -11.812 1 98.75 521 LEU A O 1
ATOM 4132 N N . PRO A 1 522 ? 6.027 -32.5 -12.898 1 98.75 522 PRO A N 1
ATOM 4133 C CA . PRO A 1 522 ? 7.117 -31.547 -12.672 1 98.75 522 PRO A CA 1
ATOM 4134 C C . PRO A 1 522 ? 7.234 -31.125 -11.203 1 98.75 522 PRO A C 1
ATOM 4136 O O . PRO A 1 522 ? 6.242 -31.156 -10.477 1 98.75 522 PRO A O 1
ATOM 4139 N N . VAL A 1 523 ? 8.406 -30.844 -10.82 1 98.75 523 VAL A N 1
ATOM 4140 C CA . VAL A 1 523 ? 8.711 -30.281 -9.508 1 98.75 523 VAL A CA 1
ATOM 4141 C C . VAL A 1 523 ? 9.711 -29.125 -9.664 1 98.75 523 VAL A C 1
ATOM 4143 O O . VAL A 1 523 ? 10.703 -29.25 -10.383 1 98.75 523 VAL A O 1
ATOM 4146 N N . GLY A 1 524 ? 9.344 -27.969 -9.055 1 98.62 524 GLY A N 1
ATOM 4147 C CA . GLY A 1 524 ? 10.211 -26.812 -9.188 1 98.62 524 GLY A CA 1
ATOM 4148 C C . GLY A 1 524 ? 10.695 -26.281 -7.852 1 98.62 524 GLY A C 1
ATOM 4149 O O . GLY A 1 524 ? 10.5 -26.906 -6.816 1 98.62 524 GLY A O 1
ATOM 4150 N N . VAL A 1 525 ? 11.445 -25.188 -7.887 1 98.81 525 VAL A N 1
ATOM 4151 C CA . VAL A 1 525 ? 11.945 -24.453 -6.73 1 98.81 525 VAL A CA 1
ATOM 4152 C C . VAL A 1 525 ? 11.609 -22.969 -6.871 1 98.81 525 VAL A C 1
ATOM 4154 O O . VAL A 1 525 ? 11.445 -22.469 -7.988 1 98.81 525 VAL A O 1
ATOM 4157 N N . GLN A 1 526 ? 11.461 -22.391 -5.762 1 98.62 526 GLN A N 1
ATOM 4158 C CA . GLN A 1 526 ? 11.203 -20.953 -5.688 1 98.62 526 GLN A CA 1
ATOM 4159 C C . GLN A 1 526 ? 12.492 -20.172 -5.398 1 98.62 526 GLN A C 1
ATOM 4161 O O . GLN A 1 526 ? 13.32 -20.625 -4.59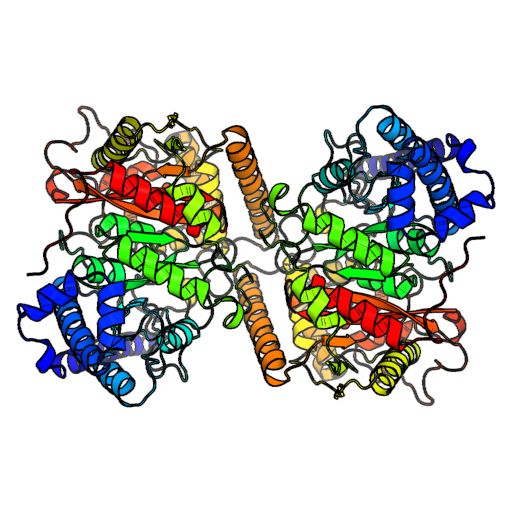8 1 98.62 526 GLN A O 1
ATOM 4166 N N . VAL A 1 527 ? 12.711 -19.094 -6.102 1 98.94 527 VAL A N 1
ATOM 4167 C CA . VAL A 1 527 ? 13.781 -18.125 -5.852 1 98.94 527 VAL A CA 1
ATOM 4168 C C . VAL A 1 527 ? 13.18 -16.828 -5.32 1 98.94 527 VAL A C 1
ATOM 4170 O O . VAL A 1 527 ? 12.422 -16.141 -6.023 1 98.94 527 VAL A O 1
ATOM 4173 N N . ILE A 1 528 ? 13.562 -16.484 -4.074 1 98.88 528 ILE A N 1
ATOM 4174 C CA . ILE A 1 528 ? 12.836 -15.414 -3.383 1 98.88 528 ILE A CA 1
ATOM 4175 C C . ILE A 1 528 ? 13.789 -14.25 -3.098 1 98.88 528 ILE A C 1
ATOM 4177 O O . ILE A 1 528 ? 14.891 -14.453 -2.576 1 98.88 528 ILE A O 1
ATOM 4181 N N . GLY A 1 529 ? 13.477 -13.094 -3.588 1 98.75 529 GLY A N 1
ATOM 4182 C CA . GLY A 1 529 ? 14.062 -11.836 -3.156 1 98.75 529 GLY A CA 1
ATOM 4183 C C . GLY A 1 529 ? 13.156 -11.031 -2.238 1 98.75 529 GLY A C 1
ATOM 4184 O O . GLY A 1 529 ? 12.18 -11.562 -1.708 1 98.75 529 GLY A O 1
ATOM 4185 N N . ARG A 1 530 ? 13.516 -9.805 -1.889 1 97.88 530 ARG A N 1
ATOM 4186 C CA . ARG A 1 530 ? 12.711 -8.961 -1.019 1 97.88 530 ARG A CA 1
ATOM 4187 C C . ARG A 1 530 ? 11.695 -8.156 -1.827 1 97.88 530 ARG A C 1
ATOM 4189 O O . ARG A 1 530 ? 11.422 -8.477 -2.986 1 97.88 530 ARG A O 1
ATOM 4196 N N . ARG A 1 531 ? 10.93 -7.215 -1.174 1 98.06 531 ARG A N 1
ATOM 4197 C CA . ARG A 1 531 ? 9.891 -6.383 -1.771 1 98.06 531 ARG A CA 1
ATOM 4198 C C . ARG A 1 531 ? 10.461 -5.496 -2.871 1 98.06 531 ARG A C 1
ATOM 4200 O O . ARG A 1 531 ? 11.469 -4.812 -2.666 1 98.06 531 ARG A O 1
ATOM 4207 N N . LEU A 1 532 ? 9.875 -5.555 -4.113 1 98.25 532 LEU A N 1
ATOM 4208 C CA . LEU A 1 532 ? 10.164 -4.703 -5.258 1 98.25 532 LEU A CA 1
ATOM 4209 C C . LEU A 1 532 ? 11.555 -4.992 -5.809 1 98.25 532 LEU A C 1
ATOM 4211 O O . LEU A 1 532 ? 12.266 -4.07 -6.227 1 98.25 532 LEU A O 1
ATOM 4215 N N . GLU A 1 533 ? 11.969 -6.273 -5.773 1 98.44 533 GLU A N 1
ATOM 4216 C CA . GLU A 1 533 ? 13.273 -6.691 -6.285 1 98.44 533 GLU A CA 1
ATOM 4217 C C . GLU A 1 533 ? 13.125 -7.613 -7.492 1 98.44 533 GLU A C 1
ATOM 4219 O O . GLU A 1 533 ? 13.883 -8.578 -7.641 1 98.44 533 GLU A O 1
ATOM 4224 N N . GLU A 1 534 ? 12.203 -7.316 -8.391 1 98.75 534 GLU A N 1
ATOM 4225 C CA . GLU A 1 534 ? 11.945 -8.164 -9.547 1 98.75 534 GLU A CA 1
ATOM 4226 C C . GLU A 1 534 ? 13.203 -8.344 -10.398 1 98.75 534 GLU A C 1
ATOM 4228 O O . GLU A 1 534 ? 13.516 -9.453 -10.836 1 98.75 534 GLU A O 1
ATOM 4233 N N . GLU A 1 535 ? 13.992 -7.254 -10.617 1 98.81 535 GLU A N 1
ATOM 4234 C CA . GLU A 1 535 ? 15.219 -7.32 -11.406 1 98.81 535 GLU A CA 1
ATOM 4235 C C . GLU A 1 535 ? 16.219 -8.305 -10.797 1 98.81 535 GLU A C 1
ATOM 4237 O O . GLU A 1 535 ? 16.781 -9.148 -11.5 1 98.81 535 GLU A O 1
ATOM 4242 N N . LYS A 1 536 ? 16.359 -8.195 -9.539 1 98.81 536 LYS A N 1
ATOM 4243 C CA . LYS A 1 536 ? 17.281 -9.055 -8.797 1 98.81 536 LYS A CA 1
ATOM 4244 C C . LYS A 1 536 ? 16.859 -10.516 -8.883 1 98.81 536 LYS A C 1
ATOM 4246 O O . LYS A 1 536 ? 17.672 -11.398 -9.156 1 98.81 536 LYS A O 1
ATOM 4251 N N . VAL A 1 537 ? 15.578 -10.789 -8.695 1 98.88 537 VAL A N 1
ATOM 4252 C CA . VAL A 1 537 ? 15.062 -12.156 -8.664 1 98.88 537 VAL A CA 1
ATOM 4253 C C . VAL A 1 537 ? 15.234 -12.797 -10.047 1 98.88 537 VAL A C 1
ATOM 4255 O O . VAL A 1 537 ? 15.633 -13.961 -10.156 1 98.88 537 VAL A O 1
ATOM 4258 N N . LEU A 1 538 ? 14.914 -12.047 -11.086 1 98.88 538 LEU A N 1
ATOM 4259 C CA . LEU A 1 538 ? 15.102 -12.562 -12.438 1 98.88 538 LEU A CA 1
ATOM 4260 C C . LEU A 1 538 ? 16.562 -12.922 -12.688 1 98.88 538 LEU A C 1
ATOM 4262 O O . LEU A 1 538 ? 16.859 -13.992 -13.219 1 98.88 538 LEU A O 1
ATOM 4266 N N . ALA A 1 539 ? 17.484 -12.031 -12.305 1 98.81 539 ALA A N 1
ATOM 4267 C CA . ALA A 1 539 ? 18.906 -12.305 -12.461 1 98.81 539 ALA A CA 1
ATOM 4268 C C . ALA A 1 539 ? 19.328 -13.547 -11.688 1 98.81 539 ALA A C 1
ATOM 4270 O O . ALA A 1 539 ? 20.109 -14.367 -12.18 1 98.81 539 ALA A O 1
ATOM 4271 N N . LEU A 1 540 ? 18.781 -13.672 -10.508 1 98.81 540 LEU A N 1
ATOM 4272 C CA . LEU A 1 540 ? 19.125 -14.805 -9.656 1 98.81 540 LEU A CA 1
ATOM 4273 C C . LEU A 1 540 ? 18.547 -16.109 -10.203 1 98.81 540 LEU A C 1
ATOM 4275 O O . LEU A 1 540 ? 19.156 -17.172 -10.07 1 98.81 540 LEU A O 1
ATOM 4279 N N . MET A 1 541 ? 17.328 -16.078 -10.734 1 98.88 541 MET A N 1
ATOM 4280 C CA . MET A 1 541 ? 16.766 -17.25 -11.398 1 98.88 541 MET A CA 1
ATOM 4281 C C . MET A 1 541 ? 17.688 -17.75 -12.508 1 98.88 541 MET A C 1
ATOM 4283 O O . MET A 1 541 ? 17.891 -18.953 -12.664 1 98.88 541 MET A O 1
ATOM 4287 N N . GLU A 1 542 ? 18.234 -16.812 -13.273 1 98.5 542 GLU A N 1
ATOM 4288 C CA . GLU A 1 542 ? 19.188 -17.188 -14.32 1 98.5 542 GLU A CA 1
ATOM 4289 C C . GLU A 1 542 ? 20.422 -17.859 -13.719 1 98.5 542 GLU A C 1
ATOM 4291 O O . GLU A 1 542 ? 20.922 -18.859 -14.25 1 98.5 542 GLU A O 1
ATOM 4296 N N . ARG A 1 543 ? 20.922 -17.281 -12.609 1 98.25 543 ARG A N 1
ATOM 4297 C CA . ARG A 1 543 ? 22.078 -17.844 -11.945 1 98.25 543 ARG A CA 1
ATOM 4298 C C . ARG A 1 543 ? 21.812 -19.266 -11.453 1 98.25 543 ARG A C 1
ATOM 4300 O O . ARG A 1 543 ? 22.703 -20.109 -11.477 1 98.25 543 ARG A O 1
ATOM 4307 N N . VAL A 1 544 ? 20.641 -19.484 -10.953 1 98.62 544 VAL A N 1
ATOM 4308 C CA . VAL A 1 544 ? 20.25 -20.797 -10.461 1 98.62 544 VAL A CA 1
ATOM 4309 C C . VAL A 1 544 ? 20.156 -21.781 -11.633 1 98.62 544 VAL A C 1
ATOM 4311 O O . VAL A 1 544 ? 20.656 -22.906 -11.539 1 98.62 544 VAL A O 1
ATOM 4314 N N . GLU A 1 545 ? 19.469 -21.391 -12.672 1 98.06 545 GLU A N 1
ATOM 4315 C CA . GLU A 1 545 ? 19.344 -22.266 -13.844 1 98.06 545 GLU A CA 1
ATOM 4316 C C . GLU A 1 545 ? 20.719 -22.594 -14.422 1 98.06 545 GLU A C 1
ATOM 4318 O O . GLU A 1 545 ? 20.969 -23.75 -14.805 1 98.06 545 GLU A O 1
ATOM 4323 N N . ASP A 1 546 ? 21.609 -21.625 -14.5 1 97.38 546 ASP A N 1
ATOM 4324 C CA . ASP A 1 546 ? 22.969 -21.844 -14.984 1 97.38 546 ASP A CA 1
ATOM 4325 C C . ASP A 1 546 ? 23.719 -22.844 -14.102 1 97.38 546 ASP A C 1
ATOM 4327 O O . ASP A 1 546 ? 24.453 -23.688 -14.602 1 97.38 546 ASP A O 1
ATOM 4331 N N . ALA A 1 547 ? 23.531 -22.719 -12.852 1 98 547 ALA A N 1
ATOM 4332 C CA . ALA A 1 547 ? 24.203 -23.609 -11.906 1 98 547 ALA A CA 1
ATOM 4333 C C . ALA A 1 547 ? 23.734 -25.062 -12.102 1 98 547 ALA A C 1
ATOM 4335 O O . ALA A 1 547 ? 24.516 -26 -11.922 1 98 547 ALA A O 1
ATOM 4336 N N . LEU A 1 548 ? 22.484 -25.266 -12.375 1 97.75 548 LEU A N 1
ATOM 4337 C CA . LEU A 1 548 ? 21.953 -26.594 -12.594 1 97.75 548 LEU A CA 1
ATOM 4338 C C . LEU A 1 548 ? 22.625 -27.25 -13.805 1 97.75 548 LEU A C 1
ATOM 4340 O O . LEU A 1 548 ? 22.75 -28.484 -13.859 1 97.75 548 LEU A O 1
ATOM 4344 N N . GLY A 1 549 ? 23.016 -26.453 -14.875 1 95 549 GLY A N 1
ATOM 4345 C CA . GLY A 1 549 ? 23.781 -26.953 -16 1 95 549 GLY A CA 1
ATOM 4346 C C . GLY A 1 549 ? 23.078 -28.047 -16.766 1 95 549 GLY A C 1
ATOM 4347 O O . GLY A 1 549 ? 21.938 -27.875 -17.203 1 95 549 GLY A O 1
ATOM 4348 N N . ASP A 1 550 ? 23.688 -29.234 -16.734 1 91.88 550 ASP A N 1
ATOM 4349 C CA . ASP A 1 550 ? 23.141 -30.359 -17.484 1 91.88 550 ASP A CA 1
ATOM 4350 C C . ASP A 1 550 ? 21.875 -30.891 -16.812 1 91.88 550 ASP A C 1
ATOM 4352 O O . ASP A 1 550 ? 21.094 -31.609 -17.422 1 91.88 550 ASP A O 1
ATOM 4356 N N . ASP A 1 551 ? 21.688 -30.484 -15.617 1 92.06 551 ASP A N 1
ATOM 4357 C CA . ASP A 1 551 ? 20.516 -30.953 -14.867 1 92.06 551 ASP A CA 1
ATOM 4358 C C . ASP A 1 551 ? 19.344 -30 -15.055 1 92.06 551 ASP A C 1
ATOM 4360 O O . ASP A 1 551 ? 18.297 -30.188 -14.43 1 92.06 551 ASP A O 1
ATOM 4364 N N . LYS A 1 552 ? 19.562 -29.109 -15.938 1 94.56 552 LYS A N 1
ATOM 4365 C CA . LYS A 1 552 ? 18.469 -28.188 -16.219 1 94.56 552 LYS A CA 1
ATOM 4366 C C . LYS A 1 552 ? 17.219 -28.922 -16.688 1 94.56 552 LYS A C 1
ATOM 4368 O O . LYS A 1 552 ? 17.328 -29.891 -17.453 1 94.56 552 LYS A O 1
ATOM 4373 N N . PHE A 1 553 ? 16.109 -28.484 -16.297 1 96.69 553 PHE A N 1
ATOM 4374 C CA . PHE A 1 553 ? 14.812 -29.062 -16.594 1 96.69 553 PHE A CA 1
ATOM 4375 C C . PHE A 1 553 ? 14.594 -29.141 -18.109 1 96.69 553 PHE A C 1
ATOM 4377 O O . PHE A 1 553 ? 14.867 -28.188 -18.828 1 96.69 553 PHE A O 1
ATOM 4384 N N . LYS A 1 554 ? 14.125 -30.25 -18.562 1 94.75 554 LYS A N 1
ATOM 4385 C CA . LYS A 1 554 ? 13.781 -30.422 -19.969 1 94.75 554 LYS A CA 1
ATOM 4386 C C . LYS A 1 554 ? 12.305 -30.109 -20.219 1 94.75 554 LYS A C 1
ATOM 4388 O O . LYS A 1 554 ? 11.43 -30.797 -19.703 1 94.75 554 LYS A O 1
ATOM 4393 N N . LEU A 1 555 ? 12.07 -29.172 -21.078 1 94.44 555 LEU A N 1
ATOM 4394 C CA . LEU A 1 555 ? 10.703 -28.75 -21.359 1 94.44 555 LEU A CA 1
ATOM 4395 C C . LEU A 1 555 ? 9.93 -29.844 -22.078 1 94.44 555 LEU A C 1
ATOM 4397 O O . LEU A 1 555 ? 10.516 -30.672 -22.781 1 94.44 555 LEU A O 1
ATOM 4401 N N . LEU A 1 556 ? 8.656 -29.797 -21.875 1 92.94 556 LEU A N 1
ATOM 4402 C CA . LEU A 1 556 ? 7.781 -30.734 -22.562 1 92.94 556 LEU A CA 1
ATOM 4403 C C . LEU A 1 556 ? 7.844 -30.531 -24.078 1 92.94 556 LEU A C 1
ATOM 4405 O O . LEU A 1 556 ? 7.727 -29.391 -24.562 1 92.94 556 LEU A O 1
ATOM 4409 N N . GLU A 1 557 ? 8.031 -31.594 -24.766 1 90 557 GLU A N 1
ATOM 4410 C CA . GLU A 1 557 ? 8.109 -31.484 -26.219 1 90 557 GLU A CA 1
ATOM 4411 C C . GLU A 1 557 ? 6.742 -31.188 -26.828 1 90 557 GLU A C 1
ATOM 4413 O O . GLU A 1 557 ? 5.73 -31.75 -26.391 1 90 557 GLU A O 1
ATOM 4418 N N . VAL A 1 558 ? 6.777 -30.328 -27.781 1 87.56 558 VAL A N 1
ATOM 4419 C CA . VAL A 1 558 ? 5.547 -30 -28.5 1 87.56 558 VAL A CA 1
ATOM 4420 C C . VAL A 1 558 ? 5.301 -31.031 -29.609 1 87.56 558 VAL A C 1
ATOM 4422 O O . VAL A 1 558 ? 6.137 -31.203 -30.5 1 87.56 558 VAL A O 1
ATOM 4425 N N . ASP A 1 559 ? 4.297 -31.984 -29.5 1 78.75 559 ASP A N 1
ATOM 4426 C CA . ASP A 1 559 ? 4.012 -33.031 -30.453 1 78.75 559 ASP A CA 1
ATOM 4427 C C . ASP A 1 559 ? 2.832 -32.656 -31.359 1 78.75 559 ASP A C 1
ATOM 4429 O O . ASP A 1 559 ? 1.926 -31.953 -30.922 1 78.75 559 ASP A O 1
ATOM 4433 N N . MET B 1 1 ? -12.383 0.68 38.438 1 87 1 MET B N 1
ATOM 4434 C CA . MET B 1 1 ? -12.742 1.994 37.906 1 87 1 MET B CA 1
ATOM 4435 C C . MET B 1 1 ? -12.07 3.104 38.719 1 87 1 MET B C 1
ATOM 4437 O O . MET B 1 1 ? -11.336 3.924 38.156 1 87 1 MET B O 1
ATOM 4441 N N . LEU B 1 2 ? -12.234 3.125 40.062 1 91.19 2 LEU B N 1
ATOM 4442 C CA . LEU B 1 2 ? -11.641 4.18 40.875 1 91.19 2 LEU B CA 1
ATOM 4443 C C . LEU B 1 2 ? -10.117 4.109 40.844 1 91.19 2 LEU B C 1
ATOM 4445 O O . LEU B 1 2 ? -9.445 5.137 40.719 1 91.19 2 LEU B O 1
ATOM 4449 N N . LEU B 1 3 ? -9.555 2.953 40.938 1 93.5 3 LEU B N 1
ATOM 4450 C CA . LEU B 1 3 ? -8.109 2.771 40.875 1 93.5 3 LEU B CA 1
ATOM 4451 C C . LEU B 1 3 ? -7.559 3.227 39.531 1 93.5 3 LEU B C 1
ATOM 4453 O O . LEU B 1 3 ? -6.473 3.805 39.469 1 93.5 3 LEU B O 1
ATOM 4457 N N . ASP B 1 4 ? -8.281 2.916 38.562 1 93.31 4 ASP B N 1
ATOM 4458 C CA . ASP B 1 4 ? -7.891 3.316 37.188 1 93.31 4 ASP B CA 1
ATOM 4459 C C . ASP B 1 4 ? -7.922 4.836 37.062 1 93.31 4 ASP B C 1
ATOM 4461 O O . ASP B 1 4 ? -7.035 5.422 36.438 1 93.31 4 ASP B O 1
ATOM 4465 N N . TYR B 1 5 ? -8.906 5.477 37.625 1 95.25 5 TYR B N 1
ATOM 4466 C CA . TYR B 1 5 ? -9.023 6.93 37.594 1 95.25 5 TYR B CA 1
ATOM 4467 C C . TYR B 1 5 ? -7.879 7.578 38.375 1 95.25 5 TYR B C 1
ATOM 4469 O O . TYR B 1 5 ? -7.289 8.562 37.906 1 95.25 5 TYR B O 1
ATOM 4477 N N . LEU B 1 6 ? -7.602 7.051 39.5 1 96.44 6 LEU B N 1
ATOM 4478 C CA . LEU B 1 6 ? -6.523 7.59 40.312 1 96.44 6 LEU B CA 1
ATOM 4479 C C . LEU B 1 6 ? -5.18 7.438 39.594 1 96.44 6 LEU B C 1
ATOM 4481 O O . LEU B 1 6 ? -4.32 8.32 39.688 1 96.44 6 LEU B O 1
ATOM 4485 N N . GLN B 1 7 ? -5.012 6.273 39 1 96.62 7 GLN B N 1
ATOM 4486 C CA . GLN B 1 7 ? -3.787 6.066 38.25 1 96.62 7 GLN B CA 1
ATOM 4487 C C . GLN B 1 7 ? -3.664 7.09 37.125 1 96.62 7 GLN B C 1
ATOM 4489 O O . GLN B 1 7 ? -2.574 7.602 36.844 1 96.62 7 GLN B O 1
ATOM 4494 N N . HIS B 1 8 ? -4.785 7.34 36.438 1 97.06 8 HIS B N 1
ATOM 4495 C CA . HIS B 1 8 ? -4.82 8.367 35.406 1 97.06 8 HIS B CA 1
ATOM 4496 C C . HIS B 1 8 ? -4.34 9.711 35.938 1 97.06 8 HIS B C 1
ATOM 4498 O O . HIS B 1 8 ? -3.461 10.344 35.344 1 97.06 8 HIS B O 1
ATOM 4504 N N . ARG B 1 9 ? -4.824 10.156 37.031 1 97.38 9 ARG B N 1
ATOM 4505 C CA . ARG B 1 9 ? -4.465 11.445 37.625 1 97.38 9 ARG B CA 1
ATOM 4506 C C . ARG B 1 9 ? -3 11.469 38.031 1 97.38 9 ARG B C 1
ATOM 4508 O O . ARG B 1 9 ? -2.318 12.484 37.875 1 97.38 9 ARG B O 1
ATOM 4515 N N . ARG B 1 10 ? -2.568 10.375 38.594 1 97.69 10 ARG B N 1
ATOM 4516 C CA . ARG B 1 10 ? -1.179 10.266 39.031 1 97.69 10 ARG B CA 1
ATOM 4517 C C . ARG B 1 10 ? -0.225 10.359 37.844 1 97.69 10 ARG B C 1
ATOM 4519 O O . ARG B 1 10 ? 0.82 11.008 37.938 1 97.69 10 ARG B O 1
ATOM 4526 N N . ASP B 1 11 ? -0.604 9.641 36.812 1 97.75 11 ASP B N 1
ATOM 4527 C CA . ASP B 1 11 ? 0.241 9.648 35.625 1 97.75 11 ASP B CA 1
ATOM 4528 C C . ASP B 1 11 ? 0.295 11.047 35 1 97.75 11 ASP B C 1
ATOM 4530 O O . ASP B 1 11 ? 1.347 11.477 34.531 1 97.75 11 ASP B O 1
ATOM 4534 N N . CYS B 1 12 ? -0.836 11.758 34.938 1 97.94 12 CYS B N 1
ATOM 4535 C CA . CYS B 1 12 ? -0.853 13.133 34.438 1 97.94 12 CYS B CA 1
ATOM 4536 C C . CYS B 1 12 ? 0.075 14.016 35.281 1 97.94 12 CYS B C 1
ATOM 4538 O O . CYS B 1 12 ? 0.9 14.75 34.719 1 97.94 12 CYS B O 1
ATOM 4540 N N . ARG B 1 13 ? -0.034 13.945 36.562 1 97.94 13 ARG B N 1
ATOM 4541 C CA . ARG B 1 13 ? 0.795 14.75 37.469 1 97.94 13 ARG B CA 1
ATOM 4542 C C . ARG B 1 13 ? 2.273 14.414 37.281 1 97.94 13 ARG B C 1
ATOM 4544 O O . ARG B 1 13 ? 3.123 15.305 37.281 1 97.94 13 ARG B O 1
ATOM 4551 N N . PHE B 1 14 ? 2.535 13.148 37.25 1 98.12 14 PHE B N 1
ATOM 4552 C CA . PHE B 1 14 ? 3.912 12.688 37.094 1 98.12 14 PHE B CA 1
ATOM 4553 C C . PHE B 1 14 ? 4.566 13.312 35.875 1 98.12 14 PHE B C 1
ATOM 4555 O O . PHE B 1 14 ? 5.648 13.898 35.969 1 98.12 14 PHE B O 1
ATOM 4562 N N . LYS B 1 15 ? 3.922 13.164 34.688 1 98.25 15 LYS B N 1
ATOM 4563 C CA . LYS B 1 15 ? 4.512 13.656 33.438 1 98.25 15 LYS B CA 1
ATOM 4564 C C . LYS B 1 15 ? 4.594 15.18 33.406 1 98.25 15 LYS B C 1
ATOM 4566 O O . LYS B 1 15 ? 5.559 15.75 32.906 1 98.25 15 LYS B O 1
ATOM 4571 N N . GLN B 1 16 ? 3.564 15.844 33.875 1 98.12 16 GLN B N 1
ATOM 4572 C CA . GLN B 1 16 ? 3.58 17.297 33.938 1 98.12 16 GLN B CA 1
ATOM 4573 C C . GLN B 1 16 ? 4.684 17.797 34.875 1 98.12 16 GLN B C 1
ATOM 4575 O O . GLN B 1 16 ? 5.391 18.75 34.562 1 98.12 16 GLN B O 1
ATOM 4580 N N . ASP B 1 17 ? 4.855 17.125 36 1 98.19 17 ASP B N 1
ATOM 4581 C CA . ASP B 1 17 ? 5.922 17.484 36.938 1 98.19 17 ASP B CA 1
ATOM 4582 C C . ASP B 1 17 ? 7.297 17.234 36.344 1 98.19 17 ASP B C 1
ATOM 4584 O O . ASP B 1 17 ? 8.219 18.031 36.531 1 98.19 17 ASP B O 1
ATOM 4588 N N . GLU B 1 18 ? 7.387 16.094 35.719 1 98.19 18 GLU B N 1
ATOM 4589 C CA . GLU B 1 18 ? 8.648 15.773 35.062 1 98.19 18 GLU B CA 1
ATOM 4590 C C . GLU B 1 18 ? 9.031 16.844 34.031 1 98.19 18 GLU B C 1
ATOM 4592 O O . GLU B 1 18 ? 10.188 17.266 33.969 1 98.19 18 GLU B O 1
ATOM 4597 N N . ARG B 1 19 ? 8.094 17.25 33.219 1 98.38 19 ARG B N 1
ATOM 4598 C CA . ARG B 1 19 ? 8.344 18.297 32.219 1 98.38 19 ARG B CA 1
ATOM 4599 C C . ARG B 1 19 ? 8.781 19.594 32.906 1 98.38 19 ARG B C 1
ATOM 4601 O O . ARG B 1 19 ? 9.719 20.266 32.469 1 98.38 19 ARG B O 1
ATOM 4608 N N . VAL B 1 20 ? 8.078 20 33.938 1 97.94 20 VAL B N 1
ATOM 4609 C CA . VAL B 1 20 ? 8.391 21.234 34.656 1 97.94 20 VAL B CA 1
ATOM 4610 C C . VAL B 1 20 ? 9.805 21.141 35.219 1 97.94 20 VAL B C 1
ATOM 4612 O O . VAL B 1 20 ? 10.578 22.094 35.156 1 97.94 20 VAL B O 1
ATOM 4615 N N . ARG B 1 21 ? 10.133 20.016 35.812 1 98.06 21 ARG B N 1
ATOM 4616 C CA . ARG B 1 21 ? 11.453 19.812 36.375 1 98.06 21 ARG B CA 1
ATOM 4617 C C . ARG B 1 21 ? 12.547 19.906 35.312 1 98.06 21 ARG B C 1
ATOM 4619 O O . ARG B 1 21 ? 13.586 20.531 35.562 1 98.06 21 ARG B O 1
ATOM 4626 N N . ARG B 1 22 ? 12.336 19.297 34.25 1 98.12 22 ARG B N 1
ATOM 4627 C CA . ARG B 1 22 ? 13.328 19.312 33.156 1 98.12 22 ARG B CA 1
ATOM 4628 C C . ARG B 1 22 ? 13.523 20.734 32.625 1 98.12 22 ARG B C 1
ATOM 4630 O O . ARG B 1 22 ? 14.641 21.141 32.344 1 98.12 22 ARG B O 1
ATOM 4637 N N . ILE B 1 23 ? 12.43 21.422 32.469 1 98.44 23 ILE B N 1
ATOM 4638 C CA . ILE B 1 23 ? 12.492 22.797 31.969 1 98.44 23 ILE B CA 1
ATOM 4639 C C . ILE B 1 23 ? 13.242 23.688 32.969 1 98.44 23 ILE B C 1
ATOM 4641 O O . ILE B 1 23 ? 14.094 24.484 32.594 1 98.44 23 ILE B O 1
ATOM 4645 N N . ARG B 1 24 ? 12.938 23.5 34.219 1 97.62 24 ARG B N 1
ATOM 4646 C CA . ARG B 1 24 ? 13.57 24.297 35.281 1 97.62 24 ARG B CA 1
ATOM 4647 C C . ARG B 1 24 ? 15.07 24.031 35.344 1 97.62 24 ARG B C 1
ATOM 4649 O O . ARG B 1 24 ? 15.852 24.938 35.625 1 97.62 24 ARG B O 1
ATOM 4656 N N . ALA B 1 25 ? 15.445 22.859 35.062 1 97.69 25 ALA B N 1
ATOM 4657 C CA . ALA B 1 25 ? 16.844 22.453 35.125 1 97.69 25 ALA B CA 1
ATOM 4658 C C . ALA B 1 25 ? 17.672 23.094 34.031 1 97.69 25 ALA B C 1
ATOM 4660 O O . ALA B 1 25 ? 18.891 23.141 34.094 1 97.69 25 ALA B O 1
ATOM 4661 N N . LEU B 1 26 ? 17.016 23.625 33.031 1 98.06 26 LEU B N 1
ATOM 4662 C CA . LEU B 1 26 ? 17.688 24.203 31.859 1 98.06 26 LEU B CA 1
ATOM 4663 C C . LEU B 1 26 ? 17.984 25.672 32.094 1 98.06 26 LEU B C 1
ATOM 4665 O O . LEU B 1 26 ? 17.594 26.516 31.281 1 98.06 26 LEU B O 1
ATOM 4669 N N . THR B 1 27 ? 18.781 26.016 33.031 1 96.88 27 THR B N 1
ATOM 4670 C CA . THR B 1 27 ? 19 27.375 33.5 1 96.88 27 THR B CA 1
ATOM 4671 C C . THR B 1 27 ? 19.594 28.234 32.375 1 96.88 27 THR B C 1
ATOM 4673 O O . THR B 1 27 ? 19.203 29.391 32.188 1 96.88 27 THR B O 1
ATOM 4676 N N . ALA B 1 28 ? 20.5 27.625 31.641 1 95 28 ALA B N 1
ATOM 4677 C CA . ALA B 1 28 ? 21.203 28.375 30.594 1 95 28 ALA B CA 1
ATOM 4678 C C . ALA B 1 28 ? 20.25 28.75 29.469 1 95 28 ALA B C 1
ATOM 4680 O O . ALA B 1 28 ? 20.531 29.656 28.688 1 95 28 ALA B O 1
ATOM 4681 N N . TYR B 1 29 ? 19.141 28.125 29.391 1 97.44 29 TYR B N 1
ATOM 4682 C CA . TYR B 1 29 ? 18.234 28.266 28.25 1 97.44 29 TYR B CA 1
ATOM 4683 C C . TYR B 1 29 ? 17.141 29.281 28.547 1 97.44 29 TYR B C 1
ATOM 4685 O O . TYR B 1 29 ? 16.328 29.609 27.672 1 97.44 29 TYR B O 1
ATOM 4693 N N . HIS B 1 30 ? 17.078 29.812 29.734 1 96.69 30 HIS B N 1
ATOM 4694 C CA . HIS B 1 30 ? 16.047 30.766 30.109 1 96.69 30 HIS B CA 1
ATOM 4695 C C . HIS B 1 30 ? 16.469 32.188 29.781 1 96.69 30 HIS B C 1
ATOM 4697 O O . HIS B 1 30 ? 15.648 33.125 29.844 1 96.69 30 HIS B O 1
ATOM 4703 N N . ALA B 1 31 ? 17.703 32.375 29.359 1 95.12 31 ALA B N 1
ATOM 4704 C CA . ALA B 1 31 ? 18.203 33.719 29.016 1 95.12 31 ALA B CA 1
ATOM 4705 C C . ALA B 1 31 ? 17.5 34.281 27.797 1 95.12 31 ALA B C 1
ATOM 4707 O O . ALA B 1 31 ? 17.031 33.531 26.938 1 95.12 31 ALA B O 1
ATOM 4708 N N . PRO B 1 32 ? 17.422 35.625 27.719 1 95.06 32 PRO B N 1
ATOM 4709 C CA . PRO B 1 32 ? 16.844 36.25 26.516 1 95.06 32 PRO B CA 1
ATOM 4710 C C . PRO B 1 32 ? 17.656 35.938 25.25 1 95.06 32 PRO B C 1
ATOM 4712 O O . PRO B 1 32 ? 18.812 35.531 25.344 1 95.06 32 PRO B O 1
ATOM 4715 N N . PHE B 1 33 ? 17.016 36.156 24.203 1 96.38 33 PHE B N 1
ATOM 4716 C CA . PHE B 1 33 ? 17.703 35.938 22.922 1 96.38 33 PHE B CA 1
ATOM 4717 C C . PHE B 1 33 ? 18.844 36.938 22.75 1 96.38 33 PHE B C 1
ATOM 4719 O O . PHE B 1 33 ? 18.641 38.156 22.922 1 96.38 33 PHE B O 1
ATOM 4726 N N . SER B 1 34 ? 20 36.5 22.438 1 95.56 34 SER B N 1
ATOM 4727 C CA . SER B 1 34 ? 21.141 37.344 22.062 1 95.56 34 SER B CA 1
ATOM 4728 C C . SER B 1 34 ? 21.125 37.656 20.578 1 95.56 34 SER B C 1
ATOM 4730 O O . SER B 1 34 ? 20.359 37.094 19.812 1 95.56 34 SER B O 1
ATOM 4732 N N . PRO B 1 35 ? 21.969 38.625 20.156 1 94.81 35 PRO B N 1
ATOM 4733 C CA . PRO B 1 35 ? 22.094 38.875 18.719 1 94.81 35 PRO B CA 1
ATOM 4734 C C . PRO B 1 35 ? 22.531 37.625 17.938 1 94.81 35 PRO B C 1
ATOM 4736 O O . PRO B 1 35 ? 22.094 37.406 16.812 1 94.81 35 PRO B O 1
ATOM 4739 N N . LEU B 1 36 ? 23.312 36.875 18.562 1 94.88 36 LEU B N 1
ATOM 4740 C CA . LEU B 1 36 ? 23.734 35.625 17.922 1 94.88 36 LEU B CA 1
ATOM 4741 C C . LEU B 1 36 ? 22.562 34.656 17.75 1 94.88 36 LEU B C 1
ATOM 4743 O O . LEU B 1 36 ? 22.469 33.969 16.719 1 94.88 36 LEU B O 1
ATOM 4747 N N . ASP B 1 37 ? 21.75 34.562 18.734 1 96.56 37 ASP B N 1
ATOM 4748 C CA . ASP B 1 37 ? 20.562 33.719 18.625 1 96.56 37 ASP B CA 1
ATOM 4749 C C . ASP B 1 37 ? 19.703 34.156 17.438 1 96.56 37 ASP B C 1
ATOM 4751 O O . ASP B 1 37 ? 19.234 33.312 16.672 1 96.56 37 ASP B O 1
ATOM 4755 N N . ARG B 1 38 ? 19.5 35.406 17.328 1 95.69 38 ARG B N 1
ATOM 4756 C CA . ARG B 1 38 ? 18.672 35.938 16.25 1 95.69 38 ARG B CA 1
ATOM 4757 C C . ARG B 1 38 ? 19.297 35.656 14.891 1 95.69 38 ARG B C 1
ATOM 4759 O O . ARG B 1 38 ? 18.594 35.375 13.914 1 95.69 38 ARG B O 1
ATOM 4766 N N . GLU B 1 39 ? 20.578 35.812 14.852 1 95.81 39 GLU B N 1
ATOM 4767 C CA . GLU B 1 39 ? 21.297 35.469 13.617 1 95.81 39 GLU B CA 1
ATOM 4768 C C . GLU B 1 39 ? 21.109 34 13.25 1 95.81 39 GLU B C 1
ATOM 4770 O O . GLU B 1 39 ? 20.828 33.688 12.094 1 95.81 39 GLU B O 1
ATOM 4775 N N . ILE B 1 40 ? 21.219 33.125 14.203 1 97.31 40 ILE B N 1
ATOM 4776 C CA . ILE B 1 40 ? 21.078 31.688 13.992 1 97.31 40 ILE B CA 1
ATOM 4777 C C . ILE B 1 40 ? 19.672 31.375 13.508 1 97.31 40 ILE B C 1
ATOM 4779 O O . ILE B 1 40 ? 19.484 30.609 12.562 1 97.31 40 ILE B O 1
ATOM 4783 N N . ILE B 1 41 ? 18.656 31.969 14.109 1 97.12 41 ILE B N 1
ATOM 4784 C CA . ILE B 1 41 ? 17.266 31.703 13.797 1 97.12 41 ILE B CA 1
ATOM 4785 C C . ILE B 1 41 ? 16.953 32.125 12.359 1 97.12 41 ILE B C 1
ATOM 4787 O O . ILE B 1 41 ? 16.172 31.5 11.664 1 97.12 41 ILE B O 1
ATOM 4791 N N . ASN B 1 42 ? 17.641 33.188 11.844 1 95.06 42 ASN B N 1
ATOM 4792 C CA . ASN B 1 42 ? 17.297 33.781 10.555 1 95.06 42 ASN B CA 1
ATOM 4793 C C . ASN B 1 42 ? 18.203 33.25 9.445 1 95.06 42 ASN B C 1
ATOM 4795 O O . ASN B 1 42 ? 17.953 33.5 8.266 1 95.06 42 ASN B O 1
ATOM 4799 N N . LYS B 1 43 ? 19.188 32.469 9.797 1 96.38 43 LYS B N 1
ATOM 4800 C CA . LYS B 1 43 ? 20.109 31.891 8.812 1 96.38 43 LYS B CA 1
ATOM 4801 C C . LYS B 1 43 ? 19.516 30.609 8.203 1 96.38 43 LYS B C 1
ATOM 4803 O O . LYS B 1 43 ? 18.938 29.781 8.914 1 96.38 43 LYS B O 1
ATOM 4808 N N . PRO B 1 44 ? 19.703 30.453 6.84 1 97 44 PRO B N 1
ATOM 4809 C CA . PRO B 1 44 ? 19.25 29.203 6.234 1 97 44 PRO B CA 1
ATOM 4810 C C . PRO B 1 44 ? 19.938 27.969 6.816 1 97 44 PRO B C 1
ATOM 4812 O O . PRO B 1 44 ? 21.125 28.031 7.152 1 97 44 PRO B O 1
ATOM 4815 N N . ILE B 1 45 ? 19.234 26.906 6.844 1 97.44 45 ILE B N 1
ATOM 4816 C CA . ILE B 1 45 ? 19.703 25.672 7.461 1 97.44 45 ILE B CA 1
ATOM 4817 C C . ILE B 1 45 ? 21 25.219 6.789 1 97.44 45 ILE B C 1
ATOM 4819 O O . ILE B 1 45 ? 21.906 24.703 7.453 1 97.44 45 ILE B O 1
ATOM 4823 N N . GLU B 1 46 ? 21.125 25.312 5.48 1 97.5 46 GLU B N 1
ATOM 4824 C CA . GLU B 1 46 ? 22.312 24.891 4.754 1 97.5 46 GLU B CA 1
ATOM 4825 C C . GLU B 1 46 ? 23.562 25.609 5.27 1 97.5 46 GLU B C 1
ATOM 4827 O O . GLU B 1 46 ? 24.625 24.984 5.414 1 97.5 46 GLU B O 1
ATOM 4832 N N . GLU B 1 47 ? 23.422 26.891 5.555 1 98.12 47 GLU B N 1
ATOM 4833 C CA . GLU B 1 47 ? 24.531 27.672 6.07 1 98.12 47 GLU B CA 1
ATOM 4834 C C . GLU B 1 47 ? 24.906 27.234 7.484 1 98.12 47 GLU B C 1
ATOM 4836 O O . GLU B 1 47 ? 26.094 27.156 7.824 1 98.12 47 GLU B O 1
ATOM 4841 N N . LEU B 1 48 ? 23.953 26.984 8.258 1 98.44 48 LEU B N 1
ATOM 4842 C CA . LEU B 1 48 ? 24.219 26.516 9.609 1 98.44 48 LEU B CA 1
ATOM 4843 C C . LEU B 1 48 ? 24.953 25.188 9.578 1 98.44 48 LEU B C 1
ATOM 4845 O O . LEU B 1 48 ? 25.875 24.969 10.375 1 98.44 48 LEU B O 1
ATOM 4849 N N . VAL B 1 49 ? 24.531 24.266 8.688 1 98.69 49 VAL B N 1
ATOM 4850 C CA . VAL B 1 49 ? 25.172 22.969 8.539 1 98.69 49 VAL B CA 1
ATOM 4851 C C . VAL B 1 49 ? 26.641 23.156 8.164 1 98.69 49 VAL B C 1
ATOM 4853 O O . VAL B 1 49 ? 27.516 22.484 8.703 1 98.69 49 VAL B O 1
ATOM 4856 N N . GLN B 1 50 ? 26.922 24.047 7.277 1 98.38 50 GLN B N 1
ATOM 4857 C CA . GLN B 1 50 ? 28.297 24.328 6.848 1 98.38 50 GLN B CA 1
ATOM 4858 C C . GLN B 1 50 ? 29.141 24.828 8.008 1 98.38 50 GLN B C 1
ATOM 4860 O O . GLN B 1 50 ? 30.328 24.469 8.117 1 98.38 50 GLN B O 1
ATOM 4865 N N . GLU B 1 51 ? 28.531 25.641 8.812 1 98.25 51 GLU B N 1
ATOM 4866 C CA . GLU B 1 51 ? 29.234 26.141 9.984 1 98.25 51 GLU B CA 1
ATOM 4867 C C . GLU B 1 51 ? 29.609 25 10.922 1 98.25 51 GLU B C 1
ATOM 4869 O O . GLU B 1 51 ? 30.719 24.969 11.477 1 98.25 51 GLU B O 1
ATOM 4874 N N . VAL B 1 52 ? 28.719 24.078 11.094 1 98.62 52 VAL B N 1
ATOM 4875 C CA . VAL B 1 52 ? 28.984 22.938 11.961 1 98.62 52 VAL B CA 1
ATOM 4876 C C . VAL B 1 52 ? 30.047 22.047 11.312 1 98.62 52 VAL B C 1
ATOM 4878 O O . VAL B 1 52 ? 30.891 21.469 12.008 1 98.62 52 VAL B O 1
ATOM 4881 N N . HIS B 1 53 ? 29.969 21.875 10.016 1 98.44 53 HIS B N 1
ATOM 4882 C CA . HIS B 1 53 ? 30.984 21.109 9.32 1 98.44 53 HIS B CA 1
ATOM 4883 C C . HIS B 1 53 ? 32.375 21.672 9.57 1 98.44 53 HIS B C 1
ATOM 4885 O O . HIS B 1 53 ? 33.344 20.922 9.742 1 98.44 53 HIS B O 1
ATOM 4891 N N . LYS B 1 54 ? 32.5 22.984 9.586 1 98.12 54 LYS B N 1
ATOM 4892 C CA . LYS B 1 54 ? 33.75 23.656 9.797 1 98.12 54 LYS B CA 1
ATOM 4893 C C . LYS B 1 54 ? 34.188 23.609 11.266 1 98.12 54 LYS B C 1
ATOM 4895 O O . LYS B 1 54 ? 35.375 23.5 11.57 1 98.12 54 LYS B O 1
ATOM 4900 N N . ASP B 1 55 ? 33.188 23.781 12.109 1 98.06 55 ASP B N 1
ATOM 4901 C CA . ASP B 1 55 ? 33.406 23.781 13.555 1 98.06 55 ASP B CA 1
ATOM 4902 C C . ASP B 1 55 ? 32.281 23.062 14.289 1 98.06 55 ASP B C 1
ATOM 4904 O O . ASP B 1 55 ? 31.266 23.688 14.617 1 98.06 55 ASP B O 1
ATOM 4908 N N . PRO B 1 56 ? 32.5 21.828 14.633 1 96.88 56 PRO B N 1
ATOM 4909 C CA . PRO B 1 56 ? 31.469 21.016 15.258 1 96.88 56 PRO B CA 1
ATOM 4910 C C . PRO B 1 56 ? 30.953 21.625 16.562 1 96.88 56 PRO B C 1
ATOM 4912 O O . PRO B 1 56 ? 29.844 21.328 17 1 96.88 56 PRO B O 1
ATOM 4915 N N . SER B 1 57 ? 31.734 22.453 17.219 1 95.88 57 SER B N 1
ATOM 4916 C CA . SER B 1 57 ? 31.312 23.062 18.469 1 95.88 57 SER B CA 1
ATOM 4917 C C . SER B 1 57 ? 30.094 23.969 18.266 1 95.88 57 SER B C 1
ATOM 4919 O O . SER B 1 57 ? 29.375 24.266 19.219 1 95.88 57 SER B O 1
ATOM 4921 N N . ARG B 1 58 ? 29.906 24.359 17.016 1 97.44 58 ARG B N 1
ATOM 4922 C CA . ARG B 1 58 ? 28.766 25.219 16.688 1 97.44 58 ARG B CA 1
ATOM 4923 C C . ARG B 1 58 ? 27.438 24.484 16.922 1 97.44 58 ARG B C 1
ATOM 4925 O O . ARG B 1 58 ? 26.406 25.109 17.109 1 97.44 58 ARG B O 1
ATOM 4932 N N . ALA B 1 59 ? 27.484 23.188 16.953 1 98.44 59 ALA B N 1
ATOM 4933 C CA . ALA B 1 59 ? 26.266 22.422 17.203 1 98.44 59 ALA B CA 1
ATOM 4934 C C . ALA B 1 59 ? 25.672 22.766 18.562 1 98.44 59 ALA B C 1
ATOM 4936 O O . ALA B 1 59 ? 24.453 22.797 18.719 1 98.44 59 ALA B O 1
ATOM 4937 N N . ALA B 1 60 ? 26.484 22.969 19.516 1 97.75 60 ALA B N 1
ATOM 4938 C CA . ALA B 1 60 ? 26.016 23.328 20.859 1 97.75 60 ALA B CA 1
ATOM 4939 C C . ALA B 1 60 ? 25.344 24.703 20.859 1 97.75 60 ALA B C 1
ATOM 4941 O O . ALA B 1 60 ? 24.375 24.922 21.578 1 97.75 60 ALA B O 1
ATOM 4942 N N . ASP B 1 61 ? 25.906 25.625 20.047 1 97.81 61 ASP B N 1
ATOM 4943 C CA . ASP B 1 61 ? 25.297 26.953 19.922 1 97.81 61 ASP B CA 1
ATOM 4944 C C . ASP B 1 61 ? 23.906 26.859 19.312 1 97.81 61 ASP B C 1
ATOM 4946 O O . ASP B 1 61 ? 22.984 27.562 19.766 1 97.81 61 ASP B O 1
ATOM 4950 N N . LEU B 1 62 ? 23.812 26.047 18.312 1 98.62 62 LEU B N 1
ATOM 4951 C CA . LEU B 1 62 ? 22.516 25.859 17.688 1 98.62 62 LEU B CA 1
ATOM 4952 C C . LEU B 1 62 ? 21.5 25.297 18.672 1 98.62 62 LEU B C 1
ATOM 4954 O O . LEU B 1 62 ? 20.375 25.781 18.766 1 98.62 62 LEU B O 1
ATOM 4958 N N . LEU B 1 63 ? 21.922 24.234 19.406 1 98.69 63 LEU B N 1
ATOM 4959 C CA . LEU B 1 63 ? 21.047 23.641 20.406 1 98.69 63 LEU B CA 1
ATOM 4960 C C . LEU B 1 63 ? 20.641 24.656 21.453 1 98.69 63 LEU B C 1
ATOM 4962 O O . LEU B 1 63 ? 19.484 24.703 21.875 1 98.69 63 LEU B O 1
ATOM 4966 N N . HIS B 1 64 ? 21.594 25.453 21.844 1 98.38 64 HIS B N 1
ATOM 4967 C CA . HIS B 1 64 ? 21.297 26.469 22.844 1 98.38 64 HIS B CA 1
ATOM 4968 C C . HIS B 1 64 ? 20.266 27.469 22.344 1 98.38 64 HIS B C 1
ATOM 4970 O O . HIS B 1 64 ? 19.312 27.797 23.047 1 98.38 64 HIS B O 1
ATOM 4976 N N . THR B 1 65 ? 20.438 27.938 21.172 1 98.44 65 THR B N 1
ATOM 4977 C CA . THR B 1 65 ? 19.516 28.891 20.578 1 98.44 65 THR B CA 1
ATOM 4978 C C . THR B 1 65 ? 18.109 28.297 20.469 1 98.44 65 THR B C 1
ATOM 4980 O O . THR B 1 65 ? 17.141 28.906 20.906 1 98.44 65 THR B O 1
ATOM 4983 N N . TYR B 1 66 ? 18 27.172 19.922 1 98.62 66 TYR B N 1
ATOM 4984 C CA . TYR B 1 66 ? 16.688 26.594 19.656 1 98.62 66 TYR B CA 1
ATOM 4985 C C . TYR B 1 66 ? 16.078 26.031 20.938 1 98.62 66 TYR B C 1
ATOM 4987 O O . TYR B 1 66 ? 14.852 25.875 21.031 1 98.62 66 TYR B O 1
ATOM 4995 N N . GLY B 1 67 ? 16.953 25.641 21.922 1 98.69 67 GLY B N 1
ATOM 4996 C CA . GLY B 1 67 ? 16.406 25.375 23.234 1 98.69 67 GLY B CA 1
ATOM 4997 C C . GLY B 1 67 ? 15.695 26.562 23.844 1 98.69 67 GLY B C 1
ATOM 4998 O O . GLY B 1 67 ? 14.633 26.422 24.453 1 98.69 67 GLY B O 1
ATOM 4999 N N . LYS B 1 68 ? 16.297 27.766 23.703 1 98.44 68 LYS B N 1
ATOM 5000 C CA . LYS B 1 68 ? 15.656 29 24.156 1 98.44 68 LYS B CA 1
ATOM 5001 C C . LYS B 1 68 ? 14.32 29.203 23.438 1 98.44 68 LYS B C 1
ATOM 5003 O O . LYS B 1 68 ? 13.32 29.547 24.078 1 98.44 68 LYS B O 1
ATOM 5008 N N . VAL B 1 69 ? 14.367 28.984 22.156 1 98.5 69 VAL B N 1
ATOM 5009 C CA . VAL B 1 69 ? 13.156 29.141 21.359 1 98.5 69 VAL B CA 1
ATOM 5010 C C . VAL B 1 69 ? 12.07 28.203 21.906 1 98.5 69 VAL B C 1
ATOM 5012 O O . VAL B 1 69 ? 10.922 28.625 22.078 1 98.5 69 VAL B O 1
ATOM 5015 N N . ALA B 1 70 ? 12.422 26.969 22.156 1 98.69 70 ALA B N 1
ATOM 5016 C CA . ALA B 1 70 ? 11.453 25.969 22.594 1 98.69 70 ALA B CA 1
ATOM 5017 C C . ALA B 1 70 ? 10.852 26.344 23.938 1 98.69 70 ALA B C 1
ATOM 5019 O O . ALA B 1 70 ? 9.648 26.203 24.156 1 98.69 70 ALA B O 1
ATOM 5020 N N . LEU B 1 71 ? 11.664 26.781 24.859 1 98.31 71 LEU B N 1
ATOM 5021 C CA . LEU B 1 71 ? 11.18 27.141 26.188 1 98.31 71 LEU B CA 1
ATOM 5022 C C . LEU B 1 71 ? 10.25 28.344 26.109 1 98.31 71 LEU B C 1
ATOM 5024 O O . LEU B 1 71 ? 9.203 28.375 26.766 1 98.31 71 LEU B O 1
ATOM 5028 N N . LYS B 1 72 ? 10.609 29.312 25.312 1 97.69 72 LYS B N 1
ATOM 5029 C CA . LYS B 1 72 ? 9.766 30.5 25.156 1 97.69 72 LYS B CA 1
ATOM 5030 C C . LYS B 1 72 ? 8.445 30.141 24.469 1 97.69 72 LYS B C 1
ATOM 5032 O O . LYS B 1 72 ? 7.387 30.609 24.891 1 97.69 72 LYS B O 1
ATOM 5037 N N . ALA B 1 73 ? 8.57 29.406 23.438 1 98.44 73 ALA B N 1
ATOM 5038 C CA . ALA B 1 73 ? 7.363 28.953 22.734 1 98.44 73 ALA B CA 1
ATOM 5039 C C . ALA B 1 73 ? 6.445 28.172 23.672 1 98.44 73 ALA B C 1
ATOM 5041 O O . ALA B 1 73 ? 5.223 28.359 23.641 1 98.44 73 ALA B O 1
ATOM 5042 N N . HIS B 1 74 ? 7.059 27.312 24.453 1 98.56 74 HIS B N 1
ATOM 5043 C CA . HIS B 1 74 ? 6.281 26.5 25.391 1 98.56 74 HIS B CA 1
ATOM 5044 C C . HIS B 1 74 ? 5.59 27.375 26.438 1 98.56 74 HIS B C 1
ATOM 5046 O O . HIS B 1 74 ? 4.418 27.156 26.75 1 98.56 74 HIS B O 1
ATOM 5052 N N . ALA B 1 75 ? 6.293 28.281 26.938 1 97.94 75 ALA B N 1
ATOM 5053 C CA . ALA B 1 75 ? 5.715 29.188 27.938 1 97.94 75 ALA B CA 1
ATOM 5054 C C . ALA B 1 75 ? 4.488 29.906 27.391 1 97.94 75 ALA B C 1
ATOM 5056 O O . ALA B 1 75 ? 3.512 30.125 28.109 1 97.94 75 ALA B O 1
ATOM 5057 N N . LYS B 1 76 ? 4.562 30.156 26.125 1 97.88 76 LYS B N 1
ATOM 5058 C CA . LYS B 1 76 ? 3.484 30.938 25.516 1 97.88 76 LYS B CA 1
ATOM 5059 C C . LYS B 1 76 ? 2.35 30.016 25.062 1 97.88 76 LYS B C 1
ATOM 5061 O O . LYS B 1 76 ? 1.179 30.406 25.109 1 97.88 76 LYS B O 1
ATOM 5066 N N . THR B 1 77 ? 2.648 28.828 24.625 1 98.75 77 THR B N 1
ATOM 5067 C CA . THR B 1 77 ? 1.643 28.094 23.859 1 98.75 77 THR B CA 1
ATOM 5068 C C . THR B 1 77 ? 1.448 26.688 24.422 1 98.75 77 THR B C 1
ATOM 5070 O O . THR B 1 77 ? 0.577 25.953 23.953 1 98.75 77 THR B O 1
ATOM 5073 N N . ASN B 1 78 ? 2.26 26.219 25.312 1 98.75 78 ASN B N 1
ATOM 5074 C CA . ASN B 1 78 ? 2.217 24.859 25.844 1 98.75 78 ASN B CA 1
ATOM 5075 C C . ASN B 1 78 ? 2.439 23.828 24.734 1 98.75 78 ASN B C 1
ATOM 5077 O O . ASN B 1 78 ? 1.713 22.844 24.656 1 98.75 78 ASN B O 1
ATOM 5081 N N . CYS B 1 79 ? 3.422 24.047 23.906 1 98.81 79 CYS B N 1
ATOM 5082 C CA . CYS B 1 79 ? 3.545 23.266 22.672 1 98.81 79 CYS B CA 1
ATOM 5083 C C . CYS B 1 79 ? 4.48 22.078 22.875 1 98.81 79 CYS B C 1
ATOM 5085 O O . CYS B 1 79 ? 4.508 21.156 22.047 1 98.81 79 CYS B O 1
ATOM 5087 N N . VAL B 1 80 ? 5.211 21.969 23.953 1 98.81 80 VAL B N 1
ATOM 5088 C CA . VAL B 1 80 ? 6.223 20.938 24.125 1 98.81 80 VAL B CA 1
ATOM 5089 C C . VAL B 1 80 ? 5.707 19.875 25.094 1 98.81 80 VAL B C 1
ATOM 5091 O O . VAL B 1 80 ? 5.031 20.188 26.062 1 98.81 80 VAL B O 1
ATOM 5094 N N . THR B 1 81 ? 6.031 18.609 24.781 1 98.69 81 THR B N 1
ATOM 5095 C CA . THR B 1 81 ? 5.758 17.5 25.688 1 98.69 81 THR B CA 1
ATOM 5096 C C . THR B 1 81 ? 7.039 17.031 26.375 1 98.69 81 THR B C 1
ATOM 5098 O O . THR B 1 81 ? 7.453 17.594 27.391 1 98.69 81 THR B O 1
ATOM 5101 N N . GLU B 1 82 ? 7.785 16.109 25.719 1 98.69 82 GLU B N 1
ATOM 5102 C CA . GLU B 1 82 ? 9.07 15.664 26.25 1 98.69 82 GLU B CA 1
ATOM 5103 C C . GLU B 1 82 ? 10.172 16.656 25.938 1 98.69 82 GLU B C 1
ATOM 5105 O O . GLU B 1 82 ? 10.242 17.203 24.828 1 98.69 82 GLU B O 1
ATOM 5110 N N . VAL B 1 83 ? 10.961 16.969 26.969 1 98.81 83 VAL B N 1
ATOM 5111 C CA . VAL B 1 83 ? 12.117 17.844 26.812 1 98.81 83 VAL B CA 1
ATOM 5112 C C . VAL B 1 83 ? 13.398 17.016 26.781 1 98.81 83 VAL B C 1
ATOM 5114 O O . VAL B 1 83 ? 13.812 16.453 27.797 1 98.81 83 VAL B O 1
ATOM 5117 N N . LEU B 1 84 ? 14.016 17 25.641 1 98.81 84 LEU B N 1
ATOM 5118 C CA . LEU B 1 84 ? 15.156 16.125 25.406 1 98.81 84 LEU B CA 1
ATOM 5119 C C . LEU B 1 84 ? 16.469 16.891 25.484 1 98.81 84 LEU B C 1
ATOM 5121 O O . LEU B 1 84 ? 17.547 16.328 25.297 1 98.81 84 LEU B O 1
ATOM 5125 N N . ILE B 1 85 ? 16.516 18.125 25.828 1 98.81 85 ILE B N 1
ATOM 5126 C CA . ILE B 1 85 ? 17.609 19.062 25.641 1 98.81 85 ILE B CA 1
ATOM 5127 C C . ILE B 1 85 ? 18.844 18.578 26.406 1 98.81 85 ILE B C 1
ATOM 5129 O O . ILE B 1 85 ? 19.953 18.609 25.891 1 98.81 85 ILE B O 1
ATOM 5133 N N . GLU B 1 86 ? 18.688 18.172 27.656 1 98.12 86 GLU B N 1
ATOM 5134 C CA . GLU B 1 86 ? 19.828 17.672 28.422 1 98.12 86 GLU B CA 1
ATOM 5135 C C . GLU B 1 86 ? 20.484 16.484 27.734 1 98.12 86 GLU B C 1
ATOM 5137 O O . GLU B 1 86 ? 21.703 16.391 27.672 1 98.12 86 GLU B O 1
ATOM 5142 N N . ASP B 1 87 ? 19.703 15.578 27.312 1 98.31 87 ASP B N 1
ATOM 5143 C CA . ASP B 1 87 ? 20.219 14.422 26.609 1 98.31 87 ASP B CA 1
ATOM 5144 C C . ASP B 1 87 ? 20.828 14.836 25.266 1 98.31 87 ASP B C 1
ATOM 5146 O O . ASP B 1 87 ? 21.828 14.25 24.828 1 98.31 87 ASP B O 1
ATOM 5150 N N . ALA B 1 88 ? 20.156 15.766 24.578 1 98.69 88 ALA B N 1
ATOM 5151 C CA . ALA B 1 88 ? 20.703 16.281 23.312 1 98.69 88 ALA B CA 1
ATOM 5152 C C . ALA B 1 88 ? 22.109 16.828 23.5 1 98.69 88 ALA B C 1
ATOM 5154 O O . ALA B 1 88 ? 22.969 16.656 22.641 1 98.69 88 ALA B O 1
ATOM 5155 N N . GLU B 1 89 ? 22.344 17.516 24.609 1 98.19 89 GLU B N 1
ATOM 5156 C CA . GLU B 1 89 ? 23.688 17.984 24.938 1 98.19 89 GLU B CA 1
ATOM 5157 C C . GLU B 1 89 ? 24.688 16.828 25.016 1 98.19 89 GLU B C 1
ATOM 5159 O O . GLU B 1 89 ? 25.812 16.938 24.531 1 98.19 89 GLU B O 1
ATOM 5164 N N . LYS B 1 90 ? 24.234 15.797 25.641 1 98.12 90 LYS B N 1
ATOM 5165 C CA . LYS B 1 90 ? 25.078 14.617 25.75 1 98.12 90 LYS B CA 1
ATOM 5166 C C . LYS B 1 90 ? 25.328 13.992 24.391 1 98.12 90 LYS B C 1
ATOM 5168 O O . LYS B 1 90 ? 26.453 13.578 24.094 1 98.12 90 LYS B O 1
ATOM 5173 N N . TRP B 1 91 ? 24.297 13.867 23.547 1 98.31 91 TRP B N 1
ATOM 5174 C CA . TRP B 1 91 ? 24.422 13.258 22.219 1 98.31 91 TRP B CA 1
ATOM 5175 C C . TRP B 1 91 ? 25.406 14.039 21.359 1 98.31 91 TRP B C 1
ATOM 5177 O O . TRP B 1 91 ? 26.125 13.453 20.547 1 98.31 91 TRP B O 1
ATOM 5187 N N . ILE B 1 92 ? 25.391 15.359 21.469 1 98.06 92 ILE B N 1
ATOM 5188 C CA . ILE B 1 92 ? 26.281 16.219 20.703 1 98.06 92 ILE B CA 1
ATOM 5189 C C . ILE B 1 92 ? 27.734 15.938 21.094 1 98.06 92 ILE B C 1
ATOM 5191 O O . ILE B 1 92 ? 28.641 16.031 20.25 1 98.06 92 ILE B O 1
ATOM 5195 N N . LYS B 1 93 ? 27.984 15.477 22.328 1 96.38 93 LYS B N 1
ATOM 5196 C CA . LYS B 1 93 ? 29.344 15.336 22.844 1 96.38 93 LYS B CA 1
ATOM 5197 C C . LYS B 1 93 ? 29.844 13.898 22.719 1 96.38 93 LYS B C 1
ATOM 5199 O O . LYS B 1 93 ? 31.047 13.664 22.609 1 96.38 93 LYS B O 1
ATOM 5204 N N . ASP B 1 94 ? 28.969 12.938 22.688 1 96.38 94 ASP B N 1
ATOM 5205 C CA . ASP B 1 94 ? 29.406 11.562 22.891 1 96.38 94 ASP B CA 1
ATOM 5206 C C . ASP B 1 94 ? 29.5 10.812 21.562 1 96.38 94 ASP B C 1
ATOM 5208 O O . ASP B 1 94 ? 29.562 9.578 21.547 1 96.38 94 ASP B O 1
ATOM 5212 N N . GLY B 1 95 ? 29.344 11.375 20.469 1 93 95 GLY B N 1
ATOM 5213 C CA . GLY B 1 95 ? 29.5 10.719 19.172 1 93 95 GLY B CA 1
ATOM 5214 C C . GLY B 1 95 ? 28.188 10.188 18.609 1 93 95 GLY B C 1
ATOM 5215 O O . GLY B 1 95 ? 28.172 9.617 17.531 1 93 95 GLY B O 1
ATOM 5216 N N . SER B 1 96 ? 27.078 10.414 19.281 1 96.31 96 SER B N 1
ATOM 5217 C CA . SER B 1 96 ? 25.766 9.93 18.844 1 96.31 96 SER B CA 1
ATOM 5218 C C . SER B 1 96 ? 25.281 10.688 17.609 1 96.31 96 SER B C 1
ATOM 5220 O O . SER B 1 96 ? 24.406 10.211 16.891 1 96.31 96 SER B O 1
ATOM 5222 N N . ILE B 1 97 ? 25.812 11.828 17.375 1 98.5 97 ILE B N 1
ATOM 5223 C CA . ILE B 1 97 ? 25.391 12.664 16.25 1 98.5 97 ILE B CA 1
ATOM 5224 C C . ILE B 1 97 ? 26.484 12.703 15.188 1 98.5 97 ILE B C 1
ATOM 5226 O O . ILE B 1 97 ? 27.656 12.984 15.5 1 98.5 97 ILE B O 1
ATOM 5230 N N . ASN B 1 98 ? 26.156 12.469 13.938 1 98.38 98 ASN B N 1
ATOM 5231 C CA . ASN B 1 98 ? 27.109 12.484 12.836 1 98.38 98 ASN B CA 1
ATOM 5232 C C . ASN B 1 98 ? 27.297 13.898 12.281 1 98.38 98 ASN B C 1
ATOM 5234 O O . ASN B 1 98 ? 26.531 14.336 11.414 1 98.38 98 ASN B O 1
ATOM 5238 N N . PHE B 1 99 ? 28.328 14.594 12.617 1 98.19 99 PHE B N 1
ATOM 5239 C CA . PHE B 1 99 ? 28.547 15.984 12.25 1 98.19 99 PHE B CA 1
ATOM 5240 C C . PHE B 1 99 ? 29.078 16.094 10.82 1 98.19 99 PHE B C 1
ATOM 5242 O O . PHE B 1 99 ? 29.266 17.188 10.312 1 98.19 99 PHE B O 1
ATOM 5249 N N . LYS B 1 100 ? 29.219 14.992 10.164 1 97.88 100 LYS B N 1
ATOM 5250 C CA . LYS B 1 100 ? 29.578 15.008 8.75 1 97.88 100 LYS B CA 1
ATOM 5251 C C . LYS B 1 100 ? 28.344 14.938 7.863 1 97.88 100 LYS B C 1
ATOM 5253 O O . LYS B 1 100 ? 28.438 15.148 6.648 1 97.88 100 LYS B O 1
ATOM 5258 N N . GLY B 1 101 ? 27.203 14.664 8.469 1 98.44 101 GLY B N 1
ATOM 5259 C CA . GLY B 1 101 ? 25.969 14.5 7.707 1 98.44 101 GLY B CA 1
ATOM 5260 C C . GLY B 1 101 ? 25.391 15.805 7.203 1 98.44 101 GLY B C 1
ATOM 5261 O O . GLY B 1 101 ? 25.812 16.875 7.645 1 98.44 101 GLY B O 1
ATOM 5262 N N . PRO B 1 102 ? 24.422 15.734 6.355 1 98.69 102 PRO B N 1
ATOM 5263 C CA . PRO B 1 102 ? 23.844 16.906 5.707 1 98.69 102 PRO B CA 1
ATOM 5264 C C . PRO B 1 102 ? 22.922 17.703 6.637 1 98.69 102 PRO B C 1
ATOM 5266 O O . PRO B 1 102 ? 22.438 18.781 6.262 1 98.69 102 PRO B O 1
ATOM 5269 N N . LEU B 1 103 ? 22.688 17.234 7.855 1 98.81 103 LEU B N 1
ATOM 5270 C CA . LEU B 1 103 ? 21.906 17.969 8.836 1 98.81 103 LEU B CA 1
ATOM 5271 C C . LEU B 1 103 ? 22.703 18.188 10.117 1 98.81 103 LEU B C 1
ATOM 5273 O O . LEU B 1 103 ? 22.125 18.312 11.203 1 98.81 103 LEU B O 1
ATOM 5277 N N . ALA B 1 104 ? 23.969 18.281 9.945 1 98.75 104 ALA B N 1
ATOM 5278 C CA . ALA B 1 104 ? 24.922 18.344 11.062 1 98.75 104 ALA B CA 1
ATOM 5279 C C . ALA B 1 104 ? 24.562 19.469 12.023 1 98.75 104 ALA B C 1
ATOM 5281 O O . ALA B 1 104 ? 24.625 20.656 11.664 1 98.75 104 ALA B O 1
ATOM 5282 N N . GLY B 1 105 ? 24.125 19.031 13.211 1 98.75 105 GLY B N 1
ATOM 5283 C CA . GLY B 1 105 ? 23.938 19.969 14.312 1 98.75 105 GLY B CA 1
ATOM 5284 C C . GLY B 1 105 ? 22.547 20.578 14.328 1 98.75 105 GLY B C 1
ATOM 5285 O O . GLY B 1 105 ? 22.188 21.281 15.273 1 98.75 105 GLY B O 1
ATOM 5286 N N . ILE B 1 106 ? 21.719 20.297 13.359 1 98.75 106 ILE B N 1
ATOM 5287 C CA . ILE B 1 106 ? 20.438 20.984 13.219 1 98.75 106 ILE B CA 1
ATOM 5288 C C . ILE B 1 106 ? 19.438 20.406 14.219 1 98.75 106 ILE B C 1
ATOM 5290 O O . ILE B 1 106 ? 19.109 19.219 14.172 1 98.75 106 ILE B O 1
ATOM 5294 N N . PRO B 1 107 ? 18.906 21.203 15.148 1 98.81 107 PRO B N 1
ATOM 5295 C CA . PRO B 1 107 ? 17.859 20.719 16.062 1 98.81 107 PRO B CA 1
ATOM 5296 C C . PRO B 1 107 ? 16.547 20.422 15.336 1 98.81 107 PRO B C 1
ATOM 5298 O O . PRO B 1 107 ? 16.109 21.219 14.508 1 98.81 107 PRO B O 1
ATOM 5301 N N . VAL B 1 108 ? 15.977 19.312 15.641 1 98.88 108 VAL B N 1
ATOM 5302 C CA . VAL B 1 108 ? 14.711 18.906 15.039 1 98.88 108 VAL B CA 1
ATOM 5303 C C . VAL B 1 108 ? 13.719 18.531 16.141 1 98.88 108 VAL B C 1
ATOM 5305 O O . VAL B 1 108 ? 14.055 17.797 17.078 1 98.88 108 VAL B O 1
ATOM 5308 N N . SER B 1 109 ? 12.516 19.094 16.078 1 98.88 109 SER B N 1
ATOM 5309 C CA . SER B 1 109 ? 11.445 18.734 17 1 98.88 109 SER B CA 1
ATOM 5310 C C . SER B 1 109 ? 10.625 17.562 16.453 1 98.88 109 SER B C 1
ATOM 5312 O O . SER B 1 109 ? 10.555 17.359 15.234 1 98.88 109 SER B O 1
ATOM 5314 N N . LEU B 1 110 ? 10.062 16.781 17.391 1 98.81 110 LEU B N 1
ATOM 5315 C CA . LEU B 1 110 ? 9.383 15.555 17.016 1 98.81 110 LEU B CA 1
ATOM 5316 C C . LEU B 1 110 ? 7.977 15.516 17.609 1 98.81 110 LEU B C 1
ATOM 5318 O O . LEU B 1 110 ? 7.781 15.82 18.781 1 98.81 110 LEU B O 1
ATOM 5322 N N . LYS B 1 111 ? 7 15.117 16.734 1 98.44 111 LYS B N 1
ATOM 5323 C CA . LYS B 1 111 ? 5.676 14.805 17.266 1 98.44 111 LYS B CA 1
ATOM 5324 C C . LYS B 1 111 ? 5.766 13.789 18.391 1 98.44 111 LYS B C 1
ATOM 5326 O O . LYS B 1 111 ? 6.566 12.852 18.328 1 98.44 111 LYS B O 1
ATOM 5331 N N . ASP B 1 112 ? 4.91 13.922 19.344 1 98.5 112 ASP B N 1
ATOM 5332 C CA . ASP B 1 112 ? 4.965 13.109 20.562 1 98.5 112 ASP B CA 1
ATOM 5333 C C . ASP B 1 112 ? 4.82 11.625 20.234 1 98.5 112 ASP B C 1
ATOM 5335 O O . ASP B 1 112 ? 5.098 10.773 21.078 1 98.5 112 ASP B O 1
ATOM 5339 N N . THR B 1 113 ? 4.453 11.273 19.047 1 98.31 113 THR B N 1
ATOM 5340 C CA . THR B 1 113 ? 4.25 9.883 18.656 1 98.31 113 THR B CA 1
ATOM 5341 C C . THR B 1 113 ? 5.566 9.242 18.234 1 98.31 113 THR B C 1
ATOM 5343 O O . THR B 1 113 ? 5.656 8.016 18.125 1 98.31 113 THR B O 1
ATOM 5346 N N . ILE B 1 114 ? 6.574 9.992 18 1 98.44 114 ILE B N 1
ATOM 5347 C CA . ILE B 1 114 ? 7.844 9.477 17.5 1 98.44 114 ILE B CA 1
ATOM 5348 C C . ILE B 1 114 ? 8.672 8.93 18.656 1 98.44 114 ILE B C 1
ATOM 5350 O O . ILE B 1 114 ? 8.805 9.586 19.688 1 98.44 114 ILE B O 1
ATOM 5354 N N . ASP B 1 115 ? 9.258 7.773 18.469 1 98.62 115 ASP B N 1
ATOM 5355 C CA . ASP B 1 115 ? 9.945 7.07 19.547 1 98.62 115 ASP B CA 1
ATOM 5356 C C . ASP B 1 115 ? 11.383 7.562 19.688 1 98.62 115 ASP B C 1
ATOM 5358 O O . ASP B 1 115 ? 12.125 7.617 18.719 1 98.62 115 ASP B O 1
ATOM 5362 N N . VAL B 1 116 ? 11.695 7.957 20.859 1 98.75 116 VAL B N 1
ATOM 5363 C CA . VAL B 1 116 ? 13.055 8.32 21.25 1 98.75 116 VAL B CA 1
ATOM 5364 C C . VAL B 1 116 ? 13.5 7.469 22.422 1 98.75 116 VAL B C 1
ATOM 5366 O O . VAL B 1 116 ? 12.742 7.266 23.375 1 98.75 116 VAL B O 1
ATOM 5369 N N . LYS B 1 117 ? 14.719 6.961 22.359 1 98.38 117 LYS B N 1
ATOM 5370 C CA . LYS B 1 117 ? 15.25 6.141 23.438 1 98.38 117 LYS B CA 1
ATOM 5371 C C . LYS B 1 117 ? 15.133 6.863 24.781 1 98.38 117 LYS B C 1
ATOM 5373 O O . LYS B 1 117 ? 15.445 8.055 24.875 1 98.38 117 LYS B O 1
ATOM 5378 N N . ASP B 1 118 ? 14.617 6.191 25.812 1 98.19 118 ASP B N 1
ATOM 5379 C CA . ASP B 1 118 ? 14.562 6.594 27.219 1 98.19 118 ASP B CA 1
ATOM 5380 C C . ASP B 1 118 ? 13.406 7.562 27.469 1 98.19 118 ASP B C 1
ATOM 5382 O O . ASP B 1 118 ? 13.25 8.07 28.578 1 98.19 118 ASP B O 1
ATOM 5386 N N . TYR B 1 119 ? 12.602 7.863 26.531 1 98.69 119 TYR B N 1
ATOM 5387 C CA . TYR B 1 119 ? 11.438 8.734 26.672 1 98.69 119 TYR B CA 1
ATOM 5388 C C . TYR B 1 119 ? 10.156 8 26.297 1 98.69 119 TYR B C 1
ATOM 5390 O O . TYR B 1 119 ? 10.188 7.023 25.547 1 98.69 119 TYR B O 1
ATOM 5398 N N . ASP B 1 120 ? 9.039 8.414 26.828 1 98.44 120 ASP B N 1
ATOM 5399 C CA . ASP B 1 120 ? 7.73 7.887 26.453 1 98.44 120 ASP B CA 1
ATOM 5400 C C . ASP B 1 120 ? 7.246 8.508 25.156 1 98.44 120 ASP B C 1
ATOM 5402 O O . ASP B 1 120 ? 7.574 9.656 24.844 1 98.44 120 ASP B O 1
ATOM 5406 N N . SER B 1 121 ? 6.652 7.785 24.344 1 98.31 121 SER B N 1
ATOM 5407 C CA . SER B 1 121 ? 5.73 8.266 23.328 1 98.31 121 SER B CA 1
ATOM 5408 C C . SER B 1 121 ? 4.281 8.094 23.766 1 98.31 121 SER B C 1
ATOM 5410 O O . SER B 1 121 ? 3.656 7.07 23.484 1 98.31 121 SER B O 1
ATOM 5412 N N . SER B 1 122 ? 3.762 9.125 24.375 1 97.44 122 SER B N 1
ATOM 5413 C CA . SER B 1 122 ? 2.523 8.984 25.141 1 97.44 122 SER B CA 1
ATOM 5414 C C . SER B 1 122 ? 1.307 8.977 24.219 1 97.44 122 SER B C 1
ATOM 5416 O O . SER B 1 122 ? 0.283 8.375 24.531 1 97.44 122 SER B O 1
ATOM 5418 N N . VAL B 1 123 ? 1.387 9.68 23.172 1 96.81 123 VAL B N 1
ATOM 5419 C CA . VAL B 1 123 ? 0.274 9.805 22.234 1 96.81 123 VAL B CA 1
ATOM 5420 C C . VAL B 1 123 ? -0.917 10.461 22.922 1 96.81 123 VAL B C 1
ATOM 5422 O O . VAL B 1 123 ? -2.07 10.156 22.609 1 96.81 123 VAL B O 1
ATOM 5425 N N . GLY B 1 124 ? -0.631 11.219 23.922 1 96.94 124 GLY B N 1
ATOM 5426 C CA . GLY B 1 124 ? -1.646 11.992 24.609 1 96.94 124 GLY B CA 1
ATOM 5427 C C . GLY B 1 124 ? -2.465 11.164 25.594 1 96.94 124 GLY B C 1
ATOM 5428 O O . GLY B 1 124 ? -3.445 11.656 26.156 1 96.94 124 GLY B O 1
ATOM 5429 N N . VAL B 1 125 ? -2.15 9.867 25.797 1 97.75 125 VAL B N 1
ATOM 5430 C CA . VAL B 1 125 ? -2.924 9.016 26.703 1 97.75 125 VAL B CA 1
ATOM 5431 C C . VAL B 1 125 ? -2.041 8.539 27.844 1 97.75 125 VAL B C 1
ATOM 5433 O O . VAL B 1 125 ? -0.843 8.305 27.672 1 97.75 125 VAL B O 1
ATOM 5436 N N . THR B 1 126 ? -2.652 8.273 29.016 1 97.5 126 THR B N 1
ATOM 5437 C CA . THR B 1 126 ? -1.898 7.957 30.219 1 97.5 126 THR B CA 1
ATOM 5438 C C . THR B 1 126 ? -1.466 6.492 30.219 1 97.5 126 THR B C 1
ATOM 5440 O O . THR B 1 126 ? -0.516 6.121 30.922 1 97.5 126 THR B O 1
ATOM 5443 N N . CYS B 1 127 ? -2.109 5.641 29.422 1 96.88 127 CYS B N 1
ATOM 5444 C CA . CYS B 1 127 ? -1.741 4.23 29.391 1 96.88 127 CYS B CA 1
ATOM 5445 C C . CYS B 1 127 ? -0.336 4.047 28.828 1 96.88 127 CYS B C 1
ATOM 5447 O O . CYS B 1 127 ? 0.281 2.996 29.016 1 96.88 127 CYS B O 1
ATOM 5449 N N . ASN B 1 128 ? 0.19 5.016 28.172 1 97.62 128 ASN B N 1
ATOM 5450 C CA . ASN B 1 128 ? 1.52 4.93 27.578 1 97.62 128 ASN B CA 1
ATOM 5451 C C . ASN B 1 128 ? 2.568 5.609 28.453 1 97.62 128 ASN B C 1
ATOM 5453 O O . ASN B 1 128 ? 3.711 5.797 28.031 1 97.62 128 ASN B O 1
ATOM 5457 N N . VAL B 1 129 ? 2.213 6.02 29.625 1 98.06 129 VAL B N 1
ATOM 5458 C CA . VAL B 1 129 ? 3.133 6.652 30.562 1 98.06 129 VAL B CA 1
ATOM 5459 C C . VAL B 1 129 ? 3.914 5.582 31.328 1 98.06 129 VAL B C 1
ATOM 5461 O O . VAL B 1 129 ? 3.4 4.488 31.578 1 98.06 129 VAL B O 1
ATOM 5464 N N . HIS B 1 130 ? 5.188 5.848 31.688 1 97.88 130 HIS B N 1
ATOM 5465 C CA . HIS B 1 130 ? 6.105 4.945 32.375 1 97.88 130 HIS B CA 1
ATOM 5466 C C . HIS B 1 130 ? 6.512 3.785 31.469 1 97.88 130 HIS B C 1
ATOM 5468 O O . HIS B 1 130 ? 6.648 2.65 31.938 1 97.88 130 HIS B O 1
ATOM 5474 N N . LYS B 1 131 ? 6.582 4.062 30.234 1 97.56 131 LYS B N 1
ATOM 5475 C CA . LYS B 1 131 ? 7.02 3.078 29.25 1 97.56 131 LYS B CA 1
ATOM 5476 C C . LYS B 1 131 ? 8.07 3.668 28.312 1 97.56 131 LYS B C 1
ATOM 5478 O O . LYS B 1 131 ? 7.895 3.666 27.094 1 97.56 131 LYS B O 1
ATOM 5483 N N . PRO B 1 132 ? 9.148 4.18 28.875 1 98.12 132 PRO B N 1
ATOM 5484 C CA . PRO B 1 132 ? 10.18 4.738 28 1 98.12 132 PRO B CA 1
ATOM 5485 C C . PRO B 1 132 ? 10.664 3.742 26.953 1 98.12 132 PRO B C 1
ATOM 5487 O O . PRO B 1 132 ? 10.781 2.547 27.234 1 98.12 132 PRO B O 1
ATOM 5490 N N . LYS B 1 133 ? 10.953 4.203 25.797 1 98.25 133 LYS B N 1
ATOM 5491 C CA . LYS B 1 133 ? 11.391 3.334 24.703 1 98.25 133 LYS B CA 1
ATOM 5492 C C . LYS B 1 133 ? 12.805 2.814 24.953 1 98.25 133 LYS B C 1
ATOM 5494 O O . LYS B 1 133 ? 13.664 3.543 25.453 1 98.25 133 LYS B O 1
ATOM 5499 N N . ALA B 1 134 ? 13.078 1.598 24.578 1 97 134 ALA B N 1
ATOM 5500 C CA . ALA B 1 134 ? 14.367 0.943 24.812 1 97 134 ALA B CA 1
ATOM 5501 C C . ALA B 1 134 ? 15.406 1.406 23.797 1 97 134 ALA B C 1
ATOM 5503 O O . ALA B 1 134 ? 16.609 1.367 24.062 1 97 134 ALA B O 1
ATOM 5504 N N . GLU B 1 135 ? 14.969 1.792 22.656 1 97.06 135 GLU B N 1
ATOM 5505 C CA . GLU B 1 135 ? 15.844 2.264 21.594 1 97.06 135 GLU B CA 1
ATOM 5506 C C . GLU B 1 135 ? 15.195 3.387 20.797 1 97.06 135 GLU B C 1
ATOM 5508 O O . GLU B 1 135 ? 13.984 3.596 20.875 1 97.06 135 GLU B O 1
ATOM 5513 N N . ASP B 1 136 ? 16.016 4.109 20.047 1 98.12 136 ASP B N 1
ATOM 5514 C CA . ASP B 1 136 ? 15.5 5.109 19.109 1 98.12 136 ASP B CA 1
ATOM 5515 C C . ASP B 1 136 ? 14.656 4.457 18.016 1 98.12 136 ASP B C 1
ATOM 5517 O O . ASP B 1 136 ? 14.992 3.375 17.531 1 98.12 136 ASP B O 1
ATOM 5521 N N . GLY B 1 137 ? 13.508 5.098 17.797 1 97.56 137 GLY B N 1
ATOM 5522 C CA . GLY B 1 137 ? 12.805 4.699 16.594 1 97.56 137 GLY B CA 1
ATOM 5523 C C . GLY B 1 137 ? 13.586 4.969 15.32 1 97.56 137 GLY B C 1
ATOM 5524 O O . GLY B 1 137 ? 14.57 5.711 15.336 1 97.56 137 GLY B O 1
ATOM 5525 N N . VAL B 1 138 ? 13.117 4.496 14.211 1 96.69 138 VAL B N 1
ATOM 5526 C CA . VAL B 1 138 ? 13.789 4.543 12.922 1 96.69 138 VAL B CA 1
ATOM 5527 C C . VAL B 1 138 ? 14 5.996 12.5 1 96.69 138 VAL B C 1
ATOM 5529 O O . VAL B 1 138 ? 15.07 6.359 12.008 1 96.69 138 VAL B O 1
ATOM 5532 N N . THR B 1 139 ? 12.992 6.809 12.664 1 97.06 139 THR B N 1
ATOM 5533 C CA . THR B 1 139 ? 13.086 8.211 12.289 1 97.06 139 THR B CA 1
ATOM 5534 C C . THR B 1 139 ? 14.211 8.906 13.062 1 97.06 139 THR B C 1
ATOM 5536 O O . THR B 1 139 ? 15 9.648 12.484 1 97.06 139 THR B O 1
ATOM 5539 N N . VAL B 1 140 ? 14.266 8.633 14.32 1 98.19 140 VAL B N 1
ATOM 5540 C CA . VAL B 1 140 ? 15.266 9.273 15.164 1 98.19 140 VAL B CA 1
ATOM 5541 C C . VAL B 1 140 ? 16.656 8.75 14.805 1 98.19 140 VAL B C 1
ATOM 5543 O O . VAL B 1 140 ? 17.609 9.523 14.719 1 98.19 140 VAL B O 1
ATOM 5546 N N . LYS B 1 141 ? 16.797 7.457 14.562 1 97.75 141 LYS B N 1
ATOM 5547 C CA . LYS B 1 141 ? 18.062 6.887 14.117 1 97.75 141 LYS B CA 1
ATOM 5548 C C . LYS B 1 141 ? 18.547 7.543 12.82 1 97.75 141 LYS B C 1
ATOM 5550 O O . LYS B 1 141 ? 19.703 7.93 12.711 1 97.75 141 LYS B O 1
ATOM 5555 N N . LEU B 1 142 ? 17.641 7.637 11.922 1 97.75 142 LEU B N 1
ATOM 5556 C CA . LEU B 1 142 ? 17.922 8.25 10.633 1 97.75 142 LEU B CA 1
ATOM 5557 C C . LEU B 1 142 ? 18.375 9.703 10.812 1 97.75 142 LEU B C 1
ATOM 5559 O O . LEU B 1 142 ? 19.359 10.133 10.211 1 97.75 142 LEU B O 1
ATOM 5563 N N . LEU B 1 143 ? 17.672 10.445 11.648 1 98.25 143 LEU B N 1
ATOM 5564 C CA . LEU B 1 143 ? 17.984 11.852 11.875 1 98.25 143 LEU B CA 1
ATOM 5565 C C . LEU B 1 143 ? 19.359 12.016 12.5 1 98.25 143 LEU B C 1
ATOM 5567 O O . LEU B 1 143 ? 20.156 12.859 12.055 1 98.25 143 LEU B O 1
ATOM 5571 N N . LYS B 1 144 ? 19.656 11.219 13.469 1 98.56 144 LYS B N 1
ATOM 5572 C CA . LYS B 1 144 ? 20.969 11.289 14.109 1 98.56 144 LYS B CA 1
ATOM 5573 C C . LYS B 1 144 ? 22.078 10.938 13.133 1 98.56 144 LYS B C 1
ATOM 5575 O O . LYS B 1 144 ? 23.156 11.547 13.148 1 98.56 144 LYS B O 1
ATOM 5580 N N . GLU B 1 145 ? 21.812 9.969 12.305 1 98.25 145 GLU B N 1
ATOM 5581 C CA . GLU B 1 145 ? 22.781 9.578 11.289 1 98.25 145 GLU B CA 1
ATOM 5582 C C . GLU B 1 145 ? 23.016 10.711 10.281 1 98.25 145 GLU B C 1
ATOM 5584 O O . GLU B 1 145 ? 24.109 10.852 9.734 1 98.25 145 GLU B O 1
ATOM 5589 N N . LEU B 1 146 ? 22 11.492 10.031 1 98.56 146 LEU B N 1
ATOM 5590 C CA . LEU B 1 146 ? 22.109 12.625 9.125 1 98.56 146 LEU B CA 1
ATOM 5591 C C . LEU B 1 146 ? 22.734 13.828 9.828 1 98.56 146 LEU B C 1
ATOM 5593 O O . LEU B 1 146 ? 23.094 14.812 9.18 1 98.56 146 LEU B O 1
ATOM 5597 N N . GLY B 1 147 ? 22.844 13.742 11.102 1 98.75 147 GLY B N 1
ATOM 5598 C CA . GLY B 1 147 ? 23.516 14.766 11.883 1 98.75 147 GLY B CA 1
ATOM 5599 C C . GLY B 1 147 ? 22.562 15.664 12.641 1 98.75 147 GLY B C 1
ATOM 5600 O O . GLY B 1 147 ? 23 16.562 13.367 1 98.75 147 GLY B O 1
ATOM 5601 N N . ALA B 1 148 ? 21.281 15.43 12.516 1 98.81 148 ALA B N 1
ATOM 5602 C CA . ALA B 1 148 ? 20.297 16.25 13.211 1 98.81 148 ALA B CA 1
ATOM 5603 C C . ALA B 1 148 ? 20.281 15.938 14.703 1 98.81 148 ALA B C 1
ATOM 5605 O O . ALA B 1 148 ? 20.734 14.875 15.125 1 98.81 148 ALA B O 1
ATOM 5606 N N . VAL B 1 149 ? 19.75 16.844 15.484 1 98.88 149 VAL B N 1
ATOM 5607 C CA . VAL B 1 149 ? 19.734 16.734 16.938 1 98.88 149 VAL B CA 1
ATOM 5608 C C . VAL B 1 149 ? 18.297 16.844 17.453 1 98.88 149 VAL B C 1
ATOM 5610 O O . VAL B 1 149 ? 17.812 17.953 17.688 1 98.88 149 VAL B O 1
ATOM 5613 N N . PRO B 1 150 ? 17.625 15.672 17.656 1 98.81 150 PRO B N 1
ATOM 5614 C CA . PRO B 1 150 ? 16.328 15.766 18.312 1 98.81 150 PRO B CA 1
ATOM 5615 C C . PRO B 1 150 ? 16.406 16.438 19.688 1 98.81 150 PRO B C 1
ATOM 5617 O O . PRO B 1 150 ? 17.266 16.094 20.5 1 98.81 150 PRO B O 1
ATOM 5620 N N . TYR B 1 151 ? 15.453 17.406 19.938 1 98.88 151 TYR B N 1
ATOM 5621 C CA . TYR B 1 151 ? 15.727 18.156 21.156 1 98.88 151 TYR B CA 1
ATOM 5622 C C . TYR B 1 151 ? 14.445 18.344 21.969 1 98.88 151 TYR B C 1
ATOM 5624 O O . TYR B 1 151 ? 14.5 18.625 23.172 1 98.88 151 TYR B O 1
ATOM 5632 N N . VAL B 1 152 ? 13.281 18.234 21.328 1 98.88 152 VAL B N 1
ATOM 5633 C CA . VAL B 1 152 ? 12.016 18.266 22.062 1 98.88 152 VAL B CA 1
ATOM 5634 C C . VAL B 1 152 ? 10.969 17.453 21.297 1 98.88 152 VAL B C 1
ATOM 5636 O O . VAL B 1 152 ? 11.094 17.234 20.094 1 98.88 152 VAL B O 1
ATOM 5639 N N . LYS B 1 153 ? 9.984 16.969 22 1 98.88 153 LYS B N 1
ATOM 5640 C CA . LYS B 1 153 ? 8.758 16.438 21.391 1 98.88 153 LYS B CA 1
ATOM 5641 C C . LYS B 1 153 ? 7.598 17.422 21.578 1 98.88 153 LYS B C 1
ATOM 5643 O O . LYS B 1 153 ? 7.625 18.266 22.469 1 98.88 153 LYS B O 1
ATOM 5648 N N . THR B 1 154 ? 6.594 17.281 20.719 1 98.88 154 THR B N 1
ATOM 5649 C CA . THR B 1 154 ? 5.582 18.344 20.672 1 98.88 154 THR B CA 1
ATOM 5650 C C . THR B 1 154 ? 4.188 17.75 20.891 1 98.88 154 THR B C 1
ATOM 5652 O O . THR B 1 154 ? 3.957 16.562 20.641 1 98.88 154 THR B O 1
ATOM 5655 N N . ASN B 1 155 ? 3.264 18.562 21.312 1 98.81 155 ASN B N 1
ATOM 5656 C CA . ASN B 1 155 ? 1.945 18.188 21.812 1 98.81 155 ASN B CA 1
ATOM 5657 C C . ASN B 1 155 ? 1.009 17.797 20.672 1 98.81 155 ASN B C 1
ATOM 5659 O O . ASN B 1 155 ? 1.259 18.125 19.5 1 98.81 155 ASN B O 1
ATOM 5663 N N . ILE B 1 156 ? -0.037 17.062 21.016 1 98.5 156 ILE B N 1
ATOM 5664 C CA . ILE B 1 156 ? -0.97 16.438 20.094 1 98.5 156 ILE B CA 1
ATOM 5665 C C . ILE B 1 156 ? -2.355 16.359 20.734 1 98.5 156 ILE B C 1
ATOM 5667 O O . ILE B 1 156 ? -2.5 16.531 21.938 1 98.5 156 ILE B O 1
ATOM 5671 N N . PRO B 1 157 ? -3.447 16.266 19.922 1 97.62 157 PRO B N 1
ATOM 5672 C CA . PRO B 1 157 ? -4.734 15.914 20.531 1 97.62 157 PRO B CA 1
ATOM 5673 C C . PRO B 1 157 ? -4.77 14.477 21.062 1 97.62 157 PRO B C 1
ATOM 5675 O O . PRO B 1 157 ? -4.059 13.609 20.547 1 97.62 157 PRO B O 1
ATOM 5678 N N . ILE B 1 158 ? -5.789 14.375 21.969 1 93.69 158 ILE B N 1
ATOM 5679 C CA . ILE B 1 158 ? -6.055 13.008 22.391 1 93.69 158 ILE B CA 1
ATOM 5680 C C . ILE B 1 158 ? -6.598 12.203 21.203 1 93.69 158 ILE B C 1
ATOM 5682 O O . ILE B 1 158 ? -7.195 12.773 20.281 1 93.69 158 ILE B O 1
ATOM 5686 N N . THR B 1 159 ? -6.223 11.008 20.875 1 92.69 159 THR B N 1
ATOM 5687 C CA . THR B 1 159 ? -6.637 10.062 19.844 1 92.69 159 THR B CA 1
ATOM 5688 C C . THR B 1 159 ? -5.938 10.359 18.516 1 92.69 159 THR B C 1
ATOM 5690 O O . THR B 1 159 ? -5.961 9.539 17.594 1 92.69 159 THR B O 1
ATOM 5693 N N . LEU B 1 160 ? -5.457 11.641 18.297 1 95.56 160 LEU B N 1
ATOM 5694 C CA . LEU B 1 160 ? -4.832 12.109 17.062 1 95.56 160 LEU B CA 1
ATOM 5695 C C . LEU B 1 160 ? -5.879 12.383 15.984 1 95.56 160 LEU B C 1
ATOM 5697 O O . LEU B 1 160 ? -5.543 12.555 14.812 1 95.56 160 LEU B O 1
ATOM 5701 N N . LEU B 1 161 ? -7.246 12.469 16.359 1 96.12 161 LEU B N 1
ATOM 5702 C CA . LEU B 1 161 ? -8.336 12.648 15.398 1 96.12 161 LEU B CA 1
ATOM 5703 C C . LEU B 1 161 ? -9 14.008 15.586 1 96.12 161 LEU B C 1
ATOM 5705 O O . LEU B 1 161 ? -10.227 14.109 15.578 1 96.12 161 LEU B O 1
ATOM 5709 N N . SER B 1 162 ? -8.156 15.023 15.797 1 96.38 162 SER B N 1
ATOM 5710 C CA . SER B 1 162 ? -8.68 16.375 16 1 96.38 162 SER B CA 1
ATOM 5711 C C . SER B 1 162 ? -7.734 17.422 15.445 1 96.38 162 SER B C 1
ATOM 5713 O O . SER B 1 162 ? -6.516 17.25 15.461 1 96.38 162 SER B O 1
ATOM 5715 N N . PHE B 1 163 ? -8.367 18.531 15.039 1 96.12 163 PHE B N 1
ATOM 5716 C CA . PHE B 1 163 ? -7.566 19.672 14.633 1 96.12 163 PHE B CA 1
ATOM 5717 C C . PHE B 1 163 ? -7.32 20.609 15.812 1 96.12 163 PHE B C 1
ATOM 5719 O O . PHE B 1 163 ? -7.051 21.797 15.625 1 96.12 163 PHE B O 1
ATOM 5726 N N . GLU B 1 164 ? -7.422 20.109 17.016 1 96.38 164 GLU B N 1
ATOM 5727 C CA . GLU B 1 164 ? -7.059 20.797 18.266 1 96.38 164 GLU B CA 1
ATOM 5728 C C . GLU B 1 164 ? -6.113 19.953 19.109 1 96.38 164 GLU B C 1
ATOM 5730 O O . GLU B 1 164 ? -6.453 18.828 19.5 1 96.38 164 GLU B O 1
ATOM 5735 N N . SER B 1 165 ? -4.996 20.5 19.406 1 97.5 165 SER B N 1
ATOM 5736 C CA . SER B 1 165 ? -4.012 19.75 20.188 1 97.5 165 SER B CA 1
ATOM 5737 C C . SER B 1 165 ? -4.258 19.906 21.688 1 97.5 165 SER B C 1
ATOM 5739 O O . SER B 1 165 ? -3.74 20.844 22.312 1 97.5 165 SER B O 1
ATOM 5741 N N . SER B 1 166 ? -5.016 19 22.234 1 97.81 166 SER B N 1
ATOM 5742 C CA . SER B 1 166 ? -5.336 19.016 23.656 1 97.81 166 SER B CA 1
ATOM 5743 C C . SER B 1 166 ? -5.52 17.594 24.188 1 97.81 166 SER B C 1
ATOM 5745 O O . SER B 1 166 ? -6.074 16.734 23.5 1 97.81 166 SER B O 1
ATOM 5747 N N . ASN B 1 167 ? -5.047 17.312 25.344 1 97.94 167 ASN B N 1
ATOM 5748 C CA . ASN B 1 167 ? -5.203 16.078 26.109 1 97.94 167 ASN B CA 1
ATOM 5749 C C . ASN B 1 167 ? -4.98 16.297 27.594 1 97.94 167 ASN B C 1
ATOM 5751 O O . ASN B 1 167 ? -4.477 17.344 28 1 97.94 167 ASN B O 1
ATOM 5755 N N . ASP B 1 168 ? -5.34 15.367 28.406 1 97.56 168 ASP B N 1
ATOM 5756 C CA . ASP B 1 168 ? -5.23 15.516 29.859 1 97.56 168 ASP B CA 1
ATOM 5757 C C . ASP B 1 168 ? -3.768 15.5 30.297 1 97.56 168 ASP B C 1
ATOM 5759 O O . ASP B 1 168 ? -3.402 16.172 31.266 1 97.56 168 ASP B O 1
ATOM 5763 N N . LEU B 1 169 ? -3.006 14.758 29.656 1 97.88 169 LEU B N 1
ATOM 5764 C CA . LEU B 1 169 ? -1.631 14.484 30.062 1 97.88 169 LEU B CA 1
ATOM 5765 C C . LEU B 1 169 ? -0.772 15.742 29.953 1 97.88 169 LEU B C 1
ATOM 5767 O O . LEU B 1 169 ? -0.048 16.078 30.891 1 97.88 169 LEU B O 1
ATOM 5771 N N . TRP B 1 170 ? -0.873 16.469 28.844 1 98.38 170 TRP B N 1
ATOM 5772 C CA . TRP B 1 170 ? 0.042 17.562 28.562 1 98.38 170 TRP B CA 1
ATOM 5773 C C . TRP B 1 170 ? -0.695 18.906 28.562 1 98.38 170 TRP B C 1
ATOM 5775 O O . TRP B 1 170 ? -0.068 19.969 28.594 1 98.38 170 TRP B O 1
ATOM 5785 N N . GLY B 1 171 ? -2.049 18.875 28.5 1 98.12 171 GLY B N 1
ATOM 5786 C CA . GLY B 1 171 ? -2.826 20.094 28.438 1 98.12 171 GLY B CA 1
ATOM 5787 C C . GLY B 1 171 ? -3.078 20.562 27.016 1 98.12 171 GLY B C 1
ATOM 5788 O O . GLY B 1 171 ? -2.9 19.812 26.062 1 98.12 171 GLY B O 1
ATOM 5789 N N . ARG B 1 172 ? -3.557 21.797 26.922 1 98.12 172 ARG B N 1
ATOM 5790 C CA . ARG B 1 172 ? -3.953 22.391 25.656 1 98.12 172 ARG B CA 1
ATOM 5791 C C . ARG B 1 172 ? -2.844 23.281 25.094 1 98.12 172 ARG B C 1
ATOM 5793 O O . ARG B 1 172 ? -2.285 24.109 25.812 1 98.12 172 ARG B O 1
ATOM 5800 N N . SER B 1 173 ? -2.51 23.016 23.828 1 98.69 173 SER B N 1
ATOM 5801 C CA . SER B 1 173 ? -1.654 23.953 23.125 1 98.69 173 SER B CA 1
ATOM 5802 C C . SER B 1 173 ? -2.473 25.078 22.5 1 98.69 173 SER B C 1
ATOM 5804 O O . SER B 1 173 ? -3.576 24.859 22 1 98.69 173 SER B O 1
ATOM 5806 N N . THR B 1 174 ? -1.899 26.297 22.453 1 98.75 174 THR B N 1
ATOM 5807 C CA . THR B 1 174 ? -2.609 27.453 21.922 1 98.75 174 THR B CA 1
ATOM 5808 C C . THR B 1 174 ? -1.879 28.016 20.719 1 98.75 174 THR B C 1
ATOM 5810 O O . THR B 1 174 ? -0.719 27.688 20.469 1 98.75 174 THR B O 1
ATOM 5813 N N . ASN B 1 175 ? -2.596 28.797 19.953 1 98.62 175 ASN B N 1
ATOM 5814 C CA . ASN B 1 175 ? -2.055 29.422 18.75 1 98.62 175 ASN B CA 1
ATOM 5815 C C . ASN B 1 175 ? -1.134 30.594 19.078 1 98.62 175 ASN B C 1
ATOM 5817 O O . ASN B 1 175 ? -1.465 31.422 19.922 1 98.62 175 ASN B O 1
ATOM 5821 N N . PRO B 1 176 ? 0.005 30.656 18.453 1 97.81 176 PRO B N 1
ATOM 5822 C CA . PRO B 1 176 ? 0.96 31.734 18.75 1 97.81 176 PRO B CA 1
ATOM 5823 C C . PRO B 1 176 ? 0.414 33.125 18.422 1 97.81 176 PRO B C 1
ATOM 5825 O O . PRO B 1 176 ? 0.858 34.125 19 1 97.81 176 PRO B O 1
ATOM 5828 N N . TYR B 1 177 ? -0.502 33.25 17.547 1 97.94 177 TYR B N 1
ATOM 5829 C CA . TYR B 1 177 ? -1.035 34.531 17.094 1 97.94 177 TYR B CA 1
ATOM 5830 C C . TYR B 1 177 ? -2.201 35 17.969 1 97.94 177 TYR B C 1
ATOM 5832 O O . TYR B 1 177 ? -2.498 36.188 18.062 1 97.94 177 TYR B O 1
ATOM 5840 N N . ASN B 1 178 ? -2.91 34.031 18.516 1 98.12 178 ASN B N 1
ATOM 5841 C CA . ASN B 1 178 ? -4.078 34.281 19.359 1 98.12 178 ASN B CA 1
ATOM 5842 C C . ASN B 1 178 ? -4.332 33.094 20.297 1 98.12 178 ASN B C 1
ATOM 5844 O O . ASN B 1 178 ? -4.773 32.031 19.844 1 98.12 178 ASN B O 1
ATOM 5848 N N . SER B 1 179 ? -4.191 33.25 21.578 1 98.25 179 SER B N 1
ATOM 5849 C CA . SER B 1 179 ? -4.195 32.188 22.547 1 98.25 179 SER B CA 1
ATOM 5850 C C . SER B 1 179 ? -5.59 31.578 22.703 1 98.25 179 SER B C 1
ATOM 5852 O O . SER B 1 179 ? -5.746 30.5 23.281 1 98.25 179 SER B O 1
ATOM 5854 N N . LYS B 1 180 ? -6.57 32.219 22.156 1 98.31 180 LYS B N 1
ATOM 5855 C CA . LYS B 1 180 ? -7.934 31.688 22.234 1 98.31 180 LYS B CA 1
ATOM 5856 C C . LYS B 1 180 ? -8.211 30.672 21.125 1 98.31 180 LYS B C 1
ATOM 5858 O O . LYS B 1 180 ? -9.234 30 21.141 1 98.31 180 LYS B O 1
ATOM 5863 N N . TYR B 1 181 ? -7.309 30.547 20.25 1 98.56 181 TYR B N 1
ATOM 5864 C CA . TYR B 1 181 ? -7.473 29.688 19.094 1 98.56 181 TYR B CA 1
ATOM 5865 C C . TYR B 1 181 ? -6.465 28.547 19.109 1 98.56 181 TYR B C 1
ATOM 5867 O O . TYR B 1 181 ? -5.473 28.594 19.844 1 98.56 181 TYR B O 1
ATOM 5875 N N . THR B 1 182 ? -6.766 27.484 18.406 1 98.25 182 THR B N 1
ATOM 5876 C CA . THR B 1 182 ? -5.918 26.312 18.344 1 98.25 182 THR B CA 1
ATOM 5877 C C . THR B 1 182 ? -4.793 26.5 17.328 1 98.25 182 THR B C 1
ATOM 5879 O O . THR B 1 182 ? -4.969 27.188 16.328 1 98.25 182 THR B O 1
ATOM 5882 N N . PRO B 1 183 ? -3.633 25.969 17.594 1 98.62 183 PRO B N 1
ATOM 5883 C CA . PRO B 1 183 ? -2.6 25.906 16.562 1 98.62 183 PRO B CA 1
ATOM 5884 C C . PRO B 1 183 ? -2.834 24.781 15.562 1 98.62 183 PRO B C 1
ATOM 5886 O O . PRO B 1 183 ? -2.023 24.562 14.656 1 98.62 183 PRO B O 1
ATOM 5889 N N . GLY B 1 184 ? -3.922 24.031 15.688 1 97.25 184 GLY B N 1
ATOM 5890 C CA . GLY B 1 184 ? -4.254 22.922 14.812 1 97.25 184 GLY B CA 1
ATOM 5891 C C . GLY B 1 184 ? -4.023 21.562 15.469 1 97.25 184 GLY B C 1
ATOM 5892 O O . GLY B 1 184 ? -3.877 21.484 16.688 1 97.25 184 GLY B O 1
ATOM 5893 N N . GLY B 1 185 ? -4.078 20.547 14.742 1 96.69 185 GLY B N 1
ATOM 5894 C CA . GLY B 1 185 ? -3.895 19.141 15.102 1 96.69 185 GLY B CA 1
ATOM 5895 C C . GLY B 1 185 ? -3.918 18.219 13.898 1 96.69 185 GLY B C 1
ATOM 5896 O O . GLY B 1 185 ? -4.402 18.594 12.828 1 96.69 185 GLY B O 1
ATOM 5897 N N . SER B 1 186 ? -3.287 17 13.953 1 96.5 186 SER B N 1
ATOM 5898 C CA . SER B 1 186 ? -2.805 16.406 15.195 1 96.5 186 SER B CA 1
ATOM 5899 C C . SER B 1 186 ? -1.342 16.766 15.445 1 96.5 186 SER B C 1
ATOM 5901 O O . SER B 1 186 ? -0.676 16.125 16.266 1 96.5 186 SER B O 1
ATOM 5903 N N . THR B 1 187 ? -0.776 17.703 14.664 1 98.44 187 THR B N 1
ATOM 5904 C CA . THR B 1 187 ? 0.601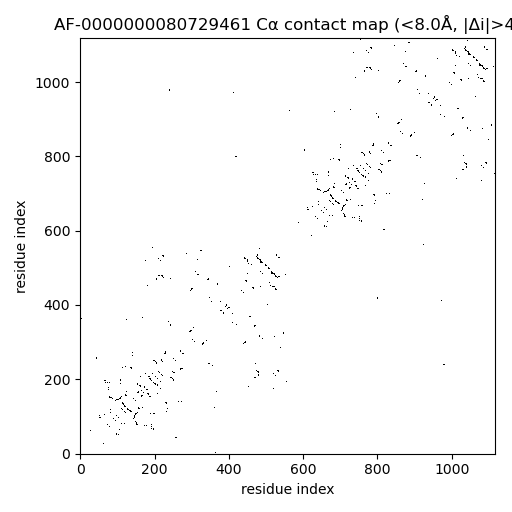 18.141 14.867 1 98.44 187 THR B CA 1
ATOM 5905 C C . THR B 1 187 ? 0.647 19.609 15.281 1 98.44 187 THR B C 1
ATOM 5907 O O . THR B 1 187 ? 1.46 20.375 14.766 1 98.44 187 THR B O 1
ATOM 5910 N N . GLY B 1 188 ? -0.207 19.938 16.172 1 98.56 188 GLY B N 1
ATOM 5911 C CA . GLY B 1 188 ? -0.38 21.328 16.547 1 98.56 188 GLY B CA 1
ATOM 5912 C C . GLY B 1 188 ? 0.779 21.875 17.344 1 98.56 188 GLY B C 1
ATOM 5913 O O . GLY B 1 188 ? 1.133 23.062 17.219 1 98.56 188 GLY B O 1
ATOM 5914 N N . GLY B 1 189 ? 1.34 21.047 18.281 1 98.81 189 GLY B N 1
ATOM 5915 C CA . GLY B 1 189 ? 2.523 21.484 19.016 1 98.81 189 GLY B CA 1
ATOM 5916 C C . GLY B 1 189 ? 3.658 21.906 18.094 1 98.81 189 GLY B C 1
ATOM 5917 O O . GLY B 1 189 ? 4.332 22.906 18.344 1 98.81 189 GLY B O 1
ATOM 5918 N N . GLU B 1 190 ? 3.873 21.125 17.078 1 98.69 190 GLU B N 1
ATOM 5919 C CA . GLU B 1 190 ? 4.891 21.453 16.078 1 98.69 190 GLU B CA 1
ATOM 5920 C C . GLU B 1 190 ? 4.59 22.797 15.414 1 98.69 190 GLU B C 1
ATOM 5922 O O . GLU B 1 190 ? 5.488 23.609 15.219 1 98.69 190 GLU B O 1
ATOM 5927 N N . GLY B 1 191 ? 3.311 22.953 15.031 1 98.75 191 GLY B N 1
ATOM 5928 C CA . GLY B 1 191 ? 2.92 24.188 14.391 1 98.75 191 GLY B CA 1
ATOM 5929 C C . GLY B 1 191 ? 3.227 25.422 15.234 1 98.75 191 GLY B C 1
ATOM 5930 O O . GLY B 1 191 ? 3.793 26.391 14.734 1 98.75 191 GLY B O 1
ATOM 5931 N N . ALA B 1 192 ? 2.883 25.359 16.469 1 98.81 192 ALA B N 1
ATOM 5932 C CA . ALA B 1 192 ? 3.109 26.484 17.391 1 98.81 192 ALA B CA 1
ATOM 5933 C C . ALA B 1 192 ? 4.602 26.734 17.578 1 98.81 192 ALA B C 1
ATOM 5935 O O . ALA B 1 192 ? 5.051 27.891 17.516 1 98.81 192 ALA B O 1
ATOM 5936 N N . LEU B 1 193 ? 5.352 25.672 17.812 1 98.88 193 LEU B N 1
ATOM 5937 C CA . LEU B 1 193 ? 6.789 25.797 18.047 1 98.88 193 LEU B CA 1
ATOM 5938 C C . LEU B 1 193 ? 7.484 26.406 16.844 1 98.88 193 LEU B C 1
ATOM 5940 O O . LEU B 1 193 ? 8.297 27.328 16.984 1 98.88 193 LEU B O 1
ATOM 5944 N N . LEU B 1 194 ? 7.184 25.953 15.68 1 98.75 194 LEU B N 1
ATOM 5945 C CA . LEU B 1 194 ? 7.844 26.422 14.469 1 98.75 194 LEU B CA 1
ATOM 5946 C C . LEU B 1 194 ? 7.484 27.875 14.172 1 98.75 194 LEU B C 1
ATOM 5948 O O . LEU B 1 194 ? 8.336 28.656 13.742 1 98.75 194 LEU B O 1
ATOM 5952 N N . ALA B 1 195 ? 6.227 28.219 14.406 1 98.5 195 ALA B N 1
ATOM 5953 C CA . ALA B 1 195 ? 5.805 29.594 14.195 1 98.5 195 ALA B CA 1
ATOM 5954 C C . ALA B 1 195 ? 6.582 30.547 15.094 1 98.5 195 ALA B C 1
ATOM 5956 O O . ALA B 1 195 ? 6.84 31.703 14.711 1 98.5 195 ALA B O 1
ATOM 5957 N N . MET B 1 196 ? 7.004 30.078 16.203 1 98 196 MET B N 1
ATOM 5958 C CA . MET B 1 196 ? 7.633 30.953 17.188 1 98 196 MET B CA 1
ATOM 5959 C C . MET B 1 196 ? 9.148 30.922 17.047 1 98 196 MET B C 1
ATOM 5961 O O . MET B 1 196 ? 9.867 31.5 17.859 1 98 196 MET B O 1
ATOM 5965 N N . GLY B 1 197 ? 9.617 30.203 16.125 1 97.81 197 GLY B N 1
ATOM 5966 C CA . GLY B 1 197 ? 11.047 30.297 15.875 1 97.81 197 GLY B CA 1
ATOM 5967 C C . GLY B 1 197 ? 11.719 28.953 15.727 1 97.81 197 GLY B C 1
ATOM 5968 O O . GLY B 1 197 ? 12.906 28.875 15.391 1 97.81 197 GLY B O 1
ATOM 5969 N N . GLY B 1 198 ? 11 27.859 16.016 1 97.81 198 GLY B N 1
ATOM 5970 C CA . GLY B 1 198 ? 11.57 26.547 15.758 1 97.81 198 GLY B CA 1
ATOM 5971 C C . GLY B 1 198 ? 12.047 26.375 14.328 1 97.81 198 GLY B C 1
ATOM 5972 O O . GLY B 1 198 ? 11.68 27.141 13.445 1 97.81 198 GLY B O 1
ATOM 5973 N N . ARG B 1 199 ? 12.859 25.391 14.055 1 96.62 199 ARG B N 1
ATOM 5974 C CA . ARG B 1 199 ? 13.508 25.25 12.758 1 96.62 199 ARG B CA 1
ATOM 5975 C C . ARG B 1 199 ? 12.758 24.234 11.883 1 96.62 199 ARG B C 1
ATOM 5977 O O . ARG B 1 199 ? 12.133 24.625 10.891 1 96.62 199 ARG B O 1
ATOM 5984 N N . ILE B 1 200 ? 12.836 22.984 12.234 1 98 200 ILE B N 1
ATOM 5985 C CA . ILE B 1 200 ? 12.242 21.859 11.508 1 98 200 ILE B CA 1
ATOM 5986 C C . ILE B 1 200 ? 11.578 20.906 12.484 1 98 200 ILE B C 1
ATOM 5988 O O . ILE B 1 200 ? 12.062 20.703 13.602 1 98 200 ILE B O 1
ATOM 5992 N N . GLY B 1 201 ? 10.461 20.391 12.055 1 98.44 201 GLY B N 1
ATOM 5993 C CA . GLY B 1 201 ? 9.797 19.359 12.828 1 98.44 201 GLY B CA 1
ATOM 5994 C C . GLY B 1 201 ? 9.203 18.266 11.969 1 98.44 201 GLY B C 1
ATOM 5995 O O . GLY B 1 201 ? 9.117 18.391 10.75 1 98.44 201 GLY B O 1
ATOM 5996 N N . ILE B 1 202 ? 8.906 17.156 12.609 1 98.62 202 ILE B N 1
ATOM 5997 C CA . ILE B 1 202 ? 8.273 16.016 11.945 1 98.62 202 ILE B CA 1
ATOM 5998 C C . ILE B 1 202 ? 6.91 15.742 12.578 1 98.62 202 ILE B C 1
ATOM 6000 O O . ILE B 1 202 ? 6.797 15.633 13.805 1 98.62 202 ILE B O 1
ATOM 6004 N N . GLY B 1 203 ? 5.914 15.711 11.758 1 98.19 203 GLY B N 1
ATOM 6005 C CA . GLY B 1 203 ? 4.57 15.352 12.172 1 98.19 203 GLY B CA 1
ATOM 6006 C C . GLY B 1 203 ? 3.98 14.211 11.352 1 98.19 203 GLY B C 1
ATOM 6007 O O . GLY B 1 203 ? 4.711 13.492 10.664 1 98.19 203 GLY B O 1
ATOM 6008 N N . SER B 1 204 ? 2.734 13.938 11.57 1 97.56 204 SER B N 1
ATOM 6009 C CA . SER B 1 204 ? 2.016 12.93 10.797 1 97.56 204 SER B CA 1
ATOM 6010 C C . SER B 1 204 ? 0.686 13.469 10.289 1 97.56 204 SER B C 1
ATOM 6012 O O . SER B 1 204 ? 0.161 14.453 10.82 1 97.56 204 SER B O 1
ATOM 6014 N N . ASP B 1 205 ? 0.213 12.852 9.227 1 98.25 205 ASP B N 1
ATOM 6015 C CA . ASP B 1 205 ? -0.979 13.328 8.531 1 98.25 205 ASP B CA 1
ATOM 6016 C C . ASP B 1 205 ? -1.838 12.164 8.047 1 98.25 205 ASP B C 1
ATOM 6018 O O . ASP B 1 205 ? -1.379 11.336 7.262 1 98.25 205 ASP B O 1
ATOM 6022 N N . VAL B 1 206 ? -3.094 12.125 8.547 1 97.25 206 VAL B N 1
ATOM 6023 C CA . VAL B 1 206 ? -4.039 11.102 8.102 1 97.25 206 VAL B CA 1
ATOM 6024 C C . VAL B 1 206 ? -5.262 11.773 7.477 1 97.25 206 VAL B C 1
ATOM 6026 O O . VAL B 1 206 ? -5.953 11.164 6.656 1 97.25 206 VAL B O 1
ATOM 6029 N N . ALA B 1 207 ? -5.5 13.039 7.848 1 97.5 207 ALA B N 1
ATOM 6030 C CA . ALA B 1 207 ? -6.648 13.789 7.348 1 97.5 207 ALA B CA 1
ATOM 6031 C C . ALA B 1 207 ? -6.309 15.266 7.172 1 97.5 207 ALA B C 1
ATOM 6033 O O . ALA B 1 207 ? -7.195 16.094 6.945 1 97.5 207 ALA B O 1
ATOM 6034 N N . GLY B 1 208 ? -5.07 15.609 7.324 1 98 208 GLY B N 1
ATOM 6035 C CA . GLY B 1 208 ? -4.66 17 7.254 1 98 208 GLY B CA 1
ATOM 6036 C C . GLY B 1 208 ? -3.795 17.422 8.422 1 98 208 GLY B C 1
ATOM 6037 O O . GLY B 1 208 ? -3.539 18.625 8.609 1 98 208 GLY B O 1
ATOM 6038 N N . SER B 1 209 ? -3.193 16.531 9.07 1 97.88 209 SER B N 1
ATOM 6039 C CA . SER B 1 209 ? -2.648 16.766 10.406 1 97.88 209 SER B CA 1
ATOM 6040 C C . SER B 1 209 ? -1.309 17.484 10.336 1 97.88 209 SER B C 1
ATOM 6042 O O . SER B 1 209 ? -0.809 17.969 11.352 1 97.88 209 SER B O 1
ATOM 6044 N N . VAL B 1 210 ? -0.681 17.594 9.273 1 98.56 210 VAL B N 1
ATOM 6045 C CA . VAL B 1 210 ? 0.467 18.484 9.172 1 98.56 210 VAL B CA 1
ATOM 6046 C C . VAL B 1 210 ? 0.076 19.734 8.398 1 98.56 210 VAL B C 1
ATOM 6048 O O . VAL B 1 210 ? 0.732 20.781 8.516 1 98.56 210 VAL B O 1
ATOM 6051 N N . ARG B 1 211 ? -1.002 19.719 7.66 1 98.75 211 ARG B N 1
ATOM 6052 C CA . ARG B 1 211 ? -1.417 20.797 6.777 1 98.75 211 ARG B CA 1
ATOM 6053 C C . ARG B 1 211 ? -2.289 21.812 7.523 1 98.75 211 ARG B C 1
ATOM 6055 O O . ARG B 1 211 ? -2.117 23.016 7.375 1 98.75 211 ARG B O 1
ATOM 6062 N N . CYS B 1 212 ? -3.158 21.281 8.336 1 98.56 212 CYS B N 1
ATOM 6063 C CA . CYS B 1 212 ? -4 22.188 9.102 1 98.56 212 CYS B CA 1
ATOM 6064 C C . CYS B 1 212 ? -3.172 22.969 10.117 1 98.56 212 CYS B C 1
ATOM 6066 O O . CYS B 1 212 ? -3.293 24.203 10.203 1 98.56 212 CYS B O 1
ATOM 6068 N N . PRO B 1 213 ? -2.293 22.281 10.836 1 98.69 213 PRO B N 1
ATOM 6069 C CA . PRO B 1 213 ? -1.439 23.062 11.742 1 98.69 213 PRO B CA 1
ATOM 6070 C C . PRO B 1 213 ? -0.589 24.094 11 1 98.69 213 PRO B C 1
ATOM 6072 O O . PRO B 1 213 ? -0.369 25.188 11.516 1 98.69 213 PRO B O 1
ATOM 6075 N N . ALA B 1 214 ? -0.134 23.75 9.852 1 98.88 214 ALA B N 1
ATOM 6076 C CA . ALA B 1 214 ? 0.627 24.719 9.07 1 98.88 214 ALA B CA 1
ATOM 6077 C C . ALA B 1 214 ? -0.241 25.922 8.672 1 98.88 214 ALA B C 1
ATOM 6079 O O . ALA B 1 214 ? 0.187 27.062 8.789 1 98.88 214 ALA B O 1
ATOM 6080 N N . HIS B 1 215 ? -1.436 25.672 8.242 1 98.75 215 HIS B N 1
ATOM 6081 C CA . HIS B 1 215 ? -2.422 26.672 7.871 1 98.75 215 HIS B CA 1
ATOM 6082 C C . HIS B 1 215 ? -2.781 27.562 9.055 1 98.75 215 HIS B C 1
ATOM 6084 O O . HIS B 1 215 ? -2.822 28.781 8.93 1 98.75 215 HIS B O 1
ATOM 6090 N N . PHE B 1 216 ? -2.971 26.984 10.227 1 98.75 216 PHE B N 1
ATOM 6091 C CA . PHE B 1 216 ? -3.475 27.656 11.414 1 98.75 216 PHE B CA 1
ATOM 6092 C C . PHE B 1 216 ? -2.363 28.453 12.102 1 98.75 216 PHE B C 1
ATOM 6094 O O . PHE B 1 216 ? -2.627 29.438 12.789 1 98.75 216 PHE B O 1
ATOM 6101 N N . SER B 1 217 ? -1.08 28 11.914 1 98.56 217 SER B N 1
ATOM 6102 C CA . SER B 1 217 ? 0.008 28.609 12.672 1 98.56 217 SER B CA 1
ATOM 6103 C C . SER B 1 217 ? 0.938 29.406 11.758 1 98.56 217 SER B C 1
ATOM 6105 O O . SER B 1 217 ? 1.873 30.062 12.234 1 98.56 217 SER B O 1
ATOM 6107 N N . GLY B 1 218 ? 0.693 29.406 10.492 1 98.44 218 GLY B N 1
ATOM 6108 C CA . GLY B 1 218 ? 1.48 30.203 9.562 1 98.44 218 GLY B CA 1
ATOM 6109 C C . GLY B 1 218 ? 2.879 29.672 9.344 1 98.44 218 GLY B C 1
ATOM 6110 O O . GLY B 1 218 ? 3.859 30.406 9.43 1 98.44 218 GLY B O 1
ATOM 6111 N N . ILE B 1 219 ? 2.99 28.391 9.117 1 98.69 219 ILE B N 1
ATOM 6112 C CA . ILE B 1 219 ? 4.266 27.75 8.805 1 98.69 219 ILE B CA 1
ATOM 6113 C C . ILE B 1 219 ? 4.113 26.875 7.555 1 98.69 219 ILE B C 1
ATOM 6115 O O . ILE B 1 219 ? 3.096 26.938 6.863 1 98.69 219 ILE B O 1
ATOM 6119 N N . TYR B 1 220 ? 5.188 26.172 7.156 1 98.88 220 TYR B N 1
ATOM 6120 C CA . TYR B 1 220 ? 5.215 25.359 5.949 1 98.88 220 TYR B CA 1
ATOM 6121 C C . TYR B 1 220 ? 5.168 23.875 6.289 1 98.88 220 TYR B C 1
ATOM 6123 O O . TYR B 1 220 ? 5.688 23.453 7.324 1 98.88 220 TYR B O 1
ATOM 6131 N N . SER B 1 221 ? 4.547 23.094 5.488 1 98.88 221 SER B N 1
ATOM 6132 C CA . SER B 1 221 ? 4.539 21.641 5.652 1 98.88 221 SER B CA 1
ATOM 6133 C C . SER B 1 221 ? 4.441 20.938 4.305 1 98.88 221 SER B C 1
ATOM 6135 O O . SER B 1 221 ? 4.113 21.562 3.291 1 98.88 221 SER B O 1
ATOM 6137 N N . LEU B 1 222 ? 4.824 19.703 4.258 1 98.81 222 LEU B N 1
ATOM 6138 C CA . LEU B 1 222 ? 4.66 18.797 3.119 1 98.81 222 LEU B CA 1
ATOM 6139 C C . LEU B 1 222 ? 4.09 17.453 3.562 1 98.81 222 LEU B C 1
ATOM 6141 O O . LEU B 1 222 ? 4.75 16.703 4.281 1 98.81 222 LEU B O 1
ATOM 6145 N N . LYS B 1 223 ? 2.828 17.219 3.205 1 98.75 223 LYS B N 1
ATOM 6146 C CA . LYS B 1 223 ? 2.312 15.859 3.371 1 98.75 223 LYS B CA 1
ATOM 6147 C C . LYS B 1 223 ? 2.871 14.922 2.301 1 98.75 223 LYS B C 1
ATOM 6149 O O . LYS B 1 223 ? 2.553 15.062 1.119 1 98.75 223 LYS B O 1
ATOM 6154 N N . CYS B 1 224 ? 3.662 13.992 2.695 1 98.44 224 CYS B N 1
ATOM 6155 C CA . CYS B 1 224 ? 4.219 13.008 1.772 1 98.44 224 CYS B CA 1
ATOM 6156 C C . CYS B 1 224 ? 3.178 11.961 1.407 1 98.44 224 CYS B C 1
ATOM 6158 O O . CYS B 1 224 ? 2.104 11.906 2.008 1 98.44 224 CYS B O 1
ATOM 6160 N N . SER B 1 225 ? 3.467 11.242 0.343 1 98.19 225 SER B N 1
ATOM 6161 C CA . SER B 1 225 ? 2.678 10.055 0.008 1 98.19 225 SER B CA 1
ATOM 6162 C C . SER B 1 225 ? 3.125 8.844 0.821 1 98.19 225 SER B C 1
ATOM 6164 O O . SER B 1 225 ? 4.238 8.82 1.35 1 98.19 225 SER B O 1
ATOM 6166 N N . THR B 1 226 ? 2.219 7.859 0.909 1 97.44 226 THR B N 1
ATOM 6167 C CA . THR B 1 226 ? 2.541 6.598 1.569 1 97.44 226 THR B CA 1
ATOM 6168 C C . THR B 1 226 ? 3.764 5.949 0.927 1 97.44 226 THR B C 1
ATOM 6170 O O . THR B 1 226 ? 3.859 5.875 -0.3 1 97.44 226 THR B O 1
ATOM 6173 N N . GLY B 1 227 ? 4.672 5.531 1.78 1 97 227 GLY B N 1
ATOM 6174 C CA . GLY B 1 227 ? 5.828 4.797 1.3 1 97 227 GLY B CA 1
ATOM 6175 C C . GLY B 1 227 ? 7.031 5.68 1.034 1 97 227 GLY B C 1
ATOM 6176 O O . GLY B 1 227 ? 8.086 5.195 0.624 1 97 227 GLY B O 1
ATOM 6177 N N . ARG B 1 228 ? 6.902 7.012 1.278 1 97.19 228 ARG B N 1
ATOM 6178 C CA . ARG B 1 228 ? 8.023 7.914 1.023 1 97.19 228 ARG B CA 1
ATOM 6179 C C . ARG B 1 228 ? 8.805 8.188 2.303 1 97.19 228 ARG B C 1
ATOM 6181 O O . ARG B 1 228 ? 10.016 8.398 2.258 1 97.19 228 ARG B O 1
ATOM 6188 N N . TRP B 1 229 ? 8.125 8.25 3.438 1 96.81 229 TRP B N 1
ATOM 6189 C CA . TRP B 1 229 ? 8.672 8.531 4.762 1 96.81 229 TRP B CA 1
ATOM 6190 C C . TRP B 1 229 ? 8.492 7.336 5.691 1 96.81 229 TRP B C 1
ATOM 6192 O O . TRP B 1 229 ? 7.504 6.613 5.598 1 96.81 229 TRP B O 1
ATOM 6202 N N . PRO B 1 230 ? 9.469 7.094 6.609 1 96 230 PRO B N 1
ATOM 6203 C CA . PRO B 1 230 ? 9.352 5.938 7.5 1 96 230 PRO B CA 1
ATOM 6204 C C . PRO B 1 230 ? 8.117 6.016 8.398 1 96 230 PRO B C 1
ATOM 6206 O O . PRO B 1 230 ? 7.777 7.094 8.891 1 96 230 PRO B O 1
ATOM 6209 N N . LYS B 1 231 ? 7.539 4.891 8.594 1 93.12 231 LYS B N 1
ATOM 6210 C CA . LYS B 1 231 ? 6.418 4.82 9.531 1 93.12 231 LYS B CA 1
ATOM 6211 C C . LYS B 1 231 ? 6.777 3.984 10.75 1 93.12 231 LYS B C 1
ATOM 6213 O O . LYS B 1 231 ? 5.992 3.896 11.703 1 93.12 231 LYS B O 1
ATOM 6218 N N . LEU B 1 232 ? 7.941 3.334 10.734 1 92.88 232 LEU B N 1
ATOM 6219 C CA . LEU B 1 232 ? 8.398 2.568 11.891 1 92.88 232 LEU B CA 1
ATOM 6220 C C . LEU B 1 232 ? 8.953 3.492 12.969 1 92.88 232 LEU B C 1
ATOM 6222 O O . LEU B 1 232 ? 9.43 4.59 12.664 1 92.88 232 LEU B O 1
ATOM 6226 N N . GLY B 1 233 ? 8.945 3 14.164 1 94.19 233 GLY B N 1
ATOM 6227 C CA . GLY B 1 233 ? 9.539 3.74 15.266 1 94.19 233 GLY B CA 1
ATOM 6228 C C . GLY B 1 233 ? 8.625 4.816 15.82 1 94.19 233 GLY B C 1
ATOM 6229 O O . GLY B 1 233 ? 9.094 5.875 16.25 1 94.19 233 GLY B O 1
ATOM 6230 N N . MET B 1 234 ? 7.359 4.582 15.781 1 96.12 234 MET B N 1
ATOM 6231 C CA . MET B 1 234 ? 6.348 5.488 16.312 1 96.12 234 MET B CA 1
ATOM 6232 C C . MET B 1 234 ? 5.301 4.719 17.109 1 96.12 234 MET B C 1
ATOM 6234 O O . MET B 1 234 ? 5.156 3.506 16.953 1 96.12 234 MET B O 1
ATOM 6238 N N . THR B 1 235 ? 4.648 5.363 17.938 1 96.38 235 THR B N 1
ATOM 6239 C CA . THR B 1 235 ? 3.488 4.852 18.656 1 96.38 235 THR B CA 1
ATOM 6240 C C . THR B 1 235 ? 2.197 5.441 18.094 1 96.38 235 THR B C 1
ATOM 6242 O O . THR B 1 235 ? 2.131 6.633 17.797 1 96.38 235 THR B O 1
ATOM 6245 N N . THR B 1 236 ? 1.236 4.629 17.844 1 94.69 236 THR B N 1
ATOM 6246 C CA . THR B 1 236 ? 0.004 5.082 17.219 1 94.69 236 THR B CA 1
ATOM 6247 C C . THR B 1 236 ? -1.205 4.766 18.094 1 94.69 236 THR B C 1
ATOM 6249 O O . THR B 1 236 ? -1.146 3.877 18.938 1 94.69 236 THR B O 1
ATOM 6252 N N . SER B 1 237 ? -2.262 5.531 17.844 1 94.38 237 SER B N 1
ATOM 6253 C CA . SER B 1 237 ? -3.521 5.297 18.531 1 94.38 237 SER B CA 1
ATOM 6254 C C . SER B 1 237 ? -4.422 4.348 17.75 1 94.38 237 SER B C 1
ATOM 6256 O O . SER B 1 237 ? -5.449 3.895 18.266 1 94.38 237 SER B O 1
ATOM 6258 N N . MET B 1 238 ? -4.074 4.031 16.594 1 94.44 238 MET B N 1
ATOM 6259 C CA . MET B 1 238 ? -4.914 3.18 15.758 1 94.44 238 MET B CA 1
ATOM 6260 C C . MET B 1 238 ? -4.074 2.16 15 1 94.44 238 MET B C 1
ATOM 6262 O O . MET B 1 238 ? -4.043 2.172 13.766 1 94.44 238 MET B O 1
ATOM 6266 N N . PRO B 1 239 ? -3.51 1.237 15.719 1 94.19 239 PRO B N 1
ATOM 6267 C CA . PRO B 1 239 ? -2.691 0.239 15.023 1 94.19 239 PRO B CA 1
ATOM 6268 C C . PRO B 1 239 ? -3.49 -0.575 14.008 1 94.19 239 PRO B C 1
ATOM 6270 O O . PRO B 1 239 ? -4.598 -1.032 14.312 1 94.19 239 PRO B O 1
ATOM 6273 N N . GLY B 1 240 ? -2.984 -0.683 12.812 1 94.88 240 GLY B N 1
ATOM 6274 C CA . GLY B 1 240 ? -3.59 -1.544 11.812 1 94.88 240 GLY B CA 1
ATOM 6275 C C . GLY B 1 240 ? -4.543 -0.807 10.883 1 94.88 240 GLY B C 1
ATOM 6276 O O . GLY B 1 240 ? -4.906 -1.318 9.828 1 94.88 240 GLY B O 1
ATOM 6277 N N . GLN B 1 241 ? -5.031 0.395 11.281 1 95.44 241 GLN B N 1
ATOM 6278 C CA . GLN B 1 241 ? -5.891 1.176 10.398 1 95.44 241 GLN B CA 1
ATOM 6279 C C . GLN B 1 241 ? -5.16 1.56 9.109 1 95.44 241 GLN B C 1
ATOM 6281 O O . GLN B 1 241 ? -4.16 2.279 9.156 1 95.44 241 GLN B O 1
ATOM 6286 N N . ASP B 1 242 ? -5.676 0.98 7.973 1 92.12 242 ASP B N 1
ATOM 6287 C CA . ASP B 1 242 ? -4.973 1.245 6.719 1 92.12 242 ASP B CA 1
ATOM 6288 C C . ASP B 1 242 ? -5.938 1.711 5.633 1 92.12 242 ASP B C 1
ATOM 6290 O O . ASP B 1 242 ? -5.566 1.807 4.465 1 92.12 242 ASP B O 1
ATOM 6294 N N . GLY B 1 243 ? -7.207 1.936 6.047 1 96 243 GLY B N 1
ATOM 6295 C CA . GLY B 1 243 ? -8.133 2.514 5.09 1 96 243 GLY B CA 1
ATOM 6296 C C . GLY B 1 243 ? -7.688 3.865 4.566 1 96 243 GLY B C 1
ATOM 6297 O O . GLY B 1 243 ? -7.809 4.148 3.373 1 96 243 GLY B O 1
ATOM 6298 N N . ILE B 1 244 ? -7.215 4.641 5.492 1 97.5 244 ILE B N 1
ATOM 6299 C CA . ILE B 1 244 ? -6.523 5.895 5.211 1 97.5 244 ILE B CA 1
ATOM 6300 C C . ILE B 1 244 ? -5.172 5.91 5.918 1 97.5 244 ILE B C 1
ATOM 6302 O O . ILE B 1 244 ? -5.074 6.316 7.078 1 97.5 244 ILE B O 1
ATOM 6306 N N . PRO B 1 245 ? -4.176 5.578 5.203 1 95.38 245 PRO B N 1
ATOM 6307 C CA . PRO B 1 245 ? -2.879 5.441 5.863 1 95.38 245 PRO B CA 1
ATOM 6308 C C . PRO B 1 245 ? -2.348 6.77 6.402 1 95.38 245 PRO B C 1
ATOM 6310 O O . PRO B 1 245 ? -2.471 7.801 5.734 1 95.38 245 PRO B O 1
ATOM 6313 N N . ALA B 1 246 ? -1.793 6.707 7.594 1 95.81 246 ALA B N 1
ATOM 6314 C CA . ALA B 1 246 ? -1.073 7.859 8.125 1 95.81 246 ALA B CA 1
ATOM 6315 C C . ALA B 1 246 ? 0.31 7.984 7.496 1 95.81 246 ALA B C 1
ATOM 6317 O O . ALA B 1 246 ? 0.983 6.977 7.258 1 95.81 246 ALA B O 1
ATOM 6318 N N . VAL B 1 247 ? 0.721 9.188 7.289 1 97.19 247 VAL B N 1
ATOM 6319 C CA . VAL B 1 247 ? 2.035 9.43 6.699 1 97.19 247 VAL B CA 1
ATOM 6320 C C . VAL B 1 247 ? 2.803 10.445 7.539 1 97.19 247 VAL B C 1
ATOM 6322 O O . VAL B 1 247 ? 2.252 11.477 7.93 1 97.19 247 VAL B O 1
ATOM 6325 N N . TYR B 1 248 ? 3.977 10.086 7.918 1 97.88 248 TYR B N 1
ATOM 6326 C CA . TYR B 1 248 ? 4.84 11.055 8.578 1 97.88 248 TYR B CA 1
ATOM 6327 C C . TYR B 1 248 ? 5.457 12.008 7.562 1 97.88 248 TYR B C 1
ATOM 6329 O O . TYR B 1 248 ? 5.727 11.625 6.422 1 97.88 248 TYR B O 1
ATOM 6337 N N . SER B 1 249 ? 5.562 13.242 7.961 1 97.88 249 SER B N 1
ATOM 6338 C CA . SER B 1 249 ? 5.918 14.305 7.02 1 97.88 249 SER B CA 1
ATOM 6339 C C . SER B 1 249 ? 6.633 15.453 7.727 1 97.88 249 SER B C 1
ATOM 6341 O O . SER B 1 249 ? 6.461 15.648 8.93 1 97.88 249 SER B O 1
ATOM 6343 N N . PRO B 1 250 ? 7.414 16.188 6.973 1 98.69 250 PRO B N 1
ATOM 6344 C CA . PRO B 1 250 ? 8.164 17.297 7.555 1 98.69 250 PRO B CA 1
ATOM 6345 C C . PRO B 1 250 ? 7.363 18.594 7.586 1 98.69 250 PRO B C 1
ATOM 6347 O O . PRO B 1 250 ? 6.465 18.797 6.762 1 98.69 250 PRO B O 1
ATOM 6350 N N . MET B 1 251 ? 7.645 19.406 8.523 1 98.81 251 MET B N 1
ATOM 6351 C CA . MET B 1 251 ? 7.184 20.781 8.688 1 98.81 251 MET B CA 1
ATOM 6352 C C . MET B 1 251 ? 8.352 21.719 8.977 1 98.81 251 MET B C 1
ATOM 6354 O O . MET B 1 251 ? 9.375 21.297 9.523 1 98.81 251 MET B O 1
ATOM 6358 N N . ALA B 1 252 ? 8.234 22.969 8.562 1 98.81 252 ALA B N 1
ATOM 6359 C CA . ALA B 1 252 ? 9.352 23.891 8.789 1 98.81 252 ALA B CA 1
ATOM 6360 C C . ALA B 1 252 ? 8.852 25.328 8.898 1 98.81 252 ALA B C 1
ATOM 6362 O O . ALA B 1 252 ? 7.742 25.641 8.461 1 98.81 252 ALA B O 1
ATOM 6363 N N . ARG B 1 253 ? 9.688 26.109 9.477 1 98.19 253 ARG B N 1
ATOM 6364 C CA . ARG B 1 253 ? 9.398 27.547 9.594 1 98.19 253 ARG B CA 1
ATOM 6365 C C . ARG B 1 253 ? 9.508 28.234 8.242 1 98.19 253 ARG B C 1
ATOM 6367 O O . ARG B 1 253 ? 8.758 29.172 7.957 1 98.19 253 ARG B O 1
ATOM 6374 N N . THR B 1 254 ? 10.469 27.797 7.414 1 98 254 THR B N 1
ATOM 6375 C CA . THR B 1 254 ? 10.664 28.391 6.098 1 98 254 THR B CA 1
ATOM 6376 C C . THR B 1 254 ? 10.594 27.328 5.008 1 98 254 THR B C 1
ATOM 6378 O O . THR B 1 254 ? 10.867 26.156 5.27 1 98 254 THR B O 1
ATOM 6381 N N . LEU B 1 255 ? 10.227 27.797 3.828 1 98.31 255 LEU B N 1
ATOM 6382 C CA . LEU B 1 255 ? 10.164 26.875 2.695 1 98.31 255 LEU B CA 1
ATOM 6383 C C . LEU B 1 255 ? 11.547 26.344 2.342 1 98.31 255 LEU B C 1
ATOM 6385 O O . LEU B 1 255 ? 11.703 25.172 1.997 1 98.31 255 LEU B O 1
ATOM 6389 N N . ASN B 1 256 ? 12.547 27.25 2.4 1 97.81 256 ASN B N 1
ATOM 6390 C CA . ASN B 1 256 ? 13.922 26.844 2.117 1 97.81 256 ASN B CA 1
ATOM 6391 C C . ASN B 1 256 ? 14.375 25.703 3.018 1 97.81 256 ASN B C 1
ATOM 6393 O O . ASN B 1 256 ? 14.984 24.734 2.547 1 97.81 256 ASN B O 1
ATOM 6397 N N . ASP B 1 257 ? 14.062 25.781 4.285 1 98.12 257 ASP B N 1
ATOM 6398 C CA . ASP B 1 257 ? 14.43 24.734 5.242 1 98.12 257 ASP B CA 1
ATOM 6399 C C . ASP B 1 257 ? 13.664 23.438 4.965 1 98.12 257 ASP B C 1
ATOM 6401 O O . ASP B 1 257 ? 14.219 22.344 5.066 1 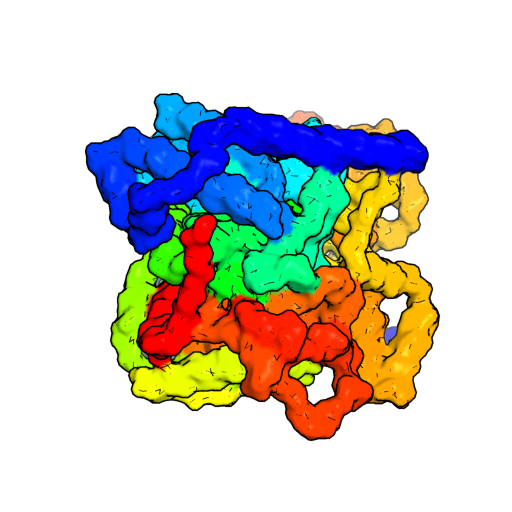98.12 257 ASP B O 1
ATOM 6405 N N . LEU B 1 258 ? 12.391 23.609 4.652 1 98.75 258 LEU B N 1
ATOM 6406 C CA . LEU B 1 258 ? 11.57 22.438 4.336 1 98.75 258 LEU B CA 1
ATOM 6407 C C . LEU B 1 258 ? 12.156 21.672 3.156 1 98.75 258 LEU B C 1
ATOM 6409 O O . LEU B 1 258 ? 12.258 20.438 3.199 1 98.75 258 LEU B O 1
ATOM 6413 N N . PHE B 1 259 ? 12.5 22.438 2.129 1 98.69 259 PHE B N 1
ATOM 6414 C CA . PHE B 1 259 ? 13.055 21.859 0.912 1 98.69 259 PHE B CA 1
ATOM 6415 C C . PHE B 1 259 ? 14.375 21.156 1.2 1 98.69 259 PHE B C 1
ATOM 6417 O O . PHE B 1 259 ? 14.539 19.969 0.871 1 98.69 259 PHE B O 1
ATOM 6424 N N . TYR B 1 260 ? 15.281 21.828 1.883 1 98.62 260 TYR B N 1
ATOM 6425 C CA . TYR B 1 260 ? 16.609 21.281 2.186 1 98.62 260 TYR B CA 1
ATOM 6426 C C . TYR B 1 260 ? 16.5 20.016 3.033 1 98.62 260 TYR B C 1
ATOM 6428 O O . TYR B 1 260 ? 17.125 19 2.725 1 98.62 260 TYR B O 1
ATOM 6436 N N . PHE B 1 261 ? 15.727 20.109 4.078 1 98.62 261 PHE B N 1
ATOM 6437 C CA . PHE B 1 261 ? 15.562 19 5.012 1 98.62 261 PHE B CA 1
ATOM 6438 C C . PHE B 1 261 ? 14.992 17.766 4.305 1 98.62 261 PHE B C 1
ATOM 6440 O O . PHE B 1 261 ? 15.508 16.656 4.465 1 98.62 261 PHE B O 1
ATOM 6447 N N . THR B 1 262 ? 13.914 17.984 3.551 1 98.69 262 THR B N 1
ATOM 6448 C CA . THR B 1 262 ? 13.258 16.875 2.859 1 98.69 262 THR B CA 1
ATOM 6449 C C . THR B 1 262 ? 14.219 16.219 1.878 1 98.69 262 THR B C 1
ATOM 6451 O O . THR B 1 262 ? 14.297 14.984 1.812 1 98.69 262 THR B O 1
ATOM 6454 N N . ARG B 1 263 ? 14.953 17.016 1.146 1 98.62 263 ARG B N 1
ATOM 6455 C CA . ARG B 1 263 ? 15.938 16.5 0.21 1 98.62 263 ARG B CA 1
ATOM 6456 C C . ARG B 1 263 ? 16.984 15.656 0.934 1 98.62 263 ARG B C 1
ATOM 6458 O O . ARG B 1 263 ? 17.312 14.547 0.502 1 98.62 263 ARG B O 1
ATOM 6465 N N . ALA B 1 264 ? 17.516 16.141 2.068 1 98.5 264 ALA B N 1
ATOM 6466 C CA . ALA B 1 264 ? 18.547 15.445 2.818 1 98.5 264 ALA B CA 1
ATOM 6467 C C . ALA B 1 264 ? 18.062 14.07 3.277 1 98.5 264 ALA B C 1
ATOM 6469 O O . ALA B 1 264 ? 18.781 13.086 3.182 1 98.5 264 ALA B O 1
ATOM 6470 N N . VAL B 1 265 ? 16.844 14.016 3.725 1 98.12 265 VAL B N 1
ATOM 6471 C CA . VAL B 1 265 ? 16.281 12.773 4.254 1 98.12 265 VAL B CA 1
ATOM 6472 C C . VAL B 1 265 ? 16.062 11.781 3.115 1 98.12 265 VAL B C 1
ATOM 6474 O O . VAL B 1 265 ? 16.453 10.617 3.217 1 98.12 265 VAL B O 1
ATOM 6477 N N . LEU B 1 266 ? 15.445 12.219 2.055 1 97.81 266 LEU B N 1
ATOM 6478 C CA . LEU B 1 266 ? 15.102 11.312 0.966 1 97.81 266 LEU B CA 1
ATOM 6479 C C . LEU B 1 266 ? 16.344 10.867 0.203 1 97.81 266 LEU B C 1
ATOM 6481 O O . LEU B 1 266 ? 16.391 9.75 -0.314 1 97.81 266 LEU B O 1
ATOM 6485 N N . GLU B 1 267 ? 17.375 11.742 0.161 1 97.75 267 GLU B N 1
ATOM 6486 C CA . GLU B 1 267 ? 18.625 11.359 -0.481 1 97.75 267 GLU B CA 1
ATOM 6487 C C . GLU B 1 267 ? 19.328 10.242 0.289 1 97.75 267 GLU B C 1
ATOM 6489 O O . GLU B 1 267 ? 20.047 9.438 -0.299 1 97.75 267 GLU B O 1
ATOM 6494 N N . LYS B 1 268 ? 19.156 10.242 1.582 1 96.5 268 LYS B N 1
ATOM 6495 C CA . LYS B 1 268 ? 19.734 9.18 2.396 1 96.5 268 LYS B CA 1
ATOM 6496 C C . LYS B 1 268 ? 19.156 7.82 2.029 1 96.5 268 LYS B C 1
ATOM 6498 O O . LYS B 1 268 ? 19.828 6.793 2.164 1 96.5 268 LYS B O 1
ATOM 6503 N N . GLY B 1 269 ? 17.875 7.809 1.526 1 96.19 269 GLY B N 1
ATOM 6504 C CA . GLY B 1 269 ? 17.203 6.562 1.197 1 96.19 269 GLY B CA 1
ATOM 6505 C C . GLY B 1 269 ? 16.453 5.957 2.371 1 96.19 269 GLY B C 1
ATOM 6506 O O . GLY B 1 269 ? 16.953 5.02 3.006 1 96.19 269 GLY B O 1
ATOM 6507 N N . THR B 1 270 ? 15.219 6.406 2.562 1 96.81 270 THR B N 1
ATOM 6508 C CA . THR B 1 270 ? 14.414 5.969 3.697 1 96.81 270 THR B CA 1
ATOM 6509 C C . THR B 1 270 ? 14.102 4.477 3.596 1 96.81 270 THR B C 1
ATOM 6511 O O . THR B 1 270 ? 13.891 3.811 4.613 1 96.81 270 THR B O 1
ATOM 6514 N N . TYR B 1 271 ? 14.086 3.912 2.387 1 95.38 271 TYR B N 1
ATOM 6515 C CA . TYR B 1 271 ? 13.789 2.504 2.143 1 95.38 271 TYR B CA 1
ATOM 6516 C C . TYR B 1 271 ? 14.883 1.611 2.725 1 95.38 271 TYR B C 1
ATOM 6518 O O . TYR B 1 271 ? 14.688 0.403 2.877 1 95.38 271 TYR B O 1
ATOM 6526 N N . ASN B 1 272 ? 16.016 2.15 3.088 1 93.88 272 ASN B N 1
ATOM 6527 C CA . ASN B 1 272 ? 17.078 1.391 3.732 1 93.88 272 ASN B CA 1
ATOM 6528 C C . ASN B 1 272 ? 16.812 1.213 5.227 1 93.88 272 ASN B C 1
ATOM 6530 O O . ASN B 1 272 ? 17.469 0.389 5.879 1 93.88 272 ASN B O 1
ATOM 6534 N N . TYR B 1 273 ? 15.867 1.945 5.754 1 95.06 273 TYR B N 1
ATOM 6535 C CA . TYR B 1 273 ? 15.648 1.971 7.195 1 95.06 273 TYR B CA 1
ATOM 6536 C C . TYR B 1 273 ? 14.266 1.413 7.539 1 95.06 273 TYR B C 1
ATOM 6538 O O . TYR B 1 273 ? 14.023 1.014 8.68 1 95.06 273 TYR B O 1
ATOM 6546 N N . ASP B 1 274 ? 13.422 1.418 6.625 1 96.62 274 ASP B N 1
ATOM 6547 C CA . ASP B 1 274 ? 12.039 0.981 6.824 1 96.62 274 ASP B CA 1
ATOM 6548 C C . ASP B 1 274 ? 11.531 0.199 5.617 1 96.62 274 ASP B C 1
ATOM 6550 O O . ASP B 1 274 ? 11.469 0.731 4.504 1 96.62 274 ASP B O 1
ATOM 6554 N N . TYR B 1 275 ? 11.031 -1.018 5.867 1 94.75 275 TYR B N 1
ATOM 6555 C CA . TYR B 1 275 ? 10.617 -1.938 4.816 1 94.75 275 TYR B CA 1
ATOM 6556 C C . TYR B 1 275 ? 9.367 -1.43 4.105 1 94.75 275 TYR B C 1
ATOM 6558 O O . TYR B 1 275 ? 9.031 -1.893 3.012 1 94.75 275 TYR B O 1
ATOM 6566 N N . SER B 1 276 ? 8.586 -0.503 4.711 1 95.06 276 SER B N 1
ATOM 6567 C CA . SER B 1 276 ? 7.355 0.012 4.113 1 95.06 276 SER B CA 1
ATOM 6568 C C . SER B 1 276 ? 7.652 1.122 3.109 1 95.06 276 SER B C 1
ATOM 6570 O O . SER B 1 276 ? 6.785 1.503 2.32 1 95.06 276 SER B O 1
ATOM 6572 N N . CYS B 1 277 ? 8.859 1.647 3.062 1 97.38 277 CYS B N 1
ATOM 6573 C CA . CYS B 1 277 ? 9.227 2.715 2.141 1 97.38 277 CYS B CA 1
ATOM 6574 C C . CYS B 1 277 ? 9.578 2.154 0.768 1 97.38 277 CYS B C 1
ATOM 6576 O O . CYS B 1 277 ? 10.195 1.092 0.666 1 97.38 277 CYS B O 1
ATOM 6578 N N . HIS B 1 278 ? 9.086 2.826 -0.266 1 97.88 278 HIS B N 1
ATOM 6579 C CA . HIS B 1 278 ? 9.414 2.441 -1.634 1 97.88 278 HIS B CA 1
ATOM 6580 C C . HIS B 1 278 ? 10.844 2.842 -1.991 1 97.88 278 HIS B C 1
ATOM 6582 O O . HIS B 1 278 ? 11.312 3.91 -1.592 1 97.88 278 HIS B O 1
ATOM 6588 N N . PRO B 1 279 ? 11.562 1.98 -2.703 1 97 279 PRO B N 1
ATOM 6589 C CA . PRO B 1 279 ? 12.93 2.322 -3.109 1 97 279 PRO B CA 1
ATOM 6590 C C . PRO B 1 279 ? 12.969 3.336 -4.25 1 97 279 PRO B C 1
ATOM 6592 O O . PRO B 1 279 ? 13.461 3.027 -5.34 1 97 279 PRO B O 1
ATOM 6595 N N . ILE B 1 280 ? 12.508 4.551 -3.982 1 97.25 280 ILE B N 1
ATOM 6596 C CA . ILE B 1 280 ? 12.5 5.676 -4.91 1 97.25 280 ILE B CA 1
ATOM 6597 C C . ILE B 1 280 ? 13.516 6.727 -4.461 1 97.25 280 ILE B C 1
ATOM 6599 O O . ILE B 1 280 ? 13.344 7.352 -3.41 1 97.25 280 ILE B O 1
ATOM 6603 N N . PRO B 1 281 ? 14.57 6.883 -5.164 1 95.38 281 PRO B N 1
ATOM 6604 C CA . PRO B 1 281 ? 15.555 7.898 -4.793 1 95.38 281 PRO B CA 1
ATOM 6605 C C . PRO B 1 281 ? 15.047 9.32 -4.996 1 95.38 281 PRO B C 1
ATOM 6607 O O . PRO B 1 281 ? 14.016 9.523 -5.645 1 95.38 281 PRO B O 1
ATOM 6610 N N . TRP B 1 282 ? 15.75 10.289 -4.32 1 97.94 282 TRP B N 1
ATOM 6611 C CA . TRP B 1 282 ? 15.492 11.695 -4.629 1 97.94 282 TRP B CA 1
ATOM 6612 C C . TRP B 1 282 ? 15.672 11.969 -6.117 1 97.94 282 TRP B C 1
ATOM 6614 O O . TRP B 1 282 ? 16.672 11.57 -6.711 1 97.94 282 TRP B O 1
ATOM 6624 N N . ARG B 1 283 ? 14.711 12.633 -6.777 1 97.94 283 ARG B N 1
ATOM 6625 C CA . ARG B 1 283 ? 14.727 12.875 -8.219 1 97.94 283 ARG B CA 1
ATOM 6626 C C . ARG B 1 283 ? 15.047 14.336 -8.523 1 97.94 283 ARG B C 1
ATOM 6628 O O . ARG B 1 283 ? 14.141 15.148 -8.727 1 97.94 283 ARG B O 1
ATOM 6635 N N . ALA B 1 284 ? 16.281 14.609 -8.562 1 98.31 284 ALA B N 1
ATOM 6636 C CA . ALA B 1 284 ? 16.766 15.969 -8.766 1 98.31 284 ALA B CA 1
ATOM 6637 C C . ALA B 1 284 ? 16.359 16.5 -10.141 1 98.31 284 ALA B C 1
ATOM 6639 O O . ALA B 1 284 ? 16.125 17.703 -10.305 1 98.31 284 ALA B O 1
ATOM 6640 N N . ASP B 1 285 ? 16.203 15.617 -11.109 1 97.88 285 ASP B N 1
ATOM 6641 C CA . ASP B 1 285 ? 15.805 16.016 -12.453 1 97.88 285 ASP B CA 1
ATOM 6642 C C . ASP B 1 285 ? 14.383 16.578 -12.461 1 97.88 285 ASP B C 1
ATOM 6644 O O . ASP B 1 285 ? 14.094 17.516 -13.211 1 97.88 285 ASP B O 1
ATOM 6648 N N . VAL B 1 286 ? 13.516 16.031 -11.625 1 98.12 286 VAL B N 1
ATOM 6649 C CA . VAL B 1 286 ? 12.156 16.531 -11.516 1 98.12 286 VAL B CA 1
ATOM 6650 C C . VAL B 1 286 ? 12.172 17.938 -10.93 1 98.12 286 VAL B C 1
ATOM 6652 O O . VAL B 1 286 ? 11.445 18.828 -11.391 1 98.12 286 VAL B O 1
ATOM 6655 N N . VAL B 1 287 ? 12.992 18.156 -9.867 1 98.56 287 VAL B N 1
ATOM 6656 C CA . VAL B 1 287 ? 13.133 19.484 -9.266 1 98.56 287 VAL B CA 1
ATOM 6657 C C . VAL B 1 287 ? 13.562 20.5 -10.328 1 98.56 287 VAL B C 1
ATOM 6659 O O . VAL B 1 287 ? 12.969 21.562 -10.453 1 98.56 287 VAL B O 1
ATOM 6662 N N . LYS B 1 288 ? 14.617 20.156 -11.094 1 98.44 288 LYS B N 1
ATOM 6663 C CA . LYS B 1 288 ? 15.133 21.047 -12.133 1 98.44 288 LYS B CA 1
ATOM 6664 C C . LYS B 1 288 ? 14.062 21.344 -13.172 1 98.44 288 LYS B C 1
ATOM 6666 O O . LYS B 1 288 ? 13.883 22.5 -13.57 1 98.44 288 LYS B O 1
ATOM 6671 N N . GLU B 1 289 ? 13.352 20.359 -13.547 1 98.25 289 GLU B N 1
ATOM 6672 C CA . GLU B 1 289 ? 12.305 20.516 -14.562 1 98.25 289 GLU B CA 1
ATOM 6673 C C . GLU B 1 289 ? 11.266 21.547 -14.133 1 98.25 289 GLU B C 1
ATOM 6675 O O . GLU B 1 289 ? 10.945 22.453 -14.891 1 98.25 289 GLU B O 1
ATOM 6680 N N . TYR B 1 290 ? 10.781 21.469 -12.93 1 98.12 290 TYR B N 1
ATOM 6681 C CA . TYR B 1 290 ? 9.648 22.297 -12.531 1 98.12 290 TYR B CA 1
ATOM 6682 C C . TYR B 1 290 ? 10.117 23.656 -12.016 1 98.12 290 TYR B C 1
ATOM 6684 O O . TYR B 1 290 ? 9.336 24.609 -11.93 1 98.12 290 TYR B O 1
ATOM 6692 N N . LYS B 1 291 ? 11.383 23.766 -11.633 1 97.31 291 LYS B N 1
ATOM 6693 C CA . LYS B 1 291 ? 11.93 25.094 -11.344 1 97.31 291 LYS B CA 1
ATOM 6694 C C . LYS B 1 291 ? 12.117 25.906 -12.617 1 97.31 291 LYS B C 1
ATOM 6696 O O . LYS B 1 291 ? 12.039 27.141 -12.586 1 97.31 291 LYS B O 1
ATOM 6701 N N . GLU B 1 292 ? 12.312 25.188 -13.742 1 97.25 292 GLU B N 1
ATOM 6702 C CA . GLU B 1 292 ? 12.656 25.875 -14.984 1 97.25 292 GLU B CA 1
ATOM 6703 C C . GLU B 1 292 ? 11.445 25.969 -15.914 1 97.25 292 GLU B C 1
ATOM 6705 O O . GLU B 1 292 ? 11.453 26.734 -16.875 1 97.25 292 GLU B O 1
ATOM 6710 N N . LYS B 1 293 ? 10.414 25.219 -15.641 1 97.06 293 LYS B N 1
ATOM 6711 C CA . LYS B 1 293 ? 9.242 25.25 -16.516 1 97.06 293 LYS B CA 1
ATOM 6712 C C . LYS B 1 293 ? 8.648 26.656 -16.594 1 97.06 293 LYS B C 1
ATOM 6714 O O . LYS B 1 293 ? 8.305 27.25 -15.57 1 97.06 293 LYS B O 1
ATOM 6719 N N . LYS B 1 294 ? 8.484 27.188 -17.734 1 97.5 294 LYS B N 1
ATOM 6720 C CA . LYS B 1 294 ? 8.133 28.594 -17.922 1 97.5 294 LYS B CA 1
ATOM 6721 C C . LYS B 1 294 ? 6.648 28.828 -17.656 1 97.5 294 LYS B C 1
ATOM 6723 O O . LYS B 1 294 ? 6.277 29.781 -16.969 1 97.5 294 LYS B O 1
ATOM 6728 N N . VAL B 1 295 ? 5.816 28.016 -18.25 1 98.38 295 VAL B N 1
ATOM 6729 C CA . VAL B 1 295 ? 4.375 28.156 -18.094 1 98.38 295 VAL B CA 1
ATOM 6730 C C . VAL B 1 295 ? 3.783 26.875 -17.531 1 98.38 295 VAL B C 1
ATOM 6732 O O . VAL B 1 295 ? 3.957 25.797 -18.109 1 98.38 295 VAL B O 1
ATOM 6735 N N . MET B 1 296 ? 3.143 27.031 -16.453 1 98.31 296 MET B N 1
ATOM 6736 C CA . MET B 1 296 ? 2.48 25.891 -15.836 1 98.31 296 MET B CA 1
ATOM 6737 C C . MET B 1 296 ? 0.964 26.016 -15.914 1 98.31 296 MET B C 1
ATOM 6739 O O . MET B 1 296 ? 0.438 27.141 -15.938 1 98.31 296 MET B O 1
ATOM 6743 N N . ARG B 1 297 ? 0.323 24.891 -16.094 1 98.62 297 ARG B N 1
ATOM 6744 C CA . ARG B 1 297 ? -1.132 24.828 -16.016 1 98.62 297 ARG B CA 1
ATOM 6745 C C . ARG B 1 297 ? -1.592 24.547 -14.586 1 98.62 297 ARG B C 1
ATOM 6747 O O . ARG B 1 297 ? -1.455 23.422 -14.094 1 98.62 297 ARG B O 1
ATOM 6754 N N . VAL B 1 298 ? -2.199 25.516 -13.914 1 98.81 298 VAL B N 1
ATOM 6755 C CA . VAL B 1 298 ? -2.521 25.453 -12.492 1 98.81 298 VAL B CA 1
ATOM 6756 C C . VAL B 1 298 ? -4.031 25.312 -12.312 1 98.81 298 VAL B C 1
ATOM 6758 O O . VAL B 1 298 ? -4.801 26.172 -12.742 1 98.81 298 VAL B O 1
ATOM 6761 N N . GLY B 1 299 ? -4.418 24.172 -11.727 1 98.88 299 GLY B N 1
ATOM 6762 C CA . GLY B 1 299 ? -5.816 24.031 -11.344 1 98.88 299 GLY B CA 1
ATOM 6763 C C . GLY B 1 299 ? -6.148 24.719 -10.039 1 98.88 299 GLY B C 1
ATOM 6764 O O . GLY B 1 299 ? -5.41 24.594 -9.062 1 98.88 299 GLY B O 1
ATOM 6765 N N . VAL B 1 300 ? -7.246 25.469 -9.977 1 98.81 300 VAL B N 1
ATOM 6766 C CA . VAL B 1 300 ? -7.703 26.125 -8.758 1 98.81 300 VAL B CA 1
ATOM 6767 C C . VAL B 1 300 ? -8.984 25.469 -8.258 1 98.81 300 VAL B C 1
ATOM 6769 O O . VAL B 1 300 ? -10.008 25.484 -8.945 1 98.81 300 VAL B O 1
ATOM 6772 N N . LEU B 1 301 ? -8.93 24.859 -7.129 1 98.56 301 LEU B N 1
ATOM 6773 C CA . LEU B 1 301 ? -10.109 24.328 -6.457 1 98.56 301 LEU B CA 1
ATOM 6774 C C . LEU B 1 301 ? -10.758 25.391 -5.578 1 98.56 301 LEU B C 1
ATOM 6776 O O . LEU B 1 301 ? -10.414 25.531 -4.398 1 98.56 301 LEU B O 1
ATOM 6780 N N . GLN B 1 302 ? -11.734 26.031 -6.094 1 97.81 302 GLN B N 1
ATOM 6781 C CA . GLN B 1 302 ? -12.367 27.156 -5.406 1 97.81 302 GLN B CA 1
ATOM 6782 C C . GLN B 1 302 ? -13.219 26.688 -4.234 1 97.81 302 GLN B C 1
ATOM 6784 O O . GLN B 1 302 ? -13.359 27.391 -3.234 1 97.81 302 GLN B O 1
ATOM 6789 N N . THR B 1 303 ? -13.797 25.562 -4.414 1 97.56 303 THR B N 1
ATOM 6790 C CA . THR B 1 303 ? -14.664 24.969 -3.398 1 97.56 303 THR B CA 1
ATOM 6791 C C . THR B 1 303 ? -14.766 23.453 -3.576 1 97.56 303 THR B C 1
ATOM 6793 O O . THR B 1 303 ? -14.641 22.953 -4.691 1 97.56 303 THR B O 1
ATOM 6796 N N . ASP B 1 304 ? -14.93 22.75 -2.5 1 96.81 304 ASP B N 1
ATOM 6797 C CA . ASP B 1 304 ? -15.156 21.312 -2.586 1 96.81 304 ASP B CA 1
ATOM 6798 C C . ASP B 1 304 ? -16.641 20.984 -2.736 1 96.81 304 ASP B C 1
ATOM 6800 O O . ASP B 1 304 ? -17.031 19.828 -2.805 1 96.81 304 ASP B O 1
ATOM 6804 N N . GLY B 1 305 ? -17.438 22.016 -2.756 1 96.12 305 GLY B N 1
ATOM 6805 C CA . GLY B 1 305 ? -18.875 21.844 -2.93 1 96.12 305 GLY B CA 1
ATOM 6806 C C . GLY B 1 305 ? -19.578 21.406 -1.66 1 96.12 305 GLY B C 1
ATOM 6807 O O . GLY B 1 305 ? -20.797 21.203 -1.657 1 96.12 305 GLY B O 1
ATOM 6808 N N . VAL B 1 306 ? -18.859 21.281 -0.564 1 97.19 306 VAL B N 1
ATOM 6809 C CA . VAL B 1 306 ? -19.406 20.844 0.718 1 97.19 306 VAL B CA 1
ATOM 6810 C C . VAL B 1 306 ? -19.375 22.016 1.707 1 97.19 306 VAL B C 1
ATOM 6812 O O . VAL B 1 306 ? -20.406 22.344 2.301 1 97.19 306 VAL B O 1
ATOM 6815 N N . VAL B 1 307 ? -18.266 22.609 1.885 1 97.81 307 VAL B N 1
ATOM 6816 C CA . VAL B 1 307 ? -18.047 23.812 2.691 1 97.81 307 VAL B CA 1
ATOM 6817 C C . VAL B 1 307 ? -17.312 24.859 1.873 1 97.81 307 VAL B C 1
ATOM 6819 O O . VAL B 1 307 ? -16.125 24.688 1.57 1 97.81 307 VAL B O 1
ATOM 6822 N N . ASP B 1 308 ? -17.938 25.906 1.549 1 97.38 308 ASP B N 1
ATOM 6823 C CA . ASP B 1 308 ? -17.234 26.984 0.846 1 97.38 308 ASP B CA 1
ATOM 6824 C C . ASP B 1 308 ? -16.156 27.609 1.721 1 97.38 308 ASP B C 1
ATOM 6826 O O . ASP B 1 308 ? -16.328 27.75 2.934 1 97.38 308 ASP B O 1
ATOM 6830 N N . PRO B 1 309 ? -15.039 27.969 1.099 1 98.19 309 PRO B N 1
ATOM 6831 C CA . PRO B 1 309 ? -14.023 28.641 1.904 1 98.19 309 PRO B CA 1
ATOM 6832 C C . PRO B 1 309 ? -14.531 29.969 2.492 1 98.19 309 PRO B C 1
ATOM 6834 O O . PRO B 1 309 ? -15.273 30.703 1.832 1 98.19 309 PRO B O 1
ATOM 6837 N N . SER B 1 310 ? -14.148 30.281 3.703 1 98.44 310 SER B N 1
ATOM 6838 C CA . SER B 1 310 ? -14.453 31.562 4.324 1 98.44 310 SER B CA 1
ATOM 6839 C C . SER B 1 310 ? -13.867 32.719 3.52 1 98.44 310 SER B C 1
ATOM 6841 O O . SER B 1 310 ? -12.984 32.5 2.68 1 98.44 310 SER B O 1
ATOM 6843 N N . PRO B 1 311 ? -14.352 33.906 3.773 1 98.5 311 PRO B N 1
ATOM 6844 C CA . PRO B 1 311 ? -13.797 35.062 3.061 1 98.5 311 PRO B CA 1
ATOM 6845 C C . PRO B 1 311 ? -12.273 35.156 3.186 1 98.5 311 PRO B C 1
ATOM 6847 O O . PRO B 1 311 ? -11.594 35.469 2.209 1 98.5 311 PRO B O 1
ATOM 6850 N N . ALA B 1 312 ? -11.734 34.875 4.32 1 98.75 312 ALA B N 1
ATOM 6851 C CA . ALA B 1 312 ? -10.297 34.938 4.531 1 98.75 312 ALA B CA 1
ATOM 6852 C C . ALA B 1 312 ? -9.57 33.906 3.682 1 98.75 312 ALA B C 1
ATOM 6854 O O . ALA B 1 312 ? -8.555 34.219 3.047 1 98.75 312 ALA B O 1
ATOM 6855 N N . CYS B 1 313 ? -10.055 32.656 3.719 1 98.75 313 CYS B N 1
ATOM 6856 C CA . CYS B 1 313 ? -9.43 31.594 2.961 1 98.75 313 CYS B CA 1
ATOM 6857 C C . CYS B 1 313 ? -9.578 31.812 1.463 1 98.75 313 CYS B C 1
ATOM 6859 O O . CYS B 1 313 ? -8.664 31.531 0.692 1 98.75 313 CYS B O 1
ATOM 6861 N N . LYS B 1 314 ? -10.727 32.281 1.071 1 98.62 314 LYS B N 1
ATOM 6862 C CA . LYS B 1 314 ? -10.945 32.625 -0.328 1 98.62 314 LYS B CA 1
ATOM 6863 C C . LYS B 1 314 ? -9.969 33.719 -0.772 1 98.62 314 LYS B C 1
ATOM 6865 O O . LYS B 1 314 ? -9.406 33.656 -1.867 1 98.62 314 LYS B O 1
ATOM 6870 N N . ARG B 1 315 ? -9.797 34.719 0.046 1 98.69 315 ARG B N 1
ATOM 6871 C CA . ARG B 1 315 ? -8.891 35.812 -0.28 1 98.69 315 ARG B CA 1
ATOM 6872 C C . ARG B 1 315 ? -7.457 35.312 -0.436 1 98.69 315 ARG B C 1
ATOM 6874 O O . ARG B 1 315 ? -6.746 35.719 -1.353 1 98.69 315 ARG B O 1
ATOM 6881 N N . ALA B 1 316 ? -7.012 34.438 0.45 1 98.75 316 ALA B N 1
ATOM 6882 C CA . ALA B 1 316 ? -5.676 33.875 0.33 1 98.75 316 ALA B CA 1
ATOM 6883 C C . ALA B 1 316 ? -5.516 33.125 -0.995 1 98.75 316 ALA B C 1
ATOM 6885 O O . ALA B 1 316 ? -4.473 33.25 -1.648 1 98.75 316 ALA B O 1
ATOM 6886 N N . LEU B 1 317 ? -6.523 32.344 -1.337 1 98.75 317 LEU B N 1
ATOM 6887 C CA . LEU B 1 317 ? -6.492 31.594 -2.594 1 98.75 317 LEU B CA 1
ATOM 6888 C C . LEU B 1 317 ? -6.457 32.562 -3.785 1 98.75 317 LEU B C 1
ATOM 6890 O O . LEU B 1 317 ? -5.699 32.344 -4.73 1 98.75 317 LEU B O 1
ATOM 6894 N N . GLU B 1 318 ? -7.277 33.594 -3.732 1 98.5 318 GLU B N 1
ATOM 6895 C CA . GLU B 1 318 ? -7.34 34.594 -4.805 1 98.5 318 GLU B CA 1
ATOM 6896 C C . GLU B 1 318 ? -6.016 35.312 -4.941 1 98.5 318 GLU B C 1
ATOM 6898 O O . GLU B 1 318 ? -5.574 35.625 -6.055 1 98.5 318 GLU B O 1
ATOM 6903 N N . MET B 1 319 ? -5.43 35.688 -3.83 1 98.62 319 MET B N 1
ATOM 6904 C CA . MET B 1 319 ? -4.117 36.344 -3.854 1 98.62 319 MET B CA 1
ATOM 6905 C C . MET B 1 319 ? -3.096 35.438 -4.566 1 98.62 319 MET B C 1
ATOM 6907 O O . MET B 1 319 ? -2.305 35.938 -5.375 1 98.62 319 MET B O 1
ATOM 6911 N N . THR B 1 320 ? -3.1 34.156 -4.262 1 98.75 320 THR B N 1
ATOM 6912 C CA . THR B 1 320 ? -2.172 33.219 -4.859 1 98.75 320 THR B CA 1
ATOM 6913 C C . THR B 1 320 ? -2.449 33.062 -6.348 1 98.75 320 THR B C 1
ATOM 6915 O O . THR B 1 320 ? -1.52 33.031 -7.16 1 98.75 320 THR B O 1
ATOM 6918 N N . GLU B 1 321 ? -3.697 32.938 -6.668 1 98.5 321 GLU B N 1
ATOM 6919 C CA . GLU B 1 321 ? -4.105 32.812 -8.062 1 98.5 321 GLU B CA 1
ATOM 6920 C C . GLU B 1 321 ? -3.629 34.031 -8.875 1 98.5 321 GLU B C 1
ATOM 6922 O O . GLU B 1 321 ? -3.062 33.875 -9.953 1 98.5 321 GLU B O 1
ATOM 6927 N N . ALA B 1 322 ? -3.902 35.188 -8.359 1 98.38 322 ALA B N 1
ATOM 6928 C CA . ALA B 1 322 ? -3.514 36.406 -9.039 1 98.38 322 ALA B CA 1
ATOM 6929 C C . ALA B 1 322 ? -2.002 36.469 -9.227 1 98.38 322 ALA B C 1
ATOM 6931 O O . ALA B 1 322 ? -1.519 36.938 -10.273 1 98.38 322 ALA B O 1
ATOM 6932 N N . ALA B 1 323 ? -1.264 36.125 -8.227 1 98.56 323 ALA B N 1
ATOM 6933 C CA . ALA B 1 323 ? 0.195 36.125 -8.297 1 98.56 323 ALA B CA 1
ATOM 6934 C C . ALA B 1 323 ? 0.697 35.188 -9.398 1 98.56 323 ALA B C 1
ATOM 6936 O O . ALA B 1 323 ? 1.616 35.562 -10.148 1 98.56 323 ALA B O 1
ATOM 6937 N N . LEU B 1 324 ? 0.144 34 -9.477 1 98.56 324 LEU B N 1
ATOM 6938 C CA . LEU B 1 324 ? 0.541 33 -10.484 1 98.56 324 LEU B CA 1
ATOM 6939 C C . LEU B 1 324 ? 0.174 33.5 -11.883 1 98.56 324 LEU B C 1
ATOM 6941 O O . LEU B 1 324 ? 0.923 33.281 -12.836 1 98.56 324 LEU B O 1
ATOM 6945 N N . CYS B 1 325 ? -0.976 34.125 -11.93 1 98.06 325 CYS B N 1
ATOM 6946 C CA . CYS B 1 325 ? -1.389 34.688 -13.203 1 98.06 325 CYS B CA 1
ATOM 6947 C C . CYS B 1 325 ? -0.404 35.75 -13.656 1 98.06 325 CYS B C 1
ATOM 6949 O O . CYS B 1 325 ? -0.002 35.781 -14.828 1 98.06 325 CYS B O 1
ATOM 6951 N N . ARG B 1 326 ? -0.021 36.625 -12.805 1 97.62 326 ARG B N 1
ATOM 6952 C CA . ARG B 1 326 ? 0.929 37.688 -13.117 1 97.62 326 ARG B CA 1
ATOM 6953 C C . ARG B 1 326 ? 2.277 37.125 -13.539 1 97.62 326 ARG B C 1
ATOM 6955 O O . ARG B 1 326 ? 2.967 37.688 -14.383 1 97.62 326 ARG B O 1
ATOM 6962 N N . ALA B 1 327 ? 2.615 36 -12.945 1 97.56 327 ALA B N 1
ATOM 6963 C CA . ALA B 1 327 ? 3.883 35.344 -13.258 1 97.56 327 ALA B CA 1
ATOM 6964 C C . ALA B 1 327 ? 3.816 34.656 -14.609 1 97.56 327 ALA B C 1
ATOM 6966 O O . ALA B 1 327 ? 4.82 34.094 -15.086 1 97.56 327 ALA B O 1
ATOM 6967 N N . GLY B 1 328 ? 2.672 34.531 -15.242 1 98 328 GLY B N 1
ATOM 6968 C CA . GLY B 1 328 ? 2.555 34.031 -16.609 1 98 328 GLY B CA 1
ATOM 6969 C C . GLY B 1 328 ? 2.029 32.625 -16.688 1 98 328 GLY B C 1
ATOM 6970 O O . GLY B 1 328 ? 2.033 32 -17.766 1 98 328 GLY B O 1
ATOM 6971 N N . HIS B 1 329 ? 1.542 32.062 -15.602 1 98.5 329 HIS B N 1
ATOM 6972 C CA . HIS B 1 329 ? 1.027 30.703 -15.609 1 98.5 329 HIS B CA 1
ATOM 6973 C C . HIS B 1 329 ? -0.428 30.672 -16.062 1 98.5 329 HIS B C 1
ATOM 6975 O O . HIS B 1 329 ? -1.123 31.688 -16.016 1 98.5 329 HIS B O 1
ATOM 6981 N N . GLU B 1 330 ? -0.831 29.484 -16.594 1 98.5 330 GLU B N 1
ATOM 6982 C CA . GLU B 1 330 ? -2.217 29.266 -17 1 98.5 330 GLU B CA 1
ATOM 6983 C C . GLU B 1 330 ? -3.074 28.828 -15.812 1 98.5 330 GLU B C 1
ATOM 6985 O O . GLU B 1 330 ? -2.793 27.797 -15.195 1 98.5 330 GLU B O 1
ATOM 6990 N N . ILE B 1 331 ? -4.098 29.609 -15.539 1 98.31 331 ILE B N 1
ATOM 6991 C CA . ILE B 1 331 ? -4.988 29.297 -14.422 1 98.31 331 ILE B CA 1
ATOM 6992 C C . ILE B 1 331 ? -6.27 28.656 -14.945 1 98.31 331 ILE B C 1
ATOM 6994 O O . ILE B 1 331 ? -6.93 29.203 -15.836 1 98.31 331 ILE B O 1
ATOM 6998 N N . VAL B 1 332 ? -6.566 27.5 -14.398 1 97.56 332 VAL B N 1
ATOM 6999 C CA . VAL B 1 332 ? -7.762 26.766 -14.789 1 97.56 332 VAL B CA 1
ATOM 7000 C C . VAL B 1 332 ? -8.633 26.5 -13.562 1 97.56 332 VAL B C 1
ATOM 7002 O O . VAL B 1 332 ? -8.188 25.891 -12.594 1 97.56 332 VAL B O 1
ATOM 7005 N N . GLU B 1 333 ? -9.891 27.016 -13.531 1 96.5 333 GLU B N 1
ATOM 7006 C CA . GLU B 1 333 ? -10.828 26.609 -12.492 1 96.5 333 GLU B CA 1
ATOM 7007 C C . GLU B 1 333 ? -11.25 25.156 -12.68 1 96.5 333 GLU B C 1
ATOM 7009 O O . GLU B 1 333 ? -11.664 24.766 -13.773 1 96.5 333 GLU B O 1
ATOM 7014 N N . ILE B 1 334 ? -11.133 24.406 -11.602 1 96.94 334 ILE B N 1
ATOM 7015 C CA . ILE B 1 334 ? -11.391 23 -11.82 1 96.94 334 ILE B CA 1
ATOM 7016 C C . ILE B 1 334 ? -12.625 22.562 -11.031 1 96.94 334 ILE B C 1
ATOM 7018 O O . ILE B 1 334 ? -12.969 23.188 -10.023 1 96.94 334 ILE B O 1
ATOM 7022 N N . ASN B 1 335 ? -13.344 21.547 -11.555 1 94.88 335 ASN B N 1
ATOM 7023 C CA . ASN B 1 335 ? -14.43 20.812 -10.906 1 94.88 335 ASN B CA 1
ATOM 7024 C C . ASN B 1 335 ? -14.086 19.328 -10.742 1 94.88 335 ASN B C 1
ATOM 7026 O O . ASN B 1 335 ? -14.516 18.5 -11.539 1 94.88 335 ASN B O 1
ATOM 7030 N N . PRO B 1 336 ? -13.398 19.062 -9.672 1 94.38 336 PRO B N 1
ATOM 7031 C CA . PRO B 1 336 ? -12.906 17.688 -9.508 1 94.38 336 PRO B CA 1
ATOM 7032 C C . PRO B 1 336 ? -14.031 16.688 -9.281 1 94.38 336 PRO B C 1
ATOM 7034 O O . PRO B 1 336 ? -15.164 17.078 -8.977 1 94.38 336 PRO B O 1
ATOM 7037 N N . PRO B 1 337 ? -13.688 15.367 -9.352 1 95.19 337 PRO B N 1
ATOM 7038 C CA . PRO B 1 337 ? -14.695 14.312 -9.195 1 95.19 337 PRO B CA 1
ATOM 7039 C C . PRO B 1 337 ? -15.273 14.258 -7.781 1 95.19 337 PRO B C 1
ATOM 7041 O O . PRO B 1 337 ? -14.602 13.805 -6.852 1 95.19 337 PRO B O 1
ATOM 7044 N N . GLU B 1 338 ? -16.469 14.625 -7.578 1 95.69 338 GLU B N 1
ATOM 7045 C CA . GLU B 1 338 ? -17.359 14.398 -6.438 1 95.69 338 GLU B CA 1
ATOM 7046 C C . GLU B 1 338 ? -16.609 14.547 -5.117 1 95.69 338 GLU B C 1
ATOM 7048 O O . GLU B 1 338 ? -16.484 13.578 -4.359 1 95.69 338 GLU B O 1
ATOM 7053 N N . PRO B 1 339 ? -16.266 15.695 -4.723 1 97.06 339 PRO B N 1
ATOM 7054 C CA . PRO B 1 339 ? -15.539 15.898 -3.473 1 97.06 339 PRO B CA 1
ATOM 7055 C C . PRO B 1 339 ? -16.297 15.375 -2.252 1 97.06 339 PRO B C 1
ATOM 7057 O O . PRO B 1 339 ? -15.672 14.914 -1.291 1 97.06 339 PRO B O 1
ATOM 7060 N N . TYR B 1 340 ? -17.641 15.438 -2.262 1 97.56 340 TYR B N 1
ATOM 7061 C CA . TYR B 1 340 ? -18.406 14.898 -1.153 1 97.56 340 TYR B CA 1
ATOM 7062 C C . TYR B 1 340 ? -18.156 13.406 -0.981 1 97.56 340 TYR B C 1
ATOM 7064 O O . TYR B 1 340 ? -18.078 12.906 0.144 1 97.56 340 TYR B O 1
ATOM 7072 N N . GLU B 1 341 ? -18.078 12.664 -2.086 1 97.94 341 GLU B N 1
ATOM 7073 C CA . GLU B 1 341 ? -17.797 11.234 -2.027 1 97.94 341 GLU B CA 1
ATOM 7074 C C . GLU B 1 341 ? -16.453 10.961 -1.336 1 97.94 341 GLU B C 1
ATOM 7076 O O . GLU B 1 341 ? -16.312 9.977 -0.609 1 97.94 341 GLU B O 1
ATOM 7081 N N . ALA B 1 342 ? -15.477 11.82 -1.595 1 98.06 342 ALA B N 1
ATOM 7082 C CA . ALA B 1 342 ? -14.188 11.695 -0.914 1 98.06 342 ALA B CA 1
ATOM 7083 C C . ALA B 1 342 ? -14.352 11.82 0.598 1 98.06 342 ALA B C 1
ATOM 7085 O O . ALA B 1 342 ? -13.773 11.039 1.356 1 98.06 342 ALA B O 1
ATOM 7086 N N . LEU B 1 343 ? -15.102 12.82 1.024 1 98 343 LEU B N 1
ATOM 7087 C CA . LEU B 1 343 ? -15.336 13.023 2.449 1 98 343 LEU B CA 1
ATOM 7088 C C . LEU B 1 343 ? -16.047 11.828 3.059 1 98 343 LEU B C 1
ATOM 7090 O O . LEU B 1 343 ? -15.68 11.352 4.133 1 98 343 LEU B O 1
ATOM 7094 N N . TYR B 1 344 ? -17.078 11.375 2.35 1 97.81 344 TYR B N 1
ATOM 7095 C CA . TYR B 1 344 ? -17.859 10.227 2.811 1 97.81 344 TYR B CA 1
ATOM 7096 C C . TYR B 1 344 ? -16.984 8.992 2.959 1 97.81 344 TYR B C 1
ATOM 7098 O O . TYR B 1 344 ? -16.938 8.375 4.023 1 97.81 344 TYR B O 1
ATOM 7106 N N . LEU B 1 345 ? -16.219 8.617 1.915 1 98.06 345 LEU B N 1
ATOM 7107 C CA . LEU B 1 345 ? -15.398 7.41 1.905 1 98.06 345 LEU B CA 1
ATOM 7108 C C . LEU B 1 345 ? -14.289 7.496 2.945 1 98.06 345 LEU B C 1
ATOM 7110 O O . LEU B 1 345 ? -14.07 6.555 3.709 1 98.06 345 LEU B O 1
ATOM 7114 N N . ALA B 1 346 ? -13.609 8.641 2.977 1 98.06 346 ALA B N 1
ATOM 7115 C CA . ALA B 1 346 ? -12.477 8.797 3.883 1 98.06 346 ALA B CA 1
ATOM 7116 C C . ALA B 1 346 ? -12.922 8.711 5.34 1 98.06 346 ALA B C 1
ATOM 7118 O O . ALA B 1 346 ? -12.258 8.062 6.16 1 98.06 346 ALA B O 1
ATOM 7119 N N . SER B 1 347 ? -14.008 9.344 5.645 1 97.69 347 SER B N 1
ATOM 7120 C CA . SER B 1 347 ? -14.492 9.328 7.02 1 97.69 347 SER B CA 1
ATOM 7121 C C . SER B 1 347 ? -14.945 7.93 7.434 1 97.69 347 SER B C 1
ATOM 7123 O O . SER B 1 347 ? -14.641 7.477 8.539 1 97.69 347 SER B O 1
ATOM 7125 N N . ARG B 1 348 ? -15.617 7.23 6.523 1 97.5 348 ARG B N 1
ATOM 7126 C CA . ARG B 1 348 ? -16.094 5.887 6.828 1 97.5 348 ARG B CA 1
ATOM 7127 C C . ARG B 1 348 ? -14.93 4.91 6.969 1 97.5 348 ARG B C 1
ATOM 7129 O O . ARG B 1 348 ? -14.953 4.031 7.832 1 97.5 348 ARG B O 1
ATOM 7136 N N . LEU B 1 349 ? -13.953 5.051 6.156 1 98 349 LEU B N 1
ATOM 7137 C CA . LEU B 1 349 ? -12.797 4.16 6.195 1 98 349 LEU B CA 1
ATOM 7138 C C . LEU B 1 349 ? -11.961 4.41 7.445 1 98 349 LEU B C 1
ATOM 7140 O O . LEU B 1 349 ? -11.531 3.463 8.109 1 98 349 LEU B O 1
ATOM 7144 N N . LEU B 1 350 ? -11.711 5.66 7.785 1 97.44 350 LEU B N 1
ATOM 7145 C CA . LEU B 1 350 ? -10.883 6.027 8.93 1 97.44 350 LEU B CA 1
ATOM 7146 C C . LEU B 1 350 ? -11.547 5.613 10.234 1 97.44 350 LEU B C 1
ATOM 7148 O O . LEU B 1 350 ? -10.859 5.234 11.195 1 97.44 350 LEU B O 1
ATOM 7152 N N . CYS B 1 351 ? -12.867 5.668 10.273 1 97.31 351 CYS B N 1
ATOM 7153 C CA . CYS B 1 351 ? -13.609 5.406 11.508 1 97.31 351 CYS B CA 1
ATOM 7154 C C . CYS B 1 351 ? -14.438 4.137 11.383 1 97.31 351 CYS B C 1
ATOM 7156 O O . CYS B 1 351 ? -15.484 4.012 12.031 1 97.31 351 CYS B O 1
ATOM 7158 N N . ALA B 1 352 ? -14.008 3.209 10.586 1 96.88 352 ALA B N 1
ATOM 7159 C CA . ALA B 1 352 ? -14.789 2.029 10.227 1 96.88 352 ALA B CA 1
ATOM 7160 C C . ALA B 1 352 ? -15.078 1.169 11.453 1 96.88 352 ALA B C 1
ATOM 7162 O O . ALA B 1 352 ? -16.047 0.399 11.469 1 96.88 352 ALA B O 1
ATOM 7163 N N . ASP B 1 353 ? -14.258 1.253 12.523 1 96.5 353 ASP B N 1
ATOM 7164 C CA . ASP B 1 353 ? -14.445 0.427 13.711 1 96.5 353 ASP B CA 1
ATOM 7165 C C . ASP B 1 353 ? -15.367 1.117 14.719 1 96.5 353 ASP B C 1
ATOM 7167 O O . ASP B 1 353 ? -15.484 0.675 15.867 1 96.5 353 ASP B O 1
ATOM 7171 N N . GLY B 1 354 ? -15.945 2.305 14.297 1 95.31 354 GLY B N 1
ATOM 7172 C CA . GLY B 1 354 ? -16.781 3.059 15.211 1 95.31 354 GLY B CA 1
ATOM 7173 C C . GLY B 1 354 ? -16.016 3.727 16.328 1 95.31 354 GLY B C 1
ATOM 7174 O O . GLY B 1 354 ? -16.547 3.959 17.406 1 95.31 354 GLY B O 1
ATOM 7175 N N . LEU B 1 355 ? -14.711 3.885 16.141 1 96.06 355 LEU B N 1
ATOM 7176 C CA . LEU B 1 355 ? -13.797 4.547 17.062 1 96.06 355 LEU B CA 1
ATOM 7177 C C . LEU B 1 355 ? -13.602 3.709 18.328 1 96.06 355 LEU B C 1
ATOM 7179 O O . LEU B 1 355 ? -13.336 4.25 19.406 1 96.06 355 LEU B O 1
ATOM 7183 N N . ASP B 1 356 ? -13.773 2.402 18.172 1 94.25 356 ASP B N 1
ATOM 7184 C CA . ASP B 1 356 ? -13.539 1.468 19.281 1 94.25 356 ASP B CA 1
ATOM 7185 C C . ASP B 1 356 ? -12.055 1.376 19.625 1 94.25 356 ASP B C 1
ATOM 7187 O O . ASP B 1 356 ? -11.688 1.358 20.797 1 94.25 356 ASP B O 1
ATOM 7191 N N . THR B 1 357 ? -11.219 1.336 18.672 1 94.88 357 THR B N 1
ATOM 7192 C CA . THR B 1 357 ? -9.789 1.14 18.875 1 94.88 357 THR B CA 1
ATOM 7193 C C . THR B 1 357 ? -9.188 2.297 19.672 1 94.88 357 THR B C 1
ATOM 7195 O O . THR B 1 357 ? -8.477 2.08 20.641 1 94.88 357 THR B O 1
ATOM 7198 N N . VAL B 1 358 ? -9.469 3.52 19.281 1 94.5 358 VAL B N 1
ATOM 7199 C CA . VAL B 1 358 ? -8.883 4.676 19.969 1 94.5 358 VAL B CA 1
ATOM 7200 C C . VAL B 1 358 ? -9.391 4.742 21.406 1 94.5 358 VAL B C 1
ATOM 7202 O O . VAL B 1 358 ? -8.664 5.172 22.297 1 94.5 358 VAL B O 1
ATOM 7205 N N . ARG B 1 359 ? -10.602 4.391 21.609 1 94.12 359 ARG B N 1
ATOM 7206 C CA . ARG B 1 359 ? -11.195 4.445 22.938 1 94.12 359 ARG B CA 1
ATOM 7207 C C . ARG B 1 359 ? -10.57 3.398 23.859 1 94.12 359 ARG B C 1
ATOM 7209 O O . ARG B 1 359 ? -10.555 3.568 25.078 1 94.12 359 ARG B O 1
ATOM 7216 N N . GLY B 1 360 ? -10.086 2.355 23.266 1 93.69 360 GLY B N 1
ATOM 7217 C CA . GLY B 1 360 ? -9.516 1.262 24.031 1 93.69 360 GLY B CA 1
ATOM 7218 C C . GLY B 1 360 ? -8.281 1.665 24.812 1 93.69 360 GLY B C 1
ATOM 7219 O O . GLY B 1 360 ? -7.898 0.986 25.781 1 93.69 360 GLY B O 1
ATOM 7220 N N . PHE B 1 361 ? -7.715 2.777 24.531 1 95 361 PHE B N 1
ATOM 7221 C CA . PHE B 1 361 ? -6.48 3.215 25.188 1 95 361 PHE B CA 1
ATOM 7222 C C . PHE B 1 361 ? -6.777 4.16 26.344 1 95 361 PHE B C 1
ATOM 7224 O O . PHE B 1 361 ? -5.863 4.594 27.047 1 95 361 PHE B O 1
ATOM 7231 N N . PHE B 1 362 ? -8.039 4.438 26.562 1 96.06 362 PHE B N 1
ATOM 7232 C CA . PHE B 1 362 ? -8.414 5.406 27.578 1 96.06 362 PHE B CA 1
ATOM 7233 C C . PHE B 1 362 ? -8.5 4.742 28.953 1 96.06 362 PHE B C 1
ATOM 7235 O O . PHE B 1 362 ? -9.008 3.629 29.078 1 96.06 362 PHE B O 1
ATOM 7242 N N . ARG B 1 363 ? -7.969 5.383 29.906 1 95.31 363 ARG B N 1
ATOM 7243 C CA . ARG B 1 363 ? -8.273 5.039 31.281 1 95.31 363 ARG B CA 1
ATOM 7244 C C . ARG B 1 363 ? -9.609 5.645 31.719 1 95.31 363 ARG B C 1
ATOM 7246 O O . ARG B 1 363 ? -10.117 6.559 31.062 1 95.31 363 ARG B O 1
ATOM 7253 N N . THR B 1 364 ? -10.07 5.098 32.844 1 94.75 364 THR B N 1
ATOM 7254 C CA . THR B 1 364 ? -11.297 5.656 33.375 1 94.75 364 THR B CA 1
ATOM 7255 C C . THR B 1 364 ? -11.102 7.133 33.75 1 94.75 364 THR B C 1
ATOM 7257 O O . THR B 1 364 ? -10.141 7.496 34.406 1 94.75 364 THR B O 1
ATOM 7260 N N . GLY B 1 365 ? -11.992 7.941 33.219 1 93.5 365 GLY B N 1
ATOM 7261 C CA . GLY B 1 365 ? -11.984 9.352 33.562 1 93.5 365 GLY B CA 1
ATOM 7262 C C . GLY B 1 365 ? -11.148 10.195 32.594 1 93.5 365 GLY B C 1
ATOM 7263 O O . GLY B 1 365 ? -11.141 11.43 32.719 1 93.5 365 GLY B O 1
ATOM 7264 N N . GLU B 1 366 ? -10.445 9.586 31.766 1 95.81 366 GLU B N 1
ATOM 7265 C CA . GLU B 1 366 ? -9.641 10.328 30.812 1 95.81 366 GLU B CA 1
ATOM 7266 C C . GLU B 1 366 ? -10.516 11.07 29.812 1 95.81 366 GLU B C 1
ATOM 7268 O O . GLU B 1 366 ? -11.5 10.523 29.312 1 95.81 366 GLU B O 1
ATOM 7273 N N . TRP B 1 367 ? -10.18 12.344 29.656 1 94.44 367 TRP B N 1
ATOM 7274 C CA . TRP B 1 367 ? -10.969 13.227 28.797 1 94.44 367 TRP B CA 1
ATOM 7275 C C . TRP B 1 367 ? -10.828 12.852 27.328 1 94.44 367 TRP B C 1
ATOM 7277 O O . TRP B 1 367 ? -9.75 12.43 26.891 1 94.44 367 TRP B O 1
ATOM 7287 N N . ASN B 1 368 ? -11.953 12.953 26.609 1 93.94 368 ASN B N 1
ATOM 7288 C CA . ASN B 1 368 ? -11.953 12.711 25.172 1 93.94 368 ASN B CA 1
ATOM 7289 C C . ASN B 1 368 ? -12.219 13.992 24.375 1 93.94 368 ASN B C 1
ATOM 7291 O O . ASN B 1 368 ? -12.938 14.875 24.859 1 93.94 368 ASN B O 1
ATOM 7295 N N . ASP B 1 369 ? -11.531 14.117 23.234 1 94.12 369 ASP B N 1
ATOM 7296 C CA . ASP B 1 369 ? -11.852 15.227 22.344 1 94.12 369 ASP B CA 1
ATOM 7297 C C . ASP B 1 369 ? -13.352 15.32 22.094 1 94.12 369 ASP B C 1
ATOM 7299 O O . ASP B 1 369 ? -14.008 14.312 21.844 1 94.12 369 ASP B O 1
ATOM 7303 N N . ARG B 1 370 ? -13.883 16.469 22.062 1 93.38 370 ARG B N 1
ATOM 7304 C CA . ARG B 1 370 ? -15.328 16.656 21.984 1 93.38 370 ARG B CA 1
ATOM 7305 C C . ARG B 1 370 ? -15.867 16.203 20.625 1 93.38 370 ARG B C 1
ATOM 7307 O O . ARG B 1 370 ? -16.969 15.672 20.531 1 93.38 370 ARG B O 1
ATOM 7314 N N . GLY B 1 371 ? -15.141 16.562 19.609 1 94.44 371 GLY B N 1
ATOM 7315 C CA . GLY B 1 371 ? -15.539 16.078 18.297 1 94.44 371 GLY B CA 1
ATOM 7316 C C . GLY B 1 371 ? -15.531 14.57 18.172 1 94.44 371 GLY B C 1
ATOM 7317 O O . GLY B 1 371 ? -16.484 13.977 17.656 1 94.44 371 GLY B O 1
ATOM 7318 N N . VAL B 1 372 ? -14.555 13.922 18.719 1 95.38 372 VAL B N 1
ATOM 7319 C CA . VAL B 1 372 ? -14.414 12.477 18.656 1 95.38 372 VAL B CA 1
ATOM 7320 C C . VAL B 1 372 ? -15.477 11.812 19.531 1 95.38 372 VAL B C 1
ATOM 7322 O O . VAL B 1 372 ? -16.047 10.781 19.156 1 95.38 372 VAL B O 1
ATOM 7325 N N . ALA B 1 373 ? -15.703 12.43 20.672 1 95.44 373 ALA B N 1
ATOM 7326 C CA . ALA B 1 373 ? -16.734 11.914 21.562 1 95.44 373 ALA B CA 1
ATOM 7327 C C . ALA B 1 373 ? -18.094 11.883 20.875 1 95.44 373 ALA B C 1
ATOM 7329 O O . ALA B 1 373 ? -18.859 10.93 21.031 1 95.44 373 ALA B O 1
ATOM 7330 N N . GLN B 1 374 ? -18.375 12.914 20.172 1 95.19 374 GLN B N 1
ATOM 7331 C CA . GLN B 1 374 ? -19.656 12.992 19.453 1 95.19 374 GLN B CA 1
ATOM 7332 C C . GLN B 1 374 ? -19.734 11.93 18.359 1 95.19 374 GLN B C 1
ATOM 7334 O O . GLN B 1 374 ? -20.781 11.312 18.172 1 95.19 374 GLN B O 1
ATOM 7339 N N . MET B 1 375 ? -18.688 11.766 17.625 1 95.69 375 MET B N 1
ATOM 7340 C CA . MET B 1 375 ? -18.656 10.758 16.562 1 95.69 375 MET B CA 1
ATOM 7341 C C . MET B 1 375 ? -18.891 9.367 17.141 1 95.69 375 MET B C 1
ATOM 7343 O O . MET B 1 375 ? -19.641 8.578 16.578 1 95.69 375 MET B O 1
ATOM 7347 N N . ARG B 1 376 ? -18.203 9.086 18.25 1 95.62 376 ARG B N 1
ATOM 7348 C CA . ARG B 1 376 ? -18.328 7.773 18.875 1 95.62 376 ARG B CA 1
ATOM 7349 C C . ARG B 1 376 ? -19.75 7.559 19.422 1 95.62 376 ARG B C 1
ATOM 7351 O O . ARG B 1 376 ? -20.297 6.469 19.297 1 95.62 376 ARG B O 1
ATOM 7358 N N . PHE B 1 377 ? -20.312 8.586 20.047 1 95.88 377 PHE B N 1
ATOM 7359 C CA . PHE B 1 377 ? -21.672 8.508 20.562 1 95.88 377 PHE B CA 1
ATOM 7360 C C . PHE B 1 377 ? -22.641 8.133 19.453 1 95.88 377 PHE B C 1
ATOM 7362 O O . PHE B 1 377 ? -23.453 7.207 19.609 1 95.88 377 PHE B O 1
ATOM 7369 N N . TYR B 1 378 ? -22.547 8.836 18.359 1 96.06 378 TYR B N 1
ATOM 7370 C CA . TYR B 1 378 ? -23.453 8.578 17.25 1 96.06 378 TYR B CA 1
ATOM 7371 C C . TYR B 1 378 ? -23.25 7.18 16.688 1 96.06 378 TYR B C 1
ATOM 7373 O O . TYR B 1 378 ? -24.219 6.508 16.312 1 96.06 378 TYR B O 1
ATOM 7381 N N . ALA B 1 379 ? -22.031 6.73 16.625 1 95.81 379 ALA B N 1
ATOM 7382 C CA . ALA B 1 379 ? -21.719 5.406 16.078 1 95.81 379 ALA B CA 1
ATOM 7383 C C . ALA B 1 379 ? -22.375 4.312 16.922 1 95.81 379 ALA B C 1
ATOM 7385 O O . ALA B 1 379 ? -22.75 3.258 16.391 1 95.81 379 ALA B O 1
ATOM 7386 N N . LYS B 1 380 ? -22.594 4.543 18.156 1 95.12 380 LYS B N 1
ATOM 7387 C CA . LYS B 1 380 ? -23.078 3.52 19.078 1 95.12 380 LYS B CA 1
ATOM 7388 C C . LYS B 1 380 ? -24.594 3.557 19.203 1 95.12 380 LYS B C 1
ATOM 7390 O O . LYS B 1 380 ? -25.203 2.645 19.766 1 95.12 380 LYS B O 1
ATOM 7395 N N . LEU B 1 381 ? -25.172 4.586 18.625 1 95.88 381 LEU B N 1
ATOM 7396 C CA . LEU B 1 381 ? -26.625 4.664 18.672 1 95.88 381 LEU B CA 1
ATOM 7397 C C . LEU B 1 381 ? -27.266 3.465 17.969 1 95.88 381 LEU B C 1
ATOM 7399 O O . LEU B 1 381 ? -26.766 3.002 16.953 1 95.88 381 LEU B O 1
ATOM 7403 N N . PRO B 1 382 ? -28.422 2.967 18.531 1 95.38 382 PRO B N 1
ATOM 7404 C CA . PRO B 1 382 ? -29.125 1.863 17.875 1 95.38 382 PRO B CA 1
ATOM 7405 C C . PRO B 1 382 ? -29.562 2.207 16.453 1 95.38 382 PRO B C 1
ATOM 7407 O O . PRO B 1 382 ? -29.984 3.336 16.188 1 95.38 382 PRO B O 1
ATOM 7410 N N . SER B 1 383 ? -29.531 1.275 15.656 1 93.62 383 SER B N 1
ATOM 7411 C CA . SER B 1 383 ? -29.766 1.449 14.219 1 93.62 383 SER B CA 1
ATOM 7412 C C . SER B 1 383 ? -31.109 2.096 13.953 1 93.62 383 SER B C 1
ATOM 7414 O O . SER B 1 383 ? -31.234 2.959 13.078 1 93.62 383 SER B O 1
ATOM 7416 N N . PRO B 1 384 ? -32.188 1.707 14.648 1 95.62 384 PRO B N 1
ATOM 7417 C CA . PRO B 1 384 ? -33.5 2.334 14.367 1 95.62 384 PRO B CA 1
ATOM 7418 C C . PRO B 1 384 ? -33.5 3.828 14.68 1 95.62 384 PRO B C 1
ATOM 7420 O O . PRO B 1 384 ? -34.125 4.609 13.961 1 95.62 384 PRO B O 1
ATOM 7423 N N . ILE B 1 385 ? -32.844 4.203 15.727 1 96.5 385 ILE B N 1
ATOM 7424 C CA . ILE B 1 385 ? -32.75 5.609 16.109 1 96.5 385 ILE B CA 1
ATOM 7425 C C . ILE B 1 385 ? -31.953 6.387 15.078 1 96.5 385 ILE B C 1
ATOM 7427 O O . ILE B 1 385 ? -32.344 7.484 14.672 1 96.5 385 ILE B O 1
ATOM 7431 N N . LYS B 1 386 ? -30.875 5.863 14.695 1 95.44 386 LYS B N 1
ATOM 7432 C CA . LYS B 1 386 ? -30.031 6.492 13.68 1 95.44 386 LYS B CA 1
ATOM 7433 C C . LYS B 1 386 ? -30.812 6.66 12.367 1 95.44 386 LYS B C 1
ATOM 7435 O O . LYS B 1 386 ? -30.703 7.695 11.703 1 95.44 386 LYS B O 1
ATOM 7440 N N . TYR B 1 387 ? -31.531 5.609 12.016 1 95.62 387 TYR B N 1
ATOM 7441 C CA . TYR B 1 387 ? -32.281 5.652 10.758 1 95.62 387 TYR B CA 1
ATOM 7442 C C . TYR B 1 387 ? -33.344 6.734 10.797 1 95.62 387 TYR B C 1
ATOM 7444 O O . TYR B 1 387 ? -33.531 7.457 9.812 1 95.62 387 TYR B O 1
ATOM 7452 N N . LEU B 1 388 ? -34.031 6.895 11.883 1 96.69 388 LEU B N 1
ATOM 7453 C CA . LEU B 1 388 ? -35.031 7.926 12.031 1 96.69 388 LEU B CA 1
ATOM 7454 C C . LEU B 1 388 ? -34.406 9.32 11.953 1 96.69 388 LEU B C 1
ATOM 7456 O O . LEU B 1 388 ? -35 10.219 11.336 1 96.69 388 LEU B O 1
ATOM 7460 N N . TYR B 1 389 ? -33.344 9.445 12.656 1 96.25 389 TYR B N 1
ATOM 7461 C CA . TYR B 1 389 ? -32.656 10.727 12.602 1 96.25 389 TYR B CA 1
ATOM 7462 C C . TYR B 1 389 ? -32.188 11.039 11.188 1 96.25 389 TYR B C 1
ATOM 7464 O O . TYR B 1 389 ? -32.312 12.18 10.727 1 96.25 389 TYR B O 1
ATOM 7472 N N . TYR B 1 390 ? -31.688 10.07 10.469 1 96.12 390 TYR B N 1
ATOM 7473 C CA . TYR B 1 390 ? -31.297 10.203 9.07 1 96.12 390 TYR B CA 1
ATOM 7474 C C . TYR B 1 390 ? -32.469 10.695 8.219 1 96.12 390 TYR B C 1
ATOM 7476 O O . TYR B 1 390 ? -32.312 11.633 7.43 1 96.12 390 TYR B O 1
ATOM 7484 N N . LEU B 1 391 ? -33.594 10.07 8.398 1 97.06 391 LEU B N 1
ATOM 7485 C CA . LEU B 1 391 ? -34.781 10.469 7.633 1 97.06 391 LEU B CA 1
ATOM 7486 C C . LEU B 1 391 ? -35.156 11.906 7.934 1 97.06 391 LEU B C 1
ATOM 7488 O O . LEU B 1 391 ? -35.562 12.656 7.031 1 97.06 391 LEU B O 1
ATOM 7492 N N . TRP B 1 392 ? -35.062 12.273 9.18 1 97.19 392 TRP B N 1
ATOM 7493 C CA . TRP B 1 392 ? -35.406 13.633 9.578 1 97.19 392 TRP B CA 1
ATOM 7494 C C . TRP B 1 392 ? -34.438 14.633 8.93 1 97.19 392 TRP B C 1
ATOM 7496 O O . TRP B 1 392 ? -34.875 15.648 8.375 1 97.19 392 TRP B O 1
ATOM 7506 N N . VAL B 1 393 ? -33.156 14.367 8.961 1 97 393 VAL B N 1
ATOM 7507 C CA . VAL B 1 393 ? -32.156 15.266 8.391 1 97 393 VAL B CA 1
ATOM 7508 C C . VAL B 1 393 ? -32.312 15.32 6.871 1 97 393 VAL B C 1
ATOM 7510 O O . VAL B 1 393 ? -32.219 16.391 6.273 1 97 393 VAL B O 1
ATOM 7513 N N . ARG B 1 394 ? -32.594 14.18 6.258 1 96.94 394 ARG B N 1
ATOM 7514 C CA . ARG B 1 394 ? -32.656 14.078 4.805 1 96.94 394 ARG B CA 1
ATOM 7515 C C . ARG B 1 394 ? -33.906 14.742 4.25 1 96.94 394 ARG B C 1
ATOM 7517 O O . ARG B 1 394 ? -33.844 15.477 3.262 1 96.94 394 ARG B O 1
ATOM 7524 N N . TYR B 1 395 ? -35.031 14.555 4.867 1 96.38 395 TYR B N 1
ATOM 7525 C CA . TYR B 1 395 ? -36.281 14.906 4.211 1 96.38 395 TYR B CA 1
ATOM 7526 C C . TYR B 1 395 ? -36.938 16.109 4.883 1 96.38 395 TYR B C 1
ATOM 7528 O O . TYR B 1 395 ? -37.688 16.859 4.25 1 96.38 395 TYR B O 1
ATOM 7536 N N . ILE B 1 396 ? -36.75 16.344 6.164 1 95.88 396 ILE B N 1
ATOM 7537 C CA . ILE B 1 396 ? -37.344 17.484 6.863 1 95.88 396 ILE B CA 1
ATOM 7538 C C . ILE B 1 396 ? -36.375 18.672 6.812 1 95.88 396 ILE B C 1
ATOM 7540 O O . ILE B 1 396 ? -36.719 19.75 6.336 1 95.88 396 ILE B O 1
ATOM 7544 N N . ARG B 1 397 ? -35.156 18.438 7.16 1 95.12 397 ARG B N 1
ATOM 7545 C CA . ARG B 1 397 ? -34.156 19.5 7.074 1 95.12 397 ARG B CA 1
ATOM 7546 C C . ARG B 1 397 ? -33.625 19.641 5.652 1 95.12 397 ARG B C 1
ATOM 7548 O O . ARG B 1 397 ? -32.969 20.625 5.328 1 95.12 397 ARG B O 1
ATOM 7555 N N . ARG B 1 398 ? -33.875 18.656 4.797 1 96.38 398 ARG B N 1
ATOM 7556 C CA . ARG B 1 398 ? -33.5 18.641 3.385 1 96.38 398 ARG B CA 1
ATOM 7557 C C . ARG B 1 398 ? -32 18.812 3.209 1 96.38 398 ARG B C 1
ATOM 7559 O O . ARG B 1 398 ? -31.547 19.594 2.365 1 96.38 398 ARG B O 1
ATOM 7566 N N . ASP B 1 399 ? -31.25 18.281 4.098 1 97 399 ASP B N 1
ATOM 7567 C CA . ASP B 1 399 ? -29.781 18.281 4.07 1 97 399 ASP B CA 1
ATOM 7568 C C . ASP B 1 399 ? -29.234 16.922 3.646 1 97 399 ASP B C 1
ATOM 7570 O O . ASP B 1 399 ? -28.891 16.094 4.492 1 97 399 ASP B O 1
ATOM 7574 N N . THR B 1 400 ? -29.047 16.75 2.395 1 95.75 400 THR B N 1
ATOM 7575 C CA . THR B 1 400 ? -28.656 15.461 1.838 1 95.75 400 THR B CA 1
ATOM 7576 C C . THR B 1 400 ? -27.203 15.148 2.178 1 95.75 400 THR B C 1
ATOM 7578 O O . THR B 1 400 ? -26.844 13.992 2.375 1 95.75 400 THR B O 1
ATOM 7581 N N . LEU B 1 401 ? -26.359 16.156 2.25 1 96 401 LEU B N 1
ATOM 7582 C CA . LEU B 1 401 ? -24.938 15.945 2.521 1 96 401 LEU B CA 1
ATOM 7583 C C . LEU B 1 401 ? -24.719 15.438 3.943 1 96 401 LEU B C 1
ATOM 7585 O O . LEU B 1 401 ? -24.047 14.422 4.148 1 96 401 LEU B O 1
ATOM 7589 N N . TRP B 1 402 ? -25.344 16.109 4.871 1 96.06 402 TRP B N 1
ATOM 7590 C CA . TRP B 1 402 ? -25.219 15.695 6.262 1 96.06 402 TRP B CA 1
ATOM 7591 C C . TRP B 1 402 ? -25.859 14.336 6.484 1 96.06 402 TRP B C 1
ATOM 7593 O O . TRP B 1 402 ? -25.312 13.484 7.18 1 96.06 402 TRP B O 1
ATOM 7603 N N . ALA B 1 403 ? -27.031 14.164 5.918 1 96.94 403 ALA B N 1
ATOM 7604 C CA . ALA B 1 403 ? -27.75 12.898 6.039 1 96.94 403 ALA B CA 1
ATOM 7605 C C . ALA B 1 403 ? -26.906 11.734 5.512 1 96.94 403 ALA B C 1
ATOM 7607 O O . ALA B 1 403 ? -26.922 10.648 6.09 1 96.94 403 ALA B O 1
ATOM 7608 N N . GLY B 1 404 ? -26.234 11.992 4.434 1 95.75 404 GLY B N 1
ATOM 7609 C CA . GLY B 1 404 ? -25.406 10.961 3.844 1 95.75 404 GLY B CA 1
ATOM 7610 C C . GLY B 1 404 ? -24.281 10.5 4.758 1 95.75 404 GLY B C 1
ATOM 7611 O O . GLY B 1 404 ? -23.969 9.312 4.805 1 95.75 404 GLY B O 1
ATOM 7612 N N . LEU B 1 405 ? -23.672 11.391 5.492 1 95.25 405 LEU B N 1
ATOM 7613 C CA . LEU B 1 405 ? -22.594 11.055 6.414 1 95.25 405 LEU B CA 1
ATOM 7614 C C . LEU B 1 405 ? -23.125 10.289 7.621 1 95.25 405 LEU B C 1
ATOM 7616 O O . LEU B 1 405 ? -22.422 9.453 8.188 1 95.25 405 LEU B O 1
ATOM 7620 N N . LEU B 1 406 ? -24.344 10.562 7.992 1 94.75 406 LEU B N 1
ATOM 7621 C CA . LEU B 1 406 ? -24.922 10.016 9.219 1 94.75 406 LEU B CA 1
ATOM 7622 C C . LEU B 1 406 ? -25.453 8.609 8.984 1 94.75 406 LEU B C 1
ATOM 7624 O O . LEU B 1 406 ? -25.453 7.785 9.898 1 94.75 406 LEU B O 1
ATOM 7628 N N . ARG B 1 407 ? -25.891 8.32 7.812 1 93.06 407 ARG B N 1
ATOM 7629 C CA . ARG B 1 407 ? -26.688 7.129 7.523 1 93.06 407 ARG B CA 1
ATOM 7630 C C . ARG B 1 407 ? -25.938 5.863 7.922 1 93.06 407 ARG B C 1
ATOM 7632 O O . ARG B 1 407 ? -26.484 4.988 8.586 1 93.06 407 ARG B O 1
ATOM 7639 N N . ASP B 1 408 ? -24.625 5.816 7.566 1 90.19 408 ASP B N 1
ATOM 7640 C CA . ASP B 1 408 ? -23.891 4.57 7.727 1 90.19 408 ASP B CA 1
ATOM 7641 C C . ASP B 1 408 ? -22.766 4.723 8.758 1 90.19 408 ASP B C 1
ATOM 7643 O O . ASP B 1 408 ? -21.781 3.998 8.719 1 90.19 408 ASP B O 1
ATOM 7647 N N . TRP B 1 409 ? -22.984 5.695 9.672 1 95.06 409 TRP B N 1
ATOM 7648 C CA . TRP B 1 409 ? -21.938 5.941 10.664 1 95.06 409 TRP B CA 1
ATOM 7649 C C . TRP B 1 409 ? -22.047 4.941 11.812 1 95.06 409 TRP B C 1
ATOM 7651 O O . TRP B 1 409 ? -22.625 5.246 12.859 1 95.06 409 TRP B O 1
ATOM 7661 N N . HIS B 1 410 ? -21.516 3.787 11.727 1 94.5 410 HIS B N 1
ATOM 7662 C CA . HIS B 1 410 ? -21.469 2.723 12.719 1 94.5 410 HIS B CA 1
ATOM 7663 C C . HIS B 1 410 ? -20.297 1.773 12.453 1 94.5 410 HIS B C 1
ATOM 7665 O O . HIS B 1 410 ? -19.609 1.893 11.43 1 94.5 410 HIS B O 1
ATOM 7671 N N . ARG B 1 411 ? -20.016 0.863 13.398 1 93.69 411 ARG B N 1
ATOM 7672 C CA . ARG B 1 411 ? -19.016 -0.178 13.203 1 93.69 411 ARG B CA 1
ATOM 7673 C C . ARG B 1 411 ? -19.359 -1.055 12 1 93.69 411 ARG B C 1
ATOM 7675 O O . ARG B 1 411 ? -20.484 -1.545 11.891 1 93.69 411 ARG B O 1
ATOM 7682 N N . THR B 1 412 ? -18.375 -1.216 11.125 1 94.25 412 THR B N 1
ATOM 7683 C CA . THR B 1 412 ? -18.641 -1.984 9.914 1 94.25 412 THR B CA 1
ATOM 7684 C C . THR B 1 412 ? -18.031 -3.377 10.008 1 94.25 412 THR B C 1
ATOM 7686 O O . THR B 1 412 ? -17.109 -3.604 10.805 1 94.25 412 THR B O 1
ATOM 7689 N N . THR B 1 413 ? -18.625 -4.379 9.242 1 94.25 413 THR B N 1
ATOM 7690 C CA . THR B 1 413 ? -18.016 -5.691 9.039 1 94.25 413 THR B CA 1
ATOM 7691 C C . THR B 1 413 ? -16.906 -5.617 8.008 1 94.25 413 THR B C 1
ATOM 7693 O O . THR B 1 413 ? -16.75 -4.609 7.309 1 94.25 413 THR B O 1
ATOM 7696 N N . THR B 1 414 ? -16.172 -6.684 7.957 1 95.81 414 THR B N 1
ATOM 7697 C CA . THR B 1 414 ? -15.102 -6.703 6.961 1 95.81 414 THR B CA 1
ATOM 7698 C C . THR B 1 414 ? -15.68 -6.727 5.551 1 95.81 414 THR B C 1
ATOM 7700 O O . THR B 1 414 ? -15.102 -6.152 4.625 1 95.81 414 THR B O 1
ATOM 7703 N N . THR B 1 415 ? -16.828 -7.344 5.344 1 95.62 415 THR B N 1
ATOM 7704 C CA . THR B 1 415 ? -17.5 -7.332 4.047 1 95.62 415 THR B CA 1
ATOM 7705 C C . THR B 1 415 ? -17.828 -5.902 3.623 1 95.62 415 THR B C 1
ATOM 7707 O O . THR B 1 415 ? -17.547 -5.504 2.49 1 95.62 415 THR B O 1
ATOM 7710 N N . GLU B 1 416 ? -18.375 -5.148 4.543 1 95.44 416 GLU B N 1
ATOM 7711 C CA . GLU B 1 416 ? -18.703 -3.75 4.277 1 95.44 416 GLU B CA 1
ATOM 7712 C C . GLU B 1 416 ? -17.438 -2.922 4.07 1 95.44 416 GLU B C 1
ATOM 7714 O O . GLU B 1 416 ? -17.391 -2.045 3.203 1 95.44 416 GLU B O 1
ATOM 7719 N N . TYR B 1 417 ? -16.516 -3.23 4.902 1 97.06 417 TYR B N 1
ATOM 7720 C CA . TYR B 1 417 ? -15.242 -2.512 4.84 1 97.06 417 TYR B CA 1
ATOM 7721 C C . TYR B 1 417 ? -14.578 -2.697 3.482 1 97.06 417 TYR B C 1
ATOM 7723 O O . TYR B 1 417 ? -14.094 -1.734 2.885 1 97.06 417 TYR B O 1
ATOM 7731 N N . TRP B 1 418 ? -14.586 -3.941 2.947 1 97.31 418 TRP B N 1
ATOM 7732 C CA . TRP B 1 418 ? -14.016 -4.223 1.636 1 97.31 418 TRP B CA 1
ATOM 7733 C C . TRP B 1 418 ? -14.781 -3.492 0.538 1 97.31 418 TRP B C 1
ATOM 7735 O O . TRP B 1 418 ? -14.18 -3.006 -0.425 1 97.31 418 TRP B O 1
ATOM 7745 N N . ALA B 1 419 ? -16.031 -3.416 0.681 1 96.69 419 ALA B N 1
ATOM 7746 C CA . ALA B 1 419 ? -16.828 -2.674 -0.292 1 96.69 419 ALA B CA 1
ATOM 7747 C C . ALA B 1 419 ? -16.422 -1.203 -0.326 1 96.69 419 ALA B C 1
ATOM 7749 O O . ALA B 1 419 ? -16.344 -0.6 -1.398 1 96.69 419 ALA B O 1
ATOM 7750 N N . LEU B 1 420 ? -16.188 -0.636 0.839 1 97.75 420 LEU B N 1
ATOM 7751 C CA . LEU B 1 420 ? -15.727 0.746 0.926 1 97.75 420 LEU B CA 1
ATOM 7752 C C . LEU B 1 420 ? -14.359 0.903 0.279 1 97.75 420 LEU B C 1
ATOM 7754 O O . LEU B 1 420 ? -14.102 1.892 -0.412 1 97.75 420 LEU B O 1
ATOM 7758 N N . ILE B 1 421 ? -13.5 -0.076 0.483 1 97.81 421 ILE B N 1
ATOM 7759 C CA . ILE B 1 421 ? -12.18 -0.038 -0.127 1 97.81 421 ILE B CA 1
ATOM 7760 C C . ILE B 1 421 ? -12.312 -0.084 -1.647 1 97.81 421 ILE B C 1
ATOM 7762 O O . ILE B 1 421 ? -11.609 0.639 -2.359 1 97.81 421 ILE B O 1
ATOM 7766 N N . GLY B 1 422 ? -13.203 -0.975 -2.139 1 96.94 422 GLY B N 1
ATOM 7767 C CA . GLY B 1 422 ? -13.453 -1.01 -3.57 1 96.94 422 GLY B CA 1
ATOM 7768 C C . GLY B 1 422 ? -13.883 0.333 -4.133 1 96.94 422 GLY B C 1
ATOM 7769 O O . GLY B 1 422 ? -13.414 0.745 -5.195 1 96.94 422 GLY B O 1
ATOM 7770 N N . ARG B 1 423 ? -14.727 1.03 -3.434 1 97.5 423 ARG B N 1
ATOM 7771 C CA . ARG B 1 423 ? -15.188 2.354 -3.844 1 97.5 423 ARG B CA 1
ATOM 7772 C C . ARG B 1 423 ? -14.055 3.369 -3.791 1 97.5 423 ARG B C 1
ATOM 7774 O O . ARG B 1 423 ? -13.969 4.262 -4.637 1 97.5 423 ARG B O 1
ATOM 7781 N N . ARG B 1 424 ? -13.203 3.291 -2.74 1 97.81 424 ARG B N 1
ATOM 7782 C CA . ARG B 1 424 ? -12.031 4.152 -2.639 1 97.81 424 ARG B CA 1
ATOM 7783 C C . ARG B 1 424 ? -11.148 4.027 -3.875 1 97.81 424 ARG B C 1
ATOM 7785 O O . ARG B 1 424 ? -10.734 5.035 -4.449 1 97.81 424 ARG B O 1
ATOM 7792 N N . GLU B 1 425 ? -10.883 2.795 -4.289 1 96.69 425 GLU B N 1
ATOM 7793 C CA . GLU B 1 425 ? -10.023 2.574 -5.445 1 96.69 425 GLU B CA 1
ATOM 7794 C C . GLU B 1 425 ? -10.672 3.098 -6.723 1 96.69 425 GLU B C 1
ATOM 7796 O O . GLU B 1 425 ? -9.992 3.658 -7.586 1 96.69 425 GLU B O 1
ATOM 7801 N N . ALA B 1 426 ? -11.953 2.873 -6.812 1 96.69 426 ALA B N 1
ATOM 7802 C CA . ALA B 1 426 ? -12.672 3.428 -7.961 1 96.69 426 ALA B CA 1
ATOM 7803 C C . ALA B 1 426 ? -12.578 4.949 -7.977 1 96.69 426 ALA B C 1
ATOM 7805 O O . ALA B 1 426 ? -12.445 5.559 -9.039 1 96.69 426 ALA B O 1
ATOM 7806 N N . TYR B 1 427 ? -12.719 5.578 -6.832 1 97.81 427 TYR B N 1
ATOM 7807 C CA . TYR B 1 427 ? -12.609 7.027 -6.711 1 97.81 427 TYR B CA 1
ATOM 7808 C C . TYR B 1 427 ? -11.219 7.508 -7.121 1 97.81 427 TYR B C 1
ATOM 7810 O O . TYR B 1 427 ? -11.086 8.5 -7.836 1 97.81 427 TYR B O 1
ATOM 7818 N N . LYS B 1 428 ? -10.195 6.828 -6.641 1 97.88 428 LYS B N 1
ATOM 7819 C CA . LYS B 1 428 ? -8.82 7.152 -7.031 1 97.88 428 LYS B CA 1
ATOM 7820 C C . LYS B 1 428 ? -8.656 7.109 -8.547 1 97.88 428 LYS B C 1
ATOM 7822 O O . LYS B 1 428 ? -7.988 7.965 -9.125 1 97.88 428 LYS B O 1
ATOM 7827 N N . ARG B 1 429 ? -9.219 6.176 -9.18 1 96.44 429 ARG B N 1
ATOM 7828 C CA . ARG B 1 429 ? -9.148 6.055 -10.633 1 96.44 429 ARG B CA 1
ATOM 7829 C C . ARG B 1 429 ? -9.797 7.254 -11.32 1 96.44 429 ARG B C 1
ATOM 7831 O O . ARG B 1 429 ? -9.242 7.812 -12.266 1 96.44 429 ARG B O 1
ATOM 7838 N N . LYS B 1 430 ? -10.969 7.645 -10.828 1 97.25 430 LYS B N 1
ATOM 7839 C CA . LYS B 1 430 ? -11.672 8.797 -11.398 1 97.25 430 LYS B CA 1
ATOM 7840 C C . LYS B 1 430 ? -10.805 10.047 -11.352 1 97.25 430 LYS B C 1
ATOM 7842 O O . LYS B 1 430 ? -10.742 10.805 -12.328 1 97.25 430 LYS B O 1
ATOM 7847 N N . TRP B 1 431 ? -10.188 10.258 -10.25 1 97.94 431 TRP B N 1
ATOM 7848 C CA . TRP B 1 431 ? -9.328 11.422 -10.086 1 97.94 431 TRP B CA 1
ATOM 7849 C C . TRP B 1 431 ? -8.117 11.344 -11.016 1 97.94 431 TRP B C 1
ATOM 7851 O O . TRP B 1 431 ? -7.688 12.352 -11.578 1 97.94 431 TRP B O 1
ATOM 7861 N N . TRP B 1 432 ? -7.492 10.156 -11.086 1 96.94 432 TRP B N 1
ATOM 7862 C CA . TRP B 1 432 ? -6.344 9.953 -11.969 1 96.94 432 TRP B CA 1
ATOM 7863 C C . TRP B 1 432 ? -6.703 10.281 -13.414 1 96.94 432 TRP B C 1
ATOM 7865 O O . TRP B 1 432 ? -5.961 10.984 -14.094 1 96.94 432 TRP B O 1
ATOM 7875 N N . GLU B 1 433 ? -7.848 9.797 -13.867 1 96.12 433 GLU B N 1
ATOM 7876 C CA . GLU B 1 433 ? -8.32 10.055 -15.227 1 96.12 433 GLU B CA 1
ATOM 7877 C C . GLU B 1 433 ? -8.617 11.539 -15.43 1 96.12 433 GLU B C 1
ATOM 7879 O O . GLU B 1 433 ? -8.312 12.102 -16.484 1 96.12 433 GLU B O 1
ATOM 7884 N N . TYR B 1 434 ? -9.234 12.18 -14.43 1 97.75 434 TYR B N 1
ATOM 7885 C CA . TYR B 1 434 ? -9.523 13.609 -14.477 1 97.75 434 TYR B CA 1
ATOM 7886 C C . TYR B 1 434 ? -8.25 14.422 -14.633 1 97.75 434 TYR B C 1
ATOM 7888 O O . TYR B 1 434 ? -8.188 15.344 -15.453 1 97.75 434 TYR B O 1
ATOM 7896 N N . TRP B 1 435 ? -7.258 14.07 -13.844 1 97.75 435 TRP B N 1
ATOM 7897 C CA . TRP B 1 435 ? -5.984 14.773 -13.906 1 97.75 435 TRP B CA 1
ATOM 7898 C C . TRP B 1 435 ? -5.328 14.594 -15.266 1 97.75 435 TRP B C 1
ATOM 7900 O O . TRP B 1 435 ? -4.766 15.539 -15.828 1 97.75 435 TRP B O 1
ATOM 7910 N N . GLN B 1 436 ? -5.395 13.391 -15.828 1 95.19 436 GLN B N 1
ATOM 7911 C CA . GLN B 1 436 ? -4.855 13.125 -17.156 1 95.19 436 GLN B CA 1
ATOM 7912 C C . GLN B 1 436 ? -5.559 13.977 -18.219 1 95.19 436 GLN B C 1
ATOM 7914 O O . GLN B 1 436 ? -4.91 14.555 -19.094 1 95.19 436 GLN B O 1
ATOM 7919 N N . ALA B 1 437 ? -6.848 14.078 -18.094 1 96.19 437 ALA B N 1
ATOM 7920 C CA . ALA B 1 437 ? -7.652 14.781 -19.094 1 96.19 437 ALA B CA 1
ATOM 7921 C C . ALA B 1 437 ? -7.41 16.281 -19.031 1 96.19 437 ALA B C 1
ATOM 7923 O O . ALA B 1 437 ? -7.43 16.969 -20.062 1 96.19 437 ALA B O 1
ATOM 7924 N N . THR B 1 438 ? -7.176 16.797 -17.844 1 97.38 438 THR B N 1
ATOM 7925 C CA . THR B 1 438 ? -7.059 18.234 -17.656 1 97.38 438 THR B CA 1
ATOM 7926 C C . THR B 1 438 ? -5.609 18.688 -17.828 1 97.38 438 THR B C 1
ATOM 7928 O O . THR B 1 438 ? -5.34 19.875 -18 1 97.38 438 THR B O 1
ATOM 7931 N N . LYS B 1 439 ? -4.66 17.812 -17.734 1 97.12 439 LYS B N 1
ATOM 7932 C CA . LYS B 1 439 ? -3.232 18.031 -17.953 1 97.12 439 LYS B CA 1
ATOM 7933 C C . LYS B 1 439 ? -2.701 19.109 -17 1 97.12 439 LYS B C 1
ATOM 7935 O O . LYS B 1 439 ? -1.952 20 -17.422 1 97.12 439 LYS B O 1
ATOM 7940 N N . LEU B 1 440 ? -3.188 19.078 -15.789 1 98.25 440 LEU B N 1
ATOM 7941 C CA . LEU B 1 440 ? -2.734 20.031 -14.781 1 98.25 440 LEU B CA 1
ATOM 7942 C C . LEU B 1 440 ? -1.318 19.703 -14.32 1 98.25 440 LEU B C 1
ATOM 7944 O O . LEU B 1 440 ? -0.957 18.531 -14.203 1 98.25 440 LEU B O 1
ATOM 7948 N N . ASP B 1 441 ? -0.543 20.719 -14.086 1 98.56 441 ASP B N 1
ATOM 7949 C CA . ASP B 1 441 ? 0.744 20.516 -13.422 1 98.56 441 ASP B CA 1
ATOM 7950 C C . ASP B 1 441 ? 0.571 20.375 -11.914 1 98.56 441 ASP B C 1
ATOM 7952 O O . ASP B 1 441 ? 1.239 19.547 -11.289 1 98.56 441 ASP B O 1
ATOM 7956 N N . PHE B 1 442 ? -0.208 21.188 -11.336 1 98.75 442 PHE B N 1
ATOM 7957 C CA . PHE B 1 442 ? -0.54 21.094 -9.922 1 98.75 442 PHE B CA 1
ATOM 7958 C C . PHE B 1 442 ? -1.85 21.812 -9.625 1 98.75 442 PHE B C 1
ATOM 7960 O O . PHE B 1 442 ? -2.461 22.406 -10.516 1 98.75 442 PHE B O 1
ATOM 7967 N N . ILE B 1 443 ? -2.33 21.656 -8.398 1 98.88 443 ILE B N 1
ATOM 7968 C CA . ILE B 1 443 ? -3.574 22.266 -7.945 1 98.88 443 ILE B CA 1
ATOM 7969 C C . ILE B 1 443 ? -3.301 23.156 -6.727 1 98.88 443 ILE B C 1
ATOM 7971 O O . ILE B 1 443 ? -2.479 22.812 -5.875 1 98.88 443 ILE B O 1
ATOM 7975 N N . ILE B 1 444 ? -3.957 24.281 -6.672 1 98.88 444 ILE B N 1
ATOM 7976 C CA . ILE B 1 444 ? -3.986 25.062 -5.438 1 98.88 444 ILE B CA 1
ATOM 7977 C C . ILE B 1 444 ? -5.395 25.031 -4.844 1 98.88 444 ILE B C 1
ATOM 7979 O O . ILE B 1 444 ? -6.383 25.031 -5.578 1 98.88 444 ILE B O 1
ATOM 7983 N N . ALA B 1 445 ? -5.508 24.953 -3.58 1 98.81 445 ALA B N 1
ATOM 7984 C CA . ALA B 1 445 ? -6.762 24.875 -2.838 1 98.81 445 ALA B CA 1
ATOM 7985 C C . ALA B 1 445 ? -6.586 25.391 -1.409 1 98.81 445 ALA B C 1
ATOM 7987 O O . ALA B 1 445 ? -5.461 25.5 -0.917 1 98.81 445 ALA B O 1
ATOM 7988 N N . PRO B 1 446 ? -7.676 25.812 -0.779 1 98.5 446 PRO B N 1
ATOM 7989 C CA . PRO B 1 446 ? -7.547 26.047 0.661 1 98.5 446 PRO B CA 1
ATOM 7990 C C . PRO B 1 446 ? -7.176 24.781 1.435 1 98.5 446 PRO B C 1
ATOM 7992 O O . PRO B 1 446 ? -7.648 23.688 1.104 1 98.5 446 PRO B O 1
ATOM 7995 N N . PRO B 1 447 ? -6.32 24.891 2.445 1 98.38 447 PRO B N 1
ATOM 7996 C CA . PRO B 1 447 ? -6.082 23.719 3.295 1 98.38 447 PRO B CA 1
ATOM 7997 C C . PRO B 1 447 ? -7.301 23.344 4.133 1 98.38 447 PRO B C 1
ATOM 7999 O O . PRO B 1 447 ? -7.48 22.172 4.477 1 98.38 447 PRO B O 1
ATOM 8002 N N . ASN B 1 448 ? -8.07 24.297 4.488 1 98 448 ASN B N 1
ATOM 8003 C CA . ASN B 1 448 ? -9.328 24.188 5.219 1 98 448 ASN B CA 1
ATOM 8004 C C . ASN B 1 448 ? -10.297 25.297 4.836 1 98 448 ASN B C 1
ATOM 8006 O O . ASN B 1 448 ? -9.898 26.312 4.262 1 98 448 ASN B O 1
ATOM 8010 N N . ALA B 1 449 ? -11.57 25.156 5.156 1 97.88 449 ALA B N 1
ATOM 8011 C CA . ALA B 1 449 ? -12.586 26.141 4.77 1 97.88 449 ALA B CA 1
ATOM 8012 C C . ALA B 1 449 ? -12.484 27.406 5.625 1 97.88 449 ALA B C 1
ATOM 8014 O O . ALA B 1 449 ? -12.883 28.484 5.191 1 97.88 449 ALA B O 1
ATOM 8015 N N . THR B 1 450 ? -11.977 27.25 6.812 1 98.19 450 THR B N 1
ATOM 8016 C CA . THR B 1 450 ? -11.859 28.375 7.73 1 98.19 450 THR B CA 1
ATOM 8017 C C . THR B 1 450 ? -10.445 28.469 8.289 1 98.19 450 THR B C 1
ATOM 8019 O O . THR B 1 450 ? -9.664 27.516 8.188 1 98.19 450 THR B O 1
ATOM 8022 N N . PRO B 1 451 ? -10.062 29.734 8.82 1 98.31 451 PRO B N 1
ATOM 8023 C CA . PRO B 1 451 ? -8.844 29.797 9.633 1 98.31 451 PRO B CA 1
ATOM 8024 C C . PRO B 1 451 ? -8.945 28.984 10.922 1 98.31 451 PRO B C 1
ATOM 8026 O O . PRO B 1 451 ? -9.883 28.203 11.086 1 98.31 451 PRO B O 1
ATOM 8029 N N . ALA B 1 452 ? -7.961 29.094 11.828 1 98.38 452 ALA B N 1
ATOM 8030 C CA . ALA B 1 452 ? -7.934 28.344 13.078 1 98.38 452 ALA B CA 1
ATOM 8031 C C . ALA B 1 452 ? -9.258 28.484 13.828 1 98.38 452 ALA B C 1
ATOM 8033 O O . ALA B 1 452 ? -9.875 29.547 13.836 1 98.38 452 ALA B O 1
ATOM 8034 N N . VAL B 1 453 ? -9.68 27.453 14.422 1 96.5 453 VAL B N 1
ATOM 8035 C CA . VAL B 1 453 ? -10.93 27.453 15.18 1 96.5 453 VAL B CA 1
ATOM 8036 C C . VAL B 1 453 ? -10.633 27.766 16.656 1 96.5 453 VAL B C 1
ATOM 8038 O O . VAL B 1 453 ? -9.547 27.484 17.141 1 96.5 453 VAL B O 1
ATOM 8041 N N . PRO B 1 454 ? -11.602 28.422 17.297 1 97.38 454 PRO B N 1
ATOM 8042 C CA . PRO B 1 454 ? -11.414 28.594 18.734 1 97.38 454 PRO B CA 1
ATOM 8043 C C . PRO B 1 454 ? -11.367 27.281 19.5 1 97.38 454 PRO B C 1
ATOM 8045 O O . PRO B 1 454 ? -11.844 26.25 19 1 97.38 454 PRO B O 1
ATOM 8048 N N . HIS B 1 455 ? -10.766 27.281 20.656 1 97.06 455 HIS B N 1
ATOM 8049 C CA . HIS B 1 455 ? -10.672 26.078 21.469 1 97.06 455 HIS B CA 1
ATOM 8050 C C . HIS B 1 455 ? -12.047 25.453 21.703 1 97.06 455 HIS B C 1
ATOM 8052 O O . HIS B 1 455 ? -13.031 26.172 21.891 1 97.06 455 HIS B O 1
ATOM 8058 N N . ASP B 1 456 ? -12.086 24.094 21.578 1 94.69 456 ASP B N 1
ATOM 8059 C CA . ASP B 1 456 ? -13.273 23.266 21.75 1 94.69 456 ASP B CA 1
ATOM 8060 C C . ASP B 1 456 ? -14.211 23.375 20.547 1 94.69 456 ASP B C 1
ATOM 8062 O O . ASP B 1 456 ? -15.312 22.828 20.562 1 94.69 456 ASP B O 1
ATOM 8066 N N . GLY B 1 457 ? -13.758 24.094 19.562 1 94.56 457 GLY B N 1
ATOM 8067 C CA . GLY B 1 457 ? -14.57 24.312 18.375 1 94.56 457 GLY B CA 1
ATOM 8068 C C . GLY B 1 457 ? -14.75 23.062 17.547 1 94.56 457 GLY B C 1
ATOM 8069 O O . GLY B 1 457 ? -15.688 22.969 16.75 1 94.56 457 GLY B O 1
ATOM 8070 N N . MET B 1 458 ? -13.938 22.047 17.75 1 92.81 458 MET B N 1
ATOM 8071 C CA . MET B 1 458 ? -14 20.828 16.938 1 92.81 458 MET B CA 1
ATOM 8072 C C . MET B 1 458 ? -15.25 20.016 17.281 1 92.81 458 MET B C 1
ATOM 8074 O O . MET B 1 458 ? -15.641 19.125 16.531 1 92.81 458 MET B O 1
ATOM 8078 N N . HIS B 1 459 ? -15.867 20.375 18.406 1 93.88 459 HIS B N 1
ATOM 8079 C CA . HIS B 1 459 ? -17.188 19.828 18.672 1 93.88 459 HIS B CA 1
ATOM 8080 C C . HIS B 1 459 ? -18.125 20.062 17.484 1 93.88 459 HIS B C 1
ATOM 8082 O O . HIS B 1 459 ? -18.922 19.188 17.125 1 93.88 459 HIS B O 1
ATOM 8088 N N . ASP B 1 460 ? -18 21.25 16.922 1 94.44 460 ASP B N 1
ATOM 8089 C CA . ASP B 1 460 ? -18.906 21.656 15.852 1 94.44 460 ASP B CA 1
ATOM 8090 C C . ASP B 1 460 ? -18.266 21.438 14.477 1 94.44 460 ASP B C 1
ATOM 8092 O O . ASP B 1 460 ? -18.969 21.094 13.516 1 94.44 460 ASP B O 1
ATOM 8096 N N . ALA B 1 461 ? -17 21.609 14.375 1 93.69 461 ALA B N 1
ATOM 8097 C CA . ALA B 1 461 ? -16.359 21.734 13.07 1 93.69 461 ALA B CA 1
ATOM 8098 C C . ALA B 1 461 ? -15.664 20.438 12.68 1 93.69 461 ALA B C 1
ATOM 8100 O O . ALA B 1 461 ? -14.945 20.375 11.68 1 93.69 461 ALA B O 1
ATOM 8101 N N . VAL B 1 462 ? -15.844 19.375 13.344 1 92.25 462 VAL B N 1
ATOM 8102 C CA . VAL B 1 462 ? -15.086 18.141 13.211 1 92.25 462 VAL B CA 1
ATOM 8103 C C . VAL B 1 462 ? -15.266 17.562 11.797 1 92.25 462 VAL B C 1
ATOM 8105 O O . VAL B 1 462 ? -14.352 16.953 11.25 1 92.25 462 VAL B O 1
ATOM 8108 N N . SER B 1 463 ? -16.391 17.828 11.195 1 92 463 SER B N 1
ATOM 8109 C CA . SER B 1 463 ? -16.672 17.234 9.891 1 92 463 SER B CA 1
ATOM 8110 C C . SER B 1 463 ? -16.141 18.109 8.758 1 92 463 SER B C 1
ATOM 8112 O O . SER B 1 463 ? -16.219 17.734 7.59 1 92 463 SER B O 1
ATOM 8114 N N . SER B 1 464 ? -15.625 19.297 9.102 1 92.94 464 SER B N 1
ATOM 8115 C CA . SER B 1 464 ? -15.094 20.203 8.094 1 92.94 464 SER B CA 1
ATOM 8116 C C . SER B 1 464 ? -13.625 19.906 7.801 1 92.94 464 SER B C 1
ATOM 8118 O O . SER B 1 464 ? -12.734 20.641 8.211 1 92.94 464 SER B O 1
ATOM 8120 N N . CYS B 1 465 ? -13.359 18.828 7.125 1 94.56 465 CYS B N 1
ATOM 8121 C CA . CYS B 1 465 ? -11.984 18.422 6.848 1 94.56 465 CYS B CA 1
ATOM 8122 C C . CYS B 1 465 ? -11.82 18 5.391 1 94.56 465 CYS B C 1
ATOM 8124 O O . CYS B 1 465 ? -10.828 17.359 5.031 1 94.56 465 CYS B O 1
ATOM 8126 N N . GLY B 1 466 ? -12.75 18.391 4.559 1 97.44 466 GLY B N 1
ATOM 8127 C CA . GLY B 1 466 ? -12.82 17.875 3.195 1 97.44 466 GLY B CA 1
ATOM 8128 C C . GLY B 1 466 ? -11.625 18.281 2.346 1 97.44 466 GLY B C 1
ATOM 8129 O O . GLY B 1 466 ? -11.148 17.5 1.524 1 97.44 466 GLY B O 1
ATOM 8130 N N . TYR B 1 467 ? -11.07 19.422 2.541 1 98.06 467 TYR B N 1
ATOM 8131 C CA . TYR B 1 467 ? -10.047 19.984 1.658 1 98.06 467 TYR B CA 1
ATOM 8132 C C . TYR B 1 467 ? -8.727 19.25 1.819 1 98.06 467 TYR B C 1
ATOM 8134 O O . TYR B 1 467 ? -7.945 19.156 0.87 1 98.06 467 TYR B O 1
ATOM 8142 N N . THR B 1 468 ? -8.438 18.781 2.99 1 98.12 468 THR B N 1
ATOM 8143 C CA . THR B 1 468 ? -7.211 18.016 3.186 1 98.12 468 THR B CA 1
ATOM 8144 C C . THR B 1 468 ? -7.484 16.516 3.039 1 98.12 468 THR B C 1
ATOM 8146 O O . THR B 1 468 ? -6.684 15.789 2.441 1 98.12 468 THR B O 1
ATOM 8149 N N . PHE B 1 469 ? -8.648 16.094 3.539 1 98.19 469 PHE B N 1
ATOM 8150 C CA . PHE B 1 469 ? -8.984 14.68 3.65 1 98.19 469 PHE B CA 1
ATOM 8151 C C . PHE B 1 469 ? -9.016 14.023 2.277 1 98.19 469 PHE B C 1
ATOM 8153 O O . PHE B 1 469 ? -8.633 12.859 2.131 1 98.19 469 PHE B O 1
ATOM 8160 N N . MET B 1 470 ? -9.477 14.789 1.304 1 98.44 470 MET B N 1
ATOM 8161 C CA . MET B 1 470 ? -9.555 14.297 -0.07 1 98.44 470 MET B CA 1
ATOM 8162 C C . MET B 1 470 ? -8.195 13.82 -0.555 1 98.44 470 MET B C 1
ATOM 8164 O O . MET B 1 470 ? -8.086 12.75 -1.16 1 98.44 470 MET B O 1
ATOM 8168 N N . PHE B 1 471 ? -7.188 14.484 -0.239 1 98.62 471 PHE B N 1
ATOM 8169 C CA . PHE B 1 471 ? -5.867 14.18 -0.775 1 98.62 471 PHE B CA 1
ATOM 8170 C C . PHE B 1 471 ? -5.16 13.141 0.087 1 98.62 471 PHE B C 1
ATOM 8172 O O . PHE B 1 471 ? -4.133 12.586 -0.315 1 98.62 471 PHE B O 1
ATOM 8179 N N . ASN B 1 472 ? -5.676 12.891 1.314 1 98.62 472 ASN B N 1
ATOM 8180 C CA . ASN B 1 472 ? -5.277 11.695 2.041 1 98.62 472 ASN B CA 1
ATOM 8181 C C . ASN B 1 472 ? -5.879 10.438 1.416 1 98.62 472 ASN B C 1
ATOM 8183 O O . ASN B 1 472 ? -5.195 9.414 1.287 1 98.62 472 ASN B O 1
ATOM 8187 N N . LEU B 1 473 ? -7.188 10.586 1.06 1 98.5 473 LEU B N 1
ATOM 8188 C CA . LEU B 1 473 ? -7.84 9.461 0.402 1 98.5 473 LEU B CA 1
ATOM 8189 C C . LEU B 1 473 ? -7.121 9.094 -0.89 1 98.5 473 LEU B C 1
ATOM 8191 O O . LEU B 1 473 ? -6.938 7.91 -1.188 1 98.5 473 LEU B O 1
ATOM 8195 N N . LEU B 1 474 ? -6.703 10.07 -1.625 1 98.44 474 LEU B N 1
ATOM 8196 C CA . LEU B 1 474 ? -6.051 9.867 -2.914 1 98.44 474 LEU B CA 1
ATOM 8197 C C . LEU B 1 474 ? -4.582 9.508 -2.73 1 98.44 474 LEU B C 1
ATOM 8199 O O . LEU B 1 474 ? -3.936 9.023 -3.662 1 98.44 474 LEU B O 1
ATOM 8203 N N . ASP B 1 475 ? -4 9.781 -1.577 1 98.25 475 ASP B N 1
ATOM 8204 C CA . ASP B 1 475 ? -2.588 9.617 -1.252 1 98.25 475 ASP B CA 1
ATOM 8205 C C . ASP B 1 475 ? -1.718 10.547 -2.094 1 98.25 475 ASP B C 1
ATOM 8207 O O . ASP B 1 475 ? -0.634 10.164 -2.537 1 98.25 475 ASP B O 1
ATOM 8211 N N . TYR B 1 476 ? -2.195 11.742 -2.32 1 98.56 476 TYR B N 1
ATOM 8212 C CA . TYR B 1 476 ? -1.454 12.734 -3.09 1 98.56 476 TYR B CA 1
ATOM 8213 C C . TYR B 1 476 ? -0.511 13.531 -2.193 1 98.56 476 TYR B C 1
ATOM 8215 O O . TYR B 1 476 ? -0.708 13.594 -0.979 1 98.56 476 TYR B O 1
ATOM 8223 N N . SER B 1 477 ? 0.589 14.023 -2.771 1 98.56 477 SER B N 1
ATOM 8224 C CA . SER B 1 477 ? 1.493 14.938 -2.074 1 98.56 477 SER B CA 1
ATOM 8225 C C . SER B 1 477 ? 0.947 16.359 -2.068 1 98.56 477 SER B C 1
ATOM 8227 O O . SER B 1 477 ? 0.422 16.828 -3.078 1 98.56 477 SER B O 1
ATOM 8229 N N . ALA B 1 478 ? 1.017 16.953 -0.881 1 98.81 478 ALA B N 1
ATOM 8230 C CA . ALA B 1 478 ? 0.426 18.297 -0.757 1 98.81 478 ALA B CA 1
ATOM 8231 C C . ALA B 1 478 ? 1.196 19.141 0.25 1 98.81 478 ALA B C 1
ATOM 8233 O O . ALA B 1 478 ? 1.429 18.719 1.384 1 98.81 478 ALA B O 1
ATOM 8234 N N . GLY B 1 479 ? 1.635 20.312 -0.187 1 98.81 479 GLY B N 1
ATOM 8235 C CA . GLY B 1 479 ? 2.32 21.266 0.688 1 98.81 479 GLY B CA 1
ATOM 8236 C C . GLY B 1 479 ? 1.473 22.469 1.049 1 98.81 479 GLY B C 1
ATOM 8237 O O . GLY B 1 479 ? 0.572 22.844 0.298 1 98.81 479 GLY B O 1
ATOM 8238 N N . VAL B 1 480 ? 1.681 23.047 2.223 1 98.94 480 VAL B N 1
ATOM 8239 C CA . VAL B 1 480 ? 0.982 24.266 2.639 1 98.94 480 VAL B CA 1
ATOM 8240 C C . VAL B 1 480 ? 1.967 25.422 2.717 1 98.94 480 VAL B C 1
ATOM 8242 O O . VAL B 1 480 ? 3.094 25.266 3.191 1 98.94 480 VAL B O 1
ATOM 8245 N N . ILE B 1 481 ? 1.54 26.594 2.195 1 98.56 481 ILE B N 1
ATOM 8246 C CA . ILE B 1 481 ? 2.256 27.859 2.27 1 98.56 481 ILE B CA 1
ATOM 8247 C C . ILE B 1 481 ? 1.394 28.906 2.982 1 98.56 481 ILE B C 1
ATOM 8249 O O . ILE B 1 481 ? 0.229 29.094 2.627 1 98.56 481 ILE B O 1
ATOM 8253 N N . PRO B 1 482 ? 1.938 29.531 4.027 1 98.75 482 PRO B N 1
ATOM 8254 C CA . PRO B 1 482 ? 1.189 30.672 4.543 1 98.75 482 PRO B CA 1
ATOM 8255 C C . PRO B 1 482 ? 1.148 31.844 3.562 1 98.75 482 PRO B C 1
ATOM 8257 O O . PRO B 1 482 ? 2.148 32.125 2.9 1 98.75 482 PRO B O 1
ATOM 8260 N N . VAL B 1 483 ? 0.038 32.562 3.48 1 98.69 483 VAL B N 1
ATOM 8261 C CA . VAL B 1 483 ? -0.119 33.562 2.432 1 98.69 483 VAL B CA 1
ATOM 8262 C C . VAL B 1 483 ? -0.452 34.906 3.055 1 98.69 483 VAL B C 1
ATOM 8264 O O . VAL B 1 483 ? 0.117 35.938 2.67 1 98.69 483 VAL B O 1
ATOM 8267 N N . THR B 1 484 ? -1.396 34.938 3.973 1 98.44 484 THR B N 1
ATOM 8268 C CA . THR B 1 484 ? -1.849 36.188 4.559 1 98.44 484 THR B CA 1
ATOM 8269 C C . THR B 1 484 ? -2.42 35.969 5.957 1 98.44 484 THR B C 1
ATOM 8271 O O . THR B 1 484 ? -2.152 34.938 6.578 1 98.44 484 THR B O 1
ATOM 8274 N N . HIS B 1 485 ? -3.059 37 6.52 1 98.56 485 HIS B N 1
ATOM 8275 C CA . HIS B 1 485 ? -3.746 36.969 7.805 1 98.56 485 HIS B CA 1
ATOM 8276 C C . HIS B 1 485 ? -5.215 37.344 7.66 1 98.56 485 HIS B C 1
ATOM 8278 O O . HIS B 1 485 ? -5.59 38.031 6.715 1 98.56 485 HIS B O 1
ATOM 8284 N N . VAL B 1 486 ? -5.961 36.844 8.586 1 98.81 486 VAL B N 1
ATOM 8285 C CA . VAL B 1 486 ? -7.348 37.281 8.633 1 98.81 486 VAL B CA 1
ATOM 8286 C C . VAL B 1 486 ? -7.395 38.781 8.859 1 98.81 486 VAL B C 1
ATOM 8288 O O . VAL B 1 486 ? -6.676 39.312 9.711 1 98.81 486 VAL B O 1
ATOM 8291 N N . ASP B 1 487 ? -8.156 39.438 8.047 1 98.69 487 ASP B N 1
ATOM 8292 C CA . ASP B 1 487 ? -8.367 40.875 8.188 1 98.69 487 ASP B CA 1
ATOM 8293 C C . ASP B 1 487 ? -9.797 41.188 8.609 1 98.69 487 ASP B C 1
ATOM 8295 O O . ASP B 1 487 ? -10.75 40.844 7.914 1 98.69 487 ASP B O 1
ATOM 8299 N N . LYS B 1 488 ? -9.961 41.875 9.727 1 98.25 488 LYS B N 1
ATOM 8300 C CA . LYS B 1 488 ? -11.273 42.094 10.32 1 98.25 488 LYS B CA 1
ATOM 8301 C C . LYS B 1 488 ? -12.172 42.906 9.375 1 98.25 488 LYS B C 1
ATOM 8303 O O . LYS B 1 488 ? -13.398 42.781 9.43 1 98.25 488 LYS B O 1
ATOM 8308 N N . THR B 1 489 ? -11.617 43.688 8.5 1 98.25 489 THR B N 1
ATOM 8309 C CA . THR B 1 489 ? -12.414 44.5 7.59 1 98.25 489 THR B CA 1
ATOM 8310 C C . THR B 1 489 ? -12.656 43.781 6.273 1 98.25 489 THR B C 1
ATOM 8312 O O . THR B 1 489 ? -13.789 43.719 5.785 1 98.25 489 THR B O 1
ATOM 8315 N N . LYS B 1 490 ? -11.656 43.094 5.734 1 98.25 490 LYS B N 1
ATOM 8316 C CA . LYS B 1 490 ? -11.727 42.531 4.398 1 98.25 490 LYS B CA 1
ATOM 8317 C C . LYS B 1 490 ? -12.422 41.156 4.418 1 98.25 490 LYS B C 1
ATOM 8319 O O . LYS B 1 490 ? -12.969 40.719 3.404 1 98.25 490 LYS B O 1
ATOM 8324 N N . ASP B 1 491 ? -12.422 40.531 5.578 1 98.69 491 ASP B N 1
ATOM 8325 C CA . ASP B 1 491 ? -12.789 39.125 5.582 1 98.69 491 ASP B CA 1
ATOM 8326 C C . ASP B 1 491 ? -14.109 38.906 6.324 1 98.69 491 ASP B C 1
ATOM 8328 O O . ASP B 1 491 ? -14.359 37.812 6.84 1 98.69 491 ASP B O 1
ATOM 8332 N N . GLN B 1 492 ? -14.898 39.938 6.383 1 98.12 492 GLN B N 1
ATOM 8333 C CA . GLN B 1 492 ? -16.234 39.812 6.969 1 98.12 492 GLN B CA 1
ATOM 8334 C C . GLN B 1 492 ? -17.125 38.938 6.113 1 98.12 492 GLN B C 1
ATOM 8336 O O . GLN B 1 492 ? -16.969 38.875 4.895 1 98.12 492 GLN B O 1
ATOM 8341 N N . LEU B 1 493 ? -18.031 38.25 6.812 1 97.06 493 LEU B N 1
ATOM 8342 C CA . LEU B 1 493 ? -19.062 37.531 6.059 1 97.06 493 LEU B CA 1
ATOM 8343 C C . LEU B 1 493 ? -19.922 38.531 5.281 1 97.06 493 LEU B C 1
ATOM 8345 O O . LEU B 1 493 ? -20.156 39.656 5.73 1 97.06 493 LEU B O 1
ATOM 8349 N N . PRO B 1 494 ? -20.312 38.094 4.047 1 93.81 494 PRO B N 1
ATOM 8350 C CA . PRO B 1 494 ? -21.125 39.031 3.252 1 93.81 494 PRO B CA 1
ATOM 8351 C C . PRO B 1 494 ? -22.438 39.406 3.939 1 93.81 494 PRO B C 1
ATOM 8353 O O . PRO B 1 494 ? -22.938 38.625 4.77 1 93.81 494 PRO B O 1
ATOM 8356 N N . ALA B 1 495 ? -22.938 40.5 3.34 1 90.44 495 ALA B N 1
ATOM 8357 C CA . ALA B 1 495 ? -24.234 40.938 3.834 1 90.44 495 ALA B CA 1
ATOM 8358 C C . ALA B 1 495 ? -25.328 39.906 3.486 1 90.44 495 ALA B C 1
ATOM 8360 O O . ALA B 1 495 ? -25.328 39.344 2.387 1 90.44 495 ALA B O 1
ATOM 8361 N N . GLY B 1 496 ? -26.078 39.406 4.32 1 91.25 496 GLY B N 1
ATOM 8362 C CA . GLY B 1 496 ? -27.141 38.469 4.055 1 91.25 496 GLY B CA 1
ATOM 8363 C C . GLY B 1 496 ? -26.766 37.031 4.391 1 91.25 496 GLY B C 1
ATOM 8364 O O . GLY B 1 496 ? -27.578 36.125 4.246 1 91.25 496 GLY B O 1
ATOM 8365 N N . PHE B 1 497 ? -25.406 36.906 4.707 1 93.62 497 PHE B N 1
ATOM 8366 C CA . PHE B 1 497 ? -24.984 35.562 5.109 1 93.62 497 PHE B CA 1
ATOM 8367 C C . PHE B 1 497 ? -25.922 35 6.172 1 93.62 497 PHE B C 1
ATOM 8369 O O . PHE B 1 497 ? -26.188 35.656 7.18 1 93.62 497 PHE B O 1
ATOM 8376 N N . ASN B 1 498 ? -26.547 33.844 5.887 1 94.31 498 ASN B N 1
ATOM 8377 C CA . ASN B 1 498 ? -27.422 33.125 6.816 1 94.31 498 ASN B CA 1
ATOM 8378 C C . ASN B 1 498 ? -26.938 31.688 7.047 1 94.31 498 ASN B C 1
ATOM 8380 O O . ASN B 1 498 ? -27.062 30.844 6.172 1 94.31 498 ASN B O 1
ATOM 8384 N N . ILE B 1 499 ? -26.391 31.438 8.164 1 94 499 ILE B N 1
ATOM 8385 C CA . ILE B 1 499 ? -25.812 30.156 8.531 1 94 499 ILE B CA 1
ATOM 8386 C C . ILE B 1 499 ? -26.859 29.062 8.391 1 94 499 ILE B C 1
ATOM 8388 O O . ILE B 1 499 ? -26.516 27.891 8.219 1 94 499 ILE B O 1
ATOM 8392 N N . ARG B 1 500 ? -28.328 29.359 8.516 1 90.25 500 ARG B N 1
ATOM 8393 C CA . ARG B 1 500 ? -29.422 28.375 8.461 1 90.25 500 ARG B CA 1
ATOM 8394 C C . ARG B 1 500 ? -29.578 27.797 7.062 1 90.25 500 ARG B C 1
ATOM 8396 O O . ARG B 1 500 ? -30.188 26.75 6.883 1 90.25 500 ARG B O 1
ATOM 8403 N N . ASN B 1 501 ? -28.875 28.469 6.102 1 92.88 501 ASN B N 1
ATOM 8404 C CA . ASN B 1 501 ? -29 28.031 4.715 1 92.88 501 ASN B CA 1
ATOM 8405 C C . ASN B 1 501 ? -27.891 27.047 4.344 1 92.88 501 ASN B C 1
ATOM 8407 O O . ASN B 1 501 ? -27.953 26.422 3.279 1 92.88 501 ASN B O 1
ATOM 8411 N N . LEU B 1 502 ? -26.984 26.844 5.199 1 95.56 502 LEU B N 1
ATOM 8412 C CA . LEU B 1 502 ? -25.859 25.953 4.941 1 95.56 502 LEU B CA 1
ATOM 8413 C C . LEU B 1 502 ? -26.219 24.516 5.266 1 95.56 502 LEU B C 1
ATOM 8415 O O . LEU B 1 502 ? -27.109 24.25 6.082 1 95.56 502 LEU B O 1
ATOM 8419 N N . ASN B 1 503 ? -25.609 23.547 4.539 1 95.69 503 ASN B N 1
ATOM 8420 C CA . ASN B 1 503 ? -25.719 22.156 4.98 1 95.69 503 ASN B CA 1
ATOM 8421 C C . ASN B 1 503 ? -25.062 21.953 6.348 1 95.69 503 ASN B C 1
ATOM 8423 O O . ASN B 1 503 ? -24.359 22.828 6.84 1 95.69 503 ASN B O 1
ATOM 8427 N N . GLY B 1 504 ? -25.328 20.797 6.938 1 95.19 504 GLY B N 1
ATOM 8428 C CA . GLY B 1 504 ? -24.922 20.547 8.312 1 95.19 504 GLY B CA 1
ATOM 8429 C C . GLY B 1 504 ? -23.406 20.609 8.508 1 95.19 504 GLY B C 1
ATOM 8430 O O . GLY B 1 504 ? -22.938 21.062 9.547 1 95.19 504 GLY B O 1
ATOM 8431 N N . ILE B 1 505 ? -22.625 20.188 7.555 1 96.19 505 ILE B N 1
ATOM 8432 C CA . ILE B 1 505 ? -21.156 20.203 7.648 1 96.19 505 ILE B CA 1
ATOM 8433 C C . ILE B 1 505 ? -20.656 21.656 7.641 1 96.19 505 ILE B C 1
ATOM 8435 O O . ILE B 1 505 ? -19.859 22.031 8.492 1 96.19 505 ILE B O 1
ATOM 8439 N N . ALA B 1 506 ? -21.125 22.438 6.723 1 97.25 506 ALA B N 1
ATOM 8440 C CA . ALA B 1 506 ? -20.75 23.844 6.594 1 97.25 506 ALA B CA 1
ATOM 8441 C C . ALA B 1 506 ? -21.219 24.641 7.805 1 97.25 506 ALA B C 1
ATOM 8443 O O . ALA B 1 506 ? -20.531 25.578 8.234 1 97.25 506 ALA B O 1
ATOM 8444 N N . ARG B 1 507 ? -22.391 24.312 8.297 1 96.56 507 ARG B N 1
ATOM 8445 C CA . ARG B 1 507 ? -22.891 25 9.484 1 96.56 507 ARG B CA 1
ATOM 8446 C C . ARG B 1 507 ? -21.922 24.828 10.656 1 96.56 507 ARG B C 1
ATOM 8448 O O . ARG B 1 507 ? -21.703 25.781 11.406 1 96.56 507 ARG B O 1
ATOM 8455 N N . GLY B 1 508 ? -21.469 23.641 10.805 1 94.88 508 GLY B N 1
ATOM 8456 C CA . GLY B 1 508 ? -20.5 23.406 11.867 1 94.88 508 GLY B CA 1
ATOM 8457 C C . GLY B 1 508 ? -19.234 24.219 11.711 1 94.88 508 GLY B C 1
ATOM 8458 O O . GLY B 1 508 ? -18.672 24.703 12.695 1 94.88 508 GLY B O 1
ATOM 8459 N N . ALA B 1 509 ? -18.766 24.391 10.539 1 93.81 509 ALA B N 1
ATOM 8460 C CA . ALA B 1 509 ? -17.531 25.141 10.242 1 93.81 509 ALA B CA 1
ATOM 8461 C C . ALA B 1 509 ? -17.719 26.625 10.484 1 93.81 509 ALA B C 1
ATOM 8463 O O . ALA B 1 509 ? -16.844 27.297 11.031 1 93.81 509 ALA B O 1
ATOM 8464 N N . TYR B 1 510 ? -18.859 27.188 10.094 1 96.56 510 TYR B N 1
ATOM 8465 C CA . TYR B 1 510 ? -19.062 28.625 10.07 1 96.56 510 TYR B CA 1
ATOM 8466 C C . TYR B 1 510 ? -19.625 29.125 11.391 1 96.56 510 TYR B C 1
ATOM 8468 O O . TYR B 1 510 ? -19.641 30.328 11.664 1 96.56 510 TYR B O 1
ATOM 8476 N N . LYS B 1 511 ? -20.094 28.156 12.188 1 95.75 511 LYS B N 1
ATOM 8477 C CA . LYS B 1 511 ? -20.625 28.531 13.5 1 95.75 511 LYS B CA 1
ATOM 8478 C C . LYS B 1 511 ? -19.625 29.375 14.281 1 95.75 511 LYS B C 1
ATOM 8480 O O . LYS B 1 511 ? -20.016 30.25 15.047 1 95.75 511 LYS B O 1
ATOM 8485 N N . LEU B 1 512 ? -18.391 29.172 13.945 1 93.5 512 LEU B N 1
ATOM 8486 C CA . LEU B 1 512 ? -17.359 29.781 14.781 1 93.5 512 LEU B CA 1
ATOM 8487 C C . LEU B 1 512 ? -16.562 30.812 13.992 1 93.5 512 LEU B C 1
ATOM 8489 O O . LEU B 1 512 ? -15.555 31.328 14.477 1 93.5 512 LEU B O 1
ATOM 8493 N N . TYR B 1 513 ? -16.953 31.172 12.844 1 97.56 513 TYR B N 1
ATOM 8494 C CA . TYR B 1 513 ? -16.219 32.156 12.039 1 97.56 513 TYR B CA 1
ATOM 8495 C C . TYR B 1 513 ? -16.594 33.562 12.43 1 97.56 513 TYR B C 1
ATOM 8497 O O . TYR B 1 513 ? -17.766 33.969 12.359 1 97.56 513 TYR B O 1
ATOM 8505 N N . ASP B 1 514 ? -15.68 34.344 12.82 1 97.56 514 ASP B N 1
ATOM 8506 C CA . ASP B 1 514 ? -15.805 35.75 13.109 1 97.56 514 ASP B CA 1
ATOM 8507 C C . ASP B 1 514 ? -14.531 36.531 12.75 1 97.56 514 ASP B C 1
ATOM 8509 O O . ASP B 1 514 ? -13.523 36.406 13.453 1 97.56 514 ASP B O 1
ATOM 8513 N N . ALA B 1 515 ? -14.625 37.312 11.727 1 98 515 ALA B N 1
ATOM 8514 C CA . ALA B 1 515 ? -13.438 38 11.195 1 98 515 ALA B CA 1
ATOM 8515 C C . ALA B 1 515 ? -12.805 38.906 12.242 1 98 515 ALA B C 1
ATOM 8517 O O . ALA B 1 515 ? -11.578 39.062 12.281 1 98 515 ALA B O 1
ATOM 8518 N N . ASN B 1 516 ? -13.633 39.531 13.07 1 98.06 516 ASN B N 1
ATOM 8519 C CA . ASN B 1 516 ? -13.102 40.406 14.094 1 98.06 516 ASN B CA 1
ATOM 8520 C C . ASN B 1 516 ? -12.25 39.656 15.109 1 98.06 516 ASN B C 1
ATOM 8522 O O . ASN B 1 516 ? -11.125 40.062 15.406 1 98.06 516 ASN B O 1
ATOM 8526 N N . ASP B 1 517 ? -12.805 38.625 15.625 1 98 517 ASP B N 1
ATOM 8527 C CA . ASP B 1 517 ? -12.117 37.844 16.641 1 98 517 ASP B CA 1
ATOM 8528 C C . ASP B 1 517 ? -10.906 37.125 16.047 1 98 517 ASP B C 1
ATOM 8530 O O . ASP B 1 517 ? -9.938 36.844 16.766 1 98 517 ASP B O 1
ATOM 8534 N N . MET B 1 518 ? -10.945 36.844 14.781 1 98.44 518 MET B N 1
ATOM 8535 C CA . MET B 1 518 ? -9.914 36.062 14.117 1 98.44 518 MET B CA 1
ATOM 8536 C C . MET B 1 518 ? -8.836 36.969 13.523 1 98.44 518 MET B C 1
ATOM 8538 O O . MET B 1 518 ? -7.875 36.469 12.93 1 98.44 518 MET B O 1
ATOM 8542 N N . HIS B 1 519 ? -8.992 38.281 13.68 1 98.62 519 HIS B N 1
ATOM 8543 C CA . HIS B 1 519 ? -8.047 39.219 13.062 1 98.62 519 HIS B CA 1
ATOM 8544 C C . HIS B 1 519 ? -6.609 38.875 13.438 1 98.62 519 HIS B C 1
ATOM 8546 O O . HIS B 1 519 ? -6.301 38.656 14.617 1 98.62 519 HIS B O 1
ATOM 8552 N N . GLY B 1 520 ? -5.7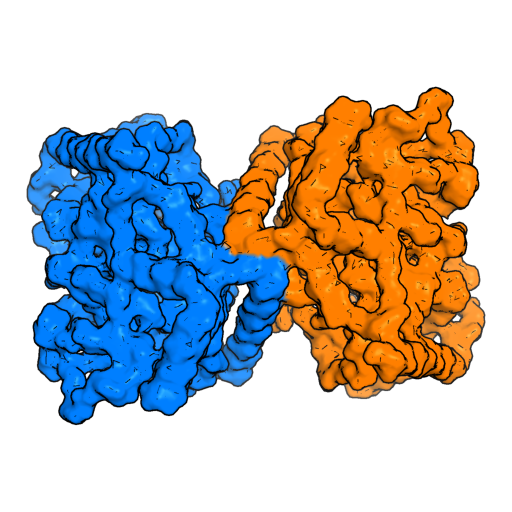73 38.719 12.375 1 98.31 520 GLY B N 1
ATOM 8553 C CA . GLY B 1 520 ? -4.359 38.469 12.609 1 98.31 520 GLY B CA 1
ATOM 8554 C C . GLY B 1 520 ? -3.982 37 12.492 1 98.31 520 GLY B C 1
ATOM 8555 O O . GLY B 1 520 ? -2.805 36.688 12.352 1 98.31 520 GLY B O 1
ATOM 8556 N N . LEU B 1 521 ? -4.938 36.062 12.539 1 98.75 521 LEU B N 1
ATOM 8557 C CA . LEU B 1 521 ? -4.641 34.625 12.375 1 98.75 521 LEU B CA 1
ATOM 8558 C C . LEU B 1 521 ? -4.121 34.344 10.977 1 98.75 521 LEU B C 1
ATOM 8560 O O . LEU B 1 521 ? -4.586 34.938 10 1 98.75 521 LEU B O 1
ATOM 8564 N N . PRO B 1 522 ? -3.186 33.438 10.859 1 98.75 522 PRO B N 1
ATOM 8565 C CA . PRO B 1 522 ? -2.631 33.125 9.547 1 98.75 522 PRO B CA 1
ATOM 8566 C C . PRO B 1 522 ? -3.625 32.375 8.656 1 98.75 522 PRO B C 1
ATOM 8568 O O . PRO B 1 522 ? -4.508 31.672 9.164 1 98.75 522 PRO B O 1
ATOM 8571 N N . VAL B 1 523 ? -3.484 32.562 7.418 1 98.75 523 VAL B N 1
ATOM 8572 C CA . VAL B 1 523 ? -4.23 31.844 6.395 1 98.75 523 VAL B CA 1
ATOM 8573 C C . VAL B 1 523 ? -3.291 31.422 5.266 1 98.75 523 VAL B C 1
ATOM 8575 O O . VAL B 1 523 ? -2.48 32.219 4.801 1 98.75 523 VAL B O 1
ATOM 8578 N N . GLY B 1 524 ? -3.346 30.109 4.926 1 98.62 524 GLY B N 1
ATOM 8579 C CA . GLY B 1 524 ? -2.445 29.609 3.895 1 98.62 524 GLY B CA 1
ATOM 8580 C C . GLY B 1 524 ? -3.17 29 2.717 1 98.62 524 GLY B C 1
ATOM 8581 O O . GLY B 1 524 ? -4.395 29.094 2.611 1 98.62 524 GLY B O 1
ATOM 8582 N N . VAL B 1 525 ? -2.412 28.469 1.783 1 98.81 525 VAL B N 1
ATOM 8583 C CA . VAL B 1 525 ? -2.889 27.734 0.608 1 98.81 525 VAL B CA 1
ATOM 8584 C C . VAL B 1 525 ? -2.152 26.406 0.484 1 98.81 525 VAL B C 1
ATOM 8586 O O . VAL B 1 525 ? -1.024 26.266 0.963 1 98.81 525 VAL B O 1
ATOM 8589 N N . GLN B 1 526 ? -2.863 25.5 -0.067 1 98.62 526 GLN B N 1
ATOM 8590 C CA . GLN B 1 526 ? -2.312 24.172 -0.341 1 98.62 526 GLN B CA 1
ATOM 8591 C C . GLN B 1 526 ? -1.831 24.078 -1.785 1 98.62 526 GLN B C 1
ATOM 8593 O O . GLN B 1 526 ? -2.48 24.578 -2.701 1 98.62 526 GLN B O 1
ATOM 8598 N N . VAL B 1 527 ? -0.657 23.516 -1.993 1 98.94 527 VAL B N 1
ATOM 8599 C CA . VAL B 1 527 ? -0.111 23.156 -3.297 1 98.94 527 VAL B CA 1
ATOM 8600 C C . VAL B 1 527 ? -0.094 21.641 -3.449 1 98.94 527 VAL B C 1
ATOM 8602 O O . VAL B 1 527 ? 0.607 20.938 -2.711 1 98.94 527 VAL B O 1
ATOM 8605 N N . ILE B 1 528 ? -0.87 21.141 -4.441 1 98.88 528 ILE B N 1
ATOM 8606 C CA . ILE B 1 528 ? -1.13 19.703 -4.488 1 98.88 528 ILE B CA 1
ATOM 8607 C C . ILE B 1 528 ? -0.555 19.109 -5.773 1 98.88 528 ILE B C 1
ATOM 8609 O O . ILE B 1 528 ? -0.786 19.641 -6.863 1 98.88 528 ILE B O 1
ATOM 8613 N N . GLY B 1 529 ? 0.322 18.172 -5.645 1 98.75 529 GLY B N 1
ATOM 8614 C CA . GLY B 1 529 ? 0.724 17.281 -6.727 1 98.75 529 GLY B CA 1
ATOM 8615 C C . GLY B 1 529 ? 0.104 15.898 -6.633 1 98.75 529 GLY B C 1
ATOM 8616 O O . GLY B 1 529 ? -0.829 15.688 -5.855 1 98.75 529 GLY B O 1
ATOM 8617 N N . ARG B 1 530 ? 0.489 14.969 -7.488 1 97.88 530 ARG B N 1
ATOM 8618 C CA . ARG B 1 530 ? -0.045 13.609 -7.473 1 97.88 530 ARG B CA 1
ATOM 8619 C C . ARG B 1 530 ? 0.742 12.727 -6.516 1 97.88 530 ARG B C 1
ATOM 8621 O O . ARG B 1 530 ? 1.486 13.219 -5.668 1 97.88 530 ARG B O 1
ATOM 8628 N N . ARG B 1 531 ? 0.437 11.375 -6.465 1 98.12 531 ARG B N 1
ATOM 8629 C CA . ARG B 1 531 ? 1.053 10.391 -5.586 1 98.12 531 ARG B CA 1
ATOM 8630 C C . ARG B 1 531 ? 2.551 10.281 -5.844 1 98.12 531 ARG B C 1
ATOM 8632 O O . ARG B 1 531 ? 2.979 10.133 -6.992 1 98.12 531 ARG B O 1
ATOM 8639 N N . LEU B 1 532 ? 3.398 10.438 -4.781 1 98.25 532 LEU B N 1
ATOM 8640 C CA . LEU B 1 532 ? 4.844 10.242 -4.777 1 98.25 532 LEU B CA 1
ATOM 8641 C C . LEU B 1 532 ? 5.539 11.32 -5.602 1 98.25 532 LEU B C 1
ATOM 8643 O O . LEU B 1 532 ? 6.523 11.039 -6.293 1 98.25 532 LEU B O 1
ATOM 8647 N N . GLU B 1 533 ? 5.008 12.555 -5.562 1 98.44 533 GLU B N 1
ATOM 8648 C CA . GLU B 1 533 ? 5.59 13.68 -6.289 1 98.44 533 GLU B CA 1
ATOM 8649 C C . GLU B 1 533 ? 6.117 14.742 -5.332 1 98.44 533 GLU B C 1
ATOM 8651 O O . GLU B 1 533 ? 5.988 15.945 -5.594 1 98.44 533 GLU B O 1
ATOM 8656 N N . GLU B 1 534 ? 6.758 14.344 -4.254 1 98.75 534 GLU B N 1
ATOM 8657 C CA . GLU B 1 534 ? 7.25 15.281 -3.248 1 98.75 534 GLU B CA 1
ATOM 8658 C C . GLU B 1 534 ? 8.211 16.297 -3.861 1 98.75 534 GLU B C 1
ATOM 8660 O O . GLU B 1 534 ? 8.133 17.484 -3.57 1 98.75 534 GLU B O 1
ATOM 8665 N N . GLU B 1 535 ? 9.133 15.859 -4.77 1 98.81 535 GLU B N 1
ATOM 8666 C CA . GLU B 1 535 ? 10.086 16.75 -5.422 1 98.81 535 GLU B CA 1
ATOM 8667 C C . GLU B 1 535 ? 9.375 17.844 -6.211 1 98.81 535 GLU B C 1
ATOM 8669 O O . GLU B 1 535 ? 9.711 19.016 -6.102 1 98.81 535 GLU B O 1
ATOM 8674 N N . LYS B 1 536 ? 8.414 17.438 -6.934 1 98.75 536 LYS B N 1
ATOM 8675 C CA . LYS B 1 536 ? 7.633 18.344 -7.766 1 98.75 536 LYS B CA 1
ATOM 8676 C C . LYS B 1 536 ? 6.883 19.359 -6.91 1 98.75 536 LYS B C 1
ATOM 8678 O O . LYS B 1 536 ? 6.91 20.562 -7.195 1 98.75 536 LYS B O 1
ATOM 8683 N N . VAL B 1 537 ? 6.25 18.906 -5.836 1 98.88 537 VAL B N 1
ATOM 8684 C CA . VAL B 1 537 ? 5.434 19.766 -4.988 1 98.88 537 VAL B CA 1
ATOM 8685 C C . VAL B 1 537 ? 6.32 20.812 -4.305 1 98.88 537 VAL B C 1
ATOM 8687 O O . VAL B 1 537 ? 5.965 21.984 -4.227 1 98.88 537 VAL B O 1
ATOM 8690 N N . LEU B 1 538 ? 7.469 20.359 -3.809 1 98.88 538 LEU B N 1
ATOM 8691 C CA . LEU B 1 538 ? 8.398 21.297 -3.191 1 98.88 538 LEU B CA 1
ATOM 8692 C C . LEU B 1 538 ? 8.828 22.375 -4.184 1 98.88 538 LEU B C 1
ATOM 8694 O O . LEU B 1 538 ? 8.844 23.562 -3.855 1 98.88 538 LEU B O 1
ATOM 8698 N N . ALA B 1 539 ? 9.18 21.969 -5.406 1 98.81 539 ALA B N 1
ATOM 8699 C CA . ALA B 1 539 ? 9.57 22.922 -6.445 1 98.81 539 ALA B CA 1
ATOM 8700 C C . ALA B 1 539 ? 8.438 23.906 -6.746 1 98.81 539 ALA B C 1
ATOM 8702 O O . ALA B 1 539 ? 8.672 25.094 -6.922 1 98.81 539 ALA B O 1
ATOM 8703 N N . LEU B 1 540 ? 7.254 23.375 -6.781 1 98.81 540 LEU B N 1
ATOM 8704 C CA . LEU B 1 540 ? 6.094 24.188 -7.109 1 98.81 540 LEU B CA 1
ATOM 8705 C C . LEU B 1 540 ? 5.77 25.156 -5.969 1 98.81 540 LEU B C 1
ATOM 8707 O O . LEU B 1 540 ? 5.316 26.281 -6.207 1 98.81 540 LEU B O 1
ATOM 8711 N N . MET B 1 541 ? 5.906 24.719 -4.715 1 98.81 541 MET B N 1
ATOM 8712 C CA . MET B 1 541 ? 5.746 25.609 -3.576 1 98.81 541 MET B CA 1
ATOM 8713 C C . MET B 1 541 ? 6.684 26.812 -3.693 1 98.81 541 MET B C 1
ATOM 8715 O O . MET B 1 541 ? 6.289 27.953 -3.416 1 98.81 541 MET B O 1
ATOM 8719 N N . GLU B 1 542 ? 7.91 26.562 -4.098 1 98.5 542 GLU B N 1
ATOM 8720 C CA . GLU B 1 542 ? 8.859 27.641 -4.305 1 98.5 542 GLU B CA 1
ATOM 8721 C C . GLU B 1 542 ? 8.375 28.594 -5.402 1 98.5 542 GLU B C 1
ATOM 8723 O O . GLU B 1 542 ? 8.484 29.812 -5.262 1 98.5 542 GLU B O 1
ATOM 8728 N N . ARG B 1 543 ? 7.852 28.016 -6.488 1 98.19 543 ARG B N 1
ATOM 8729 C CA . ARG B 1 543 ? 7.344 28.812 -7.594 1 98.19 543 ARG B CA 1
ATOM 8730 C C . ARG B 1 543 ? 6.188 29.703 -7.141 1 98.19 543 ARG B C 1
ATOM 8732 O O . ARG B 1 543 ? 6.031 30.828 -7.613 1 98.19 543 ARG B O 1
ATOM 8739 N N . VAL B 1 544 ? 5.344 29.156 -6.309 1 98.62 544 VAL B N 1
ATOM 8740 C CA . VAL B 1 544 ? 4.199 29.891 -5.793 1 98.62 544 VAL B CA 1
ATOM 8741 C C . VAL B 1 544 ? 4.684 31.031 -4.887 1 98.62 544 VAL B C 1
ATOM 8743 O O . VAL B 1 544 ? 4.207 32.156 -4.988 1 98.62 544 VAL B O 1
ATOM 8746 N N . GLU B 1 545 ? 5.562 30.703 -3.967 1 98.06 545 GLU B N 1
ATOM 8747 C CA . GLU B 1 545 ? 6.09 31.719 -3.07 1 98.06 545 GLU B CA 1
ATOM 8748 C C . GLU B 1 545 ? 6.785 32.844 -3.848 1 98.06 545 GLU B C 1
ATOM 8750 O O . GLU B 1 545 ? 6.625 34.031 -3.529 1 98.06 545 GLU B O 1
ATOM 8755 N N . ASP B 1 546 ? 7.559 32.5 -4.871 1 97.31 546 ASP B N 1
ATOM 8756 C CA . ASP B 1 546 ? 8.227 33.469 -5.723 1 97.31 546 ASP B CA 1
ATOM 8757 C C . ASP B 1 546 ? 7.211 34.375 -6.426 1 97.31 546 ASP B C 1
ATOM 8759 O O . ASP B 1 546 ? 7.43 35.562 -6.555 1 97.31 546 ASP B O 1
ATOM 8763 N N . ALA B 1 547 ? 6.176 33.781 -6.871 1 97.94 547 ALA B N 1
ATOM 8764 C CA . ALA B 1 547 ? 5.137 34.562 -7.57 1 97.94 547 ALA B CA 1
ATOM 8765 C C . ALA B 1 547 ? 4.484 35.562 -6.641 1 97.94 547 ALA B C 1
ATOM 8767 O O . ALA B 1 547 ? 4.098 36.656 -7.078 1 97.94 547 ALA B O 1
ATOM 8768 N N . LEU B 1 548 ? 4.27 35.219 -5.406 1 97.75 548 LEU B N 1
ATOM 8769 C CA . LEU B 1 548 ? 3.674 36.125 -4.445 1 97.75 548 LEU B CA 1
ATOM 8770 C C . LEU B 1 548 ? 4.555 37.375 -4.25 1 97.75 548 LEU B C 1
ATOM 8772 O O . LEU B 1 548 ? 4.055 38.438 -3.951 1 97.75 548 LEU B O 1
ATOM 8776 N N . GLY B 1 549 ? 5.945 37.219 -4.348 1 94.88 549 GLY B N 1
ATOM 8777 C CA . GLY B 1 549 ? 6.867 38.344 -4.316 1 94.88 549 GLY B CA 1
ATOM 8778 C C . GLY B 1 549 ? 6.789 39.156 -3.029 1 94.88 549 GLY B C 1
ATOM 8779 O O . GLY B 1 549 ? 6.922 38.594 -1.938 1 94.88 549 GLY B O 1
ATOM 8780 N N . ASP B 1 550 ? 6.375 40.406 -3.186 1 91.62 550 ASP B N 1
ATOM 8781 C CA . ASP B 1 550 ? 6.305 41.312 -2.037 1 91.62 550 ASP B CA 1
ATOM 8782 C C . ASP B 1 550 ? 5.148 40.938 -1.112 1 91.62 550 ASP B C 1
ATOM 8784 O O . ASP B 1 550 ? 5.113 41.344 0.049 1 91.62 550 ASP B O 1
ATOM 8788 N N . ASP B 1 551 ? 4.285 40.156 -1.614 1 91.75 551 ASP B N 1
ATOM 8789 C CA . ASP B 1 551 ? 3.121 39.719 -0.839 1 91.75 551 ASP B CA 1
ATOM 8790 C C . ASP B 1 551 ? 3.404 38.438 -0.067 1 91.75 551 ASP B C 1
ATOM 8792 O O . ASP B 1 551 ? 2.512 37.875 0.58 1 91.75 551 ASP B O 1
ATOM 8796 N N . LYS B 1 552 ? 4.633 38.094 -0.137 1 94.25 552 LYS B N 1
ATOM 8797 C CA . LYS B 1 552 ? 5.008 36.906 0.61 1 94.25 552 LYS B CA 1
ATOM 8798 C C . LYS B 1 552 ? 4.719 37.062 2.1 1 94.25 552 LYS B C 1
ATOM 8800 O O . LYS B 1 552 ? 4.91 38.156 2.656 1 94.25 552 LYS B O 1
ATOM 8805 N N . PHE B 1 553 ? 4.289 36.031 2.711 1 96.75 553 PHE B N 1
ATOM 8806 C CA . PHE B 1 553 ? 3.91 36 4.121 1 96.75 553 PHE B CA 1
ATOM 8807 C C . PHE B 1 553 ? 5.074 36.406 5.004 1 96.75 553 PHE B C 1
ATOM 8809 O O . PHE B 1 553 ? 6.211 36 4.793 1 96.75 553 PHE B O 1
ATOM 8816 N N . LYS B 1 554 ? 4.809 37.281 5.965 1 94.62 554 LYS B N 1
ATOM 8817 C CA . LYS B 1 554 ? 5.82 37.688 6.938 1 94.62 554 LYS B CA 1
ATOM 8818 C C . LYS B 1 554 ? 5.773 36.812 8.18 1 94.62 554 LYS B C 1
ATOM 8820 O O . LYS B 1 554 ? 4.77 36.781 8.898 1 94.62 554 LYS B O 1
ATOM 8825 N N . LEU B 1 555 ? 6.871 36.188 8.453 1 94.38 555 LEU B N 1
ATOM 8826 C CA . LEU B 1 555 ? 6.953 35.25 9.586 1 94.38 555 LEU B CA 1
ATOM 8827 C C . LEU B 1 555 ? 6.812 36.031 10.906 1 94.38 555 LEU B C 1
ATOM 8829 O O . LEU B 1 555 ? 7.164 37.188 10.992 1 94.38 555 LEU B O 1
ATOM 8833 N N . LEU B 1 556 ? 6.32 35.312 11.867 1 92.88 556 LEU B N 1
ATOM 8834 C CA . LEU B 1 556 ? 6.215 35.875 13.211 1 92.88 556 LEU B CA 1
ATOM 8835 C C . LEU B 1 556 ? 7.594 36.219 13.773 1 92.88 556 LEU B C 1
ATOM 8837 O O . LEU B 1 556 ? 8.5 35.375 13.734 1 92.88 556 LEU B O 1
ATOM 8841 N N . GLU B 1 557 ? 7.707 37.375 14.258 1 89.88 557 GLU B N 1
ATOM 8842 C CA . GLU B 1 557 ? 8.992 37.781 14.812 1 89.88 557 GLU B CA 1
ATOM 8843 C C . GLU B 1 557 ? 9.273 37.094 16.141 1 89.88 557 GLU B C 1
ATOM 8845 O O . GLU B 1 557 ? 8.375 36.938 16.969 1 89.88 557 GLU B O 1
ATOM 8850 N N . VAL B 1 558 ? 10.5 36.688 16.266 1 87.44 558 VAL B N 1
ATOM 8851 C CA . VAL B 1 558 ? 10.922 36.062 17.516 1 87.44 558 VAL B CA 1
ATOM 8852 C C . VAL B 1 558 ? 11.281 37.125 18.531 1 87.44 558 VAL B C 1
ATOM 8854 O O . VAL B 1 558 ? 12.172 37.969 18.297 1 87.44 558 VAL B O 1
ATOM 8857 N N . ASP B 1 559 ? 10.461 37.406 19.625 1 78.62 559 ASP B N 1
ATOM 8858 C CA . ASP B 1 559 ? 10.68 38.438 20.625 1 78.62 559 ASP B CA 1
ATOM 8859 C C . ASP B 1 559 ? 11.289 37.844 21.891 1 78.62 559 ASP B C 1
ATOM 8861 O O . ASP B 1 559 ? 11.031 36.688 22.234 1 78.62 559 ASP B O 1
#